Protein AF-D1CB02-F1 (afdb_monomer)

Structure (mmCIF, N/CA/C/O backbone):
data_AF-D1CB02-F1
#
_entry.id   AF-D1CB02-F1
#
loop_
_atom_site.group_PDB
_atom_site.id
_atom_site.type_symbol
_atom_site.label_atom_id
_atom_site.label_alt_id
_atom_site.label_comp_id
_atom_site.label_asym_id
_atom_site.label_entity_id
_atom_site.label_seq_id
_atom_site.pdbx_PDB_ins_code
_atom_site.Cartn_x
_atom_site.Cartn_y
_atom_site.Cartn_z
_atom_site.occupancy
_atom_site.B_iso_or_equiv
_atom_site.auth_seq_id
_atom_site.auth_comp_id
_atom_site.auth_asym_id
_atom_site.auth_atom_id
_atom_site.pdbx_PDB_model_num
ATOM 1 N N . MET A 1 1 ? 6.792 51.392 15.628 1.00 36.84 1 MET A N 1
ATOM 2 C CA . MET A 1 1 ? 5.670 52.284 15.243 1.00 36.84 1 MET A CA 1
ATOM 3 C C . MET A 1 1 ? 4.880 51.622 14.123 1.00 36.84 1 MET A C 1
ATOM 5 O O . MET A 1 1 ? 5.436 50.779 13.435 1.00 36.84 1 MET A O 1
ATOM 9 N N . VAL A 1 2 ? 3.590 51.940 14.025 1.00 33.19 2 VAL A N 1
ATOM 10 C CA . VAL A 1 2 ? 2.555 51.187 13.290 1.00 33.19 2 VAL A CA 1
ATOM 11 C C . VAL A 1 2 ? 2.427 51.620 11.818 1.00 33.19 2 VAL A C 1
ATOM 13 O O . VAL A 1 2 ? 2.783 52.744 11.480 1.00 33.19 2 VAL A O 1
ATOM 16 N N . SER A 1 3 ? 1.783 50.747 11.026 1.00 31.31 3 SER A N 1
ATOM 17 C CA . SER A 1 3 ? 0.988 50.993 9.798 1.00 31.31 3 SER A CA 1
ATOM 18 C C . SER A 1 3 ? 1.681 50.530 8.509 1.00 31.31 3 SER A C 1
ATOM 20 O O . SER A 1 3 ? 2.709 51.079 8.143 1.00 31.31 3 SER A O 1
ATOM 22 N N . SER A 1 4 ? 1.266 49.469 7.801 1.00 33.47 4 SER A N 1
ATOM 23 C CA . SER A 1 4 ? -0.077 48.995 7.393 1.00 33.47 4 SER A CA 1
ATOM 24 C C . SER A 1 4 ? -0.793 49.922 6.394 1.00 33.47 4 SER A C 1
ATOM 26 O O . SER A 1 4 ? -0.812 51.134 6.606 1.00 33.47 4 SER A O 1
ATOM 28 N N . VAL A 1 5 ? -1.377 49.337 5.324 1.00 33.53 5 VAL A N 1
ATOM 29 C CA . VAL A 1 5 ? -2.747 49.577 4.779 1.00 33.53 5 VAL A CA 1
ATOM 30 C C . VAL A 1 5 ? -2.911 49.161 3.290 1.00 33.53 5 VAL A C 1
ATOM 32 O O . VAL A 1 5 ? -2.478 49.847 2.374 1.00 33.53 5 VAL A O 1
ATOM 35 N N . ARG A 1 6 ? -3.683 48.074 3.106 1.00 31.94 6 ARG A N 1
ATOM 36 C CA . ARG A 1 6 ? -4.722 47.774 2.081 1.00 31.94 6 ARG A CA 1
ATOM 37 C C . ARG A 1 6 ? -4.439 47.732 0.563 1.00 31.94 6 ARG A C 1
ATOM 39 O O . ARG A 1 6 ? -4.195 48.732 -0.101 1.00 31.94 6 ARG A O 1
ATOM 46 N N . ALA A 1 7 ? -4.817 46.578 0.003 1.00 39.94 7 ALA A N 1
ATOM 47 C CA . ALA A 1 7 ? -5.254 46.374 -1.381 1.00 39.94 7 ALA A CA 1
ATOM 48 C C . ALA A 1 7 ? -6.633 47.005 -1.707 1.00 39.94 7 ALA A C 1
ATOM 50 O O . ALA A 1 7 ? -7.412 47.330 -0.805 1.00 39.94 7 ALA A O 1
ATOM 51 N N . ARG A 1 8 ? -6.999 47.065 -3.003 1.00 29.77 8 ARG A N 1
ATOM 52 C CA . ARG A 1 8 ? -8.398 47.205 -3.471 1.00 29.77 8 ARG A CA 1
ATOM 53 C C . ARG A 1 8 ? -8.703 46.368 -4.727 1.00 29.77 8 ARG A C 1
ATOM 55 O O . ARG A 1 8 ? -8.009 46.468 -5.730 1.00 29.77 8 ARG A O 1
ATOM 62 N N . ARG A 1 9 ? -9.798 45.595 -4.653 1.00 33.25 9 ARG A N 1
ATOM 63 C CA . ARG A 1 9 ? -10.504 44.908 -5.761 1.00 33.25 9 ARG A CA 1
ATOM 64 C C . ARG A 1 9 ? -11.364 45.881 -6.597 1.00 33.25 9 ARG A C 1
ATOM 66 O O . ARG A 1 9 ? -11.702 46.947 -6.087 1.00 33.25 9 ARG A O 1
ATOM 73 N N . ALA A 1 10 ? -11.830 45.394 -7.765 1.00 30.16 10 ALA A N 1
ATOM 74 C CA . ALA A 1 10 ? -13.060 45.721 -8.543 1.00 30.16 10 ALA A CA 1
ATOM 75 C C . ALA A 1 10 ? -12.749 46.017 -10.032 1.00 30.16 10 ALA A C 1
ATOM 77 O O . ALA A 1 10 ? -11.725 46.622 -10.310 1.00 30.16 10 ALA A O 1
ATOM 78 N N . ARG A 1 11 ? -13.575 45.681 -11.041 1.00 29.84 11 ARG A N 1
ATOM 79 C CA . ARG A 1 11 ? -14.853 44.925 -11.157 1.00 29.84 11 ARG A CA 1
ATOM 80 C C . ARG A 1 11 ? -15.036 44.517 -12.645 1.00 29.84 11 ARG A C 1
ATOM 82 O O . ARG A 1 11 ? -14.541 45.222 -13.518 1.00 29.84 11 ARG A O 1
ATOM 89 N N . ARG A 1 12 ? -15.789 43.446 -12.949 1.00 37.81 12 ARG A N 1
ATOM 90 C CA . ARG A 1 12 ? -16.296 43.148 -14.318 1.00 37.81 12 ARG A CA 1
ATOM 91 C C . ARG A 1 12 ? -17.476 44.065 -14.698 1.00 37.81 12 ARG A C 1
ATOM 93 O O . ARG A 1 12 ? -18.172 44.529 -13.793 1.00 37.81 12 ARG A O 1
ATOM 100 N N . PRO A 1 13 ? -17.788 44.194 -16.004 1.00 35.62 13 PRO A N 1
ATOM 101 C CA . PRO A 1 13 ? -19.186 44.247 -16.440 1.00 35.62 13 PRO A CA 1
ATOM 102 C C . PRO A 1 13 ? -19.557 43.305 -17.616 1.00 35.62 13 PRO A C 1
ATOM 104 O O . PRO A 1 13 ? -18.886 43.217 -18.636 1.00 35.62 13 PRO A O 1
ATOM 107 N N . SER A 1 14 ? -20.688 42.637 -17.395 1.00 32.62 14 SER A N 1
ATOM 108 C CA . SER A 1 14 ? -21.708 42.002 -18.258 1.00 32.62 14 SER A CA 1
ATOM 109 C C . SER A 1 14 ? -21.909 42.355 -19.755 1.00 32.62 14 SER A C 1
ATOM 111 O O . SER A 1 14 ? -21.988 43.529 -20.101 1.00 32.62 14 SER A O 1
ATOM 113 N N . GLY A 1 15 ? -22.300 41.318 -20.529 1.00 30.09 15 GLY A N 1
ATOM 114 C CA . GLY A 1 15 ? -23.413 41.298 -21.518 1.00 30.09 15 GLY A CA 1
ATOM 115 C C . GLY A 1 15 ? -23.173 41.827 -22.952 1.00 30.09 15 GLY A C 1
ATOM 116 O O . GLY A 1 15 ? -22.383 42.735 -23.136 1.00 30.09 15 GLY A O 1
ATOM 117 N N . VAL A 1 16 ? -23.865 41.424 -24.035 1.00 30.25 16 VAL A N 1
ATOM 118 C CA . VAL A 1 16 ? -24.720 40.275 -24.434 1.00 30.25 16 VAL A CA 1
ATOM 119 C C . VAL A 1 16 ? -25.226 40.554 -25.890 1.00 30.25 16 VAL A C 1
ATOM 121 O O . VAL A 1 16 ? -25.647 41.667 -26.177 1.00 30.25 16 VAL A O 1
ATOM 124 N N . LEU A 1 17 ? -25.206 39.541 -26.779 1.00 27.83 17 LEU A N 1
ATOM 125 C CA . LEU A 1 17 ? -25.929 39.363 -28.080 1.00 27.83 17 LEU A CA 1
ATOM 126 C C . LEU A 1 17 ? -25.732 40.250 -29.370 1.00 27.83 17 LEU A C 1
ATOM 128 O O . LEU A 1 17 ? -26.239 41.358 -29.482 1.00 27.83 17 LEU A O 1
ATOM 132 N N . ALA A 1 18 ? -25.256 39.571 -30.442 1.00 26.56 18 ALA A N 1
ATOM 133 C CA . ALA A 1 18 ? -25.951 39.278 -31.735 1.00 26.56 18 ALA A CA 1
ATOM 134 C C . ALA A 1 18 ? -25.829 40.113 -33.067 1.00 26.56 18 ALA A C 1
ATOM 136 O O . ALA A 1 18 ? -26.398 41.187 -33.214 1.00 26.56 18 ALA A O 1
ATOM 137 N N . ARG A 1 19 ? -25.343 39.392 -34.117 1.00 26.94 19 ARG A N 1
ATOM 138 C CA . ARG A 1 19 ? -25.776 39.287 -35.560 1.00 26.94 19 ARG A CA 1
ATOM 139 C C . ARG A 1 19 ? -25.376 40.289 -36.689 1.00 26.94 19 ARG A C 1
ATOM 141 O O . ARG A 1 19 ? -25.998 41.333 -36.830 1.00 26.94 19 ARG A O 1
ATOM 148 N N . ALA A 1 20 ? -24.565 39.792 -37.655 1.00 26.16 20 ALA A N 1
ATOM 149 C CA . ALA A 1 20 ? -24.689 39.857 -39.151 1.00 26.16 20 ALA A CA 1
ATOM 150 C C . ALA A 1 20 ? -23.526 39.027 -39.817 1.00 26.16 20 ALA A C 1
ATOM 152 O O . ALA A 1 20 ? -22.404 39.180 -39.362 1.00 26.16 20 ALA A O 1
ATOM 153 N N . ILE A 1 21 ? -23.665 37.994 -40.687 1.00 28.67 21 ILE A N 1
ATOM 154 C CA . ILE A 1 21 ? -24.112 37.897 -42.118 1.00 28.67 21 ILE A CA 1
ATOM 155 C C . ILE A 1 21 ? -23.026 38.373 -43.141 1.00 28.67 21 ILE A C 1
ATOM 157 O O . ILE A 1 21 ? -22.626 39.521 -43.026 1.00 28.67 21 ILE A O 1
ATOM 161 N N . ARG A 1 22 ? -22.547 37.643 -44.192 1.00 29.12 22 ARG A N 1
ATOM 162 C CA . ARG A 1 22 ? -22.672 36.228 -44.700 1.00 29.12 22 ARG A CA 1
ATOM 163 C C . ARG A 1 22 ? -21.663 35.908 -45.869 1.00 29.12 22 ARG A C 1
ATOM 165 O O . ARG A 1 22 ? -21.367 36.818 -46.625 1.00 29.12 22 ARG A O 1
ATOM 172 N N . LEU A 1 23 ? -21.334 34.611 -46.097 1.00 25.28 23 LEU A N 1
ATOM 173 C CA . LEU A 1 23 ? -20.856 33.908 -47.345 1.00 25.28 23 LEU A CA 1
ATOM 174 C C . LEU A 1 23 ? -19.527 34.270 -48.082 1.00 25.28 23 LEU A C 1
ATOM 176 O O . LEU A 1 23 ? -19.355 35.407 -48.487 1.00 25.28 23 LEU A O 1
ATOM 180 N N . VAL A 1 24 ? -18.701 33.239 -48.384 1.00 28.59 24 VAL A N 1
ATOM 181 C CA . VAL A 1 24 ? -18.198 32.671 -49.691 1.00 28.59 24 VAL A CA 1
ATOM 182 C C . VAL A 1 24 ? -17.273 31.490 -49.279 1.00 28.59 24 VAL A C 1
ATOM 184 O O . VAL A 1 24 ? -16.385 31.722 -48.471 1.00 28.59 24 VAL A O 1
ATOM 187 N N . SER A 1 25 ? -17.444 30.190 -49.575 1.00 26.75 25 SER A N 1
ATOM 188 C CA . SER A 1 25 ? -17.826 29.378 -50.761 1.00 26.75 25 SER A CA 1
ATOM 189 C C . SER A 1 25 ? -16.623 28.835 -51.570 1.00 26.75 25 SER A C 1
ATOM 191 O O . SER A 1 25 ? -15.666 29.545 -51.845 1.00 26.75 25 SER A O 1
ATOM 193 N N . VAL A 1 26 ? -16.682 27.534 -51.891 1.00 26.42 26 VAL A N 1
ATOM 194 C CA . VAL A 1 26 ? -15.561 26.601 -52.168 1.00 26.42 26 VAL A CA 1
ATOM 195 C C . VAL A 1 26 ? -15.467 26.184 -53.663 1.00 26.42 26 VAL A C 1
ATOM 197 O O . VAL A 1 26 ? -16.479 26.238 -54.356 1.00 26.42 26 VAL A O 1
ATOM 200 N N . LEU A 1 27 ? -14.291 25.657 -54.076 1.00 26.91 27 LEU A N 1
ATOM 201 C CA . LEU A 1 27 ? -13.984 24.690 -55.177 1.00 26.91 27 LEU A CA 1
ATOM 202 C C . LEU A 1 27 ? -13.485 25.140 -56.589 1.00 26.91 27 LEU A C 1
ATOM 204 O O . LEU A 1 27 ? -14.198 25.786 -57.348 1.00 26.91 27 LEU A O 1
ATOM 208 N N . ALA A 1 28 ? -12.328 24.542 -56.962 1.00 28.66 28 ALA A N 1
ATOM 209 C CA . ALA A 1 28 ? -11.832 24.134 -58.305 1.00 28.66 28 ALA A CA 1
ATOM 210 C C . ALA A 1 28 ? -11.254 25.210 -59.283 1.00 28.66 28 ALA A C 1
ATOM 212 O O . ALA A 1 28 ? -11.642 26.367 -59.218 1.00 28.66 28 ALA A O 1
ATOM 213 N N . LEU A 1 29 ? -10.316 24.924 -60.220 1.00 25.80 29 LEU A N 1
ATOM 214 C CA . LEU A 1 29 ? -9.902 23.642 -60.844 1.00 25.80 29 LEU A CA 1
ATOM 215 C C . LEU A 1 29 ? -8.476 23.669 -61.515 1.00 25.80 29 LEU A C 1
ATOM 217 O O . LEU A 1 29 ? -8.181 24.588 -62.266 1.00 25.80 29 LEU A O 1
ATOM 221 N N . ILE A 1 30 ? -7.664 22.612 -61.298 1.00 28.09 30 ILE A N 1
ATOM 222 C CA . ILE A 1 30 ? -6.612 21.952 -62.148 1.00 28.09 30 ILE A CA 1
ATOM 223 C C . ILE A 1 30 ? -5.588 22.766 -62.995 1.00 28.09 30 ILE A C 1
ATOM 225 O O . ILE A 1 30 ? -5.936 23.324 -64.030 1.00 28.09 30 ILE A O 1
ATOM 229 N N . ALA A 1 31 ? -4.287 22.596 -62.674 1.00 27.61 31 ALA A N 1
ATOM 230 C CA . ALA A 1 31 ? -3.162 22.137 -63.539 1.00 27.61 31 ALA A CA 1
ATOM 231 C C . ALA A 1 31 ? -1.834 22.243 -62.733 1.00 27.61 31 ALA A C 1
ATOM 233 O O . ALA A 1 31 ? -1.630 23.250 -62.071 1.00 27.61 31 ALA A O 1
ATOM 234 N N . ALA A 1 32 ? -0.893 21.289 -62.700 1.00 30.84 32 ALA A N 1
ATOM 235 C CA . ALA A 1 32 ? -0.569 20.234 -63.662 1.00 30.84 32 ALA A CA 1
ATOM 236 C C . ALA A 1 32 ? -0.229 18.877 -63.000 1.00 30.84 32 ALA A C 1
ATOM 238 O O . ALA A 1 32 ? 0.409 18.823 -61.952 1.00 30.84 32 ALA A O 1
ATOM 239 N N . LEU A 1 33 ? -0.615 17.782 -63.666 1.00 33.44 33 LEU A N 1
ATOM 240 C CA . LEU A 1 33 ? -0.155 16.416 -63.377 1.00 33.44 33 LEU A CA 1
ATOM 241 C C . LEU A 1 33 ? 1.264 16.217 -63.935 1.00 33.44 33 LEU A C 1
ATOM 243 O O . LEU A 1 33 ? 1.543 16.657 -65.050 1.00 33.44 33 LEU A O 1
ATOM 247 N N . GLY A 1 34 ? 2.129 15.510 -63.203 1.00 31.83 34 GLY A N 1
ATOM 248 C CA . GLY A 1 34 ? 3.507 15.258 -63.655 1.00 31.83 34 GLY A CA 1
ATOM 249 C C . GLY A 1 34 ? 4.396 14.393 -62.755 1.00 31.83 34 GLY A C 1
ATOM 250 O O . GLY A 1 34 ? 5.553 14.185 -63.099 1.00 31.83 34 GLY A O 1
ATOM 251 N N . ALA A 1 35 ? 3.880 13.867 -61.643 1.00 37.50 35 ALA A N 1
ATOM 252 C CA . ALA A 1 35 ? 4.514 12.791 -60.885 1.00 37.50 35 ALA A CA 1
ATOM 253 C C . ALA A 1 35 ? 3.589 11.574 -60.951 1.00 37.50 35 ALA A C 1
ATOM 255 O O . ALA A 1 35 ? 2.371 11.722 -60.816 1.00 37.50 35 ALA A O 1
ATOM 256 N N . ALA A 1 36 ? 4.144 10.392 -61.213 1.00 33.47 36 ALA A N 1
ATOM 257 C CA . ALA A 1 36 ? 3.354 9.172 -61.220 1.00 33.47 36 ALA A CA 1
ATOM 258 C C . ALA A 1 36 ? 2.785 8.937 -59.815 1.00 33.47 36 ALA A C 1
ATOM 260 O O . ALA A 1 36 ? 3.544 8.894 -58.848 1.00 33.47 36 ALA A O 1
ATOM 261 N N . LEU A 1 37 ? 1.467 8.731 -59.715 1.00 33.81 37 LEU A N 1
ATOM 262 C CA . LEU A 1 37 ? 0.936 7.943 -58.611 1.00 33.81 37 LEU A CA 1
ATOM 263 C C . LEU A 1 37 ? 1.521 6.539 -58.779 1.00 33.81 37 LEU A C 1
ATOM 265 O O . LEU A 1 37 ? 1.001 5.729 -59.546 1.00 33.81 37 LEU A O 1
ATOM 269 N N . VAL A 1 38 ? 2.611 6.265 -58.066 1.00 39.50 38 VAL A N 1
ATOM 270 C CA . VAL A 1 38 ? 2.834 4.909 -57.576 1.00 39.50 38 VAL A CA 1
ATOM 271 C C . VAL A 1 38 ? 1.610 4.627 -56.703 1.00 39.50 38 VAL A C 1
ATOM 273 O O . VAL A 1 38 ? 1.330 5.435 -55.811 1.00 39.50 38 VAL A O 1
ATOM 276 N N . PRO A 1 39 ? 0.809 3.584 -56.981 1.00 33.28 39 PRO A N 1
ATOM 277 C CA . PRO A 1 39 ? -0.224 3.204 -56.038 1.00 33.28 39 PRO A CA 1
ATOM 278 C C . PRO A 1 39 ? 0.487 2.911 -54.720 1.00 33.28 39 PRO A C 1
ATOM 280 O O . PRO A 1 39 ? 1.428 2.118 -54.703 1.00 33.28 39 PRO A O 1
ATOM 283 N N . ALA A 1 40 ? 0.053 3.546 -53.629 1.00 38.78 40 ALA A N 1
ATOM 284 C CA . ALA A 1 40 ? 0.340 2.978 -52.325 1.00 38.78 40 ALA A CA 1
ATOM 285 C C . ALA A 1 40 ? -0.171 1.535 -52.396 1.00 38.78 40 ALA A C 1
ATOM 287 O O . ALA A 1 40 ? -1.348 1.315 -52.709 1.00 38.78 40 ALA A O 1
ATOM 288 N N . GLY A 1 41 ? 0.734 0.570 -52.227 1.00 36.88 41 GLY A N 1
ATOM 289 C CA . GLY A 1 41 ? 0.332 -0.821 -52.097 1.00 36.88 41 GLY A CA 1
ATOM 290 C C . GLY A 1 41 ? -0.641 -0.961 -50.923 1.00 36.88 41 GLY A C 1
ATOM 291 O O . GLY A 1 41 ? -0.782 -0.024 -50.126 1.00 36.88 41 GLY A O 1
ATOM 292 N N . PRO A 1 42 ? -1.311 -2.115 -50.772 1.00 35.25 42 PRO A N 1
ATOM 293 C CA . PRO A 1 42 ? -1.815 -2.447 -49.447 1.00 35.25 42 PRO A CA 1
ATOM 294 C C . PRO A 1 42 ? -0.663 -2.240 -48.454 1.00 35.25 42 PRO A C 1
ATOM 296 O O . PRO A 1 42 ? 0.459 -2.665 -48.734 1.00 35.25 42 PRO A O 1
ATOM 299 N N . ALA A 1 43 ? -0.918 -1.539 -47.346 1.00 43.59 43 ALA A N 1
ATOM 300 C CA . ALA A 1 43 ? 0.014 -1.583 -46.229 1.00 43.59 43 ALA A CA 1
ATOM 301 C C . ALA A 1 43 ? 0.210 -3.066 -45.906 1.00 43.59 43 ALA A C 1
ATOM 303 O O . ALA A 1 43 ? -0.793 -3.776 -45.762 1.00 43.59 43 ALA A O 1
ATOM 304 N N . SER A 1 44 ? 1.459 -3.534 -45.924 1.00 49.66 44 SER A N 1
ATOM 305 C CA . SER A 1 44 ? 1.724 -4.948 -45.693 1.00 49.66 44 SER A CA 1
ATOM 306 C C . SER A 1 44 ? 1.163 -5.322 -44.328 1.00 49.66 44 SER A C 1
ATOM 308 O O . SER A 1 44 ? 1.243 -4.533 -43.382 1.00 49.66 44 SER A O 1
ATOM 310 N N . ALA A 1 45 ? 0.503 -6.473 -44.248 1.00 57.53 45 ALA A N 1
ATOM 311 C CA . ALA A 1 45 ? 0.067 -6.970 -42.956 1.00 57.53 45 ALA A CA 1
ATOM 312 C C . ALA A 1 45 ? 1.336 -7.354 -42.196 1.00 57.53 45 ALA A C 1
ATOM 314 O O . ALA A 1 45 ? 2.080 -8.194 -42.694 1.00 57.53 45 ALA A O 1
ATOM 315 N N . GLN A 1 46 ? 1.574 -6.711 -41.047 1.00 82.81 46 GLN A N 1
ATOM 316 C CA . GLN A 1 46 ? 2.727 -6.995 -40.191 1.00 82.81 46 GLN A CA 1
ATOM 317 C C . GLN A 1 46 ? 2.824 -8.503 -39.986 1.00 82.81 46 GLN A C 1
ATOM 319 O O . GLN A 1 46 ? 1.861 -9.126 -39.527 1.00 82.81 46 GLN A O 1
ATOM 324 N N . ALA A 1 47 ? 3.947 -9.073 -40.401 1.00 92.38 47 ALA A N 1
ATOM 325 C CA . ALA A 1 47 ? 4.156 -10.502 -40.408 1.00 92.38 47 ALA A CA 1
ATOM 326 C C . ALA A 1 47 ? 4.988 -10.941 -39.205 1.00 92.38 47 ALA A C 1
ATOM 328 O O . ALA A 1 47 ? 5.827 -10.211 -38.675 1.00 92.38 47 ALA A O 1
ATOM 329 N N . ASP A 1 48 ? 4.736 -12.174 -38.808 1.00 97.00 48 ASP A N 1
ATOM 330 C CA . ASP A 1 48 ? 5.346 -12.864 -37.688 1.00 97.00 48 ASP A CA 1
ATOM 331 C C . ASP A 1 48 ? 6.402 -13.839 -38.255 1.00 97.00 48 ASP A C 1
ATOM 333 O O . ASP A 1 48 ? 6.094 -14.613 -39.164 1.00 97.00 48 ASP A O 1
ATOM 337 N N . ARG A 1 49 ? 7.669 -13.738 -37.813 1.00 97.81 49 ARG A N 1
ATOM 338 C CA . ARG A 1 49 ? 8.832 -14.430 -38.420 1.00 97.81 49 ARG A CA 1
ATOM 339 C C . ARG A 1 49 ? 9.715 -15.167 -37.425 1.00 97.81 49 ARG A C 1
ATOM 341 O O . ARG A 1 49 ? 10.404 -14.539 -36.619 1.00 97.81 49 ARG A O 1
ATOM 348 N N . TRP A 1 50 ? 9.684 -16.493 -37.432 1.00 98.00 50 TRP A N 1
ATOM 349 C CA . TRP A 1 50 ? 10.282 -17.293 -36.365 1.00 98.00 50 TRP A CA 1
ATOM 350 C C . TRP A 1 50 ? 11.722 -17.713 -36.677 1.00 98.00 50 TRP A C 1
ATOM 352 O O . TRP A 1 50 ? 12.061 -18.116 -37.791 1.00 98.00 50 TRP A O 1
ATOM 362 N N . VAL A 1 51 ? 12.567 -17.665 -35.647 1.00 98.44 51 VAL A N 1
ATOM 363 C CA . VAL A 1 51 ? 13.973 -18.089 -35.677 1.00 98.44 51 VAL A CA 1
ATOM 364 C C . VAL A 1 51 ? 14.221 -19.081 -34.545 1.00 98.44 51 VAL A C 1
ATOM 366 O O . VAL A 1 51 ? 13.843 -18.823 -33.401 1.00 98.44 51 VAL A O 1
ATOM 369 N N . ALA A 1 52 ? 14.887 -20.199 -34.833 1.00 96.94 52 ALA A N 1
ATOM 370 C CA . ALA A 1 52 ? 15.264 -21.187 -33.825 1.00 96.94 52 ALA A CA 1
ATOM 371 C C . ALA A 1 52 ? 16.636 -21.811 -34.109 1.00 96.94 52 ALA A C 1
ATOM 373 O O . ALA A 1 52 ? 17.010 -22.067 -35.255 1.00 96.94 52 ALA A O 1
ATOM 374 N N . VAL A 1 53 ? 17.375 -22.146 -33.046 1.00 93.19 53 VAL A N 1
ATOM 375 C CA . VAL A 1 53 ? 18.629 -22.903 -33.168 1.00 93.19 53 VAL A CA 1
ATOM 376 C C . VAL A 1 53 ? 18.357 -24.260 -33.824 1.00 93.19 53 VAL A C 1
ATOM 378 O O . VAL A 1 53 ? 17.720 -25.128 -33.231 1.00 93.19 53 VAL A O 1
ATOM 381 N N . GLY A 1 54 ? 18.902 -24.453 -35.026 1.00 90.12 54 GLY A N 1
ATOM 382 C CA . GLY A 1 54 ? 18.707 -25.669 -35.821 1.00 90.12 54 GLY A CA 1
ATOM 383 C C . GLY A 1 54 ? 17.574 -25.600 -36.850 1.00 90.12 54 GLY A C 1
ATOM 384 O O . GLY A 1 54 ? 17.255 -26.641 -37.419 1.00 90.12 54 GLY A O 1
ATOM 385 N N . GLY A 1 55 ? 16.996 -24.415 -37.089 1.00 95.25 55 GLY A N 1
ATOM 386 C CA . GLY A 1 55 ? 16.163 -24.131 -38.262 1.00 95.25 55 GLY A CA 1
ATOM 387 C C . GLY A 1 55 ? 16.942 -24.166 -39.587 1.00 95.25 55 GLY A C 1
ATOM 388 O O . GLY A 1 55 ? 18.094 -24.611 -39.632 1.00 95.25 55 GLY A O 1
ATOM 389 N N . ASP A 1 56 ? 16.325 -23.673 -40.662 1.00 96.56 56 ASP A N 1
ATOM 390 C CA . ASP A 1 56 ? 16.914 -23.623 -42.011 1.00 96.56 56 ASP A CA 1
ATOM 391 C C . ASP A 1 56 ? 16.670 -22.265 -42.687 1.00 96.56 56 ASP A C 1
ATOM 393 O O . ASP A 1 56 ? 15.562 -21.736 -42.633 1.00 96.56 56 ASP A O 1
ATOM 397 N N . ASP A 1 57 ? 17.697 -21.720 -43.342 1.00 97.69 57 ASP A N 1
ATOM 398 C CA . ASP A 1 57 ? 17.652 -20.444 -44.070 1.00 97.69 57 ASP A CA 1
ATOM 399 C C . ASP A 1 57 ? 17.514 -20.643 -45.603 1.00 97.69 57 ASP A C 1
ATOM 401 O O . ASP A 1 57 ? 17.264 -19.675 -46.327 1.00 97.69 57 ASP A O 1
ATOM 405 N N . ASP A 1 58 ? 17.672 -21.866 -46.146 1.00 96.75 58 ASP A N 1
ATOM 406 C CA . ASP A 1 58 ? 17.718 -22.106 -47.605 1.00 96.75 58 ASP A CA 1
ATOM 407 C C . ASP A 1 58 ? 16.351 -21.914 -48.289 1.00 96.75 58 ASP A C 1
ATOM 409 O O . ASP A 1 58 ? 15.531 -22.823 -48.415 1.00 96.75 58 ASP A O 1
ATOM 413 N N . GLY A 1 59 ? 16.099 -20.683 -48.740 1.00 92.88 59 GLY A N 1
ATOM 414 C CA . GLY A 1 59 ? 14.837 -20.289 -49.369 1.00 92.88 59 GLY A CA 1
ATOM 415 C C . GLY A 1 59 ? 13.675 -20.111 -48.387 1.00 92.88 59 GLY A C 1
ATOM 416 O O . GLY A 1 59 ? 12.536 -19.989 -48.836 1.00 92.88 59 GLY A O 1
ATOM 417 N N . ASN A 1 60 ? 13.954 -20.086 -47.081 1.00 96.56 60 ASN A N 1
ATOM 418 C CA . ASN A 1 60 ? 12.967 -19.863 -46.029 1.00 96.56 60 ASN A CA 1
ATOM 419 C C . ASN A 1 60 ? 12.651 -18.361 -45.883 1.00 96.56 60 ASN A C 1
ATOM 421 O O . ASN A 1 60 ? 13.566 -17.536 -45.878 1.00 96.56 60 ASN A O 1
ATOM 425 N N . ASP A 1 61 ? 11.373 -17.998 -45.761 1.00 96.19 61 ASP A N 1
ATOM 426 C CA . ASP A 1 61 ? 10.908 -16.627 -45.482 1.00 96.19 61 ASP A CA 1
ATOM 427 C C . ASP A 1 61 ? 10.602 -16.381 -43.990 1.00 96.19 61 ASP A C 1
ATOM 429 O O . ASP A 1 61 ? 10.235 -15.268 -43.597 1.00 96.19 61 ASP A O 1
ATOM 433 N N . CYS A 1 62 ? 10.815 -17.407 -43.162 1.00 97.69 62 CYS A N 1
ATOM 434 C CA . CYS A 1 62 ? 10.613 -17.443 -41.717 1.00 97.69 62 CYS A CA 1
ATOM 435 C C . CYS A 1 62 ? 9.145 -17.357 -41.263 1.00 97.69 62 CYS A C 1
ATOM 437 O O . CYS A 1 62 ? 8.912 -17.217 -40.067 1.00 97.69 62 CYS A O 1
ATOM 439 N N . LEU A 1 63 ? 8.159 -17.441 -42.166 1.00 97.06 63 LEU A N 1
ATOM 440 C CA . LEU A 1 63 ? 6.731 -17.280 -41.835 1.00 97.06 63 LEU A CA 1
ATOM 441 C C . LEU A 1 63 ? 6.059 -18.546 -41.263 1.00 97.06 63 LEU A C 1
ATOM 443 O O . LEU A 1 63 ? 4.880 -18.501 -40.912 1.00 97.06 63 LEU A O 1
ATOM 447 N N . ASP A 1 64 ? 6.768 -19.677 -41.203 1.00 95.06 64 ASP A N 1
ATOM 448 C CA . ASP A 1 64 ? 6.261 -20.958 -40.693 1.00 95.06 64 ASP A CA 1
ATOM 449 C C . ASP A 1 64 ? 6.870 -21.285 -39.319 1.00 95.06 64 ASP A C 1
ATOM 451 O O . ASP A 1 64 ? 8.086 -21.434 -39.185 1.00 95.06 64 ASP A O 1
ATOM 455 N N . GLU A 1 65 ? 6.019 -21.422 -38.298 1.00 94.44 65 GLU A N 1
ATOM 456 C CA . GLU A 1 65 ? 6.435 -21.758 -36.931 1.00 94.44 65 GLU A CA 1
ATOM 457 C C . GLU A 1 65 ? 7.052 -23.152 -36.819 1.00 94.44 65 GLU A C 1
ATOM 459 O O . GLU A 1 65 ? 8.022 -23.341 -36.081 1.00 94.44 65 GLU A O 1
ATOM 464 N N . ASP A 1 66 ? 6.520 -24.118 -37.569 1.00 95.44 66 ASP A N 1
ATOM 465 C CA . ASP A 1 66 ? 7.001 -25.499 -37.551 1.00 95.44 66 ASP A CA 1
ATOM 466 C C . ASP A 1 66 ? 8.303 -25.659 -38.368 1.00 95.44 66 ASP A C 1
ATOM 468 O O . ASP A 1 66 ? 8.988 -26.680 -38.250 1.00 95.44 66 ASP A O 1
ATOM 472 N N . ASN A 1 67 ? 8.674 -24.650 -39.170 1.00 95.38 67 ASN A N 1
ATOM 473 C CA . ASN A 1 67 ? 9.893 -24.611 -39.984 1.00 95.38 67 ASN A CA 1
ATOM 474 C C . ASN A 1 67 ? 10.612 -23.239 -39.893 1.00 95.38 67 ASN A C 1
ATOM 476 O O . ASN A 1 67 ? 10.710 -22.513 -40.890 1.00 95.38 67 ASN A O 1
ATOM 480 N N . PRO A 1 68 ? 11.139 -22.873 -38.710 1.00 97.56 68 PRO A N 1
ATOM 481 C CA . PRO A 1 68 ? 11.739 -21.565 -38.467 1.00 97.56 68 PRO A CA 1
ATOM 482 C C . PRO A 1 68 ? 13.092 -21.398 -39.170 1.00 97.56 68 PRO A C 1
ATOM 484 O O . PRO A 1 68 ? 13.777 -22.368 -39.512 1.00 97.56 68 PRO A O 1
ATOM 487 N N . CYS A 1 69 ? 13.514 -20.145 -39.324 1.00 98.38 69 CYS A N 1
ATOM 488 C CA . CYS A 1 69 ? 14.839 -19.800 -39.833 1.00 98.38 69 CYS A CA 1
ATOM 489 C C . CYS A 1 69 ? 15.956 -20.153 -38.838 1.00 98.38 69 CYS A C 1
ATOM 491 O O . CYS A 1 69 ? 15.739 -20.224 -37.624 1.00 98.38 69 CYS A O 1
ATOM 493 N N . ALA A 1 70 ? 17.160 -20.393 -39.354 1.00 97.25 70 ALA A N 1
ATOM 494 C CA . ALA A 1 70 ? 18.330 -20.784 -38.571 1.00 97.25 70 ALA A CA 1
ATOM 495 C C . ALA A 1 70 ? 19.030 -19.585 -37.918 1.00 97.25 70 ALA A C 1
ATOM 497 O O . ALA A 1 70 ? 19.571 -19.720 -36.816 1.00 97.25 70 ALA A O 1
ATOM 498 N N . THR A 1 71 ? 19.052 -18.437 -38.605 1.00 97.88 71 THR A N 1
ATOM 499 C CA . THR A 1 71 ? 19.775 -17.230 -38.176 1.00 97.88 71 THR A CA 1
ATOM 500 C C . THR A 1 71 ? 18.865 -16.014 -38.026 1.00 97.88 71 THR A C 1
ATOM 502 O O . THR A 1 71 ? 17.868 -15.849 -38.733 1.00 97.88 71 THR A O 1
ATOM 505 N N . ILE A 1 72 ? 19.213 -15.135 -37.085 1.00 98.06 72 ILE A N 1
ATOM 506 C CA . ILE A 1 72 ? 18.464 -13.902 -36.823 1.00 98.06 72 ILE A CA 1
ATOM 507 C C . ILE A 1 72 ? 18.665 -12.907 -37.973 1.00 98.06 72 ILE A C 1
ATOM 509 O O . ILE A 1 72 ? 17.705 -12.259 -38.390 1.00 98.06 72 ILE A O 1
ATOM 513 N N . GLN A 1 73 ? 19.881 -12.787 -38.517 1.00 96.88 73 GLN A N 1
ATOM 514 C CA . GLN A 1 73 ? 20.138 -11.854 -39.616 1.00 96.88 73 GLN A CA 1
ATOM 515 C C . GLN A 1 73 ? 19.365 -12.231 -40.884 1.00 96.88 73 GLN A C 1
ATOM 517 O O . GLN A 1 73 ? 18.826 -11.335 -41.527 1.00 96.88 73 GLN A O 1
ATOM 522 N N . HIS A 1 74 ? 19.236 -13.520 -41.218 1.00 98.00 74 HIS A N 1
ATOM 523 C CA . HIS A 1 74 ? 18.425 -13.943 -42.366 1.00 98.00 74 HIS A CA 1
ATOM 524 C C . HIS A 1 74 ? 16.954 -13.538 -42.193 1.00 98.00 74 HIS A C 1
ATOM 526 O O . HIS A 1 74 ? 16.369 -12.959 -43.109 1.00 98.00 74 HIS A O 1
ATOM 532 N N . ALA A 1 75 ? 16.385 -13.712 -40.993 1.00 98.12 75 ALA A N 1
ATOM 533 C CA . ALA A 1 75 ? 15.037 -13.231 -40.682 1.00 98.12 75 ALA A CA 1
ATOM 534 C C . ALA A 1 75 ? 14.896 -11.702 -40.809 1.00 98.12 75 ALA A C 1
ATOM 536 O O . ALA A 1 75 ? 13.896 -11.226 -41.345 1.00 98.12 75 ALA A O 1
ATOM 537 N N . ILE A 1 76 ? 15.901 -10.923 -40.384 1.00 97.88 76 ILE A N 1
ATOM 538 C CA . ILE A 1 76 ? 15.939 -9.461 -40.585 1.00 97.88 76 ILE A CA 1
ATOM 539 C C . ILE A 1 76 ? 16.016 -9.112 -42.079 1.00 97.88 76 ILE A C 1
ATOM 541 O O . ILE A 1 76 ? 15.356 -8.169 -42.526 1.00 97.88 76 ILE A O 1
ATOM 545 N N . ASP A 1 77 ? 16.790 -9.859 -42.864 1.00 96.94 77 ASP A N 1
ATOM 546 C CA . ASP A 1 77 ? 16.989 -9.612 -44.293 1.00 96.94 77 ASP A CA 1
ATOM 547 C C . ASP A 1 77 ? 15.699 -9.860 -45.095 1.00 96.94 77 ASP A C 1
ATOM 549 O O . ASP A 1 77 ? 15.353 -9.027 -45.941 1.00 96.94 77 ASP A O 1
ATOM 553 N N . VAL A 1 78 ? 14.936 -10.917 -44.779 1.00 96.31 78 VAL A N 1
ATOM 554 C CA . VAL A 1 78 ? 13.637 -11.226 -45.421 1.00 96.31 78 VAL A CA 1
ATOM 555 C C . VAL A 1 78 ? 12.438 -10.457 -44.844 1.00 96.31 78 VAL A C 1
ATOM 557 O O . VAL A 1 78 ? 11.380 -10.444 -45.474 1.00 96.31 78 VAL A O 1
ATOM 560 N N . ALA A 1 79 ? 12.583 -9.798 -43.688 1.00 96.62 79 ALA A N 1
ATOM 561 C CA . ALA A 1 79 ? 11.510 -9.021 -43.060 1.00 96.62 79 ALA A CA 1
ATOM 562 C C . ALA A 1 79 ? 11.059 -7.794 -43.869 1.00 96.62 79 ALA A C 1
ATOM 564 O O . ALA A 1 79 ? 11.842 -7.181 -44.598 1.00 96.62 79 ALA A O 1
ATOM 565 N N . GLU A 1 80 ? 9.810 -7.383 -43.682 1.00 95.38 80 GLU A N 1
ATOM 566 C CA . GLU A 1 80 ? 9.279 -6.096 -44.129 1.00 95.38 80 GLU A CA 1
ATOM 567 C C . GLU A 1 80 ? 9.198 -5.099 -42.954 1.00 95.38 80 GLU A C 1
ATOM 569 O O . GLU A 1 80 ? 9.397 -5.442 -41.786 1.00 95.38 80 GLU A O 1
ATOM 574 N N . SER A 1 81 ? 8.975 -3.819 -43.260 1.00 94.50 81 SER A N 1
ATOM 575 C CA . SER A 1 81 ? 8.845 -2.766 -42.248 1.00 94.50 81 SER A CA 1
ATOM 576 C C . SER A 1 81 ? 7.619 -3.031 -41.358 1.00 94.50 81 SER A C 1
ATOM 578 O O . SER A 1 81 ? 6.499 -3.096 -41.862 1.00 94.50 81 SER A O 1
ATOM 580 N N . GLY A 1 82 ? 7.817 -3.136 -40.042 1.00 94.50 82 GLY A N 1
ATOM 581 C CA . GLY A 1 82 ? 6.749 -3.391 -39.070 1.00 94.50 82 GLY A CA 1
ATOM 582 C C . GLY A 1 82 ? 6.554 -4.857 -38.669 1.00 94.50 82 GLY A C 1
ATOM 583 O O . GLY A 1 82 ? 5.687 -5.111 -37.836 1.00 94.50 82 GLY A O 1
ATOM 584 N N . ASP A 1 83 ? 7.321 -5.795 -39.232 1.00 97.88 83 ASP A N 1
ATOM 585 C CA . ASP A 1 83 ? 7.262 -7.219 -38.873 1.00 97.88 83 ASP A CA 1
ATOM 586 C C . ASP A 1 83 ? 7.779 -7.490 -37.446 1.00 97.88 83 ASP A C 1
ATOM 588 O O . ASP A 1 83 ? 8.558 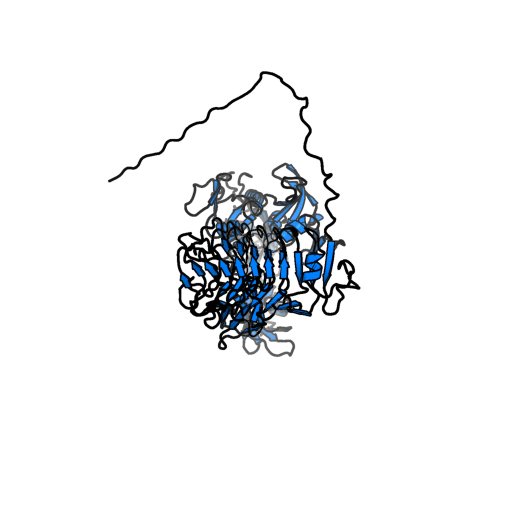-6.714 -36.882 1.00 97.88 83 ASP A O 1
ATOM 592 N N . THR A 1 84 ? 7.386 -8.629 -36.871 1.00 97.69 84 THR A N 1
ATOM 593 C CA . THR A 1 84 ? 7.891 -9.115 -35.579 1.00 97.69 84 THR A CA 1
ATOM 594 C C . THR A 1 84 ? 8.676 -10.410 -35.770 1.00 97.69 84 THR A C 1
ATOM 596 O O . THR A 1 84 ? 8.143 -11.425 -36.210 1.00 97.69 84 THR A O 1
ATOM 599 N N . ILE A 1 85 ? 9.960 -10.389 -35.417 1.00 98.50 85 ILE A N 1
ATOM 600 C CA . ILE A 1 85 ? 10.858 -11.543 -35.440 1.00 98.50 85 ILE A CA 1
ATOM 601 C C . ILE A 1 85 ? 10.913 -12.140 -34.034 1.00 98.50 85 ILE A C 1
ATOM 603 O O . ILE A 1 85 ? 11.416 -11.496 -33.108 1.00 98.50 85 ILE A O 1
ATOM 607 N N . HIS A 1 86 ? 10.424 -13.370 -33.872 1.00 97.75 86 HIS A N 1
ATOM 608 C CA . HIS A 1 86 ? 10.443 -14.078 -32.589 1.00 97.75 86 HIS A CA 1
ATOM 609 C C . HIS A 1 86 ? 11.589 -15.085 -32.591 1.00 97.75 86 HIS A C 1
ATOM 611 O O . HIS A 1 86 ? 11.661 -15.987 -33.427 1.00 97.75 86 HIS A O 1
ATOM 617 N N . VAL A 1 87 ? 12.505 -14.919 -31.643 1.00 98.31 87 VAL A N 1
ATOM 618 C CA . VAL A 1 87 ? 13.735 -15.699 -31.535 1.00 98.31 87 VAL A CA 1
ATOM 619 C C . VAL A 1 87 ? 13.606 -16.689 -30.382 1.00 98.31 87 VAL A C 1
ATOM 621 O O . VAL A 1 87 ? 13.636 -16.327 -29.197 1.00 98.31 87 VAL A O 1
ATOM 624 N N . GLY A 1 88 ? 13.472 -17.963 -30.744 1.00 93.69 88 GLY A N 1
ATOM 625 C CA . GLY A 1 88 ? 13.363 -19.086 -29.825 1.00 93.69 88 GLY A CA 1
ATOM 626 C C . GLY A 1 88 ? 14.596 -19.253 -28.937 1.00 93.69 88 GLY A C 1
ATOM 627 O O . GLY A 1 88 ? 15.689 -18.770 -29.243 1.00 93.69 88 GLY A O 1
ATOM 628 N N . ALA A 1 89 ? 14.419 -19.969 -27.826 1.00 95.25 89 ALA A N 1
ATOM 629 C CA . ALA A 1 89 ? 15.468 -20.185 -26.832 1.00 95.25 89 ALA A CA 1
ATOM 630 C C . ALA A 1 89 ? 16.743 -20.798 -27.446 1.00 95.25 89 ALA A C 1
ATOM 632 O O . ALA A 1 89 ? 16.679 -21.753 -28.222 1.00 95.25 89 ALA A O 1
ATOM 633 N N . GLY A 1 90 ? 17.910 -20.272 -27.075 1.00 92.75 90 GLY A N 1
ATOM 634 C CA . GLY A 1 90 ? 19.187 -20.673 -27.655 1.00 92.75 90 GLY A CA 1
ATOM 635 C C . GLY A 1 90 ? 20.294 -19.631 -27.507 1.00 92.75 90 GLY A C 1
ATOM 636 O O . GLY A 1 90 ? 20.136 -18.604 -26.848 1.00 92.75 90 GLY A O 1
ATOM 637 N N . THR A 1 91 ? 21.447 -19.906 -28.118 1.00 93.88 91 THR A N 1
ATOM 638 C CA . THR A 1 91 ? 22.560 -18.952 -28.228 1.00 93.88 91 THR A CA 1
ATOM 639 C C . THR A 1 91 ? 22.900 -18.727 -29.694 1.00 93.88 91 THR A C 1
ATOM 641 O O . THR A 1 91 ? 23.380 -19.640 -30.365 1.00 93.88 91 THR A O 1
ATOM 644 N N . TYR A 1 92 ? 22.692 -17.502 -30.160 1.00 94.12 92 TYR A N 1
ATOM 645 C CA . TYR A 1 92 ? 22.916 -17.070 -31.534 1.00 94.12 92 TYR A CA 1
ATOM 646 C C . TYR A 1 92 ? 24.250 -16.330 -31.607 1.00 94.12 92 TYR A C 1
ATOM 648 O O . TYR A 1 92 ? 24.504 -15.397 -30.836 1.00 94.12 92 TYR A O 1
ATOM 656 N N . ARG A 1 93 ? 25.142 -16.793 -32.490 1.00 91.44 93 ARG A N 1
ATOM 657 C CA . ARG A 1 93 ? 26.479 -16.212 -32.672 1.00 91.44 93 ARG A CA 1
ATOM 658 C C . ARG A 1 93 ? 26.526 -15.403 -33.961 1.00 91.44 93 ARG A C 1
ATOM 660 O O . ARG A 1 93 ? 26.995 -15.891 -34.985 1.00 91.44 93 ARG A O 1
ATOM 667 N N . GLU A 1 94 ? 26.036 -14.177 -33.881 1.00 91.31 94 GLU A N 1
ATOM 668 C CA . GLU A 1 94 ? 25.794 -13.301 -35.024 1.00 91.31 94 GLU A CA 1
ATOM 669 C C . GLU A 1 94 ? 26.141 -11.850 -34.661 1.00 91.31 94 GLU A C 1
ATOM 671 O O . GLU A 1 94 ? 26.027 -11.454 -33.499 1.00 91.31 94 GLU A O 1
ATOM 676 N N . ASP A 1 95 ? 26.556 -11.069 -35.660 1.00 89.94 95 ASP A N 1
ATOM 677 C CA . ASP A 1 95 ? 26.586 -9.606 -35.586 1.00 89.94 95 ASP A CA 1
ATOM 678 C C . ASP A 1 95 ? 25.379 -9.106 -36.386 1.00 89.94 95 ASP A C 1
ATOM 680 O O . ASP A 1 95 ? 25.318 -9.316 -37.598 1.00 89.94 95 ASP A O 1
ATOM 684 N N . LEU A 1 96 ? 24.411 -8.479 -35.720 1.00 93.94 96 LEU A N 1
ATOM 685 C CA . LEU A 1 96 ? 23.143 -8.090 -36.331 1.00 93.94 96 LEU A CA 1
ATOM 686 C C . LEU A 1 96 ? 23.193 -6.660 -36.865 1.00 93.94 96 LEU A C 1
ATOM 688 O O . LEU A 1 96 ? 23.728 -5.753 -36.224 1.00 93.94 96 LEU A O 1
ATOM 692 N N . THR A 1 97 ? 22.577 -6.436 -38.019 1.00 93.56 97 THR A N 1
ATOM 693 C CA . THR A 1 97 ? 22.306 -5.111 -38.581 1.00 93.56 97 THR A CA 1
ATOM 694 C C . THR A 1 97 ? 20.829 -5.016 -38.915 1.00 93.56 97 THR A C 1
ATOM 696 O O . THR A 1 97 ? 20.337 -5.783 -39.736 1.00 93.56 97 THR A O 1
ATOM 699 N N . LEU A 1 98 ? 20.139 -4.052 -38.305 1.00 94.19 98 LEU A N 1
ATOM 700 C CA . LEU A 1 98 ? 18.759 -3.696 -38.618 1.00 94.19 98 LEU A CA 1
ATOM 701 C C . LEU A 1 98 ? 18.808 -2.466 -39.547 1.00 94.19 98 LEU A C 1
ATOM 703 O O . LEU A 1 98 ? 19.090 -1.355 -39.065 1.00 94.19 98 LEU A O 1
ATOM 707 N N . PRO A 1 99 ? 18.653 -2.649 -40.876 1.00 93.06 99 PRO A N 1
ATOM 708 C CA . PRO A 1 99 ? 18.899 -1.599 -41.857 1.00 93.06 99 PRO A CA 1
ATOM 709 C C . PRO A 1 99 ? 17.737 -0.599 -41.932 1.00 93.06 99 PRO A C 1
ATOM 711 O O . PRO A 1 99 ? 16.604 -0.896 -41.557 1.00 93.06 99 PRO A O 1
ATOM 714 N N . ALA A 1 100 ? 18.033 0.615 -42.402 1.00 91.12 100 ALA A N 1
ATOM 715 C CA . ALA A 1 100 ? 17.136 1.775 -42.328 1.00 91.12 100 ALA A CA 1
ATOM 716 C C . ALA A 1 100 ? 15.797 1.645 -43.089 1.00 91.12 100 ALA A C 1
ATOM 718 O O . ALA A 1 100 ? 14.902 2.466 -42.898 1.00 91.12 100 ALA A O 1
ATOM 719 N N . ASP A 1 101 ? 15.647 0.645 -43.956 1.00 90.75 101 ASP A N 1
ATOM 720 C CA . ASP A 1 101 ? 14.412 0.308 -44.668 1.00 90.75 101 ASP A CA 1
ATOM 721 C C . ASP A 1 101 ? 13.443 -0.577 -43.853 1.00 90.75 101 ASP A C 1
ATOM 723 O O . ASP A 1 101 ? 12.274 -0.704 -44.218 1.00 90.75 101 ASP A O 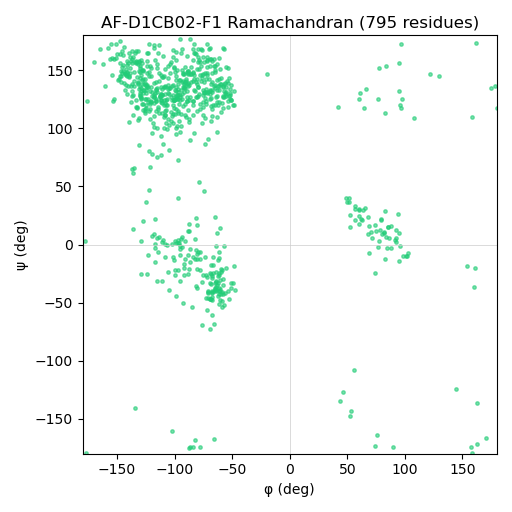1
ATOM 727 N N . LYS A 1 102 ? 13.868 -1.135 -42.712 1.00 91.69 102 LYS A N 1
ATOM 728 C CA . LYS A 1 102 ? 13.057 -2.030 -41.861 1.00 91.69 102 LYS A CA 1
ATOM 729 C C . LYS A 1 102 ? 12.383 -1.296 -40.689 1.00 91.69 102 LYS A C 1
ATOM 731 O O . LYS A 1 102 ? 12.370 -1.796 -39.567 1.00 91.69 102 LYS A O 1
ATOM 736 N N . SER A 1 103 ? 11.875 -0.081 -40.920 1.00 93.38 103 SER A N 1
ATOM 737 C CA . SER A 1 103 ? 11.257 0.761 -39.872 1.00 93.38 103 SER A CA 1
ATOM 738 C C . SER A 1 103 ? 10.128 0.024 -39.144 1.00 93.38 103 SER A C 1
ATOM 740 O O . SER A 1 103 ? 9.353 -0.678 -39.790 1.00 93.38 103 SER A O 1
ATOM 742 N N . GLY A 1 104 ? 10.007 0.184 -37.826 1.00 94.19 104 GLY A N 1
ATOM 743 C CA . GLY A 1 104 ? 8.954 -0.462 -37.028 1.00 94.19 104 GLY A CA 1
ATOM 744 C C . GLY A 1 104 ? 9.178 -1.947 -36.709 1.00 94.19 104 GLY A C 1
ATOM 745 O O . GLY A 1 104 ? 8.297 -2.565 -36.117 1.00 94.19 104 GLY A O 1
ATOM 746 N N . LEU A 1 105 ? 10.310 -2.539 -37.112 1.00 96.50 105 LEU A N 1
ATOM 747 C CA . LEU A 1 105 ? 10.619 -3.949 -36.845 1.00 96.50 105 LEU A CA 1
ATOM 748 C C . LEU A 1 105 ? 10.676 -4.222 -35.333 1.00 96.50 105 LEU A C 1
ATOM 750 O O . LEU A 1 105 ? 11.268 -3.453 -34.577 1.00 96.50 105 LEU A O 1
ATOM 754 N N . THR A 1 106 ? 10.125 -5.344 -34.884 1.00 97.69 106 THR A N 1
ATOM 755 C CA . THR A 1 106 ? 10.305 -5.827 -33.508 1.00 97.69 106 THR A CA 1
ATOM 756 C C . THR A 1 106 ? 11.138 -7.099 -33.515 1.00 97.69 106 THR A C 1
ATOM 758 O O . THR A 1 106 ? 10.793 -8.067 -34.179 1.00 97.69 106 THR A O 1
ATOM 761 N N . LEU A 1 107 ? 12.237 -7.111 -32.768 1.00 98.12 107 LEU A N 1
ATOM 762 C CA . LEU A 1 107 ? 13.076 -8.277 -32.526 1.00 98.12 107 LEU A CA 1
ATOM 763 C C . LEU A 1 107 ? 12.865 -8.714 -31.072 1.00 98.12 107 LEU A C 1
ATOM 765 O O . LEU A 1 107 ? 13.256 -7.998 -30.149 1.00 98.12 107 LEU A O 1
ATOM 769 N N . SER A 1 108 ? 12.235 -9.871 -30.870 1.00 98.00 108 SER A N 1
ATOM 770 C CA . SER A 1 108 ? 11.793 -10.353 -29.557 1.00 98.00 108 SER A CA 1
ATOM 771 C C . SER A 1 108 ? 12.362 -11.737 -29.252 1.00 98.00 108 SER A C 1
ATOM 773 O O . SER A 1 108 ? 12.142 -12.694 -29.991 1.00 98.00 108 SER A O 1
ATOM 775 N N . GLY A 1 109 ? 13.126 -11.859 -28.171 1.00 97.38 109 GLY A N 1
ATOM 776 C CA . GLY A 1 109 ? 13.653 -13.125 -27.677 1.00 97.38 109 GLY A CA 1
ATOM 777 C C . GLY A 1 109 ? 12.700 -13.800 -26.691 1.00 97.38 109 GLY A C 1
ATOM 778 O O . GLY A 1 109 ? 12.042 -13.140 -25.892 1.00 97.38 109 GLY A O 1
ATOM 779 N N . ALA A 1 110 ? 12.693 -15.136 -26.670 1.00 91.06 110 ALA A N 1
ATOM 780 C CA . ALA A 1 110 ? 11.902 -15.968 -25.746 1.00 91.06 110 ALA A CA 1
ATOM 781 C C . ALA A 1 110 ? 12.181 -15.803 -24.220 1.00 91.06 110 ALA A C 1
ATOM 783 O O . ALA A 1 110 ? 11.765 -16.663 -23.433 1.00 91.06 110 ALA A O 1
ATOM 784 N N . GLY A 1 111 ? 12.882 -14.744 -23.798 1.00 88.19 111 GLY A N 1
ATOM 785 C CA . GLY A 1 111 ? 13.195 -14.379 -22.413 1.00 88.19 111 GLY A CA 1
ATOM 786 C C . GLY A 1 111 ? 14.700 -14.268 -22.153 1.00 88.19 111 GLY A C 1
ATOM 787 O O . GLY A 1 111 ? 15.491 -15.036 -22.704 1.00 88.19 111 GLY A O 1
ATOM 788 N N . VAL A 1 112 ? 15.105 -13.349 -21.267 1.00 91.69 112 VAL A N 1
ATOM 789 C CA . VAL A 1 112 ? 16.528 -13.049 -21.001 1.00 91.69 112 VAL A CA 1
ATOM 790 C C . VAL A 1 112 ? 17.335 -14.266 -20.536 1.00 91.69 112 VAL A C 1
ATOM 792 O O . VAL A 1 112 ? 18.482 -14.424 -20.949 1.00 91.69 112 VAL A O 1
ATOM 795 N N . ASP A 1 113 ? 16.732 -15.176 -19.769 1.00 91.62 113 ASP A N 1
ATOM 796 C CA . ASP A 1 113 ? 17.375 -16.417 -19.305 1.00 91.62 113 ASP A CA 1
ATOM 797 C C . ASP A 1 113 ? 17.388 -17.541 -20.355 1.00 91.62 113 ASP A C 1
ATOM 799 O O . ASP A 1 113 ? 17.997 -18.592 -20.150 1.00 91.62 113 ASP A O 1
ATOM 803 N N . ARG A 1 114 ? 16.695 -17.344 -21.483 1.00 93.56 114 ARG A N 1
ATOM 804 C CA . ARG A 1 114 ? 16.439 -18.371 -22.504 1.00 93.56 114 ARG A CA 1
ATOM 805 C C . ARG A 1 114 ? 17.099 -18.070 -23.844 1.00 93.56 114 ARG A C 1
ATOM 807 O O . ARG A 1 114 ? 17.482 -19.011 -24.538 1.00 93.56 114 ARG A O 1
ATOM 814 N N . THR A 1 115 ? 17.255 -16.799 -24.201 1.00 96.50 115 THR A N 1
ATOM 815 C CA . THR A 1 115 ? 17.716 -16.378 -25.528 1.00 96.50 115 THR A CA 1
ATOM 816 C C . THR A 1 115 ? 18.918 -15.455 -25.399 1.00 96.50 115 THR A C 1
ATOM 818 O O . THR A 1 115 ? 18.828 -14.361 -24.843 1.00 96.50 115 THR A O 1
ATOM 821 N N . SER A 1 116 ? 20.069 -15.887 -25.919 1.00 95.44 116 SER A N 1
ATOM 822 C CA . SER A 1 116 ? 21.317 -15.129 -25.847 1.00 95.44 116 SER A CA 1
ATOM 823 C C . SER A 1 116 ? 21.886 -14.809 -27.225 1.00 95.44 116 SER A C 1
ATOM 825 O O . SER A 1 116 ? 21.967 -15.682 -28.086 1.00 95.44 116 SER A O 1
ATOM 827 N N . ILE A 1 117 ? 22.332 -13.566 -27.411 1.00 94.56 117 ILE A N 1
ATOM 828 C CA . ILE A 1 117 ? 23.080 -13.122 -28.592 1.00 94.56 117 ILE A CA 1
ATOM 829 C C . ILE A 1 117 ? 24.534 -12.889 -28.170 1.00 94.56 117 ILE A C 1
ATOM 831 O O . ILE A 1 117 ? 24.819 -12.329 -27.108 1.00 94.56 117 ILE A O 1
ATOM 835 N N . THR A 1 118 ? 25.482 -13.343 -28.984 1.00 89.31 118 THR A N 1
ATOM 836 C CA . THR A 1 118 ? 26.920 -13.132 -28.775 1.00 89.31 118 THR A CA 1
ATOM 837 C C . THR A 1 118 ? 27.580 -12.797 -30.106 1.00 89.31 118 THR A C 1
ATOM 839 O O . THR A 1 118 ? 27.542 -13.615 -31.017 1.00 89.31 118 THR A O 1
ATOM 842 N N . GLY A 1 119 ? 28.255 -11.649 -30.197 1.00 82.31 119 GLY A N 1
ATOM 843 C CA . GLY A 1 119 ? 28.901 -11.211 -31.442 1.00 82.31 119 GLY A CA 1
ATOM 844 C C . GLY A 1 119 ? 29.940 -12.186 -32.023 1.00 82.31 119 GLY A C 1
ATOM 845 O O . GLY A 1 119 ? 30.392 -13.153 -31.386 1.00 82.31 119 GLY A O 1
ATOM 846 N N . VAL A 1 120 ? 30.371 -11.911 -33.249 1.00 81.75 120 VAL A N 1
ATOM 847 C CA . VAL A 1 120 ? 31.354 -12.712 -33.985 1.00 81.75 120 VAL A CA 1
ATOM 848 C C . VAL A 1 120 ? 32.769 -12.181 -33.738 1.00 81.75 120 VAL A C 1
ATOM 850 O O . VAL A 1 120 ? 33.063 -10.990 -33.825 1.00 81.75 120 VAL A O 1
ATOM 853 N N . ALA A 1 121 ? 33.694 -13.083 -33.405 1.00 70.25 121 ALA A N 1
ATOM 854 C CA . ALA A 1 121 ? 35.060 -12.694 -33.077 1.00 70.25 121 ALA A CA 1
ATOM 855 C C . ALA A 1 121 ? 35.852 -12.245 -34.319 1.00 70.25 121 ALA A C 1
ATOM 857 O O . ALA A 1 121 ? 35.930 -12.965 -35.313 1.00 70.25 121 ALA A O 1
ATOM 858 N N . GLY A 1 122 ? 36.499 -11.080 -34.226 1.00 64.25 122 GLY A N 1
ATOM 859 C CA . GLY A 1 122 ? 37.373 -10.528 -35.269 1.00 64.25 122 GLY A CA 1
ATOM 860 C C . GLY A 1 122 ? 36.741 -9.434 -36.134 1.00 64.25 122 GLY A C 1
ATOM 861 O O . GLY A 1 122 ? 37.471 -8.752 -36.854 1.00 64.25 122 GLY A O 1
ATOM 862 N N . ASN A 1 123 ? 35.429 -9.212 -36.027 1.00 58.22 123 ASN A N 1
ATOM 863 C CA . ASN A 1 123 ? 34.776 -8.046 -36.608 1.00 58.22 123 ASN A CA 1
ATOM 864 C C . ASN A 1 123 ? 34.974 -6.816 -35.702 1.00 58.22 123 ASN A C 1
ATOM 866 O O . ASN A 1 123 ? 34.955 -6.927 -34.474 1.00 58.22 123 ASN A O 1
ATOM 870 N N . LYS A 1 124 ? 35.176 -5.632 -36.289 1.00 54.09 124 LYS A N 1
ATOM 871 C CA . LYS A 1 124 ? 35.214 -4.373 -35.532 1.00 54.09 124 LYS A CA 1
ATOM 872 C C . LYS A 1 124 ? 33.830 -3.734 -35.564 1.00 54.09 124 LYS A C 1
ATOM 874 O O . LYS A 1 124 ? 33.514 -3.033 -36.521 1.00 54.09 124 LYS A O 1
ATOM 879 N N . SER A 1 125 ? 33.043 -3.959 -34.513 1.00 71.69 125 SER A N 1
ATOM 880 C CA . SER A 1 125 ? 32.719 -2.896 -33.541 1.00 71.69 125 SER A CA 1
ATOM 881 C C . SER A 1 125 ? 31.460 -3.190 -32.716 1.00 71.69 125 SER A C 1
ATOM 883 O O . SER A 1 125 ? 31.455 -2.844 -31.539 1.00 71.69 125 SER A O 1
ATOM 885 N N . TYR A 1 126 ? 30.409 -3.802 -33.276 1.00 87.06 126 TYR A N 1
ATOM 886 C CA . TYR A 1 126 ? 29.065 -3.831 -32.663 1.00 87.06 126 TYR A CA 1
ATOM 887 C C . TYR A 1 126 ? 28.405 -5.219 -32.767 1.00 87.06 126 TYR A C 1
ATOM 889 O O . TYR A 1 126 ? 28.484 -5.836 -33.824 1.00 87.06 126 TYR A O 1
ATOM 897 N N . THR A 1 127 ? 27.743 -5.705 -31.705 1.00 91.62 127 THR A N 1
ATOM 898 C CA . THR A 1 127 ? 26.954 -6.960 -31.752 1.00 91.62 127 THR A CA 1
ATOM 899 C C . THR A 1 127 ? 25.564 -6.752 -32.359 1.00 91.62 127 THR A C 1
ATOM 901 O O . THR A 1 127 ? 25.107 -7.603 -33.113 1.00 91.62 127 THR A O 1
ATOM 904 N N . ILE A 1 128 ? 24.909 -5.622 -32.085 1.00 93.62 128 ILE A N 1
ATOM 905 C CA . ILE A 1 128 ? 23.689 -5.190 -32.777 1.00 93.62 128 ILE A CA 1
ATOM 906 C C . ILE A 1 128 ? 23.880 -3.750 -33.255 1.00 93.62 128 ILE A C 1
ATOM 908 O O . ILE A 1 128 ? 24.178 -2.857 -32.463 1.00 93.62 128 ILE A O 1
ATOM 912 N N . THR A 1 129 ? 23.692 -3.525 -34.553 1.00 92.88 129 THR A N 1
ATOM 913 C CA . THR A 1 129 ? 23.708 -2.205 -35.191 1.00 92.88 129 THR A CA 1
ATOM 914 C C . THR A 1 129 ? 22.287 -1.823 -35.579 1.00 92.88 129 THR A C 1
ATOM 916 O O . THR A 1 129 ? 21.674 -2.467 -36.431 1.00 92.88 129 THR A O 1
ATOM 919 N N . LEU A 1 130 ? 21.763 -0.762 -34.972 1.00 92.19 130 LEU A N 1
ATOM 920 C CA . LEU A 1 130 ? 20.393 -0.307 -35.168 1.00 92.19 130 LEU A CA 1
ATOM 921 C C . LEU A 1 130 ? 20.364 0.969 -36.014 1.00 92.19 130 LEU A C 1
ATOM 923 O O . LEU A 1 130 ? 20.600 2.065 -35.513 1.00 92.19 130 LEU A O 1
ATOM 927 N N . THR A 1 131 ? 20.084 0.825 -37.310 1.00 91.19 131 THR A N 1
ATOM 928 C CA . THR A 1 131 ? 19.901 1.958 -38.244 1.00 91.19 131 THR A CA 1
ATOM 929 C C . THR A 1 131 ? 18.451 2.153 -38.683 1.00 91.19 131 THR A C 1
ATOM 931 O O . THR A 1 131 ? 18.171 3.061 -39.456 1.00 91.19 131 THR A O 1
ATOM 934 N N . SER A 1 132 ? 17.543 1.319 -38.185 1.00 90.19 132 SER A N 1
ATOM 935 C CA . SER A 1 132 ? 16.109 1.378 -38.445 1.00 90.19 132 SER A CA 1
ATOM 936 C C . SER A 1 132 ? 15.371 2.213 -37.397 1.00 90.19 132 SER A C 1
ATOM 938 O O . SER A 1 132 ? 15.671 2.099 -36.210 1.00 90.19 132 SER A O 1
ATOM 940 N N . ALA A 1 133 ? 14.412 3.035 -37.828 1.00 93.44 133 ALA A N 1
ATOM 941 C CA . ALA A 1 133 ? 13.573 3.836 -36.938 1.00 93.44 133 ALA A CA 1
ATOM 942 C C . ALA A 1 133 ? 12.441 3.007 -36.303 1.00 93.44 133 ALA A C 1
ATOM 944 O O . ALA A 1 133 ? 12.059 1.954 -36.822 1.00 93.44 133 ALA A O 1
ATOM 945 N N . ASP A 1 134 ? 11.900 3.494 -35.184 1.00 94.75 134 ASP A N 1
ATOM 946 C CA . ASP A 1 134 ? 10.734 2.946 -34.468 1.00 94.75 134 ASP A CA 1
ATOM 947 C C . ASP A 1 134 ? 10.828 1.437 -34.145 1.00 94.75 134 ASP A C 1
ATOM 949 O O . ASP A 1 134 ? 9.828 0.736 -34.018 1.00 94.75 134 ASP A O 1
ATOM 953 N N . THR A 1 135 ? 12.048 0.910 -34.042 1.00 95.81 135 THR A N 1
ATOM 954 C CA . THR A 1 135 ? 12.331 -0.520 -33.866 1.00 95.81 135 THR A CA 1
ATOM 955 C C . THR A 1 135 ? 12.282 -0.914 -32.393 1.00 95.81 135 THR A C 1
ATOM 957 O O . THR A 1 135 ? 12.708 -0.139 -31.542 1.00 95.81 135 THR A O 1
ATOM 960 N N . THR A 1 136 ? 11.848 -2.130 -32.063 1.00 97.81 136 THR A N 1
ATOM 961 C CA . THR A 1 136 ? 11.947 -2.676 -30.695 1.00 97.81 136 THR A CA 1
ATOM 962 C C . THR A 1 136 ? 12.939 -3.836 -30.635 1.00 97.81 136 THR A C 1
ATOM 964 O O . THR A 1 136 ? 12.909 -4.717 -31.487 1.00 97.81 136 THR A O 1
ATOM 967 N N . ILE A 1 137 ? 13.802 -3.861 -29.617 1.00 98.00 137 ILE A N 1
ATOM 968 C CA . ILE A 1 137 ? 14.643 -5.014 -29.255 1.00 98.00 137 ILE A CA 1
ATOM 969 C C . ILE A 1 137 ? 14.294 -5.413 -27.821 1.00 98.00 137 ILE A C 1
ATOM 971 O O . ILE A 1 137 ? 14.413 -4.582 -26.915 1.00 98.00 137 ILE A O 1
ATOM 975 N N . GLU A 1 138 ? 13.887 -6.665 -27.598 1.00 98.00 138 GLU A N 1
ATOM 976 C CA . GLU A 1 138 ? 13.569 -7.146 -26.251 1.00 98.00 138 GLU A CA 1
ATOM 977 C C . GLU A 1 138 ? 13.796 -8.638 -25.992 1.00 98.00 138 GLU A C 1
ATOM 979 O O . GLU A 1 138 ? 13.831 -9.443 -26.914 1.00 98.00 138 GLU A O 1
ATOM 984 N N . GLY A 1 139 ? 13.907 -9.028 -24.717 1.00 94.44 139 GLY A N 1
ATOM 985 C CA . GLY A 1 139 ? 13.882 -10.436 -24.306 1.00 94.44 139 GLY A CA 1
ATOM 986 C C . GLY A 1 139 ? 15.195 -11.195 -24.518 1.00 94.44 139 GLY A C 1
ATOM 987 O O . GLY A 1 139 ? 15.177 -12.424 -24.595 1.00 94.44 139 GLY A O 1
ATOM 988 N N . PHE A 1 140 ? 16.330 -10.491 -24.607 1.00 97.62 140 PHE A N 1
ATOM 989 C CA . PHE A 1 140 ? 17.647 -11.082 -24.867 1.00 97.62 140 PHE A CA 1
ATOM 990 C C . PHE A 1 140 ? 18.635 -10.927 -23.710 1.00 97.62 140 PHE A C 1
ATOM 992 O O . PHE A 1 140 ? 18.654 -9.926 -22.999 1.00 97.62 140 PHE A O 1
ATOM 999 N N . THR A 1 141 ? 19.564 -11.874 -23.610 1.00 97.31 141 THR A N 1
ATOM 1000 C CA . THR A 1 141 ? 20.856 -11.679 -22.944 1.00 97.31 141 THR A CA 1
ATOM 1001 C C . THR A 1 141 ? 21.953 -11.459 -23.989 1.00 97.31 141 THR A C 1
ATOM 1003 O O . THR A 1 141 ? 22.332 -12.379 -24.717 1.00 97.31 141 THR A O 1
ATOM 1006 N N . ILE A 1 142 ? 22.514 -10.253 -24.050 1.00 95.75 142 ILE A N 1
ATOM 1007 C CA . ILE A 1 142 ? 23.576 -9.870 -24.986 1.00 95.75 142 ILE A CA 1
ATOM 1008 C C . ILE A 1 142 ? 24.924 -9.904 -24.255 1.00 95.75 142 ILE A C 1
ATOM 1010 O O . ILE A 1 142 ? 25.150 -9.169 -23.288 1.00 95.75 142 ILE A O 1
ATOM 1014 N N . ARG A 1 143 ? 25.829 -10.784 -24.703 1.00 90.81 143 ARG A N 1
ATOM 1015 C CA . ARG A 1 143 ? 27.123 -11.053 -24.049 1.00 90.81 143 ARG A CA 1
ATOM 1016 C C . ARG A 1 143 ? 28.293 -10.858 -24.999 1.00 90.81 143 ARG A C 1
ATOM 1018 O O . ARG A 1 143 ? 28.287 -11.350 -26.128 1.00 90.81 143 ARG A O 1
ATOM 1025 N N . ARG A 1 144 ? 29.350 -10.212 -24.504 1.00 87.38 144 ARG A N 1
ATOM 1026 C CA . ARG A 1 144 ? 30.565 -9.969 -25.288 1.00 87.38 144 ARG A CA 1
ATOM 1027 C C . ARG A 1 144 ? 31.232 -11.283 -25.727 1.00 87.38 144 ARG A C 1
ATOM 1029 O O . ARG A 1 144 ? 31.474 -12.154 -24.888 1.00 87.38 144 ARG A O 1
ATOM 1036 N N . PRO A 1 145 ? 31.624 -11.422 -27.006 1.00 81.00 145 PRO A N 1
ATOM 1037 C CA . PRO A 1 145 ? 32.442 -12.545 -27.447 1.00 81.00 145 PRO A CA 1
ATOM 1038 C C . PRO A 1 145 ? 33.836 -12.546 -26.807 1.00 81.00 145 PRO A C 1
ATOM 1040 O O . PRO A 1 145 ? 34.540 -11.535 -26.778 1.00 81.00 145 PRO A O 1
ATOM 1043 N N . ALA A 1 146 ? 34.269 -13.721 -26.347 1.00 74.50 146 ALA A N 1
ATOM 1044 C CA . ALA A 1 146 ? 35.605 -13.914 -25.796 1.00 74.50 146 ALA A CA 1
ATOM 1045 C C . ALA A 1 146 ? 36.701 -13.518 -26.807 1.00 74.50 146 ALA A C 1
ATOM 1047 O O . ALA A 1 146 ? 36.673 -13.936 -27.964 1.00 74.50 146 ALA A O 1
ATOM 1048 N N . GLY A 1 147 ? 37.686 -12.737 -26.351 1.00 70.12 147 GLY A N 1
ATOM 1049 C CA . GLY A 1 147 ? 38.847 -12.328 -27.151 1.00 70.12 147 GLY A CA 1
ATOM 1050 C C . GLY A 1 147 ? 38.652 -11.104 -28.058 1.00 70.12 147 GLY A C 1
ATOM 1051 O O . GLY A 1 147 ? 39.561 -10.793 -28.823 1.00 70.12 147 GLY A O 1
ATOM 1052 N N . VAL A 1 148 ? 37.517 -10.396 -27.990 1.00 68.62 148 VAL A N 1
ATOM 1053 C CA . VAL A 1 148 ? 37.275 -9.171 -28.778 1.00 68.62 148 VAL A CA 1
ATOM 1054 C C . VAL A 1 148 ? 37.467 -7.927 -27.917 1.00 68.62 148 VAL A C 1
ATOM 1056 O O . VAL A 1 148 ? 36.605 -7.590 -27.112 1.00 68.62 148 VAL A O 1
ATOM 1059 N N . GLU A 1 149 ? 38.586 -7.219 -28.083 1.00 64.12 149 GLU A N 1
ATOM 1060 C CA . GLU A 1 149 ? 38.914 -6.072 -27.223 1.00 64.12 149 GLU A CA 1
ATOM 1061 C C . GLU A 1 149 ? 37.961 -4.880 -27.410 1.00 64.12 149 GLU A C 1
ATOM 1063 O O . GLU A 1 149 ? 37.457 -4.376 -26.413 1.00 64.12 149 GLU A O 1
ATOM 1068 N N . ASN A 1 150 ? 37.626 -4.500 -28.649 1.00 63.62 150 ASN A N 1
ATOM 1069 C CA . ASN A 1 150 ? 36.791 -3.327 -28.953 1.00 63.62 150 ASN A CA 1
ATOM 1070 C C . ASN A 1 150 ? 35.406 -3.742 -29.473 1.00 63.62 150 ASN A C 1
ATOM 1072 O O . ASN A 1 150 ? 35.266 -4.080 -30.649 1.00 63.62 150 ASN A O 1
ATOM 1076 N N . SER A 1 151 ? 34.396 -3.719 -28.603 1.00 78.19 151 SER A N 1
ATOM 1077 C CA . SER A 1 151 ? 33.021 -4.124 -28.925 1.00 78.19 151 SER A CA 1
ATOM 1078 C C . SER A 1 151 ? 31.989 -3.306 -28.146 1.00 78.19 151 SER A C 1
ATOM 1080 O O . SER A 1 151 ? 32.160 -3.119 -26.942 1.00 78.19 151 SER A O 1
ATOM 1082 N N . ILE A 1 152 ? 30.886 -2.929 -28.791 1.00 88.31 152 ILE A N 1
ATOM 1083 C CA . ILE A 1 152 ? 29.661 -2.421 -28.154 1.00 88.31 152 ILE A CA 1
ATOM 1084 C C . ILE A 1 152 ? 28.557 -3.475 -28.294 1.00 88.31 152 ILE A C 1
ATOM 1086 O O . ILE A 1 152 ? 28.514 -4.174 -29.311 1.00 88.31 152 ILE A O 1
ATOM 1090 N N . ALA A 1 153 ? 27.673 -3.610 -27.303 1.00 91.56 153 ALA A N 1
ATOM 1091 C CA . ALA A 1 153 ? 26.563 -4.558 -27.391 1.00 91.56 153 ALA A CA 1
ATOM 1092 C C . ALA A 1 153 ? 25.506 -4.075 -28.392 1.00 91.56 153 ALA A C 1
ATOM 1094 O O . ALA A 1 153 ? 25.235 -4.766 -29.372 1.00 91.56 153 ALA A O 1
ATOM 1095 N N . ILE A 1 154 ? 24.973 -2.867 -28.186 1.00 94.44 154 ILE A N 1
ATOM 1096 C CA . ILE A 1 154 ? 24.001 -2.227 -29.081 1.00 94.44 154 ILE A CA 1
ATOM 1097 C C . ILE A 1 154 ? 24.515 -0.843 -29.473 1.00 94.44 154 ILE A C 1
ATOM 1099 O O . ILE A 1 154 ? 24.801 -0.014 -28.610 1.00 94.44 154 ILE A O 1
ATOM 1103 N N . ALA A 1 155 ? 24.609 -0.590 -30.776 1.00 93.00 155 ALA A N 1
ATOM 1104 C CA . ALA A 1 155 ? 24.968 0.700 -31.343 1.00 93.00 155 ALA A CA 1
ATOM 1105 C C . ALA A 1 155 ? 23.818 1.244 -32.197 1.00 93.00 155 ALA A C 1
ATOM 1107 O O . ALA A 1 155 ? 23.532 0.739 -33.285 1.00 93.00 155 ALA A O 1
ATOM 1108 N N . TRP A 1 156 ? 23.182 2.307 -31.715 1.00 90.12 156 TRP A N 1
ATOM 1109 C CA . TRP A 1 156 ? 22.251 3.111 -32.498 1.00 90.12 156 TRP A CA 1
ATOM 1110 C C . TRP A 1 156 ? 23.014 3.952 -33.525 1.00 90.12 156 TRP A C 1
ATOM 1112 O O . TRP A 1 156 ? 23.877 4.751 -33.158 1.00 90.12 156 TRP A O 1
ATOM 1122 N N . GLY A 1 157 ? 22.680 3.811 -34.806 1.00 82.44 157 GLY A N 1
ATOM 1123 C CA . GLY A 1 157 ? 23.156 4.657 -35.902 1.00 82.44 157 GLY A CA 1
ATOM 1124 C C . GLY A 1 157 ? 22.199 5.815 -36.209 1.00 82.44 157 GLY A C 1
ATOM 1125 O O . GLY A 1 157 ? 21.051 5.800 -35.783 1.00 82.44 157 GLY A O 1
ATOM 1126 N N . TYR A 1 158 ? 22.653 6.779 -37.017 1.00 74.25 158 TYR A N 1
ATOM 1127 C CA . TYR A 1 158 ? 22.002 8.074 -37.325 1.00 74.25 158 TYR A CA 1
ATOM 1128 C C . TYR A 1 158 ? 20.505 8.046 -37.718 1.00 74.25 158 TYR A C 1
ATOM 1130 O O . TYR A 1 158 ? 19.849 9.082 -37.693 1.00 74.25 158 TYR A O 1
ATOM 1138 N N . GLN A 1 159 ? 19.964 6.897 -38.130 1.00 78.19 159 GLN A N 1
ATOM 1139 C CA . GLN A 1 159 ? 18.567 6.737 -38.558 1.00 78.19 159 GLN A CA 1
ATOM 1140 C C . GLN A 1 159 ? 17.709 5.923 -37.567 1.00 78.19 159 GLN A C 1
ATOM 1142 O O . GLN A 1 159 ? 16.540 5.682 -37.839 1.00 78.19 159 GLN A O 1
ATOM 1147 N N . GLY A 1 160 ? 18.261 5.529 -36.413 1.00 83.00 160 GLY A N 1
ATOM 1148 C CA . GLY A 1 160 ? 17.606 4.668 -35.421 1.00 83.00 160 GLY A CA 1
ATOM 1149 C C . GLY A 1 160 ? 16.610 5.350 -34.468 1.00 83.00 160 GLY A C 1
ATOM 1150 O O . GLY A 1 160 ? 16.311 4.798 -33.406 1.00 83.00 160 GLY A O 1
ATOM 1151 N N . SER A 1 161 ? 16.141 6.554 -34.804 1.00 90.38 161 SER A N 1
ATOM 1152 C CA . SER A 1 161 ? 15.233 7.383 -33.993 1.00 90.38 161 SER A CA 1
ATOM 1153 C C . SER A 1 161 ? 13.937 6.659 -33.599 1.00 90.38 161 SER A C 1
ATOM 1155 O O . SER A 1 161 ? 13.502 5.746 -34.296 1.00 90.38 161 SER A O 1
ATOM 1157 N N . GLY A 1 162 ? 13.330 7.041 -32.472 1.00 92.75 162 GLY A N 1
ATOM 1158 C CA . GLY A 1 162 ? 12.075 6.456 -31.958 1.00 92.75 162 GLY A CA 1
ATOM 1159 C C . GLY A 1 162 ? 12.165 5.007 -31.448 1.00 92.75 162 GLY A C 1
ATOM 1160 O O . GLY A 1 162 ? 11.208 4.487 -30.879 1.00 92.75 162 GLY A O 1
ATOM 1161 N N . SER A 1 163 ? 13.305 4.338 -31.629 1.00 95.94 163 SER A N 1
ATOM 1162 C CA . SER A 1 163 ? 13.456 2.919 -31.295 1.00 95.94 163 SER A CA 1
ATOM 1163 C C . SER A 1 163 ? 13.614 2.658 -29.793 1.00 95.94 163 SER A C 1
ATOM 1165 O O . SER A 1 163 ? 14.142 3.486 -29.048 1.00 95.94 163 SER A O 1
ATOM 1167 N N . THR A 1 164 ? 13.217 1.463 -29.358 1.00 97.81 164 THR A N 1
ATOM 1168 C CA . THR A 1 164 ? 13.210 1.012 -27.964 1.00 97.81 164 THR A CA 1
ATOM 1169 C C . THR A 1 164 ? 14.100 -0.217 -27.755 1.00 97.81 164 THR A C 1
ATOM 1171 O O . THR A 1 164 ? 13.966 -1.217 -28.455 1.00 97.81 164 THR A O 1
ATOM 1174 N N . VAL A 1 165 ? 14.957 -0.189 -26.734 1.00 98.31 165 VAL A N 1
ATOM 1175 C CA . VAL A 1 165 ? 15.590 -1.389 -26.158 1.00 98.31 165 VAL A CA 1
ATOM 1176 C C . VAL A 1 165 ? 14.980 -1.619 -24.783 1.00 98.31 165 VAL A C 1
ATOM 1178 O O . VAL A 1 165 ? 15.085 -0.755 -23.905 1.00 98.31 165 VAL A O 1
ATOM 1181 N N . ARG A 1 166 ? 14.345 -2.778 -24.586 1.00 97.62 166 ARG A N 1
ATOM 1182 C CA . ARG A 1 166 ? 13.726 -3.129 -23.305 1.00 97.62 166 ARG A CA 1
ATOM 1183 C C . ARG A 1 166 ? 13.916 -4.575 -22.891 1.00 97.62 166 ARG A C 1
ATOM 1185 O O . ARG A 1 166 ? 14.283 -5.403 -23.714 1.00 97.62 166 ARG A O 1
ATOM 1192 N N . ASN A 1 167 ? 13.664 -4.890 -21.621 1.00 95.44 167 ASN A N 1
ATOM 1193 C CA . ASN A 1 167 ? 13.643 -6.267 -21.106 1.00 95.44 167 ASN A CA 1
ATOM 1194 C C . ASN A 1 167 ? 14.886 -7.088 -21.523 1.00 95.44 167 ASN A C 1
ATOM 1196 O O . ASN A 1 167 ? 14.757 -8.235 -21.950 1.00 95.44 167 ASN A O 1
ATOM 1200 N N . THR A 1 168 ? 16.075 -6.476 -21.504 1.00 97.62 168 THR A N 1
ATOM 1201 C CA . THR A 1 168 ? 17.322 -7.054 -22.038 1.00 97.62 168 THR A CA 1
ATOM 1202 C C . THR A 1 168 ? 18.438 -7.003 -20.990 1.00 97.62 168 THR A C 1
ATOM 1204 O O . THR A 1 168 ? 18.566 -6.032 -20.243 1.00 97.62 168 THR A O 1
ATOM 1207 N N . VAL A 1 169 ? 19.275 -8.043 -20.931 1.00 97.94 169 VAL A N 1
ATOM 1208 C CA . VAL A 1 169 ? 20.494 -8.090 -20.103 1.00 97.94 169 VAL A CA 1
ATOM 1209 C C . VAL A 1 169 ? 21.709 -7.804 -20.987 1.00 97.94 169 VAL A C 1
ATOM 1211 O O . VAL A 1 169 ? 21.926 -8.502 -21.974 1.00 97.94 169 VAL A O 1
ATOM 1214 N N . ILE A 1 170 ? 22.525 -6.806 -20.641 1.00 97.38 170 ILE A N 1
ATOM 1215 C CA . ILE A 1 170 ? 23.693 -6.368 -21.423 1.00 97.38 170 ILE A CA 1
ATOM 1216 C C . ILE A 1 170 ? 24.939 -6.377 -20.539 1.00 97.38 170 ILE A C 1
ATOM 1218 O O . ILE A 1 170 ? 25.030 -5.599 -19.585 1.00 97.38 170 ILE A O 1
ATOM 1222 N N . THR A 1 171 ? 25.912 -7.242 -20.853 1.00 94.44 171 THR A N 1
ATOM 1223 C CA . THR A 1 171 ? 27.058 -7.450 -19.953 1.00 94.44 171 THR A CA 1
ATOM 1224 C C . THR A 1 171 ? 28.403 -7.770 -20.614 1.00 94.44 171 THR A C 1
ATOM 1226 O O . THR A 1 171 ? 28.498 -8.478 -21.624 1.00 94.44 171 THR A O 1
ATOM 1229 N N . GLY A 1 172 ? 29.470 -7.263 -19.986 1.00 91.25 172 GLY A N 1
ATOM 1230 C CA . GLY A 1 172 ? 30.870 -7.566 -20.283 1.00 91.25 172 GLY A CA 1
ATOM 1231 C C . GLY A 1 172 ? 31.522 -6.717 -21.377 1.00 91.25 172 GLY A C 1
ATOM 1232 O O . GLY A 1 172 ? 32.663 -7.008 -21.746 1.00 91.25 172 GLY A O 1
ATOM 1233 N N . TYR A 1 173 ? 30.843 -5.700 -21.913 1.00 92.44 173 TYR A N 1
ATOM 1234 C CA . TYR A 1 173 ? 31.319 -4.872 -23.028 1.00 92.44 173 TYR A CA 1
ATOM 1235 C C . TYR A 1 173 ? 32.085 -3.615 -22.569 1.00 92.44 173 TYR A C 1
ATOM 1237 O O . TYR A 1 173 ? 31.711 -3.015 -21.568 1.00 92.44 173 TYR A O 1
ATOM 1245 N N . PRO A 1 174 ? 33.104 -3.136 -23.313 1.00 92.00 174 PRO A N 1
ATOM 1246 C CA . PRO A 1 174 ? 33.628 -1.769 -23.182 1.00 92.00 174 PRO A CA 1
ATOM 1247 C C . PRO A 1 174 ? 32.541 -0.688 -23.170 1.00 92.00 174 PRO A C 1
ATOM 1249 O O . PRO A 1 174 ? 32.609 0.247 -22.383 1.00 92.00 174 PRO A O 1
ATOM 1252 N N . THR A 1 175 ? 31.496 -0.837 -23.985 1.00 93.31 175 THR A N 1
ATOM 1253 C CA . THR A 1 175 ? 30.266 -0.037 -23.887 1.00 93.31 175 THR A CA 1
ATOM 1254 C C . THR A 1 175 ? 29.059 -0.953 -24.070 1.00 93.31 175 THR A C 1
ATOM 1256 O O . THR A 1 175 ? 29.013 -1.711 -25.036 1.00 93.31 175 THR A O 1
ATOM 1259 N N . GLY A 1 176 ? 28.093 -0.922 -23.153 1.00 95.88 176 GLY A N 1
ATOM 1260 C CA . GLY A 1 176 ? 26.859 -1.699 -23.272 1.00 95.88 176 GLY A CA 1
ATOM 1261 C C . GLY A 1 176 ? 25.987 -1.156 -24.403 1.00 95.88 176 GLY A C 1
ATOM 1262 O O . GLY A 1 176 ? 25.908 -1.746 -25.481 1.00 95.88 176 GLY A O 1
ATOM 1263 N N . ILE A 1 177 ? 25.379 0.004 -24.171 1.00 96.94 177 ILE A N 1
ATOM 1264 C CA . ILE A 1 177 ? 24.577 0.732 -25.161 1.00 96.94 177 ILE A CA 1
ATOM 1265 C C . ILE A 1 177 ? 25.316 1.992 -25.611 1.00 96.94 177 ILE A C 1
ATOM 1267 O O . ILE A 1 177 ? 25.819 2.748 -24.784 1.00 96.94 177 ILE A O 1
ATOM 1271 N N . TYR A 1 178 ? 25.324 2.248 -26.915 1.00 95.25 178 TYR A N 1
ATOM 1272 C CA . TYR A 1 178 ? 25.838 3.472 -27.521 1.00 95.25 178 TYR A CA 1
ATOM 1273 C C . TYR A 1 178 ? 24.760 4.163 -28.359 1.00 95.25 178 TYR A C 1
ATOM 1275 O O . TYR A 1 178 ? 24.198 3.556 -29.275 1.00 95.25 178 TYR A O 1
ATOM 1283 N N . VAL A 1 179 ? 24.505 5.439 -28.063 1.00 94.44 179 VAL A N 1
ATOM 1284 C CA . VAL A 1 179 ? 23.580 6.309 -28.800 1.00 94.44 179 VAL A CA 1
ATOM 1285 C C . VAL A 1 179 ? 24.391 7.338 -29.588 1.00 94.44 179 VAL A C 1
ATOM 1287 O O . VAL A 1 179 ? 25.047 8.206 -29.005 1.00 94.44 179 VAL A O 1
ATOM 1290 N N . SER A 1 180 ? 24.374 7.229 -30.920 1.00 90.62 180 SER A N 1
ATOM 1291 C CA . SER A 1 180 ? 25.107 8.151 -31.796 1.00 90.62 180 SER A CA 1
ATOM 1292 C C . SER A 1 180 ? 24.353 9.454 -32.083 1.00 90.62 180 SER A C 1
ATOM 1294 O O . SER A 1 180 ? 23.190 9.638 -31.729 1.00 90.62 180 SER A O 1
ATOM 1296 N N . SER A 1 181 ? 25.046 10.380 -32.751 1.00 89.81 181 SER A N 1
ATOM 1297 C CA . SER A 1 181 ? 24.477 11.641 -33.235 1.00 89.81 181 SER A CA 1
ATOM 1298 C C . SER A 1 181 ? 23.270 11.423 -34.157 1.00 89.81 181 SER A C 1
ATOM 1300 O O . SER A 1 181 ? 23.325 10.587 -35.056 1.00 89.81 181 SER A O 1
ATOM 1302 N N . GLY A 1 182 ? 22.224 12.235 -33.998 1.00 87.31 182 GLY A N 1
ATOM 1303 C CA . GLY A 1 182 ? 20.995 12.225 -34.798 1.00 87.31 182 GLY A CA 1
ATOM 1304 C C . GLY A 1 182 ? 19.900 11.277 -34.301 1.00 87.31 182 GLY A C 1
ATOM 1305 O O . GLY A 1 182 ? 18.823 11.259 -34.892 1.00 87.31 182 GLY A O 1
ATOM 1306 N N . VAL A 1 183 ? 20.162 10.509 -33.241 1.00 91.69 183 VAL A N 1
ATOM 1307 C CA . VAL A 1 183 ? 19.230 9.517 -32.693 1.00 91.69 183 VAL A CA 1
ATOM 1308 C C . VAL A 1 183 ? 18.295 10.195 -31.697 1.00 91.69 183 VAL A C 1
ATOM 1310 O O . VAL A 1 183 ? 18.583 10.284 -30.505 1.00 91.69 183 VAL A O 1
ATOM 1313 N N . ASP A 1 184 ? 17.170 10.679 -32.207 1.00 93.00 184 ASP A N 1
ATOM 1314 C CA . ASP A 1 184 ? 16.175 11.387 -31.406 1.00 93.00 184 ASP A CA 1
ATOM 1315 C C . ASP A 1 184 ? 15.049 10.423 -30.963 1.00 93.00 184 ASP A C 1
ATOM 1317 O O . ASP A 1 184 ? 14.630 9.546 -31.720 1.00 93.00 184 ASP A O 1
ATOM 1321 N N . GLY A 1 185 ? 14.542 10.562 -29.736 1.00 94.00 185 GLY A N 1
ATOM 1322 C CA . GLY A 1 185 ? 13.412 9.780 -29.211 1.00 94.00 185 GLY A CA 1
ATOM 1323 C C . GLY A 1 185 ? 13.711 8.317 -28.855 1.00 94.00 185 GLY A C 1
ATOM 1324 O O . GLY A 1 185 ? 12.779 7.524 -28.748 1.00 94.00 185 GLY A O 1
ATOM 1325 N N . ALA A 1 186 ? 14.981 7.925 -28.704 1.00 95.50 186 ALA A N 1
ATOM 1326 C CA . ALA A 1 186 ? 15.326 6.560 -28.300 1.00 95.50 186 ALA A CA 1
ATOM 1327 C C . ALA A 1 186 ? 14.885 6.257 -26.856 1.00 95.50 186 ALA A C 1
ATOM 1329 O O . ALA A 1 186 ? 15.047 7.087 -25.961 1.00 95.50 186 ALA A O 1
ATOM 1330 N N . THR A 1 187 ? 14.377 5.048 -26.614 1.00 97.94 187 THR A N 1
ATOM 1331 C CA . THR A 1 187 ? 13.936 4.597 -25.286 1.00 97.94 187 THR A CA 1
ATOM 1332 C C . THR A 1 187 ? 14.761 3.402 -24.817 1.00 97.94 187 THR A C 1
ATOM 1334 O O . THR A 1 187 ? 14.876 2.391 -25.506 1.00 97.94 187 THR A O 1
ATOM 1337 N N . ILE A 1 188 ? 15.332 3.500 -23.621 1.00 98.56 188 ILE A N 1
ATOM 1338 C CA . ILE A 1 188 ? 16.087 2.439 -22.952 1.00 98.56 188 ILE A CA 1
ATOM 1339 C C . ILE A 1 188 ? 15.371 2.179 -21.626 1.00 98.56 188 ILE A C 1
ATOM 1341 O O . ILE A 1 188 ? 15.417 3.028 -20.734 1.00 98.56 188 ILE A O 1
ATOM 1345 N N . THR A 1 189 ? 14.671 1.049 -21.492 1.00 98.00 189 THR A N 1
ATOM 1346 C CA . THR A 1 189 ? 13.852 0.784 -20.295 1.00 98.00 189 THR A CA 1
ATOM 1347 C C . THR A 1 189 ? 13.776 -0.675 -19.857 1.00 98.00 189 THR A C 1
ATOM 1349 O O . THR A 1 189 ? 13.804 -1.566 -20.691 1.00 98.00 189 THR A O 1
ATOM 1352 N N . ASN A 1 190 ? 13.664 -0.957 -18.555 1.00 95.81 190 ASN A N 1
ATOM 1353 C CA . ASN A 1 190 ? 13.574 -2.325 -18.018 1.00 95.81 190 ASN A CA 1
ATOM 1354 C C . ASN A 1 190 ? 14.754 -3.236 -18.419 1.00 95.81 190 ASN A C 1
ATOM 1356 O O . ASN A 1 190 ? 14.600 -4.448 -18.569 1.00 95.81 190 ASN A O 1
ATOM 1360 N N . ASN A 1 191 ? 15.947 -2.665 -18.618 1.00 98.19 191 ASN A N 1
ATOM 1361 C CA . ASN A 1 191 ? 17.160 -3.421 -18.938 1.00 98.19 191 ASN A CA 1
ATOM 1362 C C . ASN A 1 191 ? 18.041 -3.621 -17.705 1.00 98.19 191 ASN A C 1
ATOM 1364 O O . ASN A 1 191 ? 18.141 -2.738 -16.855 1.00 98.19 191 ASN A O 1
ATOM 1368 N N . THR A 1 192 ? 18.764 -4.740 -17.656 1.00 98.00 192 THR A N 1
ATOM 1369 C CA . THR A 1 192 ? 19.886 -4.928 -16.725 1.00 98.00 192 THR A CA 1
ATOM 1370 C C . THR A 1 192 ? 21.189 -4.685 -17.472 1.00 98.00 192 THR A C 1
ATOM 1372 O O . THR A 1 192 ? 21.557 -5.453 -18.357 1.00 98.00 192 THR A O 1
ATOM 1375 N N . ILE A 1 193 ? 21.891 -3.610 -17.130 1.00 98.44 193 ILE A N 1
ATOM 1376 C CA . ILE A 1 193 ? 23.116 -3.171 -17.803 1.00 98.44 193 ILE A CA 1
ATOM 1377 C C . ILE A 1 193 ? 24.239 -3.227 -16.772 1.00 98.44 193 ILE A C 1
ATOM 1379 O O . ILE A 1 193 ? 24.340 -2.347 -15.915 1.00 98.44 193 ILE A O 1
ATOM 1383 N N . SER A 1 194 ? 25.060 -4.278 -16.822 1.00 96.50 194 SER A N 1
ATOM 1384 C CA . SER A 1 194 ? 26.018 -4.559 -15.749 1.00 96.50 194 SER A CA 1
ATOM 1385 C C . SER A 1 194 ? 27.347 -5.157 -16.196 1.00 96.50 194 SER A C 1
ATOM 1387 O O . SER A 1 194 ? 27.441 -5.884 -17.185 1.00 96.50 194 SER A O 1
ATOM 1389 N N . GLY A 1 195 ? 28.415 -4.857 -15.453 1.00 95.06 195 GLY A N 1
ATOM 1390 C CA . GLY A 1 195 ? 29.756 -5.372 -15.748 1.00 95.06 195 GLY A CA 1
ATOM 1391 C C . GLY A 1 195 ? 30.374 -4.817 -17.036 1.00 95.06 195 GLY A C 1
ATOM 1392 O O . GLY A 1 195 ? 31.219 -5.482 -17.635 1.00 95.06 195 GLY A O 1
ATOM 1393 N N . ASN A 1 196 ? 29.940 -3.639 -17.497 1.00 95.06 196 ASN A N 1
ATOM 1394 C CA . ASN A 1 196 ? 30.465 -2.977 -18.693 1.00 95.06 196 ASN A CA 1
ATOM 1395 C C . ASN A 1 196 ? 31.501 -1.890 -18.336 1.00 95.06 196 ASN A C 1
ATOM 1397 O O . ASN A 1 196 ? 31.607 -1.450 -17.191 1.00 95.06 196 ASN A O 1
ATOM 1401 N N . GLY A 1 197 ? 32.270 -1.426 -19.321 1.00 94.38 197 GLY A N 1
ATOM 1402 C CA . GLY A 1 197 ? 33.122 -0.242 -19.192 1.00 94.38 197 GLY A CA 1
ATOM 1403 C C . GLY A 1 197 ? 32.265 1.012 -19.005 1.00 94.38 197 GLY A C 1
ATOM 1404 O O . GLY A 1 197 ? 32.178 1.555 -17.910 1.00 94.38 197 GLY A O 1
ATOM 1405 N N . ASN A 1 198 ? 31.539 1.408 -20.045 1.00 95.31 198 ASN A N 1
ATOM 1406 C CA . ASN A 1 198 ? 30.376 2.288 -19.945 1.00 95.31 198 ASN A CA 1
ATOM 1407 C C . ASN A 1 198 ? 29.103 1.431 -19.992 1.00 95.31 198 ASN A C 1
ATOM 1409 O O . ASN A 1 198 ? 28.986 0.574 -20.870 1.00 95.31 198 ASN A O 1
ATOM 1413 N N . GLY A 1 199 ? 28.141 1.649 -19.094 1.00 97.69 199 GLY A N 1
ATOM 1414 C CA . GLY A 1 199 ? 26.828 1.000 -19.203 1.00 97.69 199 GLY A CA 1
ATOM 1415 C C . GLY A 1 199 ? 26.068 1.529 -20.423 1.00 97.69 199 GLY A C 1
ATOM 1416 O O . GLY A 1 199 ? 25.802 0.789 -21.372 1.00 97.69 199 GLY A O 1
ATOM 1417 N N . ILE A 1 200 ? 25.804 2.836 -20.426 1.00 98.12 200 ILE A N 1
ATOM 1418 C CA . ILE A 1 200 ? 25.231 3.592 -21.547 1.00 98.12 200 ILE A CA 1
ATOM 1419 C C . ILE A 1 200 ? 26.179 4.752 -21.898 1.00 98.12 200 ILE A C 1
ATOM 1421 O O . ILE A 1 200 ? 26.686 5.425 -21.001 1.00 98.12 200 ILE A O 1
ATOM 1425 N N . LEU A 1 201 ? 26.417 4.995 -23.188 1.00 96.06 201 LEU A N 1
ATOM 1426 C CA . LEU A 1 201 ? 27.259 6.076 -23.709 1.00 96.06 201 LEU A CA 1
ATOM 1427 C C . LEU A 1 201 ? 26.501 6.911 -24.750 1.00 96.06 201 LEU A C 1
ATOM 1429 O O . LEU A 1 201 ? 25.952 6.362 -25.706 1.00 96.06 201 LEU A O 1
ATOM 1433 N N . LEU A 1 202 ? 26.522 8.235 -24.593 1.00 94.88 202 LEU A N 1
ATOM 1434 C CA . LEU A 1 202 ? 25.965 9.197 -25.543 1.00 94.88 202 LEU A CA 1
ATOM 1435 C C . LEU A 1 202 ? 27.059 10.178 -25.984 1.00 94.88 202 LEU A C 1
ATOM 1437 O O . LEU A 1 202 ? 27.678 10.842 -25.153 1.00 94.88 202 LEU A O 1
ATOM 1441 N N . GLU A 1 203 ? 27.314 10.259 -27.291 1.00 84.69 203 GLU A N 1
ATOM 1442 C CA . GLU A 1 203 ? 28.446 11.034 -27.827 1.00 84.69 203 GLU A CA 1
ATOM 1443 C C . GLU A 1 203 ? 28.068 12.475 -28.202 1.00 84.69 203 GLU A C 1
ATOM 1445 O O . GLU A 1 203 ? 28.731 13.411 -27.770 1.00 84.69 203 GLU A O 1
ATOM 1450 N N . ALA A 1 204 ? 26.994 12.675 -28.975 1.00 86.94 204 ALA A N 1
ATOM 1451 C CA . ALA A 1 204 ? 26.730 13.937 -29.683 1.00 86.94 204 ALA A CA 1
ATOM 1452 C C . ALA A 1 204 ? 25.265 14.419 -29.547 1.00 86.94 204 ALA A C 1
ATOM 1454 O O . ALA A 1 204 ? 24.695 14.360 -28.462 1.00 86.94 204 ALA A O 1
ATOM 1455 N N . ARG A 1 205 ? 24.633 14.970 -30.597 1.00 90.38 205 ARG A N 1
ATOM 1456 C CA . ARG A 1 205 ? 23.230 15.420 -30.509 1.00 90.38 205 ARG A CA 1
ATOM 1457 C C . ARG A 1 205 ? 22.289 14.214 -30.540 1.00 90.38 205 ARG A C 1
ATOM 1459 O O . ARG A 1 205 ? 22.171 13.588 -31.586 1.00 90.38 205 ARG A O 1
ATOM 1466 N N . ALA A 1 206 ? 21.618 13.933 -29.431 1.00 92.12 206 ALA A N 1
ATOM 1467 C CA . ALA A 1 206 ? 20.513 12.984 -29.341 1.00 92.12 206 ALA A CA 1
ATOM 1468 C C . ALA A 1 206 ? 19.415 13.634 -28.487 1.00 92.12 206 ALA A C 1
ATOM 1470 O O . ALA A 1 206 ? 19.645 13.924 -27.311 1.00 92.12 206 ALA A O 1
ATOM 1471 N N . ASP A 1 207 ? 18.280 13.977 -29.092 1.00 94.00 207 ASP A N 1
ATOM 1472 C CA . ASP A 1 207 ? 17.200 14.719 -28.437 1.00 94.00 207 ASP A CA 1
ATOM 1473 C C . ASP A 1 207 ? 16.081 13.779 -27.948 1.00 94.00 207 ASP A C 1
ATOM 1475 O O . ASP A 1 207 ? 15.679 12.858 -28.651 1.00 94.00 207 ASP A O 1
ATOM 1479 N N . ASN A 1 208 ? 15.493 14.049 -26.782 1.00 95.19 208 ASN A N 1
ATOM 1480 C CA . ASN A 1 208 ? 14.360 13.306 -26.202 1.00 95.19 208 ASN A CA 1
ATOM 1481 C C . ASN A 1 208 ? 14.623 11.808 -25.929 1.00 95.19 208 ASN A C 1
ATOM 1483 O O . ASN A 1 208 ? 13.700 10.995 -25.977 1.00 95.19 208 ASN A O 1
ATOM 1487 N N . VAL A 1 209 ? 15.868 11.425 -25.641 1.00 95.81 209 VAL A N 1
ATOM 1488 C CA . VAL A 1 209 ? 16.213 10.071 -25.186 1.00 95.81 209 VAL A CA 1
ATOM 1489 C C . VAL A 1 209 ? 15.663 9.844 -23.778 1.00 95.81 209 VAL A C 1
ATOM 1491 O O . VAL A 1 209 ? 15.897 10.644 -22.869 1.00 95.81 209 VAL A O 1
ATOM 1494 N N . THR A 1 210 ? 14.955 8.732 -23.593 1.00 97.94 210 THR A N 1
ATOM 1495 C CA . THR A 1 210 ? 14.420 8.295 -22.299 1.00 97.94 210 THR A CA 1
ATOM 1496 C C . THR A 1 210 ? 15.225 7.107 -21.785 1.00 97.94 210 THR A C 1
ATOM 1498 O O . THR A 1 210 ? 15.270 6.061 -22.430 1.00 97.94 210 THR A O 1
ATOM 1501 N N . ILE A 1 211 ? 15.840 7.250 -20.613 1.00 98.62 211 ILE A N 1
ATOM 1502 C CA . ILE A 1 211 ? 16.517 6.168 -19.889 1.00 98.62 211 ILE A CA 1
ATOM 1503 C C . ILE A 1 211 ? 15.738 5.958 -18.592 1.00 98.62 211 ILE A C 1
ATOM 1505 O O . ILE A 1 211 ? 15.895 6.747 -17.660 1.00 98.62 211 ILE A O 1
ATOM 1509 N N . ALA A 1 212 ? 14.869 4.945 -18.524 1.00 98.06 212 ALA A N 1
ATOM 1510 C CA . ALA A 1 212 ? 14.002 4.771 -17.357 1.00 98.06 212 ALA A CA 1
ATOM 1511 C C . ALA A 1 212 ? 13.773 3.331 -16.897 1.00 98.06 212 ALA A C 1
ATOM 1513 O O . ALA A 1 212 ? 13.679 2.425 -17.717 1.00 98.06 212 ALA A O 1
ATOM 1514 N N . SER A 1 213 ? 13.654 3.109 -15.586 1.00 97.50 213 SER A N 1
ATOM 1515 C CA . SER A 1 213 ? 13.431 1.773 -15.001 1.00 97.50 213 SER A CA 1
ATOM 1516 C C . SER A 1 213 ? 14.507 0.741 -15.381 1.00 97.50 213 SER A C 1
ATOM 1518 O O . SER A 1 213 ? 14.216 -0.437 -15.544 1.00 97.50 213 SER A O 1
ATOM 1520 N N . ASN A 1 214 ? 15.770 1.151 -15.554 1.00 98.62 214 ASN A N 1
ATOM 1521 C CA . ASN A 1 214 ? 16.887 0.228 -15.803 1.00 98.62 214 ASN A CA 1
ATOM 1522 C C . ASN A 1 214 ? 17.670 -0.081 -14.520 1.00 98.62 214 ASN A C 1
ATOM 1524 O O . ASN A 1 214 ? 17.806 0.761 -13.633 1.00 98.62 214 ASN A O 1
ATOM 1528 N N . ASN A 1 215 ? 18.251 -1.276 -14.458 1.00 98.19 215 ASN A N 1
ATOM 1529 C CA . ASN A 1 215 ? 19.160 -1.727 -13.409 1.00 98.19 215 ASN A CA 1
ATOM 1530 C C . ASN A 1 215 ? 20.609 -1.565 -13.910 1.00 98.19 215 ASN A C 1
ATOM 1532 O O . ASN A 1 215 ? 21.115 -2.409 -14.652 1.00 98.19 215 ASN A O 1
ATOM 1536 N N . ILE A 1 216 ? 21.251 -0.444 -13.570 1.00 98.56 216 ILE A N 1
ATOM 1537 C CA . ILE A 1 216 ? 22.549 0.006 -14.101 1.00 98.56 216 ILE A CA 1
ATOM 1538 C C . ILE A 1 216 ? 23.609 -0.111 -12.999 1.00 98.56 216 ILE A C 1
ATOM 1540 O O . ILE A 1 216 ? 23.872 0.840 -12.260 1.00 98.56 216 ILE A O 1
ATOM 1544 N N . THR A 1 217 ? 24.217 -1.293 -12.875 1.00 97.19 217 THR A N 1
ATOM 1545 C CA . THR A 1 217 ? 25.061 -1.645 -11.718 1.00 97.19 217 THR A CA 1
ATOM 1546 C C . THR A 1 217 ? 26.373 -2.324 -12.105 1.00 97.19 217 THR A C 1
ATOM 1548 O O . THR A 1 217 ? 26.460 -3.032 -13.104 1.00 97.19 217 THR A O 1
ATOM 1551 N N . GLY A 1 218 ? 27.439 -2.113 -11.329 1.00 96.06 218 GLY A N 1
ATOM 1552 C CA . GLY A 1 218 ? 28.736 -2.760 -11.573 1.00 96.06 218 GLY A CA 1
ATOM 1553 C C . GLY A 1 218 ? 29.416 -2.401 -12.905 1.00 96.06 218 GLY A C 1
ATOM 1554 O O . GLY A 1 218 ? 30.253 -3.169 -13.376 1.00 96.06 218 GLY A O 1
ATOM 1555 N N . ASN A 1 219 ? 29.062 -1.278 -13.543 1.00 97.06 219 ASN A N 1
ATOM 1556 C CA . ASN A 1 219 ? 29.772 -0.747 -14.718 1.00 97.06 219 ASN A CA 1
ATOM 1557 C C . ASN A 1 219 ? 31.013 0.067 -14.282 1.00 97.06 219 ASN A C 1
ATOM 1559 O O . ASN A 1 219 ? 31.401 -0.013 -13.121 1.00 97.06 219 ASN A O 1
ATOM 1563 N N . ASN A 1 220 ? 31.666 0.831 -15.170 1.00 94.31 220 ASN A N 1
ATOM 1564 C CA . ASN A 1 220 ? 33.000 1.434 -14.951 1.00 94.31 220 ASN A CA 1
ATOM 1565 C C . ASN A 1 220 ? 34.123 0.384 -14.767 1.00 94.31 220 ASN A C 1
ATOM 1567 O O . ASN A 1 220 ? 35.134 0.611 -14.097 1.00 94.31 220 ASN A O 1
ATOM 1571 N N . VAL A 1 221 ? 33.972 -0.793 -15.386 1.00 92.88 221 VAL A N 1
ATOM 1572 C CA . VAL A 1 221 ? 34.961 -1.877 -15.305 1.00 92.88 221 VAL A CA 1
ATOM 1573 C C . VAL A 1 221 ? 36.250 -1.485 -16.043 1.00 92.88 221 VAL A C 1
ATOM 1575 O O . VAL A 1 221 ? 36.321 -1.505 -17.271 1.00 92.88 221 VAL A O 1
ATOM 1578 N N . LYS A 1 222 ? 37.314 -1.176 -15.291 1.00 89.75 222 LYS A N 1
ATOM 1579 C CA . LYS A 1 222 ? 38.590 -0.642 -15.822 1.00 89.75 222 LYS A CA 1
ATOM 1580 C C . LYS A 1 222 ? 39.338 -1.547 -16.796 1.00 89.75 222 LYS A C 1
ATOM 1582 O O . LYS A 1 222 ? 40.103 -1.057 -17.617 1.00 89.75 222 LYS A O 1
ATOM 1587 N N . SER A 1 223 ? 39.151 -2.864 -16.711 1.00 88.12 223 SER A N 1
ATOM 1588 C CA . SER A 1 223 ? 39.725 -3.808 -17.681 1.00 88.12 223 SER A CA 1
ATOM 1589 C C . SER A 1 223 ? 39.010 -3.782 -19.038 1.00 88.12 223 SER A C 1
ATOM 1591 O O . SER A 1 223 ? 39.506 -4.377 -19.995 1.00 88.12 223 SER A O 1
ATOM 1593 N N . LEU A 1 224 ? 37.857 -3.110 -19.118 1.00 86.31 224 LEU A N 1
ATOM 1594 C CA . LEU A 1 224 ? 37.072 -2.892 -20.331 1.00 86.31 224 LEU A CA 1
ATOM 1595 C C . LEU A 1 224 ? 37.207 -1.455 -20.844 1.00 86.31 224 LEU A C 1
ATOM 1597 O O . LEU A 1 224 ? 37.320 -1.272 -22.049 1.00 86.31 224 LEU A O 1
ATOM 1601 N N . GLU A 1 225 ? 37.239 -0.475 -19.936 1.00 86.56 225 GLU A N 1
ATOM 1602 C CA . GLU A 1 225 ? 37.393 0.954 -20.238 1.00 86.56 225 GLU A CA 1
ATOM 1603 C C . GLU A 1 225 ? 38.492 1.580 -19.347 1.00 86.56 225 GLU A C 1
ATOM 1605 O O . GLU A 1 225 ? 38.198 2.114 -18.270 1.00 86.56 225 GLU A O 1
ATOM 1610 N N . PRO A 1 226 ? 39.779 1.498 -19.744 1.00 82.50 226 PRO A N 1
ATOM 1611 C CA . PRO A 1 226 ? 40.903 1.938 -18.909 1.00 82.50 226 PRO A CA 1
ATOM 1612 C C . PRO A 1 226 ? 40.958 3.448 -18.651 1.00 82.50 226 PRO A C 1
ATOM 1614 O O . PRO A 1 226 ? 41.536 3.869 -17.651 1.00 82.50 226 PRO A O 1
ATOM 1617 N N . GLU A 1 227 ? 40.365 4.261 -19.531 1.00 80.38 227 GLU A N 1
ATOM 1618 C CA . GLU A 1 227 ? 40.299 5.724 -19.379 1.00 80.38 227 GLU A CA 1
ATOM 1619 C C . GLU A 1 227 ? 39.223 6.174 -18.368 1.00 80.38 227 GLU A C 1
ATOM 1621 O O . GLU A 1 227 ? 39.179 7.343 -17.988 1.00 80.38 227 GLU A O 1
ATOM 1626 N N . GLY A 1 228 ? 38.409 5.234 -17.868 1.00 80.94 228 GLY A N 1
ATOM 1627 C CA . GLY A 1 228 ? 37.345 5.461 -16.893 1.00 80.94 228 GLY A CA 1
ATOM 1628 C C . GLY A 1 228 ? 35.976 5.614 -17.553 1.00 80.94 228 GLY A C 1
ATOM 1629 O O . GLY A 1 228 ? 35.734 6.550 -18.312 1.00 80.94 228 GLY A O 1
ATOM 1630 N N . GLY A 1 229 ? 35.068 4.693 -17.233 1.00 90.06 229 GLY A N 1
ATOM 1631 C CA . GLY A 1 229 ? 33.673 4.734 -17.657 1.00 90.06 229 GLY A CA 1
ATOM 1632 C C . GLY A 1 229 ? 32.725 5.211 -16.555 1.00 90.06 229 GLY A C 1
ATOM 1633 O O . GLY A 1 229 ? 33.135 5.840 -15.580 1.00 90.06 229 GLY A O 1
ATOM 1634 N N . ALA A 1 230 ? 31.442 4.902 -16.723 1.00 96.69 230 ALA A N 1
ATOM 1635 C CA . ALA A 1 230 ? 30.367 5.183 -15.771 1.00 96.69 230 ALA A CA 1
ATOM 1636 C C . ALA A 1 230 ? 29.200 4.200 -15.975 1.00 96.69 230 ALA A C 1
ATOM 1638 O O . ALA A 1 230 ? 29.171 3.461 -16.966 1.00 96.69 230 ALA A O 1
ATOM 1639 N N . GLY A 1 231 ? 28.202 4.231 -15.088 1.00 97.94 231 GLY A N 1
ATOM 1640 C CA . GLY A 1 231 ? 26.879 3.669 -15.381 1.00 97.94 231 GLY A CA 1
ATOM 1641 C C . GLY A 1 231 ? 26.273 4.307 -16.639 1.00 97.94 231 GLY A C 1
ATOM 1642 O O . GLY A 1 231 ? 25.940 3.603 -17.592 1.00 97.94 231 GLY A O 1
ATOM 1643 N N . ILE A 1 232 ? 26.231 5.642 -16.685 1.00 98.44 232 ILE A N 1
ATOM 1644 C CA . ILE A 1 232 ? 25.820 6.436 -17.854 1.00 98.44 232 ILE A CA 1
ATOM 1645 C C . ILE A 1 232 ? 26.872 7.522 -18.123 1.00 98.44 232 ILE A C 1
ATOM 1647 O O . ILE A 1 232 ? 27.240 8.275 -17.221 1.00 98.44 232 ILE A O 1
ATOM 1651 N N . ARG A 1 233 ? 27.363 7.635 -19.360 1.00 97.06 233 ARG A N 1
ATOM 1652 C CA . ARG A 1 233 ? 28.367 8.631 -19.761 1.00 97.06 233 ARG A CA 1
ATOM 1653 C C . ARG A 1 233 ? 27.878 9.481 -20.931 1.00 97.06 233 ARG A C 1
ATOM 1655 O O . ARG A 1 233 ? 27.385 8.954 -21.923 1.00 97.06 233 ARG A O 1
ATOM 1662 N N . PHE A 1 234 ? 28.090 10.789 -20.830 1.00 96.50 234 PHE A N 1
ATOM 1663 C CA . PHE A 1 234 ? 27.859 11.759 -21.899 1.00 96.50 234 PHE A CA 1
ATOM 1664 C C . PHE A 1 234 ? 29.198 12.406 -22.251 1.00 96.50 234 PHE A C 1
ATOM 1666 O O . PHE A 1 234 ? 29.897 12.886 -21.356 1.00 96.50 234 PHE A O 1
ATOM 1673 N N . LEU A 1 235 ? 29.583 12.393 -23.527 1.00 94.56 235 LEU A N 1
ATOM 1674 C CA . LEU A 1 235 ? 30.858 12.961 -23.981 1.00 94.56 235 LEU A CA 1
ATOM 1675 C C . LEU A 1 235 ? 30.785 14.489 -24.129 1.00 94.56 235 LEU A C 1
ATOM 1677 O O . LEU A 1 235 ? 29.723 15.102 -24.026 1.00 94.56 235 LEU A O 1
ATOM 1681 N N . SER A 1 236 ? 31.941 15.128 -24.306 1.00 94.69 236 SER A N 1
ATOM 1682 C CA . SER A 1 236 ? 32.085 16.592 -24.229 1.00 94.69 236 SER A CA 1
ATOM 1683 C C . SER A 1 236 ? 31.324 17.371 -25.307 1.00 94.69 236 SER A C 1
ATOM 1685 O O . SER A 1 236 ? 30.982 18.539 -25.130 1.00 94.69 236 SER A O 1
ATOM 1687 N N . GLU A 1 237 ? 31.053 16.700 -26.415 1.00 93.81 237 GLU A N 1
ATOM 1688 C CA . GLU A 1 237 ? 30.401 17.165 -27.627 1.00 93.81 237 GLU A CA 1
ATOM 1689 C C . GLU A 1 237 ? 28.896 16.830 -27.660 1.00 93.81 237 GLU A C 1
ATOM 1691 O O . GLU A 1 237 ? 28.195 17.169 -28.624 1.00 93.81 237 GLU A O 1
ATOM 1696 N N . PHE A 1 238 ? 28.374 16.246 -26.575 1.00 95.12 238 PHE A N 1
ATOM 1697 C CA . PHE A 1 238 ? 26.952 16.007 -26.385 1.00 95.12 238 PHE A CA 1
ATOM 1698 C C . PHE A 1 238 ? 26.175 17.328 -26.312 1.00 95.12 238 PHE A C 1
ATOM 1700 O O . PHE A 1 238 ? 26.474 18.227 -25.526 1.00 95.12 238 PHE A O 1
ATOM 1707 N N . THR A 1 239 ? 25.147 17.444 -27.151 1.00 93.62 239 THR A N 1
ATOM 1708 C CA . THR A 1 239 ? 24.357 18.679 -27.344 1.00 93.62 239 THR A CA 1
ATOM 1709 C C . THR A 1 239 ? 22.850 18.417 -27.404 1.00 93.62 239 THR A C 1
ATOM 1711 O O . THR A 1 239 ? 22.086 19.287 -27.817 1.00 93.62 239 THR A O 1
ATOM 1714 N N . GLY A 1 240 ? 22.425 17.213 -27.013 1.00 92.06 240 GLY A N 1
ATOM 1715 C CA . GLY A 1 240 ? 21.030 16.787 -27.025 1.00 92.06 240 GLY A CA 1
ATOM 1716 C C . GLY A 1 240 ? 20.179 17.415 -25.920 1.00 92.06 240 GLY A C 1
ATOM 1717 O O . GLY A 1 240 ? 20.650 17.643 -24.809 1.00 92.06 240 GLY A O 1
ATOM 1718 N N . SER A 1 241 ? 18.903 17.642 -26.203 1.00 92.88 241 SER A N 1
ATOM 1719 C CA . SER A 1 241 ? 17.929 18.318 -25.342 1.00 92.88 241 SER A CA 1
ATOM 1720 C C . SER A 1 241 ? 16.693 17.452 -25.067 1.00 92.88 241 SER A C 1
ATOM 1722 O O . SER A 1 241 ? 16.411 16.516 -25.806 1.00 92.88 241 SER A O 1
ATOM 1724 N N . GLY A 1 242 ? 15.957 17.727 -23.983 1.00 92.69 242 GLY A N 1
ATOM 1725 C CA . GLY A 1 242 ? 14.745 16.965 -23.625 1.00 92.69 242 GLY A CA 1
ATOM 1726 C C . GLY A 1 242 ? 14.992 15.533 -23.127 1.00 92.69 242 GLY A C 1
ATOM 1727 O O . GLY A 1 242 ? 14.050 14.757 -23.009 1.00 92.69 242 GLY A O 1
ATOM 1728 N N . ASN A 1 243 ? 16.247 15.170 -22.856 1.00 94.62 243 ASN A N 1
ATOM 1729 C CA . ASN A 1 243 ? 16.630 13.840 -22.385 1.00 94.62 243 ASN A CA 1
ATOM 1730 C C . ASN A 1 243 ? 16.249 13.646 -20.911 1.00 94.62 243 ASN A C 1
ATOM 1732 O O . ASN A 1 243 ? 16.588 14.497 -20.086 1.00 94.62 243 ASN A O 1
ATOM 1736 N N . ARG A 1 244 ? 15.589 12.526 -20.588 1.00 96.06 244 ARG A N 1
ATOM 1737 C CA . ARG A 1 244 ? 15.106 12.190 -19.237 1.00 96.06 244 ARG A CA 1
ATOM 1738 C C . ARG A 1 244 ? 15.748 10.898 -18.745 1.00 96.06 244 ARG A C 1
ATOM 1740 O O . ARG A 1 244 ? 15.674 9.871 -19.420 1.00 96.06 244 ARG A O 1
ATOM 1747 N N . ILE A 1 245 ? 16.328 10.942 -17.551 1.00 98.62 245 ILE A N 1
ATOM 1748 C CA . ILE A 1 245 ? 16.901 9.792 -16.852 1.00 98.62 245 ILE A CA 1
ATOM 1749 C C . ILE A 1 245 ? 16.119 9.651 -15.543 1.00 98.62 245 ILE A C 1
ATOM 1751 O O . ILE A 1 245 ? 16.310 10.458 -14.648 1.00 98.62 245 ILE A O 1
ATOM 1755 N N . ALA A 1 246 ? 15.210 8.687 -15.408 1.00 98.31 246 ALA A N 1
ATOM 1756 C CA . ALA A 1 246 ? 14.363 8.590 -14.210 1.00 98.31 246 ALA A CA 1
ATOM 1757 C C . ALA A 1 246 ? 14.043 7.144 -13.834 1.00 98.31 246 ALA A C 1
ATOM 1759 O O . ALA A 1 246 ? 13.993 6.272 -14.691 1.00 98.31 246 ALA A O 1
ATOM 1760 N N . PHE A 1 247 ? 13.794 6.874 -12.559 1.00 98.50 247 PHE A N 1
ATOM 1761 C CA . PHE A 1 247 ? 13.419 5.558 -12.037 1.00 98.50 247 PHE A CA 1
ATOM 1762 C C . PHE A 1 247 ? 14.450 4.445 -12.282 1.00 98.50 247 PHE A C 1
ATOM 1764 O O . PHE A 1 247 ? 14.133 3.265 -12.205 1.00 98.50 247 PHE A O 1
ATOM 1771 N N . ASN A 1 248 ? 15.704 4.773 -12.589 1.00 98.75 248 ASN A N 1
ATOM 1772 C CA . ASN A 1 248 ? 16.759 3.770 -12.714 1.00 98.75 248 ASN A CA 1
ATOM 1773 C C . ASN A 1 248 ? 17.340 3.442 -11.335 1.00 98.75 248 ASN A C 1
ATOM 1775 O O . ASN A 1 248 ? 17.467 4.319 -10.480 1.00 98.75 248 ASN A O 1
ATOM 1779 N N . ARG A 1 249 ? 17.786 2.197 -11.157 1.00 98.38 249 ARG A N 1
ATOM 1780 C CA . ARG A 1 249 ? 18.722 1.819 -10.093 1.00 98.38 249 ARG A CA 1
ATOM 1781 C C . ARG A 1 249 ? 20.141 2.029 -10.610 1.00 98.38 249 ARG A C 1
ATOM 1783 O O . ARG A 1 249 ? 20.614 1.253 -11.438 1.00 98.38 249 ARG A O 1
ATOM 1790 N N . ILE A 1 250 ? 20.805 3.080 -10.140 1.00 98.44 250 ILE A N 1
ATOM 1791 C CA . ILE A 1 250 ? 22.183 3.451 -10.484 1.00 98.44 250 ILE A CA 1
ATOM 1792 C C . ILE A 1 250 ? 23.038 3.255 -9.227 1.00 98.44 250 ILE A C 1
ATOM 1794 O O . ILE A 1 250 ? 23.364 4.205 -8.523 1.00 98.44 250 ILE A O 1
ATOM 1798 N N . ALA A 1 251 ? 23.365 1.999 -8.927 1.00 96.50 251 ALA A N 1
ATOM 1799 C CA . ALA A 1 251 ? 24.014 1.603 -7.677 1.00 96.50 251 ALA A CA 1
ATOM 1800 C C . ALA A 1 251 ? 25.223 0.685 -7.925 1.00 96.50 251 ALA A C 1
ATOM 1802 O O . ALA A 1 251 ? 25.315 0.007 -8.949 1.00 96.50 251 ALA A O 1
ATOM 1803 N N . GLY A 1 252 ? 26.183 0.660 -6.997 1.00 94.44 252 GLY A N 1
ATOM 1804 C CA . GLY A 1 252 ? 27.310 -0.282 -7.038 1.00 94.44 252 GLY A CA 1
ATOM 1805 C C . GLY A 1 252 ? 28.173 -0.265 -8.314 1.00 94.44 252 GLY A C 1
ATOM 1806 O O . GLY A 1 252 ? 28.836 -1.259 -8.606 1.00 94.44 252 GLY A O 1
ATOM 1807 N N . ASN A 1 253 ? 28.171 0.808 -9.118 1.00 96.06 253 ASN A N 1
ATOM 1808 C CA . ASN A 1 253 ? 29.123 0.942 -10.227 1.00 96.06 253 ASN A CA 1
ATOM 1809 C C . ASN A 1 253 ? 30.553 1.110 -9.675 1.00 96.06 253 ASN A C 1
ATOM 1811 O O . ASN A 1 253 ? 30.755 1.670 -8.598 1.00 96.06 253 ASN A O 1
ATOM 1815 N N . VAL A 1 254 ? 31.557 0.605 -10.397 1.00 89.31 254 VAL A N 1
ATOM 1816 C CA . VAL A 1 254 ? 32.970 0.618 -9.976 1.00 89.31 254 VAL A CA 1
ATOM 1817 C C . VAL A 1 254 ? 33.443 2.061 -9.760 1.00 89.31 254 VAL A C 1
ATOM 1819 O O . VAL A 1 254 ? 33.012 2.983 -10.457 1.00 89.31 254 VAL A O 1
ATOM 1822 N N . ASP A 1 255 ? 34.296 2.267 -8.755 1.00 89.50 255 ASP A N 1
ATOM 1823 C CA . ASP A 1 255 ? 34.686 3.577 -8.201 1.00 89.50 255 ASP A CA 1
ATOM 1824 C C . ASP A 1 255 ? 33.500 4.490 -7.806 1.00 89.50 255 ASP A C 1
ATOM 1826 O O . ASP A 1 255 ? 33.675 5.696 -7.656 1.00 89.50 255 ASP A O 1
ATOM 1830 N N . GLY A 1 256 ? 32.284 3.947 -7.689 1.00 89.62 256 GLY A N 1
ATOM 1831 C CA . GLY A 1 256 ? 31.069 4.710 -7.412 1.00 89.62 256 GLY A CA 1
ATOM 1832 C C . GLY A 1 256 ? 30.615 5.631 -8.549 1.00 89.62 256 GLY A C 1
ATOM 1833 O O . GLY A 1 256 ? 29.819 6.524 -8.291 1.00 89.62 256 GLY A O 1
ATOM 1834 N N . MET A 1 257 ? 31.096 5.494 -9.791 1.00 96.31 257 MET A N 1
ATOM 1835 C CA . MET A 1 257 ? 30.756 6.437 -10.875 1.00 96.31 257 MET A CA 1
ATOM 1836 C C . MET A 1 257 ? 29.405 6.103 -11.535 1.00 96.31 257 MET A C 1
ATOM 1838 O O . MET A 1 257 ? 29.335 5.273 -12.448 1.00 96.31 257 MET A O 1
ATOM 1842 N N . GLY A 1 258 ? 28.334 6.769 -11.090 1.00 97.50 258 GLY A N 1
ATOM 1843 C CA . GLY A 1 258 ? 26.972 6.602 -11.605 1.00 97.50 258 GLY A CA 1
ATOM 1844 C C . GLY A 1 258 ? 26.769 7.300 -12.949 1.00 97.50 258 GLY A C 1
ATOM 1845 O O . GLY A 1 258 ? 26.654 6.633 -13.979 1.00 97.50 258 GLY A O 1
ATOM 1846 N N . ILE A 1 259 ? 26.773 8.639 -12.950 1.00 98.19 259 ILE A N 1
ATOM 1847 C CA . ILE A 1 259 ? 26.681 9.460 -14.172 1.00 98.19 259 ILE A CA 1
ATOM 1848 C C . ILE A 1 259 ? 27.945 10.305 -14.352 1.00 98.19 259 ILE A C 1
ATOM 1850 O O . ILE A 1 259 ? 28.352 11.031 -13.449 1.00 98.19 259 ILE A O 1
ATOM 1854 N N . ASN A 1 260 ? 28.530 10.273 -15.549 1.00 97.19 260 ASN A N 1
ATOM 1855 C CA . ASN A 1 260 ? 29.639 11.141 -15.946 1.00 97.19 260 ASN A CA 1
ATOM 1856 C C . ASN A 1 260 ? 29.231 12.000 -17.151 1.00 97.19 260 ASN A C 1
ATOM 1858 O O . ASN A 1 260 ? 29.294 11.546 -18.297 1.00 97.19 260 ASN A O 1
ATOM 1862 N N . ASN A 1 261 ? 28.793 13.232 -16.892 1.00 97.00 261 ASN A N 1
ATOM 1863 C CA . ASN A 1 261 ? 28.452 14.211 -17.916 1.00 97.00 261 ASN A CA 1
ATOM 1864 C C . ASN A 1 261 ? 29.649 15.124 -18.217 1.00 97.00 261 ASN A C 1
ATOM 1866 O O . ASN A 1 261 ? 29.943 16.065 -17.484 1.00 97.00 261 ASN A O 1
ATOM 1870 N N . GLN A 1 262 ? 30.336 14.864 -19.327 1.00 96.25 262 GLN A N 1
ATOM 1871 C CA . GLN A 1 262 ? 31.493 15.651 -19.762 1.00 96.25 262 GLN A CA 1
ATOM 1872 C C . GLN A 1 262 ? 31.091 16.876 -20.605 1.00 96.25 262 GLN A C 1
ATOM 1874 O O . GLN A 1 262 ? 31.957 17.666 -20.986 1.00 96.25 262 GLN A O 1
ATOM 1879 N N . SER A 1 263 ? 29.797 17.033 -20.903 1.00 95.44 263 SER A N 1
ATOM 1880 C CA . SER A 1 263 ? 29.238 18.121 -21.709 1.00 95.44 263 SER A CA 1
ATOM 1881 C C . SER A 1 263 ? 28.910 19.370 -20.881 1.00 95.44 263 SER A C 1
ATOM 1883 O O . SER A 1 263 ? 29.026 19.396 -19.656 1.00 95.44 263 SER A O 1
ATOM 1885 N N . THR A 1 264 ? 28.465 20.429 -21.558 1.00 94.56 264 THR A N 1
ATOM 1886 C CA . THR A 1 264 ? 27.927 21.643 -20.921 1.00 94.56 264 THR A CA 1
ATOM 1887 C C . THR A 1 264 ? 26.402 21.627 -20.759 1.00 94.56 264 THR A C 1
ATOM 1889 O O . THR A 1 264 ? 25.841 22.575 -20.208 1.00 94.56 264 THR A O 1
ATOM 1892 N N . THR A 1 265 ? 25.725 20.577 -21.229 1.00 93.81 265 THR A N 1
ATOM 1893 C CA . THR A 1 265 ? 24.265 20.438 -21.179 1.00 93.81 265 THR A CA 1
ATOM 1894 C C . THR A 1 265 ? 23.826 19.962 -19.800 1.00 93.81 265 THR A C 1
ATOM 1896 O O . THR A 1 265 ? 24.300 18.927 -19.343 1.00 93.81 265 THR A O 1
ATOM 1899 N N . VAL A 1 266 ? 22.890 20.670 -19.157 1.00 94.94 266 VAL A N 1
ATOM 1900 C CA . VAL A 1 266 ? 22.251 20.187 -17.921 1.00 94.94 266 VAL A CA 1
ATOM 1901 C C . VAL A 1 266 ? 21.295 19.047 -18.269 1.00 94.94 266 VAL A C 1
ATOM 1903 O O . VAL A 1 266 ? 20.377 19.239 -19.065 1.00 94.94 266 VAL A O 1
ATOM 1906 N N . LEU A 1 267 ? 21.524 17.874 -17.684 1.00 96.00 267 LEU A N 1
ATOM 1907 C CA . LEU A 1 267 ? 20.669 16.692 -17.839 1.00 96.00 267 LEU A CA 1
ATOM 1908 C C . LEU A 1 267 ? 19.628 16.626 -16.718 1.00 96.00 267 LEU A C 1
ATOM 1910 O O . LEU A 1 267 ? 19.915 17.060 -15.606 1.00 96.00 267 LEU A O 1
ATOM 1914 N N . ASP A 1 268 ? 18.461 16.044 -16.986 1.00 96.75 268 ASP A N 1
ATOM 1915 C CA . ASP A 1 268 ? 17.476 15.703 -15.956 1.00 96.75 268 ASP A CA 1
ATOM 1916 C C . ASP A 1 268 ? 17.672 14.242 -15.525 1.00 96.75 268 ASP A C 1
ATOM 1918 O O . ASP A 1 268 ? 17.472 13.325 -16.328 1.00 96.75 268 ASP A O 1
ATOM 1922 N N . ALA A 1 269 ? 18.117 14.047 -14.281 1.00 98.06 269 ALA A N 1
ATOM 1923 C CA . ALA A 1 269 ? 18.328 12.749 -13.645 1.00 98.06 269 ALA A CA 1
ATOM 1924 C C . ALA A 1 269 ? 17.564 12.610 -12.312 1.00 98.06 269 ALA A C 1
ATOM 1926 O O . ALA A 1 269 ? 18.052 11.989 -11.362 1.00 98.06 269 ALA A O 1
ATOM 1927 N N . THR A 1 270 ? 16.363 13.186 -12.249 1.00 97.94 270 THR A N 1
ATOM 1928 C CA . THR A 1 270 ? 15.457 13.110 -11.093 1.00 97.94 270 THR A CA 1
ATOM 1929 C C . THR A 1 270 ? 14.810 11.733 -10.913 1.00 97.94 270 THR A C 1
ATOM 1931 O O . THR A 1 270 ? 14.727 10.926 -11.840 1.00 97.94 270 THR A O 1
ATOM 1934 N N . ASN A 1 271 ? 14.355 11.448 -9.691 1.00 98.25 271 ASN A N 1
ATOM 1935 C CA . ASN A 1 271 ? 13.694 10.212 -9.271 1.00 98.25 271 ASN A CA 1
ATOM 1936 C C . ASN A 1 271 ? 14.467 8.932 -9.645 1.00 98.25 271 ASN A C 1
ATOM 1938 O O . ASN A 1 271 ? 13.865 7.944 -10.048 1.00 98.25 271 ASN A O 1
ATOM 1942 N N . ASN A 1 272 ? 15.799 8.914 -9.520 1.00 98.62 272 ASN A N 1
ATOM 1943 C CA . ASN A 1 272 ? 16.596 7.679 -9.601 1.00 98.62 272 ASN A CA 1
ATOM 1944 C C . ASN A 1 272 ? 16.978 7.179 -8.200 1.00 98.62 272 ASN A C 1
ATOM 1946 O O . ASN A 1 272 ? 17.124 7.977 -7.275 1.00 98.62 272 ASN A O 1
ATOM 1950 N N . TRP A 1 273 ? 17.183 5.868 -8.060 1.00 98.50 273 TRP A N 1
ATOM 1951 C CA . TRP A 1 273 ? 17.766 5.257 -6.864 1.00 98.50 273 TRP A CA 1
ATOM 1952 C C . TRP A 1 273 ? 19.288 5.168 -7.018 1.00 98.50 273 TRP A C 1
ATOM 1954 O O . TRP A 1 273 ? 19.782 4.528 -7.949 1.00 98.50 273 TRP A O 1
ATOM 1964 N N . TRP A 1 274 ? 20.034 5.797 -6.106 1.00 98.06 274 TRP A N 1
ATOM 1965 C CA . TRP A 1 274 ? 21.500 5.927 -6.183 1.00 98.06 274 TRP A CA 1
ATOM 1966 C C . TRP A 1 274 ? 22.273 4.917 -5.320 1.00 98.06 274 TRP A C 1
ATOM 1968 O O . TRP A 1 274 ? 23.504 4.960 -5.276 1.00 98.06 274 TRP A O 1
ATOM 1978 N N . GLY A 1 275 ? 21.559 4.007 -4.649 1.00 96.81 275 GLY A N 1
ATOM 1979 C CA . GLY A 1 275 ? 22.106 2.997 -3.736 1.00 96.81 275 GLY A CA 1
ATOM 1980 C C . GLY A 1 275 ? 22.025 3.355 -2.247 1.00 96.81 275 GLY A C 1
ATOM 1981 O O . GLY A 1 275 ? 22.290 2.486 -1.420 1.00 96.81 275 GLY A O 1
ATOM 1982 N N . CYS A 1 276 ? 21.660 4.596 -1.905 1.00 97.38 276 CYS A N 1
ATOM 1983 C CA . CYS A 1 276 ? 21.456 5.061 -0.533 1.00 97.38 276 CYS A CA 1
ATOM 1984 C C . CYS A 1 276 ? 20.446 6.229 -0.455 1.00 97.38 276 CYS A C 1
ATOM 1986 O O . CYS A 1 276 ? 20.231 6.942 -1.439 1.00 97.38 276 CYS A O 1
ATOM 1988 N N . ASN A 1 277 ? 19.856 6.465 0.722 1.00 98.06 277 ASN A N 1
ATOM 1989 C CA . ASN A 1 277 ? 18.882 7.542 0.956 1.00 98.06 277 ASN A CA 1
ATOM 1990 C C . ASN A 1 277 ? 19.517 8.934 0.997 1.00 98.06 277 ASN A C 1
ATOM 1992 O O . ASN A 1 277 ? 18.839 9.913 0.699 1.00 98.06 277 ASN A O 1
ATOM 1996 N N . ALA A 1 278 ? 20.802 9.031 1.352 1.00 96.94 278 ALA A N 1
ATOM 1997 C CA . ALA A 1 278 ? 21.510 10.306 1.474 1.00 96.94 278 ALA A CA 1
ATOM 1998 C C . ALA A 1 278 ? 21.729 11.019 0.124 1.00 96.94 278 ALA A C 1
ATOM 2000 O O . ALA A 1 278 ? 21.952 12.227 0.106 1.00 96.94 278 ALA A O 1
ATOM 2001 N N . GLY A 1 279 ? 21.607 10.294 -0.993 1.00 95.38 279 GLY A N 1
ATOM 2002 C CA . GLY A 1 279 ? 21.636 10.861 -2.337 1.00 95.38 279 GLY A CA 1
ATOM 2003 C C . GLY A 1 279 ? 23.002 10.805 -3.035 1.00 95.38 279 GLY A C 1
ATOM 2004 O O . GLY A 1 279 ? 24.013 10.380 -2.469 1.00 95.38 279 GLY A O 1
ATOM 2005 N N . PRO A 1 280 ? 23.040 11.181 -4.323 1.00 95.31 280 PRO A N 1
ATOM 2006 C CA . PRO A 1 280 ? 24.183 10.943 -5.196 1.00 95.31 280 PRO A CA 1
ATOM 2007 C C . PRO A 1 280 ? 25.462 11.648 -4.727 1.00 95.31 280 PRO A C 1
ATOM 2009 O O . PRO A 1 280 ? 25.551 12.873 -4.701 1.00 95.31 280 PRO A O 1
ATOM 2012 N N . GLY A 1 281 ? 26.500 10.853 -4.460 1.00 92.94 281 GLY A N 1
ATOM 2013 C CA . GLY A 1 281 ? 27.823 11.321 -4.039 1.00 92.94 281 GLY A CA 1
ATOM 2014 C C . GLY A 1 281 ? 28.123 11.202 -2.544 1.00 92.94 281 GLY A C 1
ATOM 2015 O O . GLY A 1 281 ? 29.287 11.356 -2.174 1.00 92.94 281 GLY A O 1
ATOM 2016 N N . GLU A 1 282 ? 27.126 10.880 -1.721 1.00 95.81 282 GLU A N 1
ATOM 2017 C CA . GLU A 1 282 ? 27.319 10.505 -0.316 1.00 95.81 282 GLU A CA 1
ATOM 2018 C C . GLU A 1 282 ? 27.839 9.061 -0.175 1.00 95.81 282 GLU A C 1
ATOM 2020 O O . GLU A 1 282 ? 27.881 8.300 -1.148 1.00 95.81 282 GLU A O 1
ATOM 2025 N N . ASP A 1 283 ? 28.277 8.675 1.028 1.00 91.25 283 ASP A N 1
ATOM 2026 C CA . ASP A 1 283 ? 28.830 7.334 1.267 1.00 91.25 283 ASP A CA 1
ATOM 2027 C C . ASP A 1 283 ? 27.780 6.233 1.019 1.00 91.25 283 ASP A C 1
ATOM 2029 O O . ASP A 1 283 ? 26.592 6.405 1.286 1.00 91.25 283 ASP A O 1
ATOM 2033 N N . GLY A 1 284 ? 28.207 5.113 0.434 1.00 89.81 284 GLY A N 1
ATOM 2034 C CA . GLY A 1 284 ? 27.316 4.063 -0.086 1.00 89.81 284 GLY A CA 1
ATOM 2035 C C . GLY A 1 284 ? 26.580 4.402 -1.398 1.00 89.81 284 GLY A C 1
ATOM 2036 O O . GLY A 1 284 ? 26.258 3.491 -2.164 1.00 89.81 284 GLY A O 1
ATOM 2037 N N . CYS A 1 285 ? 26.372 5.681 -1.723 1.00 96.12 285 CYS A N 1
ATOM 2038 C CA . CYS A 1 285 ? 25.732 6.113 -2.967 1.00 96.12 285 CYS A CA 1
ATOM 2039 C C . CYS A 1 285 ? 26.697 6.191 -4.163 1.00 96.12 285 CYS A C 1
ATOM 2041 O O . CYS A 1 285 ? 27.915 6.330 -4.046 1.00 96.12 285 CYS A O 1
ATOM 2043 N N . ASN A 1 286 ? 26.148 6.137 -5.379 1.00 96.56 286 ASN A N 1
ATOM 2044 C CA . ASN A 1 286 ? 26.896 6.450 -6.597 1.00 96.56 286 ASN A CA 1
ATOM 2045 C C . ASN A 1 286 ? 27.004 7.969 -6.823 1.00 96.56 286 ASN A C 1
ATOM 2047 O O . ASN A 1 286 ? 26.045 8.722 -6.697 1.00 96.56 286 ASN A O 1
ATOM 2051 N N . THR A 1 287 ? 28.209 8.398 -7.183 1.00 96.88 287 THR A N 1
ATOM 2052 C CA . THR A 1 287 ? 28.598 9.768 -7.523 1.00 96.88 287 THR A CA 1
ATOM 2053 C C . THR A 1 287 ? 28.099 10.195 -8.904 1.00 96.88 287 THR A C 1
ATOM 2055 O O . THR A 1 287 ? 27.885 9.374 -9.806 1.00 96.88 287 THR A O 1
ATOM 2058 N N . VAL A 1 288 ? 27.994 11.512 -9.084 1.00 97.56 288 VAL A N 1
ATOM 2059 C CA . VAL A 1 288 ? 27.706 12.160 -10.365 1.00 97.56 288 VAL A CA 1
ATOM 2060 C C . VAL A 1 288 ? 28.764 13.221 -10.658 1.00 97.56 288 VAL A C 1
ATOM 2062 O O . VAL A 1 288 ? 29.165 13.981 -9.777 1.00 97.56 288 VAL A O 1
ATOM 2065 N N . ALA A 1 289 ? 29.214 13.286 -11.909 1.00 96.81 289 ALA A N 1
ATOM 2066 C CA . ALA A 1 289 ? 30.127 14.305 -12.407 1.00 96.81 289 ALA A CA 1
ATOM 2067 C C . ALA A 1 289 ? 29.471 15.136 -13.519 1.00 96.81 289 ALA A C 1
ATOM 2069 O O . ALA A 1 289 ? 28.829 14.590 -14.416 1.00 96.81 289 ALA A O 1
ATOM 2070 N N . GLY A 1 290 ? 29.694 16.453 -13.488 1.00 96.69 290 GLY A N 1
ATOM 2071 C CA . GLY A 1 290 ? 29.197 17.391 -14.498 1.00 96.69 290 GLY A CA 1
ATOM 2072 C C . GLY A 1 290 ? 27.808 17.977 -14.209 1.00 96.69 290 GLY A C 1
ATOM 2073 O O . GLY A 1 290 ? 27.266 17.787 -13.122 1.00 96.69 290 GLY A O 1
ATOM 2074 N N . PRO A 1 291 ? 27.239 18.749 -15.154 1.00 96.50 291 PRO A N 1
ATOM 2075 C CA . PRO A 1 291 ? 25.968 19.442 -14.958 1.00 96.50 291 PRO A CA 1
ATOM 2076 C C . PRO A 1 291 ? 24.773 18.481 -15.068 1.00 96.50 291 PRO A C 1
ATOM 2078 O O . PRO A 1 291 ? 24.379 18.077 -16.161 1.00 96.50 291 PRO A O 1
ATOM 2081 N N . VAL A 1 292 ? 24.175 18.123 -13.934 1.00 97.62 292 VAL A N 1
ATOM 2082 C CA . VAL A 1 292 ? 23.012 17.225 -13.849 1.00 97.62 292 VAL A CA 1
ATOM 2083 C C . VAL A 1 292 ? 22.060 17.747 -12.769 1.00 97.62 292 VAL A C 1
ATOM 2085 O O . VAL A 1 292 ? 22.521 18.157 -11.707 1.00 97.62 292 VAL A O 1
ATOM 2088 N N . ASN A 1 293 ? 20.755 17.756 -13.042 1.00 97.25 293 ASN A N 1
ATOM 2089 C CA . ASN A 1 293 ? 19.720 17.929 -12.028 1.00 97.25 293 ASN A CA 1
ATOM 2090 C C . ASN A 1 293 ? 19.418 16.572 -11.387 1.00 97.25 293 ASN A C 1
ATOM 2092 O O . ASN A 1 293 ? 19.095 15.626 -12.104 1.00 97.25 293 ASN A O 1
ATOM 2096 N N . LEU A 1 294 ? 19.547 16.488 -10.067 1.00 96.69 294 LEU A N 1
ATOM 2097 C CA . LEU A 1 294 ? 19.477 15.237 -9.305 1.00 96.69 294 LEU A CA 1
ATOM 2098 C C . LEU A 1 294 ? 18.307 15.213 -8.317 1.00 96.69 294 LEU A C 1
ATOM 2100 O O . LEU A 1 294 ? 17.943 14.136 -7.851 1.00 96.69 294 LEU A O 1
ATOM 2104 N N . ASP A 1 295 ? 17.717 16.380 -8.050 1.00 96.31 295 ASP A N 1
ATOM 2105 C CA . ASP A 1 295 ? 16.749 16.582 -6.979 1.00 96.31 295 ASP A CA 1
ATOM 2106 C C . ASP A 1 295 ? 15.328 16.697 -7.565 1.00 96.31 295 ASP A C 1
ATOM 2108 O O . ASP A 1 295 ? 15.119 17.503 -8.487 1.00 96.31 295 ASP A O 1
ATOM 2112 N N . PRO A 1 296 ? 14.345 15.935 -7.050 1.00 98.12 296 PRO A N 1
ATOM 2113 C CA . PRO A 1 296 ? 14.474 14.923 -5.995 1.00 98.12 296 PRO A CA 1
ATOM 2114 C C . PRO A 1 296 ? 15.023 13.575 -6.508 1.00 98.12 296 PRO A C 1
ATOM 2116 O O . PRO A 1 296 ? 14.946 13.275 -7.702 1.00 98.12 296 PRO A O 1
ATOM 2119 N N . TRP A 1 297 ? 15.533 12.732 -5.603 1.00 98.50 297 TRP A N 1
ATOM 2120 C CA . TRP A 1 297 ? 15.945 11.339 -5.866 1.00 98.50 297 TRP A CA 1
ATOM 2121 C C . TRP A 1 297 ? 15.066 10.338 -5.097 1.00 98.50 297 TRP A C 1
ATOM 2123 O O . TRP A 1 297 ? 14.348 10.738 -4.192 1.00 98.50 297 TRP A O 1
ATOM 2133 N N . LEU A 1 298 ? 15.079 9.044 -5.438 1.00 98.62 298 LEU A N 1
ATOM 2134 C CA . LEU A 1 298 ? 14.261 8.042 -4.726 1.00 98.62 298 LEU A CA 1
ATOM 2135 C C . LEU A 1 298 ? 14.880 7.648 -3.384 1.00 98.62 298 LEU A C 1
ATOM 2137 O O . LEU A 1 298 ? 16.102 7.553 -3.278 1.00 98.62 298 LEU A O 1
ATOM 2141 N N . THR A 1 299 ? 14.046 7.370 -2.386 1.00 98.44 299 THR A N 1
ATOM 2142 C CA . THR A 1 299 ? 14.467 6.904 -1.059 1.00 98.44 299 THR A CA 1
ATOM 2143 C C . THR A 1 299 ? 13.831 5.556 -0.723 1.00 98.44 299 THR A C 1
ATOM 2145 O O . THR A 1 299 ? 12.710 5.262 -1.129 1.00 98.44 299 THR A O 1
ATOM 2148 N N . LEU A 1 300 ? 14.575 4.716 -0.003 1.00 98.69 300 LEU A N 1
ATOM 2149 C CA . LEU A 1 300 ? 14.080 3.488 0.603 1.00 98.69 300 LEU A CA 1
ATOM 2150 C C . LEU A 1 300 ? 13.339 3.833 1.896 1.00 98.69 300 LEU A C 1
ATOM 2152 O O . LEU A 1 300 ? 13.905 4.479 2.781 1.00 98.69 300 LEU A O 1
ATOM 2156 N N . THR A 1 301 ? 12.114 3.345 2.036 1.00 98.31 301 THR A N 1
ATOM 2157 C CA . THR A 1 301 ? 11.340 3.374 3.282 1.00 98.31 301 THR A CA 1
ATOM 2158 C C . THR A 1 301 ? 10.980 1.953 3.701 1.00 98.31 301 THR A C 1
ATOM 2160 O O . THR A 1 301 ? 10.812 1.093 2.838 1.00 98.31 301 THR A O 1
ATOM 2163 N N . VAL A 1 302 ? 10.802 1.715 5.001 1.00 98.25 302 VAL A N 1
ATOM 2164 C CA . VAL A 1 302 ? 10.174 0.496 5.531 1.00 98.25 302 VAL A CA 1
ATOM 2165 C C . VAL A 1 302 ? 9.024 0.888 6.453 1.00 98.25 302 VAL A C 1
ATOM 2167 O O . VAL A 1 302 ? 9.124 1.866 7.193 1.00 98.25 302 VAL A O 1
ATOM 2170 N N . THR A 1 303 ? 7.916 0.166 6.353 1.00 97.12 303 THR A N 1
ATOM 2171 C CA . THR A 1 303 ? 6.674 0.409 7.098 1.00 97.12 303 THR A CA 1
ATOM 2172 C C . THR A 1 303 ? 5.988 -0.911 7.404 1.00 97.12 303 THR A C 1
ATOM 2174 O O . THR A 1 303 ? 6.040 -1.823 6.580 1.00 97.12 303 THR A O 1
ATOM 2177 N N . THR A 1 304 ? 5.275 -0.985 8.518 1.00 96.44 304 THR A N 1
ATOM 2178 C CA . THR A 1 304 ? 4.314 -2.053 8.815 1.00 96.44 304 THR A CA 1
ATOM 2179 C C . THR A 1 304 ? 2.878 -1.558 8.604 1.00 96.44 304 THR A C 1
ATOM 2181 O O . THR A 1 304 ? 2.617 -0.352 8.601 1.00 96.44 304 THR A O 1
ATOM 2184 N N . ASP A 1 305 ? 1.940 -2.476 8.380 1.00 95.75 305 ASP A N 1
ATOM 2185 C CA . ASP A 1 305 ? 0.499 -2.192 8.300 1.00 95.75 305 ASP A CA 1
ATOM 2186 C C . ASP A 1 305 ? -0.146 -1.940 9.677 1.00 95.75 305 ASP A C 1
ATOM 2188 O O . ASP A 1 305 ? -1.109 -1.175 9.768 1.00 95.75 305 ASP A O 1
ATOM 2192 N N . THR A 1 306 ? 0.428 -2.502 10.744 1.00 92.81 306 THR A N 1
ATOM 2193 C CA . THR A 1 306 ? 0.134 -2.175 12.147 1.00 92.81 306 THR A CA 1
ATOM 2194 C C . THR A 1 306 ? 1.401 -1.832 12.938 1.00 92.81 306 THR A C 1
ATOM 2196 O O . THR A 1 306 ? 2.492 -2.316 12.640 1.00 92.81 306 THR A O 1
ATOM 2199 N N . ALA A 1 307 ? 1.261 -0.978 13.955 1.00 89.75 307 ALA A N 1
ATOM 2200 C CA . ALA A 1 307 ? 2.330 -0.622 14.894 1.00 89.75 307 ALA A CA 1
ATOM 2201 C C . ALA A 1 307 ? 2.297 -1.460 16.188 1.00 89.75 307 ALA A C 1
ATOM 2203 O O . ALA A 1 307 ? 3.233 -1.389 16.985 1.00 89.75 307 ALA A O 1
ATOM 2204 N N . GLU A 1 308 ? 1.235 -2.242 16.395 1.00 92.19 308 GLU A N 1
ATOM 2205 C CA . GLU A 1 308 ? 1.014 -3.068 17.583 1.00 92.19 308 GLU A CA 1
ATOM 2206 C C . GLU A 1 308 ? 0.425 -4.435 17.190 1.00 92.19 308 GLU A C 1
ATOM 2208 O O . GLU A 1 308 ? -0.343 -4.514 16.226 1.00 92.19 308 GLU A O 1
ATOM 2213 N N . LEU A 1 309 ? 0.820 -5.492 17.903 1.00 92.19 309 LEU A N 1
ATOM 2214 C CA . LEU A 1 309 ? 0.409 -6.889 17.702 1.00 92.19 309 LEU A CA 1
ATOM 2215 C C . LEU A 1 309 ? 0.269 -7.608 19.048 1.00 92.19 309 LEU A C 1
ATOM 2217 O O . LEU A 1 309 ? 1.071 -7.376 19.954 1.00 92.19 309 LEU A O 1
ATOM 2221 N N . GLU A 1 310 ? -0.651 -8.562 19.162 1.00 90.69 310 GLU A N 1
ATOM 2222 C CA . GLU A 1 310 ? -0.589 -9.581 20.214 1.00 90.69 310 GLU A CA 1
ATOM 2223 C C . GLU A 1 310 ? 0.416 -10.698 19.864 1.00 90.69 310 GLU A C 1
ATOM 2225 O O . GLU A 1 310 ? 0.740 -10.965 18.704 1.00 90.69 310 GLU A O 1
ATOM 2230 N N . SER A 1 311 ? 0.916 -11.399 20.885 1.00 87.31 311 SER A N 1
ATOM 2231 C CA . SER A 1 311 ? 1.748 -12.596 20.697 1.00 87.31 311 SER A CA 1
ATOM 2232 C C . SER A 1 311 ? 1.008 -13.667 19.878 1.00 87.31 311 SER A C 1
ATOM 2234 O O . SER A 1 311 ? 0.018 -14.232 20.338 1.00 87.31 311 SER A O 1
ATOM 2236 N N . GLY A 1 312 ? 1.542 -14.012 18.706 1.00 87.56 312 GLY A N 1
ATOM 2237 C CA . GLY A 1 312 ? 0.949 -14.945 17.743 1.00 87.56 312 GLY A CA 1
ATOM 2238 C C . GLY A 1 312 ? 0.270 -14.280 16.540 1.00 87.56 312 GLY A C 1
ATOM 2239 O O . GLY A 1 312 ? -0.119 -14.997 15.618 1.00 87.56 312 GLY A O 1
ATOM 2240 N N . GLU A 1 313 ? 0.135 -12.951 16.520 1.00 93.94 313 GLU A N 1
ATOM 2241 C CA . GLU A 1 313 ? -0.366 -12.206 15.360 1.00 93.94 313 GLU A CA 1
ATOM 2242 C C . GLU A 1 313 ? 0.731 -11.900 14.324 1.00 93.94 313 GLU A C 1
ATOM 2244 O O . GLU A 1 313 ? 1.931 -12.069 14.566 1.00 93.94 313 GLU A O 1
ATOM 2249 N N . GLU A 1 314 ? 0.304 -11.446 13.142 1.00 96.19 314 GLU A N 1
ATOM 2250 C CA . GLU A 1 314 ? 1.167 -11.159 11.995 1.00 96.19 314 GLU A CA 1
ATOM 2251 C C . GLU A 1 314 ? 0.970 -9.724 11.478 1.00 96.19 314 GLU A C 1
ATOM 2253 O O . GLU A 1 314 ? -0.157 -9.232 11.411 1.00 96.19 314 GLU A O 1
ATOM 2258 N N . ALA A 1 315 ? 2.058 -9.079 11.047 1.00 96.50 315 ALA A N 1
ATOM 2259 C CA . ALA A 1 315 ? 2.056 -7.789 10.353 1.00 96.50 315 ALA A CA 1
ATOM 2260 C C . ALA A 1 315 ? 2.703 -7.897 8.964 1.00 96.50 315 ALA A C 1
ATOM 2262 O O . ALA A 1 315 ? 3.703 -8.595 8.769 1.00 96.50 315 ALA A O 1
ATOM 2263 N N . THR A 1 316 ? 2.186 -7.141 7.996 1.00 97.88 316 THR A N 1
ATOM 2264 C CA . THR A 1 316 ? 2.804 -6.988 6.674 1.00 97.88 316 THR A CA 1
ATOM 2265 C C . THR A 1 316 ? 3.879 -5.908 6.727 1.00 97.88 316 THR A C 1
ATOM 2267 O O . THR A 1 316 ? 3.585 -4.714 6.806 1.00 97.88 316 THR A O 1
ATOM 2270 N N . VAL A 1 317 ? 5.142 -6.302 6.592 1.00 98.25 317 VAL A N 1
ATOM 2271 C CA . VAL A 1 317 ? 6.269 -5.374 6.450 1.00 98.25 317 VAL A CA 1
ATOM 2272 C C . VAL A 1 317 ? 6.452 -5.048 4.970 1.00 98.25 317 VAL A C 1
ATOM 2274 O O . VAL A 1 317 ? 6.635 -5.940 4.143 1.00 98.25 317 VAL A O 1
ATOM 2277 N N . THR A 1 318 ? 6.435 -3.765 4.622 1.00 98.25 318 THR A N 1
ATOM 2278 C CA . THR A 1 318 ? 6.623 -3.265 3.254 1.00 98.25 318 THR A CA 1
ATOM 2279 C C . THR A 1 318 ? 7.868 -2.391 3.173 1.00 98.25 318 THR A C 1
ATOM 2281 O O . THR A 1 318 ? 7.944 -1.355 3.830 1.00 98.25 318 THR A O 1
ATOM 2284 N N . ALA A 1 319 ? 8.814 -2.767 2.314 1.00 98.44 319 ALA A N 1
ATOM 2285 C CA . ALA A 1 319 ? 9.902 -1.899 1.876 1.00 98.44 319 ALA A CA 1
ATOM 2286 C C . ALA A 1 319 ? 9.540 -1.255 0.529 1.00 98.44 319 ALA A C 1
ATOM 2288 O O . ALA A 1 319 ? 9.137 -1.957 -0.400 1.00 98.44 319 ALA A O 1
ATOM 2289 N N . SER A 1 320 ? 9.696 0.063 0.393 1.00 98.19 320 SER A N 1
ATOM 2290 C CA . SER A 1 320 ? 9.332 0.807 -0.822 1.00 98.19 320 SER A CA 1
ATOM 2291 C C . SER A 1 320 ? 10.451 1.721 -1.314 1.00 98.19 320 SER A C 1
ATOM 2293 O O . SER A 1 320 ? 11.157 2.337 -0.522 1.00 98.19 320 SER A O 1
ATOM 2295 N N . LEU A 1 321 ? 10.571 1.819 -2.639 1.00 98.31 321 LEU A N 1
ATOM 2296 C CA . LEU A 1 321 ? 11.389 2.776 -3.390 1.00 98.31 321 LEU A CA 1
ATOM 2297 C C . LEU A 1 321 ? 10.514 3.703 -4.263 1.00 98.31 321 LEU A C 1
ATOM 2299 O O . LEU A 1 321 ? 10.990 4.231 -5.269 1.00 98.31 321 LEU A O 1
ATOM 2303 N N . THR A 1 322 ? 9.223 3.867 -3.942 1.00 97.44 322 THR A N 1
ATOM 2304 C CA . THR A 1 322 ? 8.312 4.753 -4.695 1.00 97.44 322 THR A CA 1
ATOM 2305 C C . THR A 1 322 ? 8.329 6.201 -4.202 1.00 97.44 322 THR A C 1
ATOM 2307 O O . THR A 1 322 ? 7.988 7.102 -4.968 1.00 97.44 322 THR A O 1
ATOM 2310 N N . THR A 1 323 ? 8.767 6.453 -2.969 1.00 97.81 323 THR A N 1
ATOM 2311 C CA . THR A 1 323 ? 8.842 7.800 -2.382 1.00 97.81 323 THR A CA 1
ATOM 2312 C C . THR A 1 323 ? 10.157 8.488 -2.751 1.00 97.81 323 THR A C 1
ATOM 2314 O O . THR A 1 323 ? 11.223 7.866 -2.757 1.00 97.81 323 THR A O 1
ATOM 2317 N N . ASN A 1 324 ? 10.111 9.783 -3.058 1.00 98.25 324 ASN A N 1
ATOM 2318 C CA . ASN A 1 324 ? 11.307 10.579 -3.337 1.00 98.25 324 ASN A CA 1
ATOM 2319 C C . ASN A 1 324 ? 11.826 11.348 -2.101 1.00 98.25 324 ASN A C 1
ATOM 2321 O O . ASN A 1 324 ? 11.244 11.307 -1.020 1.00 98.25 324 ASN A O 1
ATOM 2325 N N . SER A 1 325 ? 12.953 12.042 -2.251 1.00 98.31 325 SER A N 1
ATOM 2326 C CA . SER A 1 325 ? 13.636 12.803 -1.196 1.00 98.31 325 SER A CA 1
ATOM 2327 C C . SER A 1 325 ? 12.852 14.018 -0.688 1.00 98.31 325 SER A C 1
ATOM 2329 O O . SER A 1 325 ? 13.155 14.513 0.395 1.00 98.31 325 SER A O 1
ATOM 2331 N N . ASP A 1 326 ? 11.851 14.480 -1.443 1.00 98.00 326 ASP A N 1
ATOM 2332 C CA . ASP A 1 326 ? 10.928 15.547 -1.034 1.00 98.00 326 ASP A CA 1
ATOM 2333 C C . ASP A 1 326 ? 9.704 14.991 -0.272 1.00 98.00 326 ASP A C 1
ATOM 2335 O O . ASP A 1 326 ? 8.951 15.756 0.333 1.00 98.00 326 ASP A O 1
ATOM 2339 N N . GLY A 1 327 ? 9.534 13.661 -0.244 1.00 96.75 327 GLY A N 1
ATOM 2340 C CA . GLY A 1 327 ? 8.430 12.955 0.410 1.00 96.75 327 GLY A CA 1
ATOM 2341 C C . GLY A 1 327 ? 7.228 12.662 -0.494 1.00 96.75 327 GLY A C 1
ATOM 2342 O O . GLY A 1 327 ? 6.221 12.154 -0.001 1.00 96.75 327 GLY A O 1
ATOM 2343 N N . ASP A 1 328 ? 7.311 12.955 -1.795 1.00 97.44 328 ASP A N 1
ATOM 2344 C CA . ASP A 1 328 ? 6.239 12.665 -2.753 1.00 97.44 328 ASP A CA 1
ATOM 2345 C C . ASP A 1 328 ? 6.273 11.190 -3.192 1.00 97.44 328 ASP A C 1
ATOM 2347 O O . ASP A 1 328 ? 7.340 10.648 -3.500 1.00 97.44 328 ASP A O 1
ATOM 2351 N N . ASP A 1 329 ? 5.100 10.552 -3.297 1.00 96.88 329 ASP A N 1
ATOM 2352 C CA . ASP A 1 329 ? 4.970 9.253 -3.969 1.00 96.88 329 ASP A CA 1
ATOM 2353 C C . ASP A 1 329 ? 5.024 9.430 -5.491 1.00 96.88 329 ASP A C 1
ATOM 2355 O O . ASP A 1 329 ? 4.218 10.137 -6.101 1.00 96.88 329 ASP A O 1
ATOM 2359 N N . THR A 1 330 ? 5.978 8.746 -6.112 1.00 96.62 330 THR A N 1
ATOM 2360 C CA . THR A 1 330 ? 6.255 8.811 -7.549 1.00 96.62 330 THR A CA 1
ATOM 2361 C C . THR A 1 330 ? 5.714 7.609 -8.323 1.00 96.62 330 THR A C 1
ATOM 2363 O O . THR A 1 330 ? 5.837 7.580 -9.549 1.00 96.62 330 THR A O 1
ATOM 2366 N N . SER A 1 331 ? 5.058 6.654 -7.646 1.00 93.56 331 SER A N 1
ATOM 2367 C CA . SER A 1 331 ? 4.544 5.396 -8.219 1.00 93.56 331 SER A CA 1
ATOM 2368 C C . SER A 1 331 ? 3.721 5.569 -9.506 1.00 93.56 331 SER A C 1
ATOM 2370 O O . SER A 1 331 ? 3.770 4.724 -10.402 1.00 93.56 331 SER A O 1
ATOM 2372 N N . SER A 1 332 ? 2.989 6.684 -9.623 1.00 94.81 332 SER A N 1
ATOM 2373 C CA . SER A 1 332 ? 2.156 7.015 -10.788 1.00 94.81 332 SER A CA 1
ATOM 2374 C C . SER A 1 332 ? 2.926 7.551 -12.008 1.00 94.81 332 SER A C 1
ATOM 2376 O O . SER A 1 332 ? 2.427 7.442 -13.129 1.00 94.81 332 SER A O 1
ATOM 2378 N N . ASP A 1 333 ? 4.138 8.081 -11.813 1.00 92.94 333 ASP A N 1
ATOM 2379 C CA . ASP A 1 333 ? 5.033 8.561 -12.878 1.00 92.94 333 ASP A CA 1
ATOM 2380 C C . ASP A 1 333 ? 6.005 7.472 -13.370 1.00 92.94 333 ASP A C 1
ATOM 2382 O O . ASP A 1 333 ? 6.484 7.533 -14.508 1.00 92.94 333 ASP A O 1
ATOM 2386 N N . GLY A 1 334 ? 6.320 6.493 -12.517 1.00 93.25 334 GLY A N 1
ATOM 2387 C CA . GLY A 1 334 ? 7.215 5.379 -12.815 1.00 93.25 334 GLY A CA 1
ATOM 2388 C C . GLY A 1 334 ? 7.725 4.681 -11.553 1.00 93.25 334 GLY A C 1
ATOM 2389 O O . GLY A 1 334 ? 7.475 5.111 -10.433 1.00 93.25 334 GLY A O 1
ATOM 2390 N N . THR A 1 335 ? 8.445 3.572 -11.730 1.00 96.38 335 THR A N 1
ATOM 2391 C CA . THR A 1 335 ? 9.015 2.793 -10.618 1.00 96.38 335 THR A CA 1
ATOM 2392 C C . THR A 1 335 ? 10.404 2.271 -10.970 1.00 96.38 335 THR A C 1
ATOM 2394 O O . THR A 1 335 ? 10.738 2.096 -12.150 1.00 96.38 335 THR A O 1
ATOM 2397 N N . VAL A 1 336 ? 11.225 2.023 -9.943 1.00 96.50 336 VAL A N 1
ATOM 2398 C CA . VAL A 1 336 ? 12.473 1.258 -10.093 1.00 96.50 336 VAL A CA 1
ATOM 2399 C C . VAL A 1 336 ? 12.204 -0.099 -10.759 1.00 96.50 336 VAL A C 1
ATOM 2401 O O . VAL A 1 336 ? 11.100 -0.629 -10.618 1.00 96.50 336 VAL A O 1
ATOM 2404 N N . PRO A 1 337 ? 13.177 -0.689 -11.484 1.00 92.38 337 PRO A N 1
ATOM 2405 C CA . PRO A 1 337 ? 12.985 -2.003 -12.091 1.00 92.38 337 PRO A CA 1
ATOM 2406 C C . PRO A 1 337 ? 12.518 -3.046 -11.069 1.00 92.38 337 PRO A C 1
ATOM 2408 O O . PRO A 1 337 ? 12.986 -3.077 -9.929 1.00 92.38 337 PRO A O 1
ATOM 2411 N N . ASN A 1 338 ? 11.638 -3.942 -11.515 1.00 91.12 338 ASN A N 1
ATOM 2412 C CA . ASN A 1 338 ? 11.291 -5.146 -10.765 1.00 91.12 338 ASN A CA 1
ATOM 2413 C C . ASN A 1 338 ? 12.528 -6.048 -10.596 1.00 91.12 338 ASN A C 1
ATOM 2415 O O . ASN A 1 338 ? 13.437 -6.035 -11.432 1.00 91.12 338 ASN A O 1
ATOM 2419 N N . GLY A 1 339 ? 12.535 -6.889 -9.562 1.00 89.44 339 GLY A N 1
ATOM 2420 C CA . GLY A 1 339 ? 13.621 -7.846 -9.330 1.00 89.44 339 GLY A CA 1
ATOM 2421 C C . GLY A 1 339 ? 14.817 -7.283 -8.554 1.00 89.44 339 GLY A C 1
ATOM 2422 O O . GLY A 1 339 ? 15.884 -7.895 -8.571 1.00 89.44 339 GLY A O 1
ATOM 2423 N N . ILE A 1 340 ? 14.685 -6.124 -7.897 1.00 94.69 340 ILE A N 1
ATOM 2424 C CA . ILE A 1 340 ? 15.691 -5.650 -6.935 1.00 94.69 340 ILE A CA 1
ATOM 2425 C C . ILE A 1 340 ? 15.476 -6.424 -5.636 1.00 94.69 340 ILE A C 1
ATOM 2427 O O . ILE A 1 340 ? 14.391 -6.362 -5.069 1.00 94.69 340 ILE A O 1
ATOM 2431 N N . LEU A 1 341 ? 16.495 -7.151 -5.180 1.00 95.50 341 LEU A N 1
ATOM 2432 C CA . LEU A 1 341 ? 16.432 -7.891 -3.921 1.00 95.50 341 LEU A CA 1
ATOM 2433 C C . LEU A 1 341 ? 16.406 -6.918 -2.732 1.00 95.50 341 LEU A C 1
ATOM 2435 O O . LEU A 1 341 ? 17.236 -6.008 -2.666 1.00 95.50 341 LEU A O 1
ATOM 2439 N N . VAL A 1 342 ? 15.475 -7.154 -1.814 1.00 98.31 342 VAL A N 1
ATOM 2440 C CA . VAL A 1 342 ? 15.386 -6.547 -0.485 1.00 98.31 342 VAL A CA 1
ATOM 2441 C C . VAL A 1 342 ? 15.678 -7.640 0.537 1.00 98.31 342 VAL A C 1
ATOM 2443 O O . VAL A 1 342 ? 15.078 -8.716 0.473 1.00 98.31 342 VAL A O 1
ATOM 2446 N N . ASP A 1 343 ? 16.602 -7.360 1.448 1.00 98.19 343 ASP A N 1
ATOM 2447 C CA . ASP A 1 343 ? 16.934 -8.214 2.592 1.00 98.19 343 ASP A CA 1
ATOM 2448 C C . ASP A 1 343 ? 16.215 -7.640 3.821 1.00 98.19 343 ASP A C 1
ATOM 2450 O O . ASP A 1 343 ? 16.344 -6.444 4.093 1.00 98.19 343 ASP A O 1
ATOM 2454 N N . PHE A 1 344 ? 15.420 -8.447 4.516 1.00 98.19 344 PHE A N 1
ATOM 2455 C CA . PHE A 1 344 ? 14.700 -8.067 5.731 1.00 98.19 344 PHE A CA 1
ATOM 2456 C C . PHE A 1 344 ? 15.298 -8.813 6.923 1.00 98.19 344 PHE A C 1
ATOM 2458 O O . PHE A 1 344 ? 15.504 -10.024 6.857 1.00 98.19 344 PHE A O 1
ATOM 2465 N N . ASP A 1 345 ? 15.545 -8.097 8.015 1.00 96.81 345 ASP A N 1
ATOM 2466 C CA . ASP A 1 345 ? 16.125 -8.661 9.238 1.00 96.81 345 ASP A CA 1
ATOM 2467 C C . ASP A 1 345 ? 15.422 -8.083 10.470 1.00 96.81 345 ASP A C 1
ATOM 2469 O O . ASP A 1 345 ? 14.922 -6.957 10.429 1.00 96.81 345 ASP A O 1
ATOM 2473 N N . VAL A 1 346 ? 15.394 -8.840 11.561 1.00 95.12 346 VAL A N 1
ATOM 2474 C CA . VAL A 1 346 ? 14.855 -8.436 12.870 1.00 95.12 346 VAL A CA 1
ATOM 2475 C C . VAL A 1 346 ? 15.927 -8.713 13.919 1.00 95.12 346 VAL A C 1
ATOM 2477 O O . VAL A 1 346 ? 16.639 -9.712 13.796 1.00 95.12 346 VAL A O 1
ATOM 2480 N N . ASP A 1 347 ? 16.099 -7.839 14.920 1.00 88.06 347 ASP A N 1
ATOM 2481 C CA . ASP A 1 347 ? 17.151 -8.051 15.926 1.00 88.06 347 ASP A CA 1
ATOM 2482 C C . ASP A 1 347 ? 16.943 -9.422 16.608 1.00 88.06 347 ASP A C 1
ATOM 2484 O O . ASP A 1 347 ? 15.858 -9.689 17.120 1.00 88.06 347 ASP A O 1
ATOM 2488 N N . PRO A 1 348 ? 17.955 -10.313 16.655 1.00 81.12 348 PRO A N 1
ATOM 2489 C CA . PRO A 1 348 ? 17.840 -11.611 17.325 1.00 81.12 348 PRO A CA 1
ATOM 2490 C C . PRO A 1 348 ? 17.555 -11.555 18.838 1.00 81.12 348 PRO A C 1
ATOM 2492 O O . PRO A 1 348 ? 17.416 -12.611 19.463 1.00 81.12 348 PRO A O 1
ATOM 2495 N N . ALA A 1 349 ? 17.569 -10.370 19.454 1.00 83.44 349 ALA A N 1
ATOM 2496 C CA . ALA A 1 349 ? 17.090 -10.136 20.814 1.00 83.44 349 ALA A CA 1
ATOM 2497 C C . ALA A 1 349 ? 15.559 -9.983 20.905 1.00 83.44 349 ALA A C 1
ATOM 2499 O O . ALA A 1 349 ? 15.006 -10.194 21.989 1.00 83.44 349 ALA A O 1
ATOM 2500 N N . ASP A 1 350 ? 14.901 -9.647 19.797 1.00 84.19 350 ASP A N 1
ATOM 2501 C CA . ASP A 1 350 ? 13.469 -9.395 19.714 1.00 84.19 350 ASP A CA 1
ATOM 2502 C C . ASP A 1 350 ? 12.710 -10.701 19.441 1.00 84.19 350 ASP A C 1
ATOM 2504 O O . ASP A 1 350 ? 13.213 -11.638 18.817 1.00 84.19 350 ASP A O 1
ATOM 2508 N N . ALA A 1 351 ? 11.479 -10.791 19.940 1.00 76.50 351 ALA A N 1
ATOM 2509 C CA . ALA A 1 351 ? 10.699 -12.021 19.897 1.00 76.50 351 ALA A CA 1
ATOM 2510 C C . ALA A 1 351 ? 9.726 -12.033 18.710 1.00 76.50 351 ALA A C 1
ATOM 2512 O O . ALA A 1 351 ? 8.514 -11.906 18.882 1.00 76.50 351 ALA A O 1
ATOM 2513 N N . GLY A 1 352 ? 10.265 -12.201 17.504 1.00 89.19 352 GLY A N 1
ATOM 2514 C CA . GLY A 1 352 ? 9.482 -12.405 16.288 1.00 89.19 352 GLY A CA 1
ATOM 2515 C C . GLY A 1 352 ? 10.318 -12.937 15.126 1.00 89.19 352 GLY A C 1
ATOM 2516 O O . GLY A 1 352 ? 11.548 -12.962 15.183 1.00 89.19 352 GLY A O 1
ATOM 2517 N N . THR A 1 353 ? 9.651 -13.370 14.059 1.00 93.75 353 THR A N 1
ATOM 2518 C CA . THR A 1 353 ? 10.292 -13.940 12.863 1.00 93.75 353 THR A CA 1
ATOM 2519 C C . THR A 1 353 ? 9.766 -13.317 11.568 1.00 93.75 353 THR A C 1
ATOM 2521 O O . THR A 1 353 ? 8.688 -12.732 11.540 1.00 93.75 353 THR A O 1
ATOM 2524 N N . LEU A 1 354 ? 10.562 -13.403 10.493 1.00 96.81 354 LEU A N 1
ATOM 2525 C CA . LEU A 1 354 ? 10.250 -12.853 9.168 1.00 96.81 354 LEU A CA 1
ATOM 2526 C C . LEU A 1 354 ? 10.257 -13.966 8.110 1.00 96.81 354 LEU A C 1
ATOM 2528 O O . LEU A 1 354 ? 11.291 -14.615 7.913 1.00 96.81 354 LEU A O 1
ATOM 2532 N N . ASP A 1 355 ? 9.150 -14.156 7.386 1.00 95.88 355 ASP A N 1
ATOM 2533 C CA . ASP A 1 355 ? 9.074 -15.084 6.245 1.00 95.88 355 ASP A CA 1
ATOM 2534 C C . ASP A 1 355 ? 8.393 -14.425 5.022 1.00 95.88 355 ASP A C 1
ATOM 2536 O O . ASP A 1 355 ? 7.223 -14.040 5.094 1.00 95.88 355 ASP A O 1
ATOM 2540 N N . PRO A 1 356 ? 9.088 -14.282 3.874 1.00 97.31 356 PRO A N 1
ATOM 2541 C CA . PRO A 1 356 ? 10.499 -14.593 3.641 1.00 97.31 356 PRO A CA 1
ATOM 2542 C C . PRO A 1 356 ? 11.438 -13.479 4.129 1.00 97.31 356 PRO A C 1
ATOM 2544 O O . PRO A 1 356 ? 11.218 -12.299 3.859 1.00 97.31 356 PRO A O 1
ATOM 2547 N N . ALA A 1 357 ? 12.572 -13.850 4.729 1.00 93.12 357 ALA A N 1
ATOM 2548 C CA . ALA A 1 357 ? 13.634 -12.904 5.106 1.00 93.12 357 ALA A CA 1
ATOM 2549 C C . ALA A 1 357 ? 14.267 -12.148 3.912 1.00 93.12 357 ALA A C 1
ATOM 2551 O O . ALA A 1 357 ? 15.004 -11.192 4.094 1.00 93.12 357 ALA A O 1
ATOM 2552 N N . ASN A 1 358 ? 14.001 -12.547 2.664 1.00 94.19 358 ASN A N 1
ATOM 2553 C CA . ASN A 1 358 ? 14.328 -11.737 1.491 1.00 94.19 358 ASN A CA 1
ATOM 2554 C C . ASN A 1 358 ? 13.307 -11.947 0.375 1.00 94.19 358 ASN A C 1
ATOM 2556 O O . ASN A 1 358 ? 12.796 -13.046 0.157 1.00 94.19 358 ASN A O 1
ATOM 2560 N N . THR A 1 359 ? 13.025 -10.880 -0.362 1.00 96.69 359 THR A N 1
ATOM 2561 C CA . THR A 1 359 ? 12.114 -10.894 -1.511 1.00 96.69 359 THR A CA 1
ATOM 2562 C C . THR A 1 359 ? 12.528 -9.817 -2.515 1.00 96.69 359 THR A C 1
ATOM 2564 O O . THR A 1 359 ? 13.455 -9.051 -2.273 1.00 96.69 359 THR A O 1
ATOM 2567 N N . SER A 1 360 ? 11.909 -9.778 -3.691 1.00 94.38 360 SER A N 1
ATOM 2568 C CA . SER A 1 360 ? 12.281 -8.847 -4.761 1.00 94.38 360 SER A CA 1
ATOM 2569 C C . SER A 1 360 ? 11.188 -7.829 -5.051 1.00 94.38 360 SER A C 1
ATOM 2571 O O . SER A 1 360 ? 10.004 -8.155 -4.992 1.00 94.38 360 SER A O 1
ATOM 2573 N N . THR A 1 361 ? 11.584 -6.618 -5.442 1.00 94.19 361 THR A N 1
ATOM 2574 C CA . THR A 1 361 ? 10.645 -5.548 -5.785 1.00 94.19 361 THR A CA 1
ATOM 2575 C C . THR A 1 361 ? 9.717 -5.920 -6.942 1.00 94.19 361 THR A C 1
ATOM 2577 O O . THR A 1 361 ? 10.145 -6.437 -7.981 1.00 94.19 361 THR A O 1
ATOM 2580 N N . ALA A 1 362 ? 8.446 -5.560 -6.790 1.00 92.75 362 ALA A N 1
ATOM 2581 C CA . ALA A 1 362 ? 7.441 -5.494 -7.838 1.00 92.75 362 ALA A CA 1
ATOM 2582 C C . ALA A 1 362 ? 6.751 -4.122 -7.756 1.00 92.75 362 ALA A C 1
ATOM 2584 O O . ALA A 1 362 ? 6.320 -3.706 -6.686 1.00 92.75 362 ALA A O 1
ATOM 2585 N N . ALA A 1 363 ? 6.686 -3.392 -8.874 1.00 92.12 363 ALA A N 1
ATOM 2586 C CA . ALA A 1 363 ? 6.164 -2.020 -8.926 1.00 92.12 363 ALA A CA 1
ATOM 2587 C C . ALA A 1 363 ? 6.799 -1.074 -7.877 1.00 92.12 363 ALA A C 1
ATOM 2589 O O . ALA A 1 363 ? 6.140 -0.203 -7.320 1.00 92.12 363 ALA A O 1
ATOM 2590 N N . GLY A 1 364 ? 8.099 -1.245 -7.614 1.00 94.19 364 GLY A N 1
ATOM 2591 C CA . GLY A 1 364 ? 8.865 -0.395 -6.700 1.00 94.19 364 GLY A CA 1
ATOM 2592 C C . GLY A 1 364 ? 8.807 -0.755 -5.212 1.00 94.19 364 GLY A C 1
ATOM 2593 O O . GLY A 1 364 ? 9.541 -0.135 -4.449 1.00 94.19 364 GLY A O 1
ATOM 2594 N N . ALA A 1 365 ? 8.029 -1.759 -4.797 1.00 97.38 365 ALA A N 1
ATOM 2595 C CA . ALA A 1 365 ? 7.951 -2.204 -3.402 1.00 97.38 365 ALA A CA 1
ATOM 2596 C C . ALA A 1 365 ? 8.142 -3.724 -3.259 1.00 97.38 365 ALA A C 1
ATOM 2598 O O . ALA A 1 365 ? 7.970 -4.472 -4.222 1.00 97.38 365 ALA A O 1
ATOM 2599 N N . ALA A 1 366 ? 8.513 -4.184 -2.067 1.00 97.38 366 ALA A N 1
ATOM 2600 C CA . ALA A 1 366 ? 8.615 -5.596 -1.706 1.00 97.38 366 ALA A CA 1
ATOM 2601 C C . ALA A 1 366 ? 8.059 -5.818 -0.290 1.00 97.38 366 ALA A C 1
ATOM 2603 O O . ALA A 1 366 ? 8.174 -4.932 0.557 1.00 97.38 366 ALA A O 1
ATOM 2604 N N . THR A 1 367 ? 7.469 -6.985 -0.034 1.00 97.62 367 THR A N 1
ATOM 2605 C CA . THR A 1 367 ? 6.764 -7.282 1.224 1.00 97.62 367 THR A CA 1
ATOM 2606 C C . THR A 1 367 ? 7.218 -8.593 1.857 1.00 97.62 367 THR A C 1
ATOM 2608 O O . THR A 1 367 ? 7.471 -9.566 1.143 1.00 97.62 367 THR A O 1
ATOM 2611 N N . THR A 1 368 ? 7.240 -8.639 3.185 1.00 98.25 368 THR A N 1
ATOM 2612 C CA . THR A 1 368 ? 7.426 -9.853 3.992 1.00 98.25 368 THR A CA 1
ATOM 2613 C C . THR A 1 368 ? 6.435 -9.872 5.159 1.00 98.25 368 THR A C 1
ATOM 2615 O O . THR A 1 368 ? 5.869 -8.829 5.495 1.00 98.25 368 THR A O 1
ATOM 2618 N N . THR A 1 369 ? 6.201 -11.038 5.754 1.00 98.00 369 THR A N 1
ATOM 2619 C CA . THR A 1 369 ? 5.345 -11.186 6.936 1.00 98.00 369 THR A CA 1
ATOM 2620 C C . THR A 1 369 ? 6.214 -11.228 8.184 1.00 98.00 369 THR A C 1
ATOM 2622 O O . THR A 1 369 ? 7.155 -12.018 8.247 1.00 98.00 369 THR A O 1
ATOM 2625 N N . PHE A 1 370 ? 5.898 -10.389 9.169 1.00 97.50 370 PHE A N 1
ATOM 2626 C CA . PHE A 1 370 ? 6.446 -10.458 10.519 1.00 97.50 370 PHE A CA 1
ATOM 2627 C C . PHE A 1 370 ? 5.459 -11.179 11.435 1.00 97.50 370 PHE A C 1
ATOM 2629 O O . PHE A 1 370 ? 4.316 -10.743 11.532 1.00 97.50 370 PHE A O 1
ATOM 2636 N N . THR A 1 371 ? 5.893 -12.234 12.120 1.00 95.75 371 THR A N 1
ATOM 2637 C CA . THR A 1 371 ? 5.082 -12.972 13.099 1.00 95.75 371 THR A CA 1
ATOM 2638 C C . THR A 1 371 ? 5.602 -12.689 14.507 1.00 95.75 371 THR A C 1
ATOM 2640 O O . THR A 1 371 ? 6.785 -12.894 14.789 1.00 95.75 371 THR A O 1
ATOM 2643 N N . ALA A 1 372 ? 4.728 -12.220 15.397 1.00 94.19 372 ALA A N 1
ATOM 2644 C CA . ALA A 1 372 ? 5.059 -11.916 16.786 1.00 94.19 372 ALA A CA 1
ATOM 2645 C C . ALA A 1 372 ? 5.115 -13.193 17.645 1.00 94.19 372 ALA A C 1
ATOM 2647 O O . ALA A 1 372 ? 4.167 -13.976 17.660 1.00 94.19 372 ALA A O 1
ATOM 2648 N N . GLU A 1 373 ? 6.195 -13.402 18.403 1.00 90.25 373 GLU A N 1
ATOM 2649 C CA . GLU A 1 373 ? 6.403 -14.610 19.224 1.00 90.25 373 GLU A CA 1
ATOM 2650 C C . GLU A 1 373 ? 6.336 -14.360 20.740 1.00 90.25 373 GLU A C 1
ATOM 2652 O O . GLU A 1 373 ? 5.930 -15.261 21.476 1.00 90.25 373 GLU A O 1
ATOM 2657 N N . ALA A 1 374 ? 6.723 -13.176 21.233 1.00 86.25 374 ALA A N 1
ATOM 2658 C CA . ALA A 1 374 ? 6.528 -12.790 22.636 1.00 86.25 374 ALA A CA 1
ATOM 2659 C C . ALA A 1 374 ? 6.501 -11.266 22.832 1.00 86.25 374 ALA A C 1
ATOM 2661 O O . ALA A 1 374 ? 7.020 -10.509 22.017 1.00 86.25 374 ALA A O 1
ATOM 2662 N N . ALA A 1 375 ? 5.925 -10.822 23.953 1.00 87.31 375 ALA A N 1
ATOM 2663 C CA . ALA A 1 375 ? 5.774 -9.405 24.269 1.00 87.31 375 ALA A CA 1
ATOM 2664 C C . ALA A 1 375 ? 7.117 -8.657 24.409 1.00 87.31 375 ALA A C 1
ATOM 2666 O O . ALA A 1 375 ? 8.050 -9.137 25.061 1.00 87.31 375 ALA A O 1
ATOM 2667 N N . GLY A 1 376 ? 7.189 -7.455 23.835 1.00 89.50 376 GLY A N 1
ATOM 2668 C CA . GLY A 1 376 ? 8.398 -6.639 23.716 1.00 89.50 376 GLY A CA 1
ATOM 2669 C C . GLY A 1 376 ? 8.251 -5.541 22.656 1.00 89.50 376 GLY A C 1
ATOM 2670 O O . GLY A 1 376 ? 7.171 -5.332 22.118 1.00 89.50 376 GLY A O 1
ATOM 2671 N N . GLU A 1 377 ? 9.337 -4.842 22.340 1.00 90.94 377 GLU A N 1
ATOM 2672 C CA . GLU A 1 377 ? 9.439 -4.040 21.111 1.00 90.94 377 GLU A CA 1
ATOM 2673 C C . GLU A 1 377 ? 10.266 -4.851 20.108 1.00 90.94 377 GLU A C 1
ATOM 2675 O O . GLU A 1 377 ? 11.258 -5.457 20.508 1.00 90.94 377 GLU A O 1
ATOM 2680 N N . ALA A 1 378 ? 9.853 -4.892 18.842 1.00 94.31 378 ALA A N 1
ATOM 2681 C CA . ALA A 1 378 ? 10.578 -5.562 17.768 1.00 94.31 378 ALA A CA 1
ATOM 2682 C C . ALA A 1 378 ? 11.032 -4.544 16.717 1.00 94.31 378 ALA A C 1
ATOM 2684 O O . ALA A 1 378 ? 10.204 -3.832 16.148 1.00 94.31 378 ALA A O 1
ATOM 2685 N N . THR A 1 379 ? 12.335 -4.484 16.447 1.00 95.31 379 THR A N 1
ATOM 2686 C CA . THR A 1 379 ? 12.955 -3.612 15.444 1.00 95.31 379 THR A CA 1
ATOM 2687 C C . THR A 1 379 ? 13.175 -4.389 14.154 1.00 95.31 379 THR A C 1
ATOM 2689 O O . THR A 1 379 ? 13.992 -5.306 14.086 1.00 95.31 379 THR A O 1
ATOM 2692 N N . ILE A 1 380 ? 12.453 -3.999 13.108 1.00 96.94 380 ILE A N 1
ATOM 2693 C CA . ILE A 1 380 ? 12.477 -4.637 11.793 1.00 96.94 380 ILE A CA 1
ATOM 2694 C C . ILE A 1 380 ? 13.226 -3.727 10.826 1.00 96.94 380 ILE A C 1
ATOM 2696 O O . ILE A 1 380 ? 12.869 -2.561 10.636 1.00 96.94 380 ILE A O 1
ATOM 2700 N N . SER A 1 381 ? 14.248 -4.269 10.175 1.00 97.25 381 SER A N 1
ATOM 2701 C CA . SER A 1 381 ? 15.059 -3.572 9.185 1.00 97.25 381 SER A CA 1
ATOM 2702 C C . SER A 1 381 ? 14.797 -4.077 7.765 1.00 97.25 381 SER A C 1
ATOM 2704 O O . SER A 1 381 ? 14.463 -5.242 7.543 1.00 97.25 381 SER A O 1
ATOM 2706 N N . ALA A 1 382 ? 14.974 -3.194 6.783 1.00 98.44 382 ALA A N 1
ATOM 2707 C CA . ALA A 1 382 ? 14.998 -3.536 5.367 1.00 98.44 382 ALA A CA 1
ATOM 2708 C C . ALA A 1 382 ? 16.231 -2.922 4.697 1.00 98.44 382 ALA A C 1
ATOM 2710 O O . ALA A 1 382 ? 16.497 -1.722 4.827 1.00 98.44 382 ALA A O 1
ATOM 2711 N N . THR A 1 383 ? 16.970 -3.742 3.952 1.00 98.50 383 THR A N 1
ATOM 2712 C CA . THR A 1 383 ? 18.231 -3.380 3.303 1.00 98.50 383 THR A CA 1
ATOM 2713 C C . THR A 1 383 ? 18.130 -3.495 1.783 1.00 98.50 383 THR A C 1
ATOM 2715 O O . THR A 1 383 ? 17.761 -4.540 1.244 1.00 98.50 383 THR A O 1
ATOM 2718 N N . VAL A 1 384 ? 18.515 -2.425 1.078 1.00 98.00 384 VAL A N 1
ATOM 2719 C CA . VAL A 1 384 ? 18.694 -2.396 -0.383 1.00 98.00 384 VAL A CA 1
ATOM 2720 C C . VAL A 1 384 ? 19.985 -1.656 -0.722 1.00 98.00 384 VAL A C 1
ATOM 2722 O O . VAL A 1 384 ? 20.194 -0.518 -0.307 1.00 98.00 384 VAL A O 1
ATOM 2725 N N . ASP A 1 385 ? 20.837 -2.281 -1.539 1.00 96.38 385 ASP A N 1
ATOM 2726 C CA . ASP A 1 385 ? 22.166 -1.765 -1.895 1.00 96.38 385 ASP A CA 1
ATOM 2727 C C . ASP A 1 385 ? 23.050 -1.479 -0.670 1.00 96.38 385 ASP A C 1
ATOM 2729 O O . ASP A 1 385 ? 23.557 -2.418 -0.061 1.00 96.38 385 ASP A O 1
ATOM 2733 N N . ALA A 1 386 ? 23.276 -0.204 -0.345 1.00 95.25 386 ALA A N 1
ATOM 2734 C CA . ALA A 1 386 ? 24.042 0.245 0.814 1.00 95.25 386 ALA A CA 1
ATOM 2735 C C . ALA A 1 386 ? 23.151 0.919 1.873 1.00 95.25 386 ALA A C 1
ATOM 2737 O O . ALA A 1 386 ? 23.664 1.403 2.881 1.00 95.25 386 ALA A O 1
ATOM 2738 N N . GLN A 1 387 ? 21.834 0.974 1.648 1.00 97.81 387 GLN A N 1
ATOM 2739 C CA . GLN A 1 387 ? 20.873 1.503 2.603 1.00 97.81 387 GLN A CA 1
ATOM 2740 C C . GLN A 1 387 ? 20.291 0.389 3.457 1.00 97.81 387 GLN A C 1
ATOM 2742 O O . GLN A 1 387 ? 19.763 -0.575 2.913 1.00 97.81 387 GLN A O 1
ATOM 2747 N N . THR A 1 388 ? 20.252 0.621 4.763 1.00 97.88 388 THR A N 1
ATOM 2748 C CA . THR A 1 388 ? 19.335 -0.049 5.687 1.00 97.88 388 THR A CA 1
ATOM 2749 C C . THR A 1 388 ? 18.409 1.008 6.285 1.00 97.88 388 THR A C 1
ATOM 2751 O O . THR A 1 388 ? 18.835 2.137 6.546 1.00 97.88 388 THR A O 1
ATOM 2754 N N . VAL A 1 389 ? 17.132 0.684 6.443 1.00 98.31 389 VAL A N 1
ATOM 2755 C CA . VAL A 1 389 ? 16.137 1.488 7.169 1.00 98.31 389 VAL A CA 1
ATOM 2756 C C . VAL A 1 389 ? 15.396 0.595 8.151 1.00 98.31 389 VAL A C 1
ATOM 2758 O O . VAL A 1 389 ? 15.302 -0.606 7.921 1.00 98.31 389 VAL A O 1
ATOM 2761 N N . GLU A 1 390 ? 14.883 1.179 9.227 1.00 97.31 390 GLU A N 1
ATOM 2762 C CA . GLU A 1 390 ? 14.285 0.460 10.355 1.00 97.31 390 GLU A CA 1
ATOM 2763 C C . GLU A 1 390 ? 12.889 1.010 10.675 1.00 97.31 390 GLU A C 1
ATOM 2765 O O . GLU A 1 390 ? 12.601 2.192 10.464 1.00 97.31 390 GLU A O 1
ATOM 2770 N N . THR A 1 391 ? 12.030 0.141 11.195 1.00 96.62 391 THR A N 1
ATOM 2771 C CA . THR A 1 391 ? 10.729 0.443 11.804 1.00 96.62 391 THR A CA 1
ATOM 2772 C C . THR A 1 391 ? 10.569 -0.432 13.052 1.00 96.62 391 THR A C 1
ATOM 2774 O O . THR A 1 391 ? 11.291 -1.421 13.182 1.00 96.62 391 THR A O 1
ATOM 2777 N N . SER A 1 392 ? 9.670 -0.089 13.976 1.00 93.94 392 SER A N 1
ATOM 2778 C CA . SER A 1 392 ? 9.390 -0.941 15.137 1.00 93.94 392 SER A CA 1
ATOM 2779 C C . SER A 1 392 ? 7.905 -1.242 15.308 1.00 93.94 392 SER A C 1
ATOM 2781 O O . SER A 1 392 ? 7.040 -0.454 14.921 1.00 93.94 392 SER A O 1
ATOM 2783 N N . VAL A 1 393 ? 7.633 -2.421 15.866 1.00 94.88 393 VAL A N 1
ATOM 2784 C CA . VAL A 1 393 ? 6.303 -2.920 16.229 1.00 94.88 393 VAL A CA 1
ATOM 2785 C C . VAL A 1 393 ? 6.317 -3.245 17.718 1.00 94.88 393 VAL A C 1
ATOM 2787 O O . VAL A 1 393 ? 7.260 -3.861 18.217 1.00 94.88 393 VAL A O 1
ATOM 2790 N N . THR A 1 394 ? 5.277 -2.839 18.440 1.00 93.94 394 THR A N 1
ATOM 2791 C CA . THR A 1 394 ? 5.094 -3.212 19.847 1.00 93.94 394 THR A CA 1
ATOM 2792 C C . THR A 1 394 ? 4.317 -4.520 19.918 1.00 93.94 394 THR A C 1
ATOM 2794 O O . THR A 1 394 ? 3.216 -4.615 19.389 1.00 93.94 394 THR A O 1
ATOM 2797 N N . ILE A 1 395 ? 4.877 -5.536 20.567 1.00 93.06 395 ILE A N 1
ATOM 2798 C CA . ILE A 1 395 ? 4.186 -6.795 20.835 1.00 93.06 395 ILE A CA 1
ATOM 2799 C C . ILE A 1 395 ? 3.657 -6.739 22.265 1.00 93.06 395 ILE A C 1
ATOM 2801 O O . ILE A 1 395 ? 4.435 -6.675 23.224 1.00 93.06 395 ILE A O 1
ATOM 2805 N N . VAL A 1 396 ? 2.340 -6.780 22.423 1.00 87.88 396 VAL A N 1
ATOM 2806 C CA . VAL A 1 396 ? 1.686 -6.852 23.730 1.00 87.88 396 VAL A CA 1
ATOM 2807 C C . VAL A 1 396 ? 1.458 -8.307 24.145 1.00 87.88 396 VAL A C 1
ATOM 2809 O O . VAL A 1 396 ? 1.355 -9.224 23.327 1.00 87.88 396 VAL A O 1
ATOM 2812 N N . SER A 1 397 ? 1.412 -8.540 25.455 1.00 78.50 397 SER A N 1
ATOM 2813 C CA . SER A 1 397 ? 1.013 -9.841 25.989 1.00 78.50 397 SER A CA 1
ATOM 2814 C C . SER A 1 397 ? -0.472 -10.055 25.724 1.00 78.50 397 SER A C 1
ATOM 2816 O O . SER A 1 397 ? -1.271 -9.190 26.077 1.00 78.50 397 SER A O 1
ATOM 2818 N N . THR A 1 398 ? -0.845 -11.229 25.212 1.00 64.19 398 THR A N 1
ATOM 2819 C CA . THR A 1 398 ? -2.245 -11.675 25.214 1.00 64.19 398 THR A CA 1
ATOM 2820 C C . THR A 1 398 ? -2.799 -11.557 26.641 1.00 64.19 398 THR A C 1
ATOM 2822 O O . THR A 1 398 ? -2.133 -12.051 27.566 1.00 64.19 398 THR A O 1
ATOM 2825 N N . PRO A 1 399 ? -3.974 -10.943 26.866 1.00 53.06 399 PRO A N 1
ATOM 2826 C CA . PRO A 1 399 ? -4.568 -10.898 28.195 1.00 53.06 399 PRO A CA 1
ATOM 2827 C C . PRO A 1 399 ? -4.774 -12.325 28.711 1.00 53.06 399 PRO A C 1
ATOM 2829 O O . PRO A 1 399 ? -5.221 -13.206 27.973 1.00 53.06 399 PRO A O 1
ATOM 2832 N N . THR A 1 400 ? -4.425 -12.570 29.976 1.00 51.09 400 THR A N 1
ATOM 2833 C CA . THR A 1 400 ? -4.665 -13.872 30.608 1.00 51.09 400 THR A CA 1
ATOM 2834 C C . THR A 1 400 ? -6.158 -14.192 30.489 1.00 51.09 400 THR A C 1
ATOM 2836 O O . THR A 1 400 ? -6.963 -13.339 30.876 1.00 51.09 400 THR A O 1
ATOM 2839 N N . PRO A 1 401 ? -6.559 -15.368 29.968 1.00 52.97 401 PRO A N 1
ATOM 2840 C CA . PRO A 1 401 ? -7.968 -15.731 29.921 1.00 52.97 401 PRO A CA 1
ATOM 2841 C C . PRO A 1 401 ? -8.583 -15.619 31.322 1.00 52.97 401 PRO A C 1
ATOM 2843 O O . PRO A 1 401 ? -7.922 -16.034 32.282 1.00 52.97 401 PRO A O 1
ATOM 2846 N N . PRO A 1 402 ? -9.817 -15.096 31.464 1.00 55.38 402 PRO A N 1
ATOM 2847 C CA . PRO A 1 402 ? -10.547 -15.195 32.720 1.00 55.38 402 PRO A CA 1
ATOM 2848 C C . PRO A 1 402 ? -10.554 -16.659 33.177 1.00 55.38 402 PRO A C 1
ATOM 2850 O O . PRO A 1 402 ? -10.711 -17.546 32.326 1.00 55.38 402 PRO A O 1
ATOM 2853 N N . PRO A 1 403 ? -10.341 -16.943 34.471 1.00 58.47 403 PRO A N 1
ATOM 2854 C CA . PRO A 1 403 ? -10.305 -18.318 34.934 1.00 58.47 403 PRO A CA 1
ATOM 2855 C C . PRO A 1 403 ? -11.658 -18.989 34.663 1.00 58.47 403 PRO A C 1
ATOM 2857 O O . PRO A 1 403 ? -12.716 -18.385 34.836 1.00 58.47 403 PRO A O 1
ATOM 2860 N N . ALA A 1 404 ? -11.616 -20.228 34.173 1.00 69.69 404 ALA A N 1
ATOM 2861 C CA . ALA A 1 404 ? -12.813 -20.943 33.753 1.00 69.69 404 ALA A CA 1
ATOM 2862 C C . ALA A 1 404 ? -13.624 -21.387 34.978 1.00 69.69 404 ALA A C 1
ATOM 2864 O O . ALA A 1 404 ? -13.219 -22.292 35.702 1.00 69.69 404 ALA A O 1
ATOM 2865 N N . VAL A 1 405 ? -14.769 -20.746 35.189 1.00 81.00 405 VAL A N 1
ATOM 2866 C CA . VAL A 1 405 ? -15.736 -21.075 36.242 1.00 81.00 405 VAL A CA 1
ATOM 2867 C C . VAL A 1 405 ? -16.843 -21.963 35.667 1.00 81.00 405 VAL A C 1
ATOM 2869 O O . VAL A 1 405 ? -17.365 -21.672 34.590 1.00 81.00 405 VAL A O 1
ATOM 2872 N N . GLU A 1 406 ? -17.201 -23.046 36.361 1.00 88.00 406 GLU A N 1
ATOM 2873 C CA . GLU A 1 406 ? -18.292 -23.951 35.947 1.00 88.00 406 GLU A CA 1
ATOM 2874 C C . GLU A 1 406 ? -19.375 -24.118 37.027 1.00 88.00 406 GLU A C 1
ATOM 2876 O O . GLU A 1 406 ? -20.532 -24.370 36.686 1.00 88.00 406 GLU A O 1
ATOM 2881 N N . ALA A 1 407 ? -19.051 -23.922 38.311 1.00 89.94 407 ALA A N 1
ATOM 2882 C CA . ALA A 1 407 ? -20.023 -24.028 39.400 1.00 89.94 407 ALA A CA 1
ATOM 2883 C C . ALA A 1 407 ? -19.780 -23.035 40.550 1.00 89.94 407 ALA A C 1
ATOM 2885 O O . ALA A 1 407 ? -18.653 -22.613 40.815 1.00 89.94 407 ALA A O 1
ATOM 2886 N N . ILE A 1 408 ? -20.866 -22.721 41.258 1.00 96.06 408 ILE A N 1
ATOM 2887 C CA . ILE A 1 408 ? -20.917 -21.951 42.505 1.00 96.06 408 ILE A CA 1
ATOM 2888 C C . ILE A 1 408 ? -21.788 -22.720 43.518 1.00 96.06 408 ILE A C 1
ATOM 2890 O O . ILE A 1 408 ? -22.796 -23.307 43.129 1.00 96.06 408 ILE A O 1
ATOM 2894 N N . GLU A 1 409 ? -21.387 -22.748 44.790 1.00 96.06 409 GLU A N 1
ATOM 2895 C CA . GLU A 1 409 ? -22.165 -23.286 45.923 1.00 96.06 409 GLU A CA 1
ATOM 2896 C C . GLU A 1 409 ? -22.300 -22.195 46.994 1.00 96.06 409 GLU A C 1
ATOM 2898 O O . GLU A 1 409 ? -21.295 -21.588 47.370 1.00 96.06 409 GLU A O 1
ATOM 2903 N N . LEU A 1 410 ? -23.515 -21.937 47.490 1.00 97.12 410 LEU A N 1
ATOM 2904 C CA . LEU A 1 410 ? -23.811 -20.902 48.485 1.00 97.12 410 LEU A CA 1
ATOM 2905 C C . LEU A 1 410 ? -24.235 -21.505 49.832 1.00 97.12 410 LEU A C 1
ATOM 2907 O O . LEU A 1 410 ? -25.228 -22.224 49.942 1.00 97.12 410 LEU A O 1
ATOM 2911 N N . VAL A 1 411 ? -23.528 -21.140 50.904 1.00 95.88 411 VAL A N 1
ATOM 2912 C CA . VAL A 1 411 ? -23.819 -21.602 52.270 1.00 95.88 411 VAL A CA 1
ATOM 2913 C C . VAL A 1 411 ? -24.024 -20.423 53.221 1.00 95.88 411 VAL A C 1
ATOM 2915 O O . VAL A 1 411 ? -23.147 -19.578 53.382 1.00 95.88 411 VAL A O 1
ATOM 2918 N N . ALA A 1 412 ? -25.165 -20.403 53.914 1.00 95.06 412 ALA A N 1
ATOM 2919 C CA . ALA A 1 412 ? -25.442 -19.475 55.012 1.00 95.06 412 ALA A CA 1
ATOM 2920 C C . ALA A 1 412 ? -25.010 -20.058 56.370 1.00 95.06 412 ALA A C 1
ATOM 2922 O O . ALA A 1 412 ? -25.242 -21.233 56.667 1.00 95.06 412 ALA A O 1
ATOM 2923 N N . SER A 1 413 ? -24.447 -19.222 57.246 1.00 94.12 413 SER A N 1
ATOM 2924 C CA . SER A 1 413 ? -24.003 -19.612 58.592 1.00 94.12 413 SER A CA 1
ATOM 2925 C C . SER A 1 413 ? -25.161 -19.971 59.536 1.00 94.12 413 SER A C 1
ATOM 2927 O O . SER A 1 413 ? -24.976 -20.757 60.470 1.00 94.12 413 SER A O 1
ATOM 2929 N N . ASN A 1 414 ? -26.358 -19.430 59.284 1.00 90.50 414 ASN A N 1
ATOM 2930 C CA . ASN A 1 414 ? -27.607 -19.769 59.962 1.00 90.50 414 ASN A CA 1
ATOM 2931 C C . ASN A 1 414 ? -28.808 -19.481 59.040 1.00 90.50 414 ASN A C 1
ATOM 2933 O O . ASN A 1 414 ? -28.986 -18.348 58.611 1.00 90.50 414 ASN A O 1
ATOM 2937 N N . THR A 1 415 ? -29.654 -20.482 58.778 1.00 93.25 415 THR A N 1
ATOM 2938 C CA . THR A 1 415 ? -30.881 -20.335 57.965 1.00 93.25 415 THR A CA 1
ATOM 2939 C C . THR A 1 415 ? -32.146 -20.087 58.793 1.00 93.25 415 THR A C 1
ATOM 2941 O O . THR A 1 415 ? -33.227 -19.923 58.234 1.00 93.25 415 THR A O 1
ATOM 2944 N N . SER A 1 416 ? -32.044 -20.048 60.126 1.00 89.88 416 SER A N 1
ATOM 2945 C CA . SER A 1 416 ? -33.149 -19.660 61.013 1.00 89.88 416 SER A CA 1
ATOM 2946 C C . SER A 1 416 ? -32.693 -18.716 62.141 1.00 89.88 416 SER A C 1
ATOM 2948 O O . SER A 1 416 ? -32.737 -19.098 63.319 1.00 89.88 416 SER A O 1
ATOM 2950 N N . PRO A 1 417 ? -32.179 -17.519 61.812 1.00 90.44 417 PRO A N 1
ATOM 2951 C CA . PRO A 1 417 ? -31.783 -16.515 62.794 1.00 90.44 417 PRO A CA 1
ATOM 2952 C C . PRO A 1 417 ? -32.971 -15.922 63.564 1.00 90.44 417 PRO A C 1
ATOM 2954 O O . PRO A 1 417 ? -34.132 -15.925 63.136 1.00 90.44 417 PRO A O 1
ATOM 2957 N N . THR A 1 418 ? -32.663 -15.380 64.735 1.00 85.00 418 THR A N 1
ATOM 2958 C CA . THR A 1 418 ? -33.535 -14.444 65.442 1.00 85.00 418 THR A CA 1
ATOM 2959 C C . THR A 1 418 ? -33.305 -13.042 64.874 1.00 85.00 418 THR A C 1
ATOM 2961 O O . THR A 1 418 ? -32.168 -12.686 64.576 1.00 85.00 418 THR A O 1
ATOM 2964 N N . ALA A 1 419 ? -34.355 -12.231 64.740 1.00 81.00 419 ALA A N 1
ATOM 2965 C CA . ALA A 1 419 ? -34.225 -10.847 64.277 1.00 81.00 419 ALA A CA 1
ATOM 2966 C C . ALA A 1 419 ? -33.187 -10.066 65.115 1.00 81.00 419 ALA A C 1
ATOM 2968 O O . ALA A 1 419 ? -33.248 -10.065 66.350 1.00 81.00 419 ALA A O 1
ATOM 2969 N N . GLY A 1 420 ? -32.230 -9.429 64.436 1.00 79.75 420 GLY A N 1
ATOM 2970 C CA . GLY A 1 420 ? -31.065 -8.753 65.015 1.00 79.75 420 GLY A CA 1
ATOM 2971 C C . GLY A 1 420 ? -29.796 -9.610 65.161 1.00 79.75 420 GLY A C 1
ATOM 2972 O O . GLY A 1 420 ? -28.813 -9.122 65.719 1.00 79.75 420 GLY A O 1
ATOM 2973 N N . GLU A 1 421 ? -29.787 -10.867 64.704 1.00 87.56 421 GLU A N 1
ATOM 2974 C CA . GLU A 1 421 ? -28.564 -11.676 64.564 1.00 87.56 421 GLU A CA 1
ATOM 2975 C C . GLU A 1 421 ? -27.905 -11.472 63.183 1.00 87.56 421 GLU A C 1
ATOM 2977 O O . GLU A 1 421 ? -28.579 -11.202 62.195 1.00 87.56 421 GLU A O 1
ATOM 2982 N N . GLU A 1 422 ? -26.577 -11.595 63.110 1.00 92.19 422 GLU A N 1
ATOM 2983 C CA . GLU A 1 422 ? -25.811 -11.499 61.856 1.00 92.19 422 GLU A CA 1
ATOM 2984 C C . GLU A 1 422 ? -25.699 -12.879 61.199 1.00 92.19 422 GLU A C 1
ATOM 2986 O O . GLU A 1 422 ? -25.343 -13.863 61.858 1.00 92.19 422 GLU A O 1
ATOM 2991 N N . VAL A 1 423 ? -25.986 -12.949 59.898 1.00 95.19 423 VAL A N 1
ATOM 2992 C CA . VAL A 1 423 ? -25.726 -14.123 59.059 1.00 95.19 423 VAL A CA 1
ATOM 2993 C C . VAL A 1 423 ? -24.523 -13.830 58.165 1.00 95.19 423 VAL A C 1
ATOM 2995 O O . VAL A 1 423 ? -24.323 -12.712 57.695 1.00 95.19 423 VAL A O 1
ATOM 2998 N N . THR A 1 424 ? -23.697 -14.848 57.939 1.00 95.56 424 THR A N 1
ATOM 2999 C CA . THR A 1 424 ? -22.582 -14.816 56.988 1.00 95.56 424 THR A CA 1
ATOM 3000 C C . THR A 1 424 ? -22.871 -15.821 55.895 1.00 95.56 424 THR A C 1
ATOM 3002 O O . THR A 1 424 ? -23.216 -16.968 56.173 1.00 95.56 424 THR A O 1
ATOM 3005 N N . LEU A 1 425 ? -22.725 -15.369 54.665 1.00 97.19 425 LEU A N 1
ATOM 3006 C CA . LEU A 1 425 ? -22.875 -16.114 53.435 1.00 97.19 425 LEU A CA 1
ATOM 3007 C C . LEU A 1 425 ? -21.476 -16.391 52.894 1.00 97.19 425 LEU A C 1
ATOM 3009 O O . LEU A 1 425 ? -20.635 -15.490 52.859 1.00 97.19 425 LEU A O 1
ATOM 3013 N N . THR A 1 426 ? -21.234 -17.624 52.473 1.00 97.06 426 THR A N 1
ATOM 3014 C CA . THR A 1 426 ? -19.998 -18.041 51.812 1.00 97.06 426 THR A CA 1
ATOM 3015 C C . THR A 1 426 ? -20.370 -18.674 50.482 1.00 97.06 426 THR A C 1
ATOM 3017 O O . THR A 1 426 ? -21.074 -19.682 50.461 1.00 97.06 426 THR A O 1
ATOM 3020 N N . ALA A 1 427 ? -19.918 -18.063 49.391 1.00 97.00 427 ALA A N 1
ATOM 3021 C CA . ALA A 1 427 ? -20.018 -18.603 48.046 1.00 97.00 427 ALA A CA 1
ATOM 3022 C C . ALA A 1 427 ? -18.669 -19.208 47.644 1.00 97.00 427 ALA A C 1
ATOM 3024 O O . ALA A 1 427 ? -17.656 -18.507 47.675 1.00 97.00 427 ALA A O 1
ATOM 3025 N N . THR A 1 428 ? -18.654 -20.477 47.250 1.00 96.75 428 THR A N 1
ATOM 3026 C CA . THR A 1 428 ? -17.451 -21.173 46.774 1.00 96.75 428 THR A CA 1
ATOM 3027 C C . THR A 1 428 ? -17.552 -21.388 45.268 1.00 96.75 428 THR A C 1
ATOM 3029 O O . THR A 1 428 ? -18.500 -22.018 44.804 1.00 96.75 428 THR A O 1
ATOM 3032 N N . VAL A 1 429 ? -16.585 -20.879 44.500 1.00 95.62 429 VAL A N 1
ATOM 3033 C CA . VAL A 1 429 ? -16.545 -20.990 43.031 1.00 95.62 429 VAL A CA 1
ATOM 3034 C C . VAL A 1 429 ? -15.507 -22.028 42.599 1.00 95.62 429 VAL A C 1
ATOM 3036 O O . VAL A 1 429 ? -14.381 -22.037 43.101 1.00 95.62 429 VAL A O 1
ATOM 3039 N N . THR A 1 430 ? -15.880 -22.897 41.657 1.00 93.06 430 THR A N 1
ATOM 3040 C CA . THR A 1 430 ? -15.046 -24.009 41.163 1.00 93.06 430 THR A CA 1
ATOM 3041 C C . THR A 1 430 ? -15.051 -24.129 39.636 1.00 93.06 430 THR A C 1
ATOM 3043 O O . THR A 1 430 ? -15.969 -23.658 38.953 1.00 93.06 430 THR A O 1
ATOM 3046 N N . ASP A 1 431 ? -13.998 -24.751 39.105 1.00 90.19 431 ASP A N 1
ATOM 3047 C CA . ASP A 1 431 ? -13.841 -25.082 37.686 1.00 90.19 431 ASP A CA 1
ATOM 3048 C C . ASP A 1 431 ? -14.486 -26.436 37.306 1.00 90.19 431 ASP A C 1
ATOM 3050 O O . ASP A 1 431 ? -15.158 -27.087 38.110 1.00 90.19 431 ASP A O 1
ATOM 3054 N N . ALA A 1 432 ? -14.285 -26.863 36.055 1.00 82.38 432 ALA A N 1
ATOM 3055 C CA . ALA A 1 432 ? -14.800 -28.122 35.503 1.00 82.38 432 ALA A CA 1
ATOM 3056 C C . ALA A 1 432 ? -14.253 -29.384 36.203 1.00 82.38 432 ALA A C 1
ATOM 3058 O O . ALA A 1 432 ? -14.885 -30.448 36.202 1.00 82.38 432 ALA A O 1
ATOM 3059 N N . GLU A 1 433 ? -13.057 -29.287 36.781 1.00 82.88 433 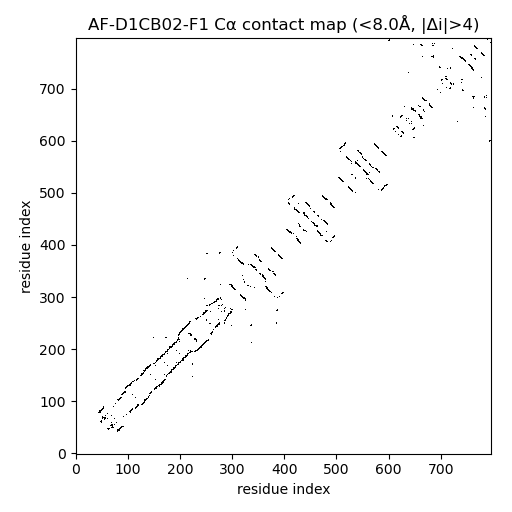GLU A N 1
ATOM 3060 C CA . GLU A 1 433 ? -12.383 -30.351 37.517 1.00 82.88 433 GLU A CA 1
ATOM 3061 C C . GLU A 1 433 ? -12.798 -30.387 39.003 1.00 82.88 433 GLU A C 1
ATOM 3063 O O . GLU A 1 433 ? -12.615 -31.417 39.666 1.00 82.88 433 GLU A O 1
ATOM 3068 N N . GLY A 1 434 ? -13.428 -29.315 39.496 1.00 82.94 434 GLY A N 1
ATOM 3069 C CA . GLY A 1 434 ? -13.848 -29.120 40.882 1.00 82.94 434 GLY A CA 1
ATOM 3070 C C . GLY A 1 434 ? -12.766 -28.499 41.769 1.00 82.94 434 GLY A C 1
ATOM 3071 O O . GLY A 1 434 ? -12.871 -28.593 42.995 1.00 82.94 434 GLY A O 1
ATOM 3072 N N . ASP A 1 435 ? -11.727 -27.907 41.175 1.00 87.31 435 ASP A N 1
ATOM 3073 C CA . ASP A 1 435 ? -10.699 -27.151 41.888 1.00 87.31 435 ASP A CA 1
ATOM 3074 C C . ASP A 1 435 ? -11.182 -25.693 42.126 1.00 87.31 435 ASP A C 1
ATOM 3076 O O . ASP A 1 435 ? -11.974 -25.156 41.342 1.00 87.31 435 ASP A O 1
ATOM 3080 N N . PRO A 1 436 ? -10.778 -25.044 43.238 1.00 91.19 436 PRO A N 1
ATOM 3081 C CA . PRO A 1 436 ? -11.263 -23.714 43.615 1.00 91.19 436 PRO A CA 1
ATOM 3082 C C . PRO A 1 436 ? -10.698 -22.595 42.732 1.00 91.19 436 PRO A C 1
ATOM 3084 O O . PRO A 1 436 ? -9.513 -22.594 42.391 1.00 91.19 436 PRO A O 1
ATOM 3087 N N . VAL A 1 437 ? -11.530 -21.594 42.424 1.00 91.44 437 VAL A N 1
ATOM 3088 C CA . VAL A 1 437 ? -11.171 -20.488 41.524 1.00 91.44 437 VAL A CA 1
ATOM 3089 C C . VAL A 1 437 ? -11.098 -19.153 42.269 1.00 91.44 437 VAL A C 1
ATOM 3091 O O . VAL A 1 437 ? -12.112 -18.624 42.722 1.00 91.44 437 VAL A O 1
ATOM 3094 N N . ALA A 1 438 ? -9.889 -18.596 42.364 1.00 90.50 438 ALA A N 1
ATOM 3095 C CA . ALA A 1 438 ? -9.594 -17.302 42.988 1.00 90.50 438 ALA A CA 1
ATOM 3096 C C . ALA A 1 438 ? -9.828 -16.100 42.048 1.00 90.50 438 ALA A C 1
ATOM 3098 O O . ALA A 1 438 ? -9.901 -16.262 40.829 1.00 90.50 438 ALA A O 1
ATOM 3099 N N . ASP A 1 439 ? -9.881 -14.893 42.623 1.00 88.50 439 ASP A N 1
ATOM 3100 C CA . ASP A 1 439 ? -10.019 -13.602 41.927 1.00 88.50 439 ASP A CA 1
ATOM 3101 C C . ASP A 1 439 ? -11.307 -13.456 41.076 1.00 88.50 439 ASP A C 1
ATOM 3103 O O . ASP A 1 439 ? -11.377 -12.644 40.152 1.00 88.50 439 ASP A O 1
ATOM 3107 N N . VAL A 1 440 ? -12.363 -14.207 41.413 1.00 91.38 440 VAL A N 1
ATOM 3108 C CA . VAL A 1 440 ? -13.694 -14.136 40.783 1.00 91.38 440 VAL A CA 1
ATOM 3109 C C . VAL A 1 440 ? -14.623 -13.258 41.618 1.00 91.38 440 VAL A C 1
ATOM 3111 O O . VAL A 1 440 ? -14.777 -13.482 42.817 1.00 91.38 440 VAL A O 1
ATOM 3114 N N . THR A 1 441 ? -15.285 -12.280 40.997 1.00 93.75 441 THR A N 1
ATOM 3115 C CA . THR A 1 441 ? -16.309 -11.466 41.673 1.00 93.75 441 THR A CA 1
ATOM 3116 C C . THR A 1 441 ? -17.652 -12.195 41.712 1.00 93.75 441 THR A C 1
ATOM 3118 O O . THR A 1 441 ? -18.192 -12.590 40.678 1.00 93.75 441 THR A O 1
ATOM 3121 N N . VAL A 1 442 ? -18.213 -12.316 42.913 1.00 96.06 442 VAL A N 1
ATOM 3122 C CA . VAL A 1 442 ? -19.549 -12.841 43.200 1.00 96.06 442 VAL A CA 1
ATOM 3123 C C . VAL A 1 442 ? -20.418 -11.699 43.723 1.00 96.06 442 VAL A C 1
ATOM 3125 O O . VAL A 1 442 ? -20.036 -11.005 44.668 1.00 96.06 442 VAL A O 1
ATOM 3128 N N . GLN A 1 443 ? -21.581 -11.510 43.108 1.00 96.81 443 GLN A N 1
ATOM 3129 C CA . GLN A 1 443 ? -22.635 -10.619 43.590 1.00 96.81 443 GLN A CA 1
ATOM 3130 C C . GLN A 1 443 ? -23.587 -11.409 44.486 1.00 96.81 443 GLN A C 1
ATOM 3132 O O . GLN A 1 443 ? -23.980 -12.518 44.131 1.00 96.81 443 GLN A O 1
ATOM 3137 N N . PHE A 1 444 ? -23.944 -10.838 45.630 1.00 97.00 444 PHE A N 1
ATOM 3138 C CA . PHE A 1 444 ? -24.929 -11.363 46.567 1.00 97.00 444 PHE A CA 1
ATOM 3139 C C . PHE A 1 444 ? -26.142 -10.439 46.558 1.00 97.00 444 PHE A C 1
ATOM 3141 O O . PHE A 1 444 ? -25.994 -9.227 46.715 1.00 97.00 444 PHE A O 1
ATOM 3148 N N . ASP A 1 445 ? -27.313 -11.032 46.395 1.00 95.69 445 ASP A N 1
ATOM 3149 C CA . ASP A 1 445 ? -28.599 -10.356 46.273 1.00 95.69 445 ASP A CA 1
ATOM 3150 C C . ASP A 1 445 ? -29.559 -10.986 47.287 1.00 95.69 445 ASP A C 1
ATOM 3152 O O . ASP A 1 445 ? -29.738 -12.208 47.280 1.00 95.69 445 ASP A O 1
ATOM 3156 N N . VAL A 1 446 ? -30.096 -10.195 48.217 1.00 94.56 446 VAL A N 1
ATOM 3157 C CA . VAL A 1 446 ? -31.052 -10.642 49.238 1.00 94.56 446 VAL A CA 1
ATOM 3158 C C . VAL A 1 446 ? -32.435 -10.132 48.839 1.00 94.56 446 VAL A C 1
ATOM 3160 O O . VAL A 1 446 ? -32.741 -8.963 49.029 1.00 94.56 446 VAL A O 1
ATOM 3163 N N . ASP A 1 447 ? -33.266 -11.021 48.295 1.00 86.69 447 ASP A N 1
ATOM 3164 C CA . ASP A 1 447 ? -34.658 -10.738 47.921 1.00 86.69 447 ASP A CA 1
ATOM 3165 C C . ASP A 1 447 ? -35.608 -11.244 49.021 1.00 86.69 447 ASP A C 1
ATOM 3167 O O . ASP A 1 447 ? -35.446 -12.361 49.521 1.00 86.69 447 ASP A O 1
ATOM 3171 N N . GLY A 1 448 ? -36.615 -10.465 49.422 1.00 85.56 448 GLY A N 1
ATOM 3172 C CA . GLY A 1 448 ? -37.585 -10.884 50.439 1.00 85.56 448 GLY A CA 1
ATOM 3173 C C . GLY A 1 448 ? -38.067 -9.762 51.352 1.00 85.56 448 GLY A C 1
ATOM 3174 O O . GLY A 1 448 ? -38.661 -8.790 50.891 1.00 85.56 448 GLY A O 1
ATOM 3175 N N . ILE A 1 449 ? -37.910 -9.933 52.672 1.00 77.38 449 ILE A N 1
ATOM 3176 C CA . ILE A 1 449 ? -38.331 -8.918 53.657 1.00 77.38 449 ILE A CA 1
ATOM 3177 C C . ILE A 1 449 ? -37.198 -7.942 54.009 1.00 77.38 449 ILE A C 1
ATOM 3179 O O . ILE A 1 449 ? -37.480 -6.843 54.481 1.00 77.38 449 ILE A O 1
ATOM 3183 N N . HIS A 1 450 ? -35.943 -8.315 53.756 1.00 84.25 450 HIS A N 1
ATOM 3184 C CA . HIS A 1 450 ? -34.800 -7.407 53.772 1.00 84.25 450 HIS A CA 1
ATOM 3185 C C . HIS A 1 450 ? -34.211 -7.334 52.363 1.00 84.25 450 HIS A C 1
ATOM 3187 O O . HIS A 1 450 ? -33.697 -8.337 51.882 1.00 84.25 450 HIS A O 1
ATOM 3193 N N . ASP A 1 451 ? -34.287 -6.162 51.736 1.00 84.62 451 ASP A N 1
ATOM 3194 C CA . ASP A 1 451 ? -33.604 -5.865 50.474 1.00 84.62 451 ASP A CA 1
ATOM 3195 C C . ASP A 1 451 ? -32.191 -5.352 50.792 1.00 84.62 451 ASP A C 1
ATOM 3197 O O . ASP A 1 451 ? -32.013 -4.266 51.355 1.00 84.62 451 ASP A O 1
ATOM 3201 N N . GLU A 1 452 ? -31.180 -6.177 50.523 1.00 91.75 452 GLU A N 1
ATOM 3202 C CA . GLU A 1 452 ? -29.773 -5.826 50.713 1.00 91.75 452 GLU A CA 1
ATOM 3203 C C . GLU A 1 452 ? -28.906 -6.541 49.668 1.00 91.75 452 GLU A C 1
ATOM 3205 O O . GLU A 1 452 ? -29.127 -7.703 49.333 1.00 91.75 452 GLU A O 1
ATOM 3210 N N . SER A 1 453 ? -27.875 -5.868 49.162 1.00 93.12 453 SER A N 1
ATOM 3211 C CA . SER A 1 453 ? -26.955 -6.444 48.180 1.00 93.12 453 SER A CA 1
ATOM 3212 C C . SER A 1 453 ? -25.497 -6.174 48.537 1.00 93.12 453 SER A C 1
ATOM 3214 O O . SER A 1 453 ? -25.157 -5.236 49.265 1.00 93.12 453 SER A O 1
ATOM 3216 N N . GLY A 1 454 ? -24.609 -7.023 48.029 1.00 93.31 454 GLY A N 1
ATOM 3217 C CA . GLY A 1 454 ? -23.179 -6.938 48.284 1.00 93.31 454 GLY A CA 1
ATOM 3218 C C . GLY A 1 454 ? -22.343 -7.627 47.215 1.00 93.31 454 GLY A C 1
ATOM 3219 O O . GLY A 1 454 ? -22.842 -8.368 46.372 1.00 93.31 454 GLY A O 1
ATOM 3220 N N . GLU A 1 455 ? -21.036 -7.403 47.263 1.00 94.19 455 GLU A N 1
ATOM 3221 C CA . GLU A 1 455 ? -20.069 -8.077 46.398 1.00 94.19 455 GLU A CA 1
ATOM 3222 C C . GLU A 1 455 ? -18.916 -8.657 47.220 1.00 94.19 455 GLU A C 1
ATOM 3224 O O . GLU A 1 455 ? -18.517 -8.109 48.251 1.00 94.19 455 GLU A O 1
ATOM 3229 N N . GLY A 1 456 ? -18.367 -9.773 46.751 1.00 94.25 456 GLY A N 1
ATOM 3230 C CA . GLY A 1 456 ? -17.160 -10.380 47.297 1.00 94.25 456 GLY A CA 1
ATOM 3231 C C . GLY A 1 456 ? -16.299 -10.964 46.184 1.00 94.25 456 GLY A C 1
ATOM 3232 O O . GLY A 1 456 ? -16.815 -11.466 45.191 1.00 94.25 456 GLY A O 1
ATOM 3233 N N . THR A 1 457 ? -14.980 -10.918 46.348 1.00 93.69 457 THR A N 1
ATOM 3234 C CA . THR A 1 457 ? -14.031 -11.572 45.435 1.00 93.69 457 THR A CA 1
ATOM 3235 C C . THR A 1 457 ? -13.518 -12.859 46.071 1.00 93.69 457 THR A C 1
ATOM 3237 O O . THR A 1 457 ? -13.205 -12.864 47.264 1.00 93.69 457 THR A O 1
ATOM 3240 N N . THR A 1 458 ? -13.430 -13.942 45.298 1.00 95.44 458 THR A N 1
ATOM 3241 C CA . THR A 1 458 ? -12.967 -15.237 45.801 1.00 95.44 458 THR A CA 1
ATOM 3242 C C . THR A 1 458 ? -11.483 -15.224 46.170 1.00 95.44 458 THR A C 1
ATOM 3244 O O . THR A 1 458 ? -10.640 -14.658 45.472 1.00 95.44 458 THR A O 1
ATOM 3247 N N . ASN A 1 459 ? -11.158 -15.856 47.296 1.00 93.00 459 ASN A N 1
ATOM 3248 C CA . ASN A 1 459 ? -9.790 -16.014 47.797 1.00 93.00 459 ASN A CA 1
ATOM 3249 C C . ASN A 1 459 ? -9.058 -17.223 47.155 1.00 93.00 459 ASN A C 1
ATOM 3251 O O . ASN A 1 459 ? -9.594 -17.879 46.267 1.00 93.00 459 ASN A O 1
ATOM 3255 N N . GLU A 1 460 ? -7.839 -17.546 47.619 1.00 90.06 460 GLU A N 1
ATOM 3256 C CA . GLU A 1 460 ? -7.059 -18.715 47.145 1.00 90.06 460 GLU A CA 1
ATOM 3257 C C . GLU A 1 460 ? -7.776 -20.073 47.333 1.00 90.06 460 GLU A C 1
ATOM 3259 O O . GLU A 1 460 ? -7.449 -21.028 46.632 1.00 90.06 460 GLU A O 1
ATOM 3264 N N . ASP A 1 461 ? -8.747 -20.160 48.250 1.00 91.81 461 ASP A N 1
ATOM 3265 C CA . ASP A 1 461 ? -9.587 -21.340 48.499 1.00 91.81 461 ASP A CA 1
ATOM 3266 C C . ASP A 1 461 ? -10.921 -21.293 47.707 1.00 91.81 461 ASP A C 1
ATOM 3268 O O . ASP A 1 461 ? -11.776 -22.163 47.871 1.00 91.81 461 ASP A O 1
ATOM 3272 N N . GLY A 1 462 ? -11.106 -20.301 46.823 1.00 93.00 462 GLY A N 1
ATOM 3273 C CA . GLY A 1 462 ? -12.293 -20.138 45.974 1.00 93.00 462 GLY A CA 1
ATOM 3274 C C . GLY A 1 462 ? -13.500 -19.510 46.677 1.00 93.00 462 GLY A C 1
ATOM 3275 O O . GLY A 1 462 ? -14.587 -19.491 46.105 1.00 93.00 462 GLY A O 1
ATOM 3276 N N . GLU A 1 463 ? -13.336 -18.996 47.900 1.00 96.56 463 GLU A N 1
ATOM 3277 C CA . GLU A 1 463 ? -14.435 -18.500 48.739 1.00 96.56 463 GLU A CA 1
ATOM 3278 C C . GLU A 1 463 ? -14.575 -16.969 48.681 1.00 96.56 463 GLU A C 1
ATOM 3280 O O . GLU A 1 463 ? -13.621 -16.238 48.963 1.00 96.56 463 GLU A O 1
ATOM 3285 N N . ALA A 1 464 ? -15.783 -16.485 48.387 1.00 96.75 464 ALA A N 1
ATOM 3286 C CA . ALA A 1 464 ? -16.225 -15.101 48.570 1.00 96.75 464 ALA A CA 1
ATOM 3287 C C . ALA A 1 464 ? -17.251 -15.034 49.715 1.00 96.75 464 ALA A C 1
ATOM 3289 O O . ALA A 1 464 ? -18.067 -15.943 49.872 1.00 96.75 464 ALA A O 1
ATOM 3290 N N . THR A 1 465 ? -17.240 -13.965 50.519 1.00 95.88 465 THR A N 1
ATOM 3291 C CA . THR A 1 465 ? -18.128 -13.847 51.692 1.00 95.88 465 THR A CA 1
ATOM 3292 C C . THR A 1 465 ? -18.859 -12.516 51.772 1.00 95.88 465 THR A C 1
ATOM 3294 O O . THR A 1 465 ? -18.230 -11.468 51.625 1.00 95.88 465 THR A O 1
ATOM 3297 N N . PHE A 1 466 ? -20.136 -12.565 52.142 1.00 96.69 466 PHE A N 1
ATOM 3298 C CA . PHE A 1 466 ? -20.990 -11.413 52.440 1.00 96.69 466 PHE A CA 1
ATOM 3299 C C . PHE A 1 466 ? -21.701 -11.632 53.787 1.00 96.69 466 PHE A C 1
ATOM 3301 O O . PHE A 1 466 ? -21.894 -12.772 54.204 1.00 96.69 466 PHE A O 1
ATOM 3308 N N . SER A 1 467 ? -22.057 -10.571 54.512 1.00 94.25 467 SER A N 1
ATOM 3309 C CA . SER A 1 467 ? -22.705 -10.672 55.827 1.00 94.25 467 SER A CA 1
ATOM 3310 C C . SER A 1 467 ? -23.761 -9.594 55.992 1.00 94.25 467 SER A C 1
ATOM 3312 O O . SER A 1 467 ? -23.487 -8.444 55.664 1.00 94.25 467 SER A O 1
ATOM 3314 N N . TYR A 1 468 ? -24.917 -9.963 56.547 1.00 93.94 468 TYR A N 1
ATOM 3315 C CA . TYR A 1 468 ? -26.055 -9.060 56.725 1.00 93.94 468 TYR A CA 1
ATOM 3316 C C . TYR A 1 468 ? -26.879 -9.387 57.987 1.00 93.94 468 TYR A C 1
ATOM 3318 O O . TYR A 1 468 ? -26.722 -10.457 58.591 1.00 93.94 468 TYR A O 1
ATOM 3326 N N . THR A 1 469 ? -27.732 -8.453 58.422 1.00 89.94 469 THR A N 1
ATOM 3327 C CA . THR A 1 469 ? -28.543 -8.558 59.654 1.00 89.94 469 THR A CA 1
ATOM 3328 C C . THR A 1 469 ? -30.009 -8.202 59.405 1.00 89.94 469 THR A C 1
ATOM 3330 O O . THR A 1 469 ? -30.355 -7.025 59.315 1.00 89.94 469 THR A O 1
ATOM 3333 N N . GLY A 1 470 ? -30.890 -9.200 59.395 1.00 83.69 470 GLY A N 1
ATOM 3334 C CA . GLY A 1 470 ? -32.334 -9.000 59.305 1.00 83.69 470 GLY A CA 1
ATOM 3335 C C . GLY A 1 470 ? -32.948 -8.504 60.617 1.00 83.69 470 GLY A C 1
ATOM 3336 O O . GLY A 1 470 ? -32.687 -9.049 61.694 1.00 83.69 470 GLY A O 1
ATOM 3337 N N . SER A 1 471 ? -33.786 -7.470 60.537 1.00 78.25 471 SER A N 1
ATOM 3338 C CA . SER A 1 471 ? -34.441 -6.817 61.684 1.00 78.25 471 SER A CA 1
ATOM 3339 C C . SER A 1 471 ? -35.896 -7.252 61.906 1.00 78.25 471 SER A C 1
ATOM 3341 O O . SER A 1 471 ? -36.449 -7.014 62.984 1.00 78.25 471 SER A O 1
ATOM 3343 N N . PHE A 1 472 ? -36.509 -7.930 60.935 1.00 70.06 472 PHE A N 1
ATOM 3344 C CA . PHE A 1 472 ? -37.914 -8.346 60.952 1.00 70.06 472 PHE A CA 1
ATOM 3345 C C . PHE A 1 472 ? -38.058 -9.874 60.900 1.00 70.06 472 PHE A C 1
ATOM 3347 O O . PHE A 1 472 ? -37.089 -10.592 60.678 1.00 70.06 472 PHE A O 1
ATOM 3354 N N . ALA A 1 473 ? -39.265 -10.400 61.139 1.00 78.62 473 ALA A N 1
ATOM 3355 C CA . ALA A 1 473 ? -39.563 -11.817 60.907 1.00 78.62 473 ALA A CA 1
ATOM 3356 C C . ALA A 1 473 ? -40.193 -12.016 59.529 1.00 78.62 473 ALA A C 1
ATOM 3358 O O . ALA A 1 473 ? -41.203 -11.393 59.214 1.00 78.62 473 ALA A O 1
ATOM 3359 N N . GLY A 1 474 ? -39.639 -12.946 58.761 1.00 81.50 474 GLY A N 1
ATOM 3360 C CA . GLY A 1 474 ? -40.028 -13.250 57.389 1.00 81.50 474 GLY A CA 1
ATOM 3361 C C . GLY A 1 474 ? -39.020 -14.212 56.769 1.00 81.50 474 GLY A C 1
ATOM 3362 O O . GLY A 1 474 ? -38.209 -14.797 57.490 1.00 81.50 474 GLY A O 1
ATOM 3363 N N . THR A 1 475 ? -39.070 -14.383 55.454 1.00 86.69 475 THR A N 1
ATOM 3364 C CA . THR A 1 475 ? -38.098 -15.194 54.715 1.00 86.69 475 THR A CA 1
ATOM 3365 C C . THR A 1 475 ? -37.419 -14.319 53.676 1.00 86.69 475 THR A C 1
ATOM 3367 O O . THR A 1 475 ? -38.115 -13.643 52.924 1.00 86.69 475 THR A O 1
ATOM 3370 N N . ASP A 1 476 ? -36.094 -14.394 53.628 1.00 92.50 476 ASP A N 1
ATOM 3371 C CA . ASP A 1 476 ? -35.287 -13.885 52.525 1.00 92.50 476 ASP A CA 1
ATOM 3372 C C . ASP A 1 476 ? -34.808 -15.064 51.667 1.00 92.50 476 ASP A C 1
ATOM 3374 O O . ASP A 1 476 ? -34.542 -16.157 52.182 1.00 92.50 476 ASP A O 1
ATOM 3378 N N . THR A 1 477 ? -34.663 -14.834 50.369 1.00 94.50 477 THR A N 1
ATOM 3379 C CA . THR A 1 477 ? -33.974 -15.698 49.413 1.00 94.50 477 THR A CA 1
ATOM 3380 C C . THR A 1 477 ? -32.691 -14.993 49.008 1.00 94.50 477 THR A C 1
ATOM 3382 O O . THR A 1 477 ? -32.723 -13.994 48.298 1.00 94.50 477 THR A O 1
ATOM 3385 N N . VAL A 1 478 ? -31.551 -15.515 49.449 1.00 96.12 478 VAL A N 1
ATOM 3386 C CA . VAL A 1 478 ? -30.253 -14.987 49.029 1.00 96.12 478 VAL A CA 1
ATOM 3387 C C . VAL A 1 478 ? -29.810 -15.706 47.768 1.00 96.12 478 VAL A C 1
ATOM 3389 O O . VAL A 1 478 ? -29.721 -16.934 47.775 1.00 96.12 478 VAL A O 1
ATOM 3392 N N . THR A 1 479 ? -29.471 -14.960 46.724 1.00 96.19 479 THR A N 1
ATOM 3393 C CA . THR A 1 479 ? -28.862 -15.474 45.494 1.00 96.19 479 THR A CA 1
ATOM 3394 C C . THR A 1 479 ? -27.422 -14.982 45.391 1.00 96.19 479 THR A C 1
ATOM 3396 O O . THR A 1 479 ? -27.159 -13.788 45.513 1.00 96.19 479 THR A O 1
ATOM 3399 N N . ALA A 1 480 ? -26.476 -15.888 45.147 1.00 96.88 480 ALA A N 1
ATOM 3400 C CA . ALA A 1 480 ? -25.096 -15.545 44.814 1.00 96.88 480 ALA A CA 1
ATOM 3401 C C . ALA A 1 480 ? -24.846 -15.840 43.333 1.00 96.88 480 ALA A C 1
ATOM 3403 O O . ALA A 1 480 ? -25.062 -16.968 42.897 1.00 96.88 480 ALA A O 1
ATOM 3404 N N . THR A 1 481 ? -24.390 -14.847 42.568 1.00 96.00 481 THR A N 1
ATOM 3405 C CA . THR A 1 481 ? -24.180 -14.934 41.112 1.00 96.00 481 THR A CA 1
ATOM 3406 C C . THR A 1 481 ? -22.746 -14.559 40.750 1.00 96.00 481 THR A C 1
ATOM 3408 O O . THR A 1 481 ? -22.235 -13.533 41.200 1.00 96.00 481 THR A O 1
ATOM 3411 N N . VAL A 1 482 ? -22.083 -15.359 39.912 1.00 94.62 482 VAL A N 1
ATOM 3412 C CA . VAL A 1 482 ? -20.739 -15.039 39.406 1.00 94.62 482 VAL A CA 1
ATOM 3413 C C . VAL A 1 482 ? -20.837 -13.954 38.330 1.00 94.62 482 VAL A C 1
ATOM 3415 O O . VAL A 1 482 ? -21.454 -14.155 37.280 1.00 94.62 482 VAL A O 1
ATOM 3418 N N . ALA A 1 483 ? -20.216 -12.801 38.585 1.00 87.44 483 ALA A N 1
ATOM 3419 C CA . ALA A 1 483 ? -20.372 -11.597 37.776 1.00 87.44 483 ALA A CA 1
ATOM 3420 C C . ALA A 1 483 ? -19.977 -11.823 36.303 1.00 87.44 483 ALA A C 1
ATOM 3422 O O . ALA A 1 483 ? -18.882 -12.291 35.995 1.00 87.44 483 ALA A O 1
ATOM 3423 N N . GLY A 1 484 ? -20.874 -11.456 35.382 1.00 80.75 484 GLY A N 1
ATOM 3424 C CA . GLY A 1 484 ? -20.683 -11.656 33.941 1.00 80.75 484 GLY A CA 1
ATOM 3425 C C . GLY A 1 484 ? -21.030 -13.061 33.428 1.00 80.75 484 GLY A C 1
ATOM 3426 O O . GLY A 1 484 ? -20.749 -13.357 32.267 1.00 80.75 484 GLY A O 1
ATOM 3427 N N . THR A 1 485 ? -21.648 -13.911 34.253 1.00 84.62 485 THR A N 1
ATOM 3428 C CA . THR A 1 485 ? -22.131 -15.250 33.874 1.00 84.62 485 THR A CA 1
ATOM 3429 C C . THR A 1 485 ? -23.557 -15.493 34.381 1.00 84.62 485 THR A C 1
ATOM 3431 O O . THR A 1 485 ? -24.026 -14.784 35.266 1.00 84.62 485 THR A O 1
ATOM 3434 N N . ASP A 1 486 ? -24.215 -16.538 33.871 1.00 86.69 486 ASP A N 1
ATOM 3435 C CA . ASP A 1 486 ? -25.508 -17.021 34.383 1.00 86.69 486 ASP A CA 1
ATOM 3436 C C . ASP A 1 486 ? -25.352 -18.045 35.539 1.00 86.69 486 ASP A C 1
ATOM 3438 O O . ASP A 1 486 ? -26.306 -18.749 35.876 1.00 86.69 486 ASP A O 1
ATOM 3442 N N . LEU A 1 487 ? -24.148 -18.207 36.114 1.00 92.69 487 LEU A N 1
ATOM 3443 C CA . LEU A 1 487 ? -23.904 -19.148 37.213 1.00 92.69 487 LEU A CA 1
ATOM 3444 C C . LEU A 1 487 ? -24.348 -18.539 38.544 1.00 92.69 487 LEU A C 1
ATOM 3446 O O . LEU A 1 487 ? -23.730 -17.588 39.028 1.00 92.69 487 LEU A O 1
ATOM 3450 N N . SER A 1 488 ? -25.371 -19.132 39.158 1.00 95.12 488 SER A N 1
ATOM 3451 C CA . SER A 1 488 ? -25.846 -18.757 40.487 1.00 95.12 488 SER A CA 1
ATOM 3452 C C . SER A 1 488 ? -26.273 -19.953 41.340 1.00 95.12 488 SER A C 1
ATOM 3454 O O . SER A 1 488 ? -26.592 -21.027 40.823 1.00 95.12 488 SER A O 1
ATOM 3456 N N . ASP A 1 489 ? -26.277 -19.748 42.656 1.00 97.38 489 ASP A N 1
ATOM 3457 C CA . ASP A 1 489 ? -26.869 -20.644 43.656 1.00 97.38 489 ASP A CA 1
ATOM 3458 C C . ASP A 1 489 ? -27.631 -19.816 44.706 1.00 97.38 489 ASP A C 1
ATOM 3460 O O . ASP A 1 489 ? -27.358 -18.621 44.871 1.00 97.38 489 ASP A O 1
ATOM 3464 N N . SER A 1 490 ? -28.609 -20.416 45.389 1.00 95.00 490 SER A N 1
ATOM 3465 C CA . SER A 1 490 ? -29.509 -19.687 46.290 1.00 95.00 490 SER A CA 1
ATOM 3466 C C . SER A 1 490 ? -29.877 -20.427 47.577 1.00 95.00 490 SER A C 1
ATOM 3468 O O . SER A 1 490 ? -29.996 -21.653 47.625 1.00 95.00 490 SER A O 1
ATOM 3470 N N . VAL A 1 491 ? -30.086 -19.660 48.652 1.00 95.94 491 VAL A N 1
ATOM 3471 C CA . VAL A 1 491 ? -30.427 -20.172 49.987 1.00 95.94 491 VAL A CA 1
ATOM 3472 C C . VAL A 1 491 ? -31.538 -19.346 50.644 1.00 95.94 491 VAL A C 1
ATOM 3474 O O . VAL A 1 491 ? -31.474 -18.121 50.697 1.00 95.94 491 VAL A O 1
ATOM 3477 N N . GLU A 1 492 ? -32.555 -20.024 51.182 1.00 95.19 492 GLU A N 1
ATOM 3478 C CA . GLU A 1 492 ? -33.612 -19.391 51.985 1.00 95.19 492 GLU A CA 1
ATOM 3479 C C . GLU A 1 492 ? -33.168 -19.211 53.450 1.00 95.19 492 GLU A C 1
ATOM 3481 O O . GLU A 1 492 ? -32.684 -20.152 54.094 1.00 95.19 492 GLU A O 1
ATOM 3486 N N . ILE A 1 493 ? -33.395 -18.019 54.008 1.00 93.50 493 ILE A N 1
ATOM 3487 C CA . ILE A 1 493 ? -33.149 -17.666 55.413 1.00 93.50 493 ILE A CA 1
ATOM 3488 C C . ILE A 1 493 ? -34.470 -17.206 56.037 1.00 93.50 493 ILE A C 1
ATOM 3490 O O . ILE A 1 493 ? -35.075 -16.239 55.588 1.00 93.50 493 ILE A O 1
ATOM 3494 N N . THR A 1 494 ? -34.935 -17.880 57.093 1.00 91.06 494 THR A N 1
ATOM 3495 C CA . THR A 1 494 ? -36.199 -17.547 57.774 1.00 91.06 494 THR A CA 1
ATOM 3496 C C . THR A 1 494 ? -35.953 -16.901 59.136 1.00 91.06 494 THR A C 1
ATOM 3498 O O . THR A 1 494 ? -35.646 -17.576 60.123 1.00 91.06 494 THR A O 1
ATOM 3501 N N . TRP A 1 495 ? -36.154 -15.590 59.209 1.00 87.75 495 TRP A N 1
ATOM 3502 C CA . TRP A 1 495 ? -36.025 -14.786 60.419 1.00 87.75 495 TRP A CA 1
ATOM 3503 C C . TRP A 1 495 ? -37.197 -14.984 61.380 1.00 87.75 495 TRP A C 1
ATOM 3505 O O . TRP A 1 495 ? -38.365 -15.038 60.986 1.00 87.75 495 TRP A O 1
ATOM 3515 N N . THR A 1 496 ? -36.900 -15.038 62.678 1.00 80.81 496 THR A N 1
ATOM 3516 C CA . THR A 1 496 ? -37.910 -15.219 63.731 1.00 80.81 496 THR A CA 1
ATOM 3517 C C . THR A 1 496 ? -37.857 -14.115 64.789 1.00 80.81 496 THR A C 1
ATOM 3519 O O . THR A 1 496 ? -36.788 -13.732 65.258 1.00 80.81 496 THR A O 1
ATOM 3522 N N . VAL A 1 497 ? -39.024 -13.613 65.212 1.00 66.12 497 VAL A N 1
ATOM 3523 C CA . VAL A 1 497 ? -39.157 -12.661 66.334 1.00 66.12 497 VAL A CA 1
ATOM 3524 C C . VAL A 1 497 ? -39.733 -13.340 67.572 1.00 66.12 497 VAL A C 1
ATOM 3526 O O . VAL A 1 497 ? -40.477 -14.321 67.494 1.00 66.12 497 VAL A O 1
ATOM 3529 N N . VAL A 1 498 ? -39.409 -12.795 68.747 1.00 50.81 498 VAL A N 1
ATOM 3530 C CA . VAL A 1 498 ? -39.875 -13.318 70.034 1.00 50.81 498 VAL A CA 1
ATOM 3531 C C . VAL A 1 498 ? -40.921 -12.373 70.640 1.00 50.81 498 VAL A C 1
ATOM 3533 O O . VAL A 1 498 ? -40.586 -11.278 71.082 1.00 50.81 498 VAL A O 1
ATOM 3536 N N . SER A 1 499 ? -42.164 -12.863 70.763 1.00 46.62 499 SER A N 1
ATOM 3537 C CA . SER A 1 499 ? -43.377 -12.200 71.310 1.00 46.62 499 SER A CA 1
ATOM 3538 C C . SER A 1 499 ? -44.308 -11.525 70.267 1.00 46.62 499 SER A C 1
ATOM 3540 O O . SER A 1 499 ? -43.884 -11.322 69.135 1.00 46.62 499 SER A O 1
ATOM 3542 N N . PRO A 1 500 ? -45.614 -11.337 70.577 1.00 51.84 500 PRO A N 1
ATOM 3543 C CA . PRO A 1 500 ? -46.656 -11.134 69.561 1.00 51.84 500 PRO A CA 1
ATOM 3544 C C . PRO A 1 500 ? -46.816 -9.668 69.099 1.00 51.84 500 PRO A C 1
ATOM 3546 O O . PRO A 1 500 ? -46.592 -8.772 69.914 1.00 51.84 500 PRO A O 1
ATOM 3549 N N . PRO A 1 501 ? -47.281 -9.418 67.854 1.00 52.75 501 PRO A N 1
ATOM 3550 C CA . PRO A 1 501 ? -47.430 -8.064 67.305 1.00 52.75 501 PRO A CA 1
ATOM 3551 C C . PRO A 1 501 ? -48.595 -7.258 67.919 1.00 52.75 501 PRO A C 1
ATOM 3553 O O . PRO A 1 501 ? -49.545 -7.860 68.439 1.00 52.75 501 PRO A O 1
ATOM 3556 N N . PRO A 1 502 ? -48.567 -5.911 67.824 1.00 56.97 502 PRO A N 1
ATOM 3557 C CA . PRO A 1 502 ? -49.731 -5.059 68.076 1.00 56.97 502 PRO A CA 1
ATOM 3558 C C . PRO A 1 502 ? -50.846 -5.290 67.036 1.00 56.97 502 PRO A C 1
ATOM 3560 O O . PRO A 1 502 ? -50.611 -5.825 65.955 1.00 56.97 502 PRO A O 1
ATOM 3563 N N . ALA A 1 503 ? -52.080 -4.908 67.377 1.00 65.31 503 ALA A N 1
ATOM 3564 C CA . ALA A 1 503 ? -53.236 -5.054 66.492 1.00 65.31 503 ALA A CA 1
ATOM 3565 C C . ALA A 1 503 ? -53.449 -3.776 65.665 1.00 65.31 503 ALA A C 1
ATOM 3567 O O . ALA A 1 503 ? -53.707 -2.719 66.230 1.00 65.31 503 ALA A O 1
ATOM 3568 N N . VAL A 1 504 ? -53.367 -3.905 64.341 1.00 77.69 504 VAL A N 1
ATOM 3569 C CA . VAL A 1 504 ? -53.597 -2.842 63.348 1.00 77.69 504 VAL A CA 1
ATOM 3570 C C . VAL A 1 504 ? -54.881 -3.134 62.563 1.00 77.69 504 VAL A C 1
ATOM 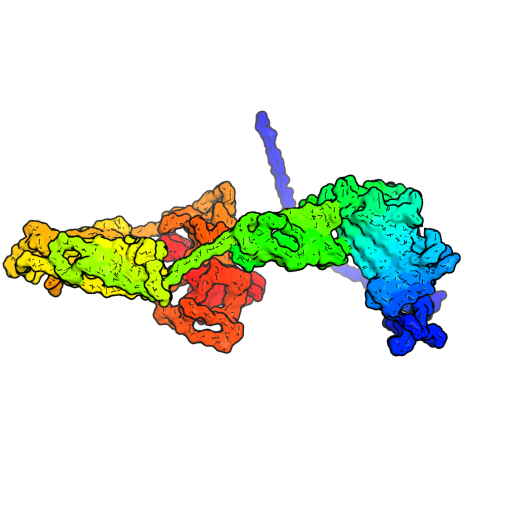3572 O O . VAL A 1 504 ? -55.180 -4.304 62.311 1.00 77.69 504 VAL A O 1
ATOM 3575 N N . GLU A 1 505 ? -55.649 -2.106 62.187 1.00 86.19 505 GLU A N 1
ATOM 3576 C CA . GLU A 1 505 ? -56.886 -2.266 61.393 1.00 86.19 505 GLU A CA 1
ATOM 3577 C C . GLU A 1 505 ? -56.953 -1.352 60.152 1.00 86.19 505 GLU A C 1
ATOM 3579 O O . GLU A 1 505 ? -57.613 -1.727 59.182 1.00 86.19 505 GLU A O 1
ATOM 3584 N N . ALA A 1 506 ? -56.257 -0.207 60.125 1.00 87.06 506 ALA A N 1
ATOM 3585 C CA . ALA A 1 506 ? -56.264 0.700 58.971 1.00 87.06 506 ALA A CA 1
ATOM 3586 C C . ALA A 1 506 ? -54.935 1.449 58.747 1.00 87.06 506 ALA A C 1
ATOM 3588 O O . ALA A 1 506 ? -54.162 1.668 59.681 1.00 87.06 506 ALA A O 1
ATOM 3589 N N . ILE A 1 507 ? -54.724 1.876 57.499 1.00 94.19 507 ILE A N 1
ATOM 3590 C CA . ILE A 1 507 ? -53.634 2.739 57.021 1.00 94.19 507 ILE A CA 1
ATOM 3591 C C . ILE A 1 507 ? -54.229 3.859 56.142 1.00 94.19 507 ILE A C 1
ATOM 3593 O O . ILE A 1 507 ? -55.208 3.620 55.435 1.00 94.19 507 ILE A O 1
ATOM 3597 N N . GLU A 1 508 ? -53.666 5.067 56.210 1.00 94.38 508 GLU A N 1
ATOM 3598 C CA . GLU A 1 508 ? -53.963 6.216 55.332 1.00 94.38 508 GLU A CA 1
ATOM 3599 C C . GLU A 1 508 ? -52.639 6.778 54.788 1.00 94.38 508 GLU A C 1
ATOM 3601 O O . GLU A 1 508 ? -51.706 6.984 55.568 1.00 94.38 508 GLU A O 1
ATOM 3606 N N . LEU A 1 509 ? -52.540 7.019 53.475 1.00 96.19 509 LEU A N 1
ATOM 3607 C CA . LEU A 1 509 ? -51.334 7.515 52.802 1.00 96.19 509 LEU A CA 1
ATOM 3608 C C . LEU A 1 509 ? -51.523 8.939 52.255 1.00 96.19 509 LEU A C 1
ATOM 3610 O O . LEU A 1 509 ? -52.440 9.222 51.484 1.00 96.19 509 LEU A O 1
ATOM 3614 N N . VAL A 1 510 ? -50.600 9.844 52.593 1.00 94.31 510 VAL A N 1
ATOM 3615 C CA . VAL A 1 510 ? -50.611 11.240 52.128 1.00 94.31 510 VAL A CA 1
ATOM 3616 C C . VAL A 1 510 ? -49.255 11.634 51.542 1.00 94.31 510 VAL A C 1
ATOM 3618 O O . VAL A 1 510 ? -48.231 11.548 52.214 1.00 94.31 510 VAL A O 1
ATOM 3621 N N . ALA A 1 511 ? -49.249 12.139 50.305 1.00 93.81 511 ALA A N 1
ATOM 3622 C CA . ALA A 1 511 ? -48.078 12.762 49.685 1.00 93.81 511 ALA A CA 1
ATOM 3623 C C . ALA A 1 511 ? -48.027 14.278 49.956 1.00 93.81 511 ALA A C 1
ATOM 3625 O O . ALA A 1 511 ? -49.049 14.969 49.913 1.00 93.81 511 ALA A O 1
ATOM 3626 N N . SER A 1 512 ? -46.828 14.825 50.175 1.00 93.19 512 SER A N 1
ATOM 3627 C CA . SER A 1 512 ? -46.608 16.260 50.415 1.00 93.19 512 SER A CA 1
ATOM 3628 C C . SER A 1 512 ? -46.910 17.130 49.187 1.00 93.19 512 SER A C 1
ATOM 3630 O O . SER A 1 512 ? -47.287 18.297 49.333 1.00 93.19 512 SER A O 1
ATOM 3632 N N . ASN A 1 513 ? -46.783 16.561 47.985 1.00 89.38 513 ASN A N 1
ATOM 3633 C CA . ASN A 1 513 ? -47.167 17.159 46.711 1.00 89.38 513 ASN A CA 1
ATOM 3634 C C . ASN A 1 513 ? -47.516 16.055 45.696 1.00 89.38 513 ASN A C 1
ATOM 3636 O O . ASN A 1 513 ? -46.687 15.194 45.431 1.00 89.38 513 ASN A O 1
ATOM 3640 N N . THR A 1 514 ? -48.711 16.101 45.101 1.00 91.38 514 THR A N 1
ATOM 3641 C CA . THR A 1 514 ? -49.143 15.160 44.044 1.00 91.38 514 THR A CA 1
ATOM 3642 C C . THR A 1 514 ? -48.943 15.698 42.623 1.00 91.38 514 THR A C 1
ATOM 3644 O O . THR A 1 514 ? -49.281 15.028 41.651 1.00 91.38 514 THR A O 1
ATOM 3647 N N . SER A 1 515 ? -48.398 16.911 42.478 1.00 88.44 515 SER A N 1
ATOM 3648 C CA . SER A 1 515 ? -47.974 17.469 41.188 1.00 88.44 515 SER A CA 1
ATOM 3649 C C . SER A 1 515 ? -46.615 18.187 41.299 1.00 88.44 515 SER A C 1
ATOM 3651 O O . SER A 1 515 ? -46.560 19.422 41.203 1.00 88.44 515 SER A O 1
ATOM 3653 N N . PRO A 1 516 ? -45.526 17.459 41.597 1.00 88.44 516 PRO A N 1
ATOM 3654 C CA . PRO A 1 516 ? -44.173 18.008 41.650 1.00 88.44 516 PRO A CA 1
ATOM 3655 C C . PRO A 1 516 ? -43.635 18.411 40.272 1.00 88.44 516 PRO A C 1
ATOM 3657 O O . PRO A 1 516 ? -44.086 17.958 39.212 1.00 88.44 516 PRO A O 1
ATOM 3660 N N . THR A 1 517 ? -42.628 19.278 40.294 1.00 84.56 517 THR A N 1
ATOM 3661 C CA . THR A 1 517 ? -41.732 19.493 39.159 1.00 84.56 517 THR A CA 1
ATOM 3662 C C . THR A 1 517 ? -40.636 18.429 39.186 1.00 84.56 517 THR A C 1
ATOM 3664 O O . THR A 1 517 ? -40.107 18.139 40.255 1.00 84.56 517 THR A O 1
ATOM 3667 N N . ALA A 1 518 ? -40.236 17.887 38.034 1.00 79.31 518 ALA A N 1
ATOM 3668 C CA . ALA A 1 518 ? -39.086 16.980 37.953 1.00 79.31 518 ALA A CA 1
ATOM 3669 C C . ALA A 1 518 ? -37.836 17.583 38.639 1.00 79.31 518 ALA A C 1
ATOM 3671 O O . ALA A 1 518 ? -37.414 18.699 38.312 1.00 79.31 518 ALA A O 1
ATOM 3672 N N . GLY A 1 519 ? -37.265 16.849 39.598 1.00 75.62 519 GLY A N 1
ATOM 3673 C CA . GLY A 1 519 ? -36.179 17.286 40.481 1.00 75.62 519 GLY A CA 1
ATOM 3674 C C . GLY A 1 519 ? -36.608 17.906 41.824 1.00 75.62 519 GLY A C 1
ATOM 3675 O O . GLY A 1 519 ? -35.735 18.348 42.572 1.00 75.62 519 GLY A O 1
ATOM 3676 N N . GLU A 1 520 ? -37.905 17.970 42.143 1.00 84.44 520 GLU A N 1
ATOM 3677 C CA . GLU A 1 520 ? -38.411 18.295 43.488 1.00 84.44 520 GLU A CA 1
ATOM 3678 C C . GLU A 1 520 ? -38.622 17.017 44.319 1.00 84.44 520 GLU A C 1
ATOM 3680 O O . GLU A 1 520 ? -39.209 16.055 43.837 1.00 84.44 520 GLU A O 1
ATOM 3685 N N . GLU A 1 521 ? -38.181 17.019 45.579 1.00 89.06 521 GLU A N 1
ATOM 3686 C CA . GLU A 1 521 ? -38.400 15.906 46.516 1.00 89.06 521 GLU A CA 1
ATOM 3687 C C . GLU A 1 521 ? -39.860 15.887 47.004 1.00 89.06 521 GLU A C 1
ATOM 3689 O O . GLU A 1 521 ? -40.386 16.910 47.462 1.00 89.06 521 GLU A O 1
ATOM 3694 N N . VAL A 1 522 ? -40.509 14.723 46.934 1.00 92.38 522 VAL A N 1
ATOM 3695 C CA . VAL A 1 522 ? -41.825 14.461 47.534 1.00 92.38 522 VAL A CA 1
ATOM 3696 C C . VAL A 1 522 ? -41.640 13.595 48.773 1.00 92.38 522 VAL A C 1
ATOM 3698 O O . VAL A 1 522 ? -40.890 12.627 48.748 1.00 92.38 522 VAL A O 1
ATOM 3701 N N . THR A 1 523 ? -42.363 13.924 49.843 1.00 94.50 523 THR A N 1
ATOM 3702 C CA . THR A 1 523 ? -42.400 13.142 51.086 1.00 94.50 523 THR A CA 1
ATOM 3703 C C . THR A 1 523 ? -43.772 12.512 51.233 1.00 94.50 523 THR A C 1
ATOM 3705 O O . THR A 1 523 ? -44.788 13.205 51.167 1.00 94.50 523 THR A O 1
ATOM 3708 N N . LEU A 1 524 ? -43.794 11.212 51.468 1.00 95.56 524 LEU A N 1
ATOM 3709 C CA . LEU A 1 524 ? -44.958 10.430 51.835 1.00 95.56 524 LEU A CA 1
ATOM 3710 C C . LEU A 1 524 ? -45.070 10.340 53.356 1.00 95.56 524 LEU A C 1
ATOM 3712 O O . LEU A 1 524 ? -44.068 10.274 54.073 1.00 95.56 524 LEU A O 1
ATOM 3716 N N . THR A 1 525 ? -46.295 10.281 53.855 1.00 95.94 525 THR A N 1
ATOM 3717 C CA . THR A 1 525 ? -46.597 9.964 55.249 1.00 95.94 525 THR A CA 1
ATOM 3718 C C . THR A 1 525 ? -47.722 8.943 55.276 1.00 95.94 525 THR A C 1
ATOM 3720 O O . THR A 1 525 ? -48.812 9.214 54.773 1.00 95.94 525 THR A O 1
ATOM 3723 N N . ALA A 1 526 ? -47.439 7.769 55.834 1.00 95.50 526 ALA A N 1
ATOM 3724 C CA . ALA A 1 526 ? -48.413 6.721 56.090 1.00 95.50 526 ALA A CA 1
ATOM 3725 C C . ALA A 1 526 ? -48.767 6.709 57.580 1.00 95.50 526 ALA A C 1
ATOM 3727 O O . ALA A 1 526 ? -47.872 6.605 58.421 1.00 95.50 526 ALA A O 1
ATOM 3728 N N . THR A 1 527 ? -50.054 6.781 57.907 1.00 95.00 527 THR A N 1
ATOM 3729 C CA . THR A 1 527 ? -50.549 6.761 59.290 1.00 95.00 527 THR A CA 1
ATOM 3730 C C . THR A 1 527 ? -51.285 5.453 59.560 1.00 95.00 527 THR A C 1
ATOM 3732 O O . THR A 1 527 ? -52.266 5.151 58.882 1.00 95.00 527 THR A O 1
ATOM 3735 N N . VAL A 1 528 ? -50.840 4.680 60.555 1.00 93.31 528 VAL A N 1
ATOM 3736 C CA . VAL A 1 528 ? -51.425 3.376 60.921 1.00 93.31 528 VAL A CA 1
ATOM 3737 C C . VAL A 1 528 ? -52.239 3.486 62.211 1.00 93.31 528 VAL A C 1
ATOM 3739 O O . VAL A 1 528 ? -51.781 4.049 63.207 1.00 93.31 528 VAL A O 1
ATOM 3742 N N . THR A 1 529 ? -53.448 2.919 62.208 1.00 89.31 529 THR A N 1
ATOM 3743 C CA . THR A 1 529 ? -54.398 2.973 63.336 1.00 89.31 529 THR A CA 1
ATOM 3744 C C . THR A 1 529 ? -55.011 1.610 63.673 1.00 89.31 529 THR A C 1
ATOM 3746 O O . THR A 1 529 ? -55.044 0.685 62.851 1.00 89.31 529 THR A O 1
ATOM 3749 N N . ASP A 1 530 ? -55.479 1.479 64.914 1.00 87.75 530 ASP A N 1
ATOM 3750 C CA . ASP A 1 530 ? -56.189 0.303 65.422 1.00 87.75 530 ASP A CA 1
ATOM 3751 C C . ASP A 1 530 ? -57.715 0.361 65.181 1.00 87.75 530 ASP A C 1
ATOM 3753 O O . ASP A 1 530 ? -58.245 1.267 64.534 1.00 87.75 530 ASP A O 1
ATOM 3757 N N . ALA A 1 531 ? -58.438 -0.632 65.710 1.00 81.31 531 ALA A N 1
ATOM 3758 C CA . ALA A 1 531 ? -59.895 -0.763 65.604 1.00 81.31 531 ALA A CA 1
ATOM 3759 C C . ALA A 1 531 ? -60.684 0.397 66.249 1.00 81.31 531 ALA A C 1
ATOM 3761 O O . ALA A 1 531 ? -61.849 0.646 65.915 1.00 81.31 531 ALA A O 1
ATOM 3762 N N . GLU A 1 532 ? -60.074 1.084 67.213 1.00 81.56 532 GLU A N 1
ATOM 3763 C CA . GLU A 1 532 ? -60.634 2.228 67.919 1.00 81.56 532 GLU A CA 1
ATOM 3764 C C . GLU A 1 532 ? -60.283 3.567 67.232 1.00 81.56 532 GLU A C 1
ATOM 3766 O O . GLU A 1 532 ? -60.934 4.583 67.510 1.00 81.56 532 GLU A O 1
ATOM 3771 N N . GLY A 1 533 ? -59.337 3.553 66.285 1.00 79.88 533 GLY A N 1
ATOM 3772 C CA . GLY A 1 533 ? -58.813 4.718 65.572 1.00 79.88 533 GLY A CA 1
ATOM 3773 C C . GLY A 1 533 ? -57.676 5.427 66.312 1.00 79.88 533 GLY A C 1
ATOM 3774 O O . GLY A 1 533 ? -57.377 6.577 65.986 1.00 79.88 533 GLY A O 1
ATOM 3775 N N . ASP A 1 534 ? -57.076 4.781 67.315 1.00 83.88 534 ASP A N 1
ATOM 3776 C CA . ASP A 1 534 ? -55.881 5.273 67.998 1.00 83.88 534 ASP A CA 1
ATOM 3777 C C . ASP A 1 534 ? -54.619 4.885 67.179 1.00 83.88 534 ASP A C 1
ATOM 3779 O O . ASP A 1 534 ? -54.606 3.845 66.509 1.00 83.88 534 ASP A O 1
ATOM 3783 N N . PRO A 1 535 ? -53.559 5.719 67.169 1.00 87.88 535 PRO A N 1
ATOM 3784 C CA . PRO A 1 535 ? -52.351 5.469 66.381 1.00 87.88 535 PRO A CA 1
ATOM 3785 C C . PRO A 1 535 ? -51.524 4.297 66.923 1.00 87.88 535 PRO A C 1
ATOM 3787 O O . PRO A 1 535 ? -51.366 4.142 68.137 1.00 87.88 535 PRO A O 1
ATOM 3790 N N . VAL A 1 536 ? -50.942 3.499 66.020 1.00 88.62 536 VAL A N 1
ATOM 3791 C CA . VAL A 1 536 ? -50.125 2.327 66.377 1.00 88.62 536 VAL A CA 1
ATOM 3792 C C . VAL A 1 536 ? -48.655 2.572 66.041 1.00 88.62 536 VAL A C 1
ATOM 3794 O O . VAL A 1 536 ? -48.279 2.657 64.873 1.00 88.62 536 VAL A O 1
ATOM 3797 N N . ALA A 1 537 ? -47.826 2.661 67.081 1.00 86.06 537 ALA A N 1
ATOM 3798 C CA . ALA A 1 537 ? -46.372 2.800 66.986 1.00 86.06 537 ALA A CA 1
ATOM 3799 C C . ALA A 1 537 ? -45.658 1.453 66.765 1.00 86.06 537 ALA A C 1
ATOM 3801 O O . ALA A 1 537 ? -46.229 0.392 67.031 1.00 86.06 537 ALA A O 1
ATOM 3802 N N . ASP A 1 538 ? -44.389 1.513 66.353 1.00 82.19 538 ASP A N 1
ATOM 3803 C CA . ASP A 1 538 ? -43.496 0.363 66.140 1.00 82.19 538 ASP A CA 1
ATOM 3804 C C . ASP A 1 538 ? -44.006 -0.637 65.070 1.00 82.19 538 ASP A C 1
ATOM 3806 O O . ASP A 1 538 ? -43.741 -1.839 65.138 1.00 82.19 538 ASP A O 1
ATOM 3810 N N . VAL A 1 539 ? -44.743 -0.143 64.066 1.00 85.94 539 VAL A N 1
ATOM 3811 C CA . VAL A 1 539 ? -45.240 -0.906 62.906 1.00 85.94 539 VAL A CA 1
ATOM 3812 C C . VAL A 1 539 ? -44.434 -0.536 61.662 1.00 85.94 539 VAL A C 1
ATOM 3814 O O . VAL A 1 539 ? -44.288 0.643 61.357 1.00 85.94 539 VAL A O 1
ATOM 3817 N N . THR A 1 540 ? -43.936 -1.520 60.912 1.00 87.94 540 THR A N 1
ATOM 3818 C CA . THR A 1 540 ? -43.252 -1.269 59.631 1.00 87.94 540 THR A CA 1
ATOM 3819 C C . THR A 1 540 ? -44.260 -1.096 58.496 1.00 87.94 540 THR A C 1
ATOM 3821 O O . THR A 1 540 ? -45.171 -1.911 58.325 1.00 87.94 540 THR A O 1
ATOM 3824 N N . VAL A 1 541 ? -44.071 -0.044 57.703 1.00 92.06 541 VAL A N 1
ATOM 3825 C CA . VAL A 1 541 ? -44.787 0.235 56.457 1.00 92.06 541 VAL A CA 1
ATOM 3826 C C . VAL A 1 541 ? -43.783 0.190 55.308 1.00 92.06 541 VAL A C 1
ATOM 3828 O O . VAL A 1 541 ? -42.773 0.893 55.349 1.00 92.06 541 VAL A O 1
ATOM 3831 N N . GLN A 1 542 ? -44.067 -0.628 54.299 1.00 93.31 542 GLN A N 1
ATOM 3832 C CA . GLN A 1 542 ? -43.353 -0.644 53.022 1.00 93.31 542 GLN A CA 1
ATOM 3833 C C . GLN A 1 542 ? -44.016 0.350 52.065 1.00 93.31 542 GLN A C 1
ATOM 3835 O O . GLN A 1 542 ? -45.244 0.427 52.018 1.00 93.31 542 GLN A O 1
ATOM 3840 N N . PHE A 1 543 ? -43.210 1.097 51.319 1.00 94.00 543 PHE A N 1
ATOM 3841 C CA . PHE A 1 543 ? -43.614 2.032 50.276 1.00 94.00 543 PHE A CA 1
ATOM 3842 C C . PHE A 1 543 ? -43.076 1.532 48.934 1.00 94.00 543 PHE A C 1
ATOM 3844 O O . PHE A 1 543 ? -41.907 1.166 48.832 1.00 94.00 543 PHE A O 1
ATOM 3851 N N . ASP A 1 544 ? -43.938 1.536 47.927 1.00 91.50 544 ASP A N 1
ATOM 3852 C CA . ASP A 1 544 ? -43.699 0.999 46.589 1.00 91.50 544 ASP A CA 1
ATOM 3853 C C . ASP A 1 544 ? -44.171 2.037 45.562 1.00 91.50 544 ASP A C 1
ATOM 3855 O O . ASP A 1 544 ? -45.311 2.508 45.653 1.00 91.50 544 ASP A O 1
ATOM 3859 N N . VAL A 1 545 ? -43.301 2.462 44.643 1.00 91.50 545 VAL A N 1
ATOM 3860 C CA . VAL A 1 545 ? -43.594 3.474 43.616 1.00 91.50 545 VAL A CA 1
ATOM 3861 C C . VAL A 1 545 ? -43.613 2.802 42.241 1.00 91.50 545 VAL A C 1
ATOM 3863 O O . VAL A 1 545 ? -42.586 2.694 41.585 1.00 91.50 545 VAL A O 1
ATOM 3866 N N . ASP A 1 546 ? -44.791 2.383 41.775 1.00 80.62 546 ASP A N 1
ATOM 3867 C CA . ASP A 1 546 ? -44.981 1.794 40.440 1.00 80.62 546 ASP A CA 1
ATOM 3868 C C . ASP A 1 546 ? -45.273 2.905 39.416 1.00 80.62 546 ASP A C 1
ATOM 3870 O O . ASP A 1 546 ? -46.207 3.693 39.589 1.00 80.62 546 ASP A O 1
ATOM 3874 N N . GLY A 1 547 ? -44.490 3.012 38.340 1.00 81.19 547 GLY A N 1
ATOM 3875 C CA . GLY A 1 547 ? -44.666 4.097 37.373 1.00 81.19 547 GLY A CA 1
ATOM 3876 C C . GLY A 1 547 ? -43.478 4.344 36.452 1.00 81.19 547 GLY A C 1
ATOM 3877 O O . GLY A 1 547 ? -42.904 3.421 35.874 1.00 81.19 547 GLY A O 1
ATOM 3878 N N . ILE A 1 548 ? -43.140 5.623 36.257 1.00 72.69 548 ILE A N 1
ATOM 3879 C CA . ILE A 1 548 ? -41.965 6.034 35.472 1.00 72.69 548 ILE A CA 1
ATOM 3880 C C . ILE A 1 548 ? -40.718 6.217 36.358 1.00 72.69 548 ILE A C 1
ATOM 3882 O O . ILE A 1 548 ? -39.601 6.222 35.836 1.00 72.69 548 ILE A O 1
ATOM 3886 N N . HIS A 1 549 ? -40.896 6.328 37.678 1.00 81.06 549 HIS A N 1
ATOM 3887 C CA . HIS A 1 549 ? -39.828 6.335 38.680 1.00 81.06 549 HIS A CA 1
ATOM 3888 C C . HIS A 1 549 ? -39.993 5.164 39.654 1.00 81.06 549 HIS A C 1
ATOM 3890 O O . HIS A 1 549 ? -40.472 5.344 40.767 1.00 81.06 549 HIS A O 1
ATOM 3896 N N . ASP A 1 550 ? -39.594 3.978 39.200 1.00 82.25 550 ASP A N 1
ATOM 3897 C CA . ASP A 1 550 ? -39.571 2.749 39.999 1.00 82.25 550 ASP A CA 1
ATOM 3898 C C . ASP A 1 550 ? -38.589 2.897 41.181 1.00 82.25 550 ASP A C 1
ATOM 3900 O O . ASP A 1 550 ? -37.377 3.033 40.977 1.00 82.25 550 ASP A O 1
ATOM 3904 N N . GLU A 1 551 ? -39.119 2.977 42.404 1.00 87.00 551 GLU A N 1
ATOM 3905 C CA . GLU A 1 551 ? -38.366 3.164 43.652 1.00 87.00 551 GLU A CA 1
ATOM 3906 C C . GLU A 1 551 ? -39.162 2.596 44.843 1.00 87.00 551 GLU A C 1
ATOM 3908 O O . GLU A 1 551 ? -40.390 2.674 44.887 1.00 87.00 551 GLU A O 1
ATOM 3913 N N . SER A 1 552 ? -38.473 2.045 45.842 1.00 87.38 552 SER A N 1
ATOM 3914 C CA . SER A 1 552 ? -39.093 1.455 47.032 1.00 87.38 552 SER A CA 1
ATOM 3915 C C . SER A 1 552 ? -38.428 1.948 48.320 1.00 87.38 552 SER A C 1
ATOM 3917 O O . SER A 1 552 ? -37.349 2.548 48.314 1.00 87.38 552 SER A O 1
ATOM 3919 N N . GLY A 1 553 ? -39.075 1.707 49.459 1.00 88.00 553 GLY A N 1
ATOM 3920 C CA . GLY A 1 553 ? -38.468 1.945 50.764 1.00 88.00 553 GLY A CA 1
ATOM 3921 C C . GLY A 1 553 ? -39.353 1.538 51.931 1.00 88.00 553 GLY A C 1
ATOM 3922 O O . GLY A 1 553 ? -40.477 1.071 51.765 1.00 88.00 553 GLY A O 1
ATOM 3923 N N . GLU A 1 554 ? -38.858 1.739 53.149 1.00 87.81 554 GLU A N 1
ATOM 3924 C CA . GLU A 1 554 ? -39.589 1.403 54.370 1.00 87.81 554 GLU A CA 1
ATOM 3925 C C . GLU A 1 554 ? -39.548 2.521 55.415 1.00 87.81 554 GLU A C 1
ATOM 3927 O O . GLU A 1 554 ? -38.655 3.370 55.440 1.00 87.81 554 GLU A O 1
ATOM 3932 N N . GLY A 1 555 ? -40.529 2.506 56.316 1.00 87.88 555 GLY A N 1
ATOM 3933 C CA . GLY A 1 555 ? -40.544 3.350 57.502 1.00 87.88 555 GLY A CA 1
ATOM 3934 C C . GLY A 1 555 ? -41.271 2.680 58.662 1.00 87.88 555 GLY A C 1
ATOM 3935 O O . GLY A 1 555 ? -42.300 2.033 58.481 1.00 87.88 555 GLY A O 1
ATOM 3936 N N . THR A 1 556 ? -40.757 2.856 59.878 1.00 89.00 556 THR A N 1
ATOM 3937 C CA . THR A 1 556 ? -41.432 2.415 61.108 1.00 89.00 556 THR A CA 1
ATOM 3938 C C . THR A 1 556 ? -42.277 3.547 61.687 1.00 89.00 556 THR A C 1
ATOM 3940 O O . THR A 1 556 ? -41.811 4.685 61.776 1.00 89.00 556 THR A O 1
ATOM 3943 N N . THR A 1 557 ? -43.503 3.245 62.112 1.00 91.62 557 THR A N 1
ATOM 3944 C CA . THR A 1 557 ? -44.412 4.228 62.704 1.00 91.62 557 THR A CA 1
ATOM 3945 C C . THR A 1 557 ? -43.921 4.735 64.060 1.00 91.62 557 THR A C 1
ATOM 3947 O O . THR A 1 557 ? -43.540 3.969 64.949 1.00 91.62 557 THR A O 1
ATOM 3950 N N . ASN A 1 558 ? -43.946 6.056 64.232 1.00 88.62 558 ASN A N 1
ATOM 3951 C CA . ASN A 1 558 ? -43.580 6.738 65.475 1.00 88.62 558 ASN A CA 1
ATOM 3952 C C . ASN A 1 558 ? -44.701 6.672 66.549 1.00 88.62 558 ASN A C 1
ATOM 3954 O O . ASN A 1 558 ? -45.727 6.027 66.351 1.00 88.62 558 ASN A O 1
ATOM 3958 N N . GLU A 1 559 ? -44.532 7.362 67.691 1.00 83.81 559 GLU A N 1
ATOM 3959 C CA . GLU A 1 559 ? -45.553 7.429 68.766 1.00 83.81 559 GLU A CA 1
ATOM 3960 C C . GLU A 1 559 ? -46.911 8.019 68.313 1.00 83.81 559 GLU A C 1
ATOM 3962 O O . GLU A 1 559 ? -47.925 7.759 68.960 1.00 83.81 559 GLU A O 1
ATOM 3967 N N . ASP A 1 560 ? -46.940 8.782 67.216 1.00 86.25 560 ASP A N 1
ATOM 3968 C CA . ASP A 1 560 ? -48.143 9.350 66.592 1.00 86.25 560 ASP A CA 1
ATOM 3969 C C . ASP A 1 560 ? -48.703 8.452 65.458 1.00 86.25 560 ASP A C 1
ATOM 3971 O O . ASP A 1 560 ? -49.688 8.808 64.812 1.00 86.25 560 ASP A O 1
ATOM 3975 N N . GLY A 1 561 ? -48.124 7.262 65.239 1.00 90.31 561 GLY A N 1
ATOM 3976 C CA . GLY A 1 561 ? -48.566 6.276 64.244 1.00 90.31 561 GLY A CA 1
ATOM 3977 C C . GLY A 1 561 ? -48.085 6.548 62.817 1.00 90.31 561 GLY A C 1
ATOM 3978 O O . GLY A 1 561 ? -48.562 5.894 61.893 1.00 90.31 561 GLY A O 1
ATOM 3979 N N . GLU A 1 562 ? -47.160 7.492 62.623 1.00 94.00 562 GLU A N 1
ATOM 3980 C CA . GLU A 1 562 ? -46.719 7.963 61.303 1.00 94.00 562 GLU A CA 1
ATOM 3981 C C . GLU A 1 562 ? -45.370 7.351 60.887 1.00 94.00 562 GLU A C 1
ATOM 3983 O O . GLU A 1 562 ? -44.387 7.436 61.630 1.00 94.00 562 GLU A O 1
ATOM 3988 N N . ALA A 1 563 ? -45.312 6.788 59.678 1.00 93.75 563 ALA A N 1
ATOM 3989 C CA . ALA A 1 563 ? -44.101 6.386 58.961 1.00 93.75 563 ALA A CA 1
ATOM 3990 C C . ALA A 1 563 ? -43.902 7.284 57.724 1.00 93.75 563 ALA A C 1
ATOM 3992 O O . ALA A 1 563 ? -44.880 7.703 57.103 1.00 93.75 563 ALA A O 1
ATOM 3993 N N . THR A 1 564 ? -42.656 7.586 57.343 1.00 93.50 564 THR A N 1
ATOM 3994 C CA . THR A 1 564 ? -42.359 8.521 56.238 1.00 93.50 564 THR A CA 1
ATOM 3995 C C . THR A 1 564 ? -41.282 8.011 55.290 1.00 93.50 564 THR A C 1
ATOM 3997 O O . THR A 1 564 ? -40.248 7.537 55.754 1.00 93.50 564 THR A O 1
ATOM 4000 N N . PHE A 1 565 ? -41.478 8.245 53.994 1.00 94.31 565 PHE A N 1
ATOM 4001 C CA . PHE A 1 565 ? -40.525 7.983 52.910 1.00 94.31 565 PHE A CA 1
ATOM 4002 C C . PHE A 1 565 ? -40.412 9.233 52.020 1.00 94.31 565 PHE A C 1
ATOM 4004 O O . PHE A 1 565 ? -41.383 9.978 51.909 1.00 94.31 565 PHE A O 1
ATOM 4011 N N . SER A 1 566 ? -39.258 9.499 51.404 1.00 92.38 566 SER A N 1
ATOM 4012 C CA . SER A 1 566 ? -39.064 10.632 50.479 1.00 92.38 566 SER A CA 1
ATOM 4013 C C . SER A 1 566 ? -38.374 10.159 49.206 1.00 92.38 566 SER A C 1
ATOM 4015 O O . SER A 1 566 ? -37.389 9.436 49.308 1.00 92.38 566 SER A O 1
ATOM 4017 N N . TYR A 1 567 ? -38.824 10.637 48.043 1.00 91.19 567 TYR A N 1
ATOM 4018 C CA . TYR A 1 567 ? -38.248 10.286 46.739 1.00 91.19 567 TYR A CA 1
ATOM 4019 C C . TYR A 1 567 ? -38.286 11.461 45.740 1.00 91.19 567 TYR A C 1
ATOM 4021 O O . TYR A 1 567 ? -38.916 12.491 46.005 1.00 91.19 567 TYR A O 1
ATOM 4029 N N . THR A 1 568 ? -37.560 11.366 44.617 1.00 86.88 568 THR A N 1
ATOM 4030 C CA . THR A 1 568 ? -37.432 12.457 43.622 1.00 86.88 568 THR A CA 1
ATOM 4031 C C . THR A 1 568 ? -37.471 11.947 42.178 1.00 86.88 568 THR A C 1
ATOM 4033 O O . THR A 1 568 ? -36.472 11.461 41.651 1.00 86.88 568 THR A O 1
ATOM 4036 N N . GLY A 1 569 ? -38.589 12.170 41.487 1.00 80.69 569 GLY A N 1
ATOM 4037 C CA . GLY A 1 569 ? -38.733 11.913 40.055 1.00 80.69 569 GLY A CA 1
ATOM 4038 C C . GLY A 1 569 ? -37.965 12.907 39.173 1.00 80.69 569 GLY A C 1
ATOM 4039 O O . GLY A 1 569 ? -37.800 14.085 39.503 1.00 80.69 569 GLY A O 1
ATOM 4040 N N . THR A 1 570 ? -37.487 12.437 38.019 1.00 76.62 570 THR A N 1
ATOM 4041 C CA . THR A 1 570 ? -36.608 13.179 37.091 1.00 76.62 570 THR A CA 1
ATOM 4042 C C . THR A 1 570 ? -37.155 13.321 35.663 1.00 76.62 570 THR A C 1
ATOM 4044 O O . THR A 1 570 ? -36.621 14.118 34.885 1.00 76.62 570 THR A O 1
ATOM 4047 N N . TYR A 1 571 ? -38.250 12.634 35.333 1.00 73.69 571 TYR A N 1
ATOM 4048 C CA . TYR A 1 571 ? -38.945 12.654 34.040 1.00 73.69 571 TYR A CA 1
ATOM 4049 C C . TYR A 1 571 ? -40.389 13.179 34.183 1.00 73.69 571 TYR A C 1
ATOM 4051 O O . TYR A 1 571 ? -40.862 13.416 35.292 1.00 73.69 571 TYR A O 1
ATOM 4059 N N . GLU A 1 572 ? -41.094 13.410 33.067 1.00 80.94 572 GLU A N 1
ATOM 4060 C CA . GLU A 1 572 ? -42.550 13.653 33.093 1.00 80.94 572 GLU A CA 1
ATOM 4061 C C . GLU A 1 572 ? -43.321 12.336 32.985 1.00 80.94 572 GLU A C 1
ATOM 4063 O O . GLU A 1 572 ? -42.974 11.484 32.169 1.00 80.94 572 GLU A O 1
ATOM 4068 N N . GLY A 1 573 ? -44.381 12.189 33.774 1.00 79.25 573 GLY A N 1
ATOM 4069 C CA . GLY A 1 573 ? -45.196 10.977 33.820 1.00 79.25 573 GLY A CA 1
ATOM 4070 C C . GLY A 1 573 ? -45.982 10.870 35.121 1.00 79.25 573 GLY A C 1
ATOM 4071 O O . GLY A 1 573 ? -45.907 11.757 35.969 1.00 79.25 573 GLY A O 1
ATOM 4072 N N . ASP A 1 574 ? -46.745 9.793 35.256 1.00 84.62 574 ASP A N 1
ATOM 4073 C CA . ASP A 1 574 ? -47.530 9.486 36.449 1.00 84.62 574 ASP A CA 1
ATOM 4074 C C . ASP A 1 574 ? -46.877 8.309 37.194 1.00 84.62 574 ASP A C 1
ATOM 4076 O O . ASP A 1 574 ? -46.503 7.324 36.555 1.00 84.62 574 ASP A O 1
ATOM 4080 N N . ASP A 1 575 ? -46.770 8.412 38.520 1.00 90.19 575 ASP A N 1
ATOM 4081 C CA . ASP A 1 575 ? -46.418 7.311 39.424 1.00 90.19 575 ASP A CA 1
ATOM 4082 C C . ASP A 1 575 ? -47.615 6.975 40.332 1.00 90.19 575 ASP A C 1
ATOM 4084 O O . ASP A 1 575 ? -48.312 7.868 40.829 1.00 90.19 575 ASP A O 1
ATOM 4088 N N . THR A 1 576 ? -47.827 5.685 40.583 1.00 93.12 576 THR A N 1
ATOM 4089 C CA . THR A 1 576 ? -48.751 5.136 41.580 1.00 93.12 576 THR A CA 1
ATOM 4090 C C . THR A 1 576 ? -47.953 4.694 42.797 1.00 93.12 576 THR A C 1
ATOM 4092 O O . THR A 1 576 ? -47.229 3.705 42.760 1.00 93.12 576 THR A O 1
ATOM 4095 N N . VAL A 1 577 ? -48.110 5.403 43.908 1.00 94.19 577 VAL A N 1
ATOM 4096 C CA . VAL A 1 577 ? -47.445 5.064 45.165 1.00 94.19 577 VAL A CA 1
ATOM 4097 C C . VAL A 1 577 ? -48.377 4.227 46.031 1.00 94.19 577 VAL A C 1
ATOM 4099 O O . VAL A 1 577 ? -49.484 4.671 46.336 1.00 94.19 577 VAL A O 1
ATOM 4102 N N . THR A 1 578 ? -47.922 3.067 46.497 1.00 94.00 578 THR A N 1
ATOM 4103 C CA . THR A 1 578 ? -48.645 2.193 47.431 1.00 94.00 578 THR A CA 1
ATOM 4104 C C . THR A 1 578 ? -47.885 2.079 48.750 1.00 94.00 578 THR A C 1
ATOM 4106 O O . THR A 1 578 ? -46.685 1.829 48.759 1.00 94.00 578 THR A O 1
ATOM 4109 N N . ALA A 1 579 ? -48.577 2.232 49.879 1.00 94.12 579 ALA A N 1
ATOM 4110 C CA . ALA A 1 579 ? -48.031 1.964 51.209 1.00 94.12 579 ALA A CA 1
ATOM 4111 C C . ALA A 1 579 ? -48.742 0.759 51.833 1.00 94.12 579 ALA A C 1
ATOM 4113 O O . ALA A 1 579 ? -49.971 0.748 51.902 1.00 94.12 579 ALA A O 1
ATOM 4114 N N . THR A 1 580 ? -47.985 -0.233 52.307 1.00 92.19 580 THR A N 1
ATOM 4115 C CA . THR A 1 580 ? -48.498 -1.513 52.828 1.00 92.19 580 THR A CA 1
ATOM 4116 C C . THR A 1 580 ? -47.943 -1.803 54.221 1.00 92.19 580 THR A C 1
ATOM 4118 O O . THR A 1 580 ? -46.741 -1.693 54.460 1.00 92.19 580 THR A O 1
ATOM 4121 N N . VAL A 1 581 ? -48.803 -2.205 55.161 1.00 89.62 581 VAL A N 1
ATOM 4122 C CA . VAL A 1 581 ? -48.386 -2.583 56.521 1.00 89.62 581 VAL A CA 1
ATOM 4123 C C . VAL A 1 581 ? -47.795 -3.995 56.517 1.00 89.62 581 VAL A C 1
ATOM 4125 O O . VAL A 1 581 ? -48.502 -4.973 56.250 1.00 89.62 581 VAL A O 1
ATOM 4128 N N . ALA A 1 582 ? -46.510 -4.104 56.861 1.00 79.19 582 ALA A N 1
ATOM 4129 C CA . ALA A 1 582 ? -45.732 -5.333 56.749 1.00 79.19 582 ALA A CA 1
ATOM 4130 C C . ALA A 1 582 ? -46.374 -6.513 57.508 1.00 79.19 582 ALA A C 1
ATOM 4132 O O . ALA A 1 582 ? -46.733 -6.416 58.684 1.00 79.19 582 ALA A O 1
ATOM 4133 N N . GLY A 1 583 ? -46.512 -7.653 56.823 1.00 73.69 583 GLY A N 1
ATOM 4134 C CA . GLY A 1 583 ? -47.146 -8.858 57.370 1.00 73.69 583 GLY A CA 1
ATOM 4135 C C . GLY A 1 583 ? -48.683 -8.841 57.390 1.00 73.69 583 GLY A C 1
ATOM 4136 O O . GLY A 1 583 ? -49.285 -9.707 58.030 1.00 73.69 583 GLY A O 1
ATOM 4137 N N . THR A 1 584 ? -49.329 -7.893 56.701 1.00 79.44 584 THR A N 1
ATOM 4138 C CA . THR A 1 584 ? -50.793 -7.806 56.555 1.00 79.44 584 THR A CA 1
ATOM 4139 C C . THR A 1 584 ? -51.206 -7.470 55.115 1.00 79.44 584 THR A C 1
ATOM 4141 O O . THR A 1 584 ? -50.385 -7.015 54.330 1.00 79.44 584 THR A O 1
ATOM 4144 N N . ASP A 1 585 ? -52.494 -7.634 54.789 1.00 82.19 585 ASP A N 1
ATOM 4145 C CA . ASP A 1 585 ? -53.081 -7.199 53.507 1.00 82.19 585 ASP A CA 1
ATOM 4146 C C . ASP A 1 585 ? -53.579 -5.726 53.543 1.00 82.19 585 ASP A C 1
ATOM 4148 O O . ASP A 1 585 ? -54.442 -5.343 52.749 1.00 82.19 585 ASP A O 1
ATOM 4152 N N . LEU A 1 586 ? -53.144 -4.909 54.517 1.00 89.19 586 LEU A N 1
ATOM 4153 C CA . LEU A 1 586 ? -53.581 -3.512 54.662 1.00 89.19 586 LEU A CA 1
ATOM 4154 C C . LEU A 1 586 ? -52.691 -2.579 53.837 1.00 89.19 586 LEU A C 1
ATOM 4156 O O . LEU A 1 586 ? -51.515 -2.414 54.159 1.00 89.19 586 LEU A O 1
ATOM 4160 N N . SER A 1 587 ? -53.274 -1.921 52.833 1.00 92.88 587 SER A N 1
ATOM 4161 C CA . SER A 1 587 ? -52.588 -0.937 51.993 1.00 92.88 587 SER A CA 1
ATOM 4162 C C . SER A 1 587 ? -53.467 0.271 51.647 1.00 92.88 587 SER A C 1
ATOM 4164 O O . SER A 1 587 ? -54.695 0.160 51.614 1.00 92.88 587 SER A O 1
ATOM 4166 N N . ASP A 1 588 ? -52.836 1.399 51.324 1.00 95.75 588 ASP A N 1
ATOM 4167 C CA . ASP A 1 588 ? -53.461 2.590 50.724 1.00 95.75 588 ASP A CA 1
ATOM 4168 C C . ASP A 1 588 ? -52.560 3.159 49.612 1.00 95.75 588 ASP A C 1
ATOM 4170 O O . ASP A 1 588 ? -51.362 2.865 49.590 1.00 95.75 588 ASP A O 1
ATOM 4174 N N . SER A 1 589 ? -53.114 3.928 48.668 1.00 93.81 589 SER A N 1
ATOM 4175 C CA . SER A 1 589 ? -52.373 4.392 47.484 1.00 93.81 589 SER A CA 1
ATOM 4176 C C . SER A 1 589 ? -52.676 5.829 47.046 1.00 93.81 589 SER A C 1
ATOM 4178 O O . SER A 1 589 ? -53.791 6.337 47.190 1.00 93.81 589 SER A O 1
ATOM 4180 N N . VAL A 1 590 ? -51.669 6.498 46.472 1.00 94.56 590 VAL A N 1
ATOM 4181 C CA . VAL A 1 590 ? -51.747 7.883 45.982 1.00 94.56 590 VAL A CA 1
ATOM 4182 C C . VAL A 1 590 ? -51.052 8.049 44.627 1.00 94.56 590 VAL A C 1
ATOM 4184 O O . VAL A 1 590 ? -49.954 7.554 44.407 1.00 94.56 590 VAL A O 1
ATOM 4187 N N . GLU A 1 591 ? -51.695 8.785 43.720 1.00 93.38 591 GLU A N 1
ATOM 4188 C CA . GLU A 1 591 ? -51.155 9.123 42.395 1.00 93.38 591 GLU A CA 1
ATOM 4189 C C . GLU A 1 591 ? -50.316 10.411 42.460 1.00 93.38 591 GLU A C 1
ATOM 4191 O O . GLU A 1 591 ? -50.743 11.408 43.062 1.00 93.38 591 GLU A O 1
ATOM 4196 N N . ILE A 1 592 ? -49.163 10.426 41.788 1.00 91.69 592 ILE A N 1
ATOM 4197 C CA . ILE A 1 592 ? -48.263 11.581 41.677 1.00 91.69 592 ILE A CA 1
ATOM 4198 C C . ILE A 1 592 ? -47.958 11.848 40.198 1.00 91.69 592 ILE A C 1
ATOM 4200 O O . ILE A 1 592 ? -47.315 11.047 39.530 1.00 91.69 592 ILE A O 1
ATOM 4204 N N . THR A 1 593 ? -48.380 13.008 39.685 1.00 89.69 593 THR A N 1
ATOM 4205 C CA . THR A 1 593 ? -48.104 13.432 38.300 1.00 89.69 593 THR A CA 1
ATOM 4206 C C . THR A 1 593 ? -46.884 14.352 38.254 1.00 89.69 593 THR A C 1
ATOM 4208 O O . THR A 1 593 ? -46.969 15.538 38.596 1.00 89.69 593 THR A O 1
ATOM 4211 N N . TRP A 1 594 ? -45.753 13.845 37.772 1.00 86.44 594 TRP A N 1
ATOM 4212 C CA . TRP A 1 594 ? -44.541 14.626 37.539 1.00 86.44 594 TRP A CA 1
ATOM 4213 C C . TRP A 1 594 ? -44.681 15.525 36.321 1.00 86.44 594 TRP A C 1
ATOM 4215 O O . TRP A 1 594 ? -44.948 15.085 35.201 1.00 86.44 594 TRP A O 1
ATOM 4225 N N . THR A 1 595 ? -44.431 16.815 36.530 1.00 77.62 595 THR A N 1
ATOM 4226 C CA . THR A 1 595 ? -44.429 17.809 35.458 1.00 77.62 595 THR A CA 1
ATOM 4227 C C . THR A 1 595 ? -43.009 18.275 35.156 1.00 77.62 595 THR A C 1
ATOM 4229 O O . THR A 1 595 ? -42.273 18.702 36.044 1.00 77.62 595 THR A O 1
ATOM 4232 N N . VAL A 1 596 ? -42.603 18.266 33.885 1.00 69.25 596 VAL A N 1
ATOM 4233 C CA . VAL A 1 596 ? -41.398 18.998 33.472 1.00 69.25 596 VAL A CA 1
ATOM 4234 C C . VAL A 1 596 ? -41.765 20.441 33.145 1.00 69.25 596 VAL A C 1
ATOM 4236 O O . VAL A 1 596 ? -42.629 20.725 32.309 1.00 69.25 596 VAL A O 1
ATOM 4239 N N . VAL A 1 597 ? -41.067 21.399 33.758 1.00 51.53 597 VAL A N 1
ATOM 4240 C CA . VAL A 1 597 ? -41.098 22.786 33.277 1.00 51.53 597 VAL A CA 1
ATOM 4241 C C . VAL A 1 597 ? -40.274 22.844 31.996 1.00 51.53 597 VAL A C 1
ATOM 4243 O O . VAL A 1 597 ? -39.079 23.140 32.012 1.00 51.53 597 VAL A O 1
ATOM 4246 N N . SER A 1 598 ? -40.928 22.554 30.868 1.00 45.91 598 SER A N 1
ATOM 4247 C CA . SER A 1 598 ? -40.336 22.776 29.549 1.00 45.91 598 SER A CA 1
ATOM 4248 C C . SER A 1 598 ? -39.819 24.223 29.461 1.00 45.91 598 SER A C 1
ATOM 4250 O O . SER A 1 598 ? -40.575 25.170 29.723 1.00 45.91 598 SER A O 1
ATOM 4252 N N . PRO A 1 599 ? -38.534 24.447 29.123 1.00 43.19 599 PRO A N 1
ATOM 4253 C CA . PRO A 1 599 ? -38.057 25.798 28.885 1.00 43.19 599 PRO A CA 1
ATOM 4254 C C . PRO A 1 599 ? -38.842 26.386 27.703 1.00 43.19 599 PRO A C 1
ATOM 4256 O O . PRO A 1 599 ? -39.137 25.668 26.742 1.00 43.19 599 PRO A O 1
ATOM 4259 N N . PRO A 1 600 ? -39.194 27.686 27.726 1.00 48.75 600 PRO A N 1
ATOM 4260 C CA . PRO A 1 600 ? -39.943 28.286 26.631 1.00 48.75 600 PRO A CA 1
ATOM 4261 C C . PRO A 1 600 ? -39.198 28.081 25.297 1.00 48.75 600 PRO A C 1
ATOM 4263 O O . PRO A 1 600 ? -37.969 28.232 25.273 1.00 48.75 600 PRO A O 1
ATOM 4266 N N . PRO A 1 601 ? -39.906 27.764 24.190 1.00 44.56 601 PRO A N 1
ATOM 4267 C CA . PRO A 1 601 ? -39.282 27.382 22.926 1.00 44.56 601 PRO A CA 1
ATOM 4268 C C . PRO A 1 601 ? -38.175 28.348 22.493 1.00 44.56 601 PRO A C 1
ATOM 4270 O O . PRO A 1 601 ? -38.416 29.541 22.293 1.00 44.56 601 PRO A O 1
ATOM 4273 N N . GLY A 1 602 ? -36.957 27.817 22.347 1.00 52.50 602 GLY A N 1
ATOM 4274 C CA . GLY A 1 602 ? -35.767 28.596 21.993 1.00 52.50 602 GLY A CA 1
ATOM 4275 C C . GLY A 1 602 ? -34.902 29.086 23.163 1.00 52.50 602 GLY A C 1
ATOM 4276 O O . GLY A 1 602 ? -34.209 30.086 22.990 1.00 52.50 602 GLY A O 1
ATOM 4277 N N . GLN A 1 603 ? -34.905 28.418 24.325 1.00 63.56 603 GLN A N 1
ATOM 4278 C CA . GLN A 1 603 ? -33.968 28.720 25.427 1.00 63.56 603 GLN A CA 1
ATOM 4279 C C . GLN A 1 603 ? -32.963 27.619 25.805 1.00 63.56 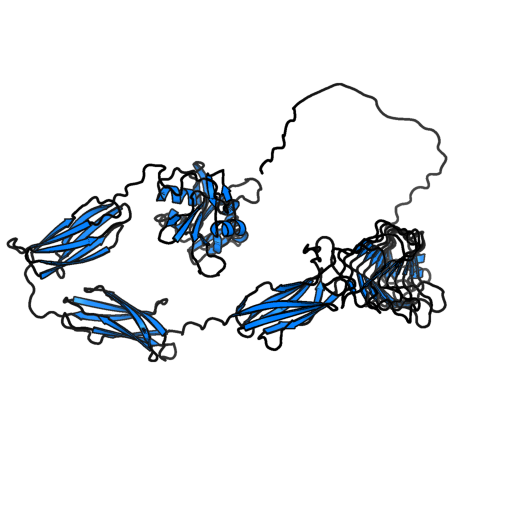603 GLN A C 1
ATOM 4281 O O . GLN A 1 603 ? -32.194 27.844 26.734 1.00 63.56 603 GLN A O 1
ATOM 4286 N N . PHE A 1 604 ? -32.873 26.490 25.089 1.00 81.31 604 PHE A N 1
ATOM 4287 C CA . PHE A 1 604 ? -31.780 25.529 25.317 1.00 81.31 604 PHE A CA 1
ATOM 4288 C C . PHE A 1 604 ? -30.431 26.143 24.878 1.00 81.31 604 PHE A C 1
ATOM 4290 O O . PHE A 1 604 ? -30.245 26.351 23.672 1.00 81.31 604 PHE A O 1
ATOM 4297 N N . PRO A 1 605 ? -29.498 26.481 25.798 1.00 83.56 605 PRO A N 1
ATOM 4298 C CA . PRO A 1 605 ? -28.336 27.304 25.451 1.00 83.56 605 PRO A CA 1
ATOM 4299 C C . PRO A 1 605 ? -27.352 26.657 24.462 1.00 83.56 605 PRO A C 1
ATOM 4301 O O . PRO A 1 605 ? -26.877 27.384 23.589 1.00 83.56 605 PRO A O 1
ATOM 4304 N N . PRO A 1 606 ? -27.065 25.336 24.514 1.00 89.38 606 PRO A N 1
ATOM 4305 C CA . PRO A 1 606 ? -26.202 24.688 23.525 1.00 89.38 606 PRO A CA 1
ATOM 4306 C C . PRO A 1 606 ? -26.728 24.777 22.088 1.00 89.38 606 PRO A C 1
ATOM 4308 O O . PRO A 1 606 ? -25.922 24.860 21.169 1.00 89.38 606 PRO A O 1
ATOM 4311 N N . ALA A 1 607 ? -28.050 24.816 21.881 1.00 88.38 607 ALA A N 1
ATOM 4312 C CA . ALA A 1 607 ? -28.681 24.957 20.561 1.00 88.38 607 ALA A CA 1
ATOM 4313 C C . ALA A 1 607 ? -28.888 26.421 20.118 1.00 88.38 607 ALA A C 1
ATOM 4315 O O . ALA A 1 607 ? -29.621 26.685 19.165 1.00 88.38 607 ALA A O 1
ATOM 4316 N N . GLN A 1 608 ? -28.299 27.400 20.814 1.00 87.44 608 GLN A N 1
ATOM 4317 C CA . GLN A 1 608 ? -28.318 28.795 20.364 1.00 87.44 608 GLN A CA 1
ATOM 4318 C C . GLN A 1 608 ? -27.133 29.098 19.433 1.00 87.44 608 GLN A C 1
ATOM 4320 O O . GLN A 1 608 ? -26.040 28.576 19.661 1.00 87.44 608 GLN A O 1
ATOM 4325 N N . PRO A 1 609 ? -27.303 29.992 18.437 1.00 87.31 609 PRO A N 1
ATOM 4326 C CA . PRO A 1 609 ? -26.212 30.449 17.583 1.00 87.31 609 PRO A CA 1
ATOM 4327 C C . PRO A 1 609 ? -24.998 30.934 18.379 1.00 87.31 609 PRO A C 1
ATOM 4329 O O . PRO A 1 609 ? -25.099 31.850 19.201 1.00 87.31 609 PRO A O 1
ATOM 4332 N N . ALA A 1 610 ? -23.839 30.353 18.091 1.00 89.19 610 ALA A N 1
ATOM 4333 C CA . ALA A 1 610 ? -22.576 30.696 18.716 1.00 89.19 610 ALA A CA 1
ATOM 4334 C C . ALA A 1 610 ? -21.743 31.649 17.847 1.00 89.19 610 ALA A C 1
ATOM 4336 O O . ALA A 1 610 ? -21.894 31.739 16.627 1.00 89.19 610 ALA A O 1
ATOM 4337 N N . GLU A 1 611 ? -20.811 32.357 18.485 1.00 91.12 611 GLU A N 1
ATOM 4338 C CA . GLU A 1 611 ? -19.760 33.087 17.773 1.00 91.12 611 GLU A CA 1
ATOM 4339 C C . GLU A 1 611 ? -18.627 32.124 17.354 1.00 91.12 611 GLU A C 1
ATOM 4341 O O . GLU A 1 611 ? -18.374 31.139 18.058 1.00 91.12 611 GLU A O 1
ATOM 4346 N N . PRO A 1 612 ? -17.903 32.391 16.248 1.00 93.50 612 PRO A N 1
ATOM 4347 C CA . PRO A 1 612 ? -16.805 31.538 15.793 1.00 93.50 612 PRO A CA 1
ATOM 4348 C C . PRO A 1 612 ? -15.659 31.436 16.814 1.00 93.50 612 PRO A C 1
ATOM 4350 O O . PRO A 1 612 ? -15.031 32.438 17.173 1.00 93.50 612 PRO A O 1
ATOM 4353 N N . LYS A 1 613 ? -15.335 30.212 17.237 1.00 92.00 613 LYS A N 1
ATOM 4354 C CA . LYS A 1 613 ? -14.252 29.894 18.180 1.00 92.00 613 LYS A CA 1
ATOM 4355 C C . LYS A 1 613 ? -12.933 29.616 17.452 1.00 92.00 613 LYS A C 1
ATOM 4357 O O . LYS A 1 613 ? -12.886 28.926 16.436 1.00 92.00 613 LYS A O 1
ATOM 4362 N N . ALA A 1 614 ? -11.826 30.126 17.991 1.00 84.56 614 ALA A N 1
ATOM 4363 C CA . ALA A 1 614 ? -10.492 29.836 17.466 1.00 84.56 614 ALA A CA 1
ATOM 4364 C C . ALA A 1 614 ? -10.090 28.378 17.764 1.00 84.56 614 ALA A C 1
ATOM 4366 O O . ALA A 1 614 ? -10.203 27.936 18.901 1.00 84.56 614 ALA A O 1
ATOM 4367 N N . GLY A 1 615 ? -9.604 27.653 16.749 1.00 83.31 615 GLY A N 1
ATOM 4368 C CA . GLY A 1 615 ? -9.257 26.223 16.836 1.00 83.31 615 GLY A CA 1
ATOM 4369 C C . GLY A 1 615 ? -10.370 25.266 16.382 1.00 83.31 615 GLY A C 1
ATOM 4370 O O . GLY A 1 615 ? -10.088 24.105 16.088 1.00 83.31 615 GLY A O 1
ATOM 4371 N N . CYS A 1 616 ? -11.601 25.762 16.246 1.00 93.56 616 CYS A N 1
ATOM 4372 C CA . CYS A 1 616 ? -12.771 24.992 15.826 1.00 93.56 616 CYS A CA 1
ATOM 4373 C C . CYS A 1 616 ? -13.120 25.240 14.348 1.00 93.56 616 CYS A C 1
ATOM 4375 O O . CYS A 1 616 ? -12.737 26.263 13.771 1.00 93.56 616 CYS A O 1
ATOM 4377 N N . ILE A 1 617 ? -13.897 24.339 13.740 1.00 93.94 617 ILE A N 1
ATOM 4378 C CA . ILE A 1 617 ? -14.626 24.643 12.501 1.00 93.94 617 ILE A CA 1
ATOM 4379 C C . ILE A 1 617 ? -15.932 25.323 12.893 1.00 93.94 617 ILE A C 1
ATOM 4381 O O . ILE A 1 617 ? -16.720 24.754 13.639 1.00 93.94 617 ILE A O 1
ATOM 4385 N N . PHE A 1 618 ? -16.176 26.524 12.374 1.00 95.25 618 PHE A N 1
ATOM 4386 C CA . PHE A 1 618 ? -17.469 27.189 12.506 1.00 95.25 618 PHE A CA 1
ATOM 4387 C C . PHE A 1 618 ? -18.317 26.948 11.256 1.00 95.25 618 PHE A C 1
ATOM 4389 O O . PHE A 1 618 ? -17.889 27.279 10.145 1.00 95.25 618 PHE A O 1
ATOM 4396 N N . PHE A 1 619 ? -19.525 26.418 11.436 1.00 94.50 619 PHE A N 1
ATOM 4397 C CA . PHE A 1 619 ? -20.469 26.144 10.358 1.00 94.50 619 PHE A CA 1
ATOM 4398 C C . PHE A 1 619 ? -21.494 27.282 10.242 1.00 94.50 619 PHE A C 1
ATOM 4400 O O . PHE A 1 619 ? -22.440 27.334 11.024 1.00 94.50 619 PHE A O 1
ATOM 4407 N N . PRO A 1 620 ? -21.370 28.204 9.266 1.00 90.12 620 PRO A N 1
ATOM 4408 C CA . PRO A 1 620 ? -22.308 29.320 9.116 1.00 90.12 620 PRO A CA 1
ATOM 4409 C C . PRO A 1 620 ? -23.736 28.900 8.725 1.00 90.12 620 PRO A C 1
ATOM 4411 O O . PRO A 1 620 ? -24.626 29.743 8.747 1.00 90.12 620 PRO A O 1
ATOM 4414 N N . GLN A 1 621 ? -23.949 27.637 8.341 1.00 90.38 621 GLN A N 1
ATOM 4415 C CA . GLN A 1 621 ? -25.254 27.053 8.024 1.00 90.38 621 GLN A CA 1
ATOM 4416 C C . GLN A 1 621 ? -26.139 26.923 9.268 1.00 90.38 621 GLN A C 1
ATOM 4418 O O . GLN A 1 621 ? -27.299 27.316 9.225 1.00 90.38 621 GLN A O 1
ATOM 4423 N N . THR A 1 622 ? -25.577 26.396 10.359 1.00 91.75 622 THR A N 1
ATOM 4424 C CA . THR A 1 622 ? -26.275 26.156 11.633 1.00 91.75 622 THR A CA 1
ATOM 4425 C C . THR A 1 622 ? -25.837 27.117 12.741 1.00 91.75 622 THR A C 1
ATOM 4427 O O . THR A 1 622 ? -26.496 27.217 13.763 1.00 91.75 622 THR A O 1
ATOM 4430 N N . GLN A 1 623 ? -24.760 27.878 12.516 1.00 93.50 623 GLN A N 1
ATOM 4431 C CA . GLN A 1 623 ? -24.128 28.792 13.471 1.00 93.50 623 GLN A CA 1
ATOM 4432 C C . GLN A 1 623 ? -23.504 28.109 14.703 1.00 93.50 623 GLN A C 1
ATOM 4434 O O . GLN A 1 623 ? -23.419 28.726 15.763 1.00 93.50 623 GLN A O 1
ATOM 4439 N N . HIS A 1 624 ? -23.009 26.878 14.544 1.00 95.31 624 HIS A N 1
ATOM 4440 C CA . HIS A 1 624 ? -22.324 26.125 15.602 1.00 95.31 624 HIS A CA 1
ATOM 4441 C C . HIS A 1 624 ? -20.851 25.840 15.286 1.00 95.31 624 HIS A C 1
ATOM 4443 O O . HIS A 1 624 ? -20.418 25.813 14.127 1.00 95.31 624 HIS A O 1
ATOM 4449 N N . ASN A 1 625 ? -20.075 25.636 16.346 1.00 95.38 625 ASN A N 1
ATOM 4450 C CA . ASN A 1 625 ? -18.668 25.267 16.322 1.00 95.38 625 ASN A CA 1
ATOM 4451 C C . ASN A 1 625 ? -18.492 23.763 16.539 1.00 95.38 625 ASN A C 1
ATOM 4453 O O . ASN A 1 625 ? -19.178 23.156 17.353 1.00 95.38 625 ASN A O 1
ATOM 4457 N N . LEU A 1 626 ? -17.497 23.195 15.870 1.00 96.06 626 LEU A N 1
ATOM 4458 C CA . LEU A 1 626 ? -17.031 21.828 16.059 1.00 96.06 626 LEU A CA 1
ATOM 4459 C C . LEU A 1 626 ? -15.552 21.858 16.453 1.00 96.06 626 LEU A C 1
ATOM 4461 O O . LEU A 1 626 ? -14.718 22.354 15.682 1.00 96.06 626 LEU A O 1
ATOM 4465 N N . CYS A 1 627 ? -15.232 21.382 17.654 1.00 92.25 627 CYS A N 1
ATOM 4466 C CA . CYS A 1 627 ? -13.922 21.541 18.278 1.00 92.25 627 CYS A CA 1
ATOM 4467 C C . CYS A 1 627 ? -13.277 20.182 18.623 1.00 92.25 627 CYS A C 1
ATOM 4469 O O . CYS A 1 627 ? -13.878 19.122 18.464 1.00 92.25 627 CYS A O 1
ATOM 4471 N N . ALA A 1 628 ? -12.013 20.236 19.063 1.00 88.75 628 ALA A N 1
ATOM 4472 C CA . ALA A 1 628 ? -11.291 19.140 19.719 1.00 88.75 628 ALA A CA 1
ATOM 4473 C C . ALA A 1 628 ? -11.467 17.745 19.064 1.00 88.75 628 ALA A C 1
ATOM 4475 O O . ALA A 1 628 ? -11.331 17.613 17.847 1.00 88.75 628 ALA A O 1
ATOM 4476 N N . GLY A 1 629 ? -11.706 16.701 19.865 1.00 85.38 629 GLY A N 1
ATOM 4477 C CA . GLY A 1 629 ? -11.786 15.319 19.389 1.00 85.38 629 GLY A CA 1
ATOM 4478 C C . GLY A 1 629 ? -13.021 15.026 18.533 1.00 85.38 629 GLY A C 1
ATOM 4479 O O . GLY A 1 629 ? -12.907 14.296 17.553 1.00 85.38 629 GLY A O 1
ATOM 4480 N N . PHE A 1 630 ? -14.165 15.671 18.797 1.00 91.88 630 PHE A N 1
ATOM 4481 C CA . PHE A 1 630 ? -15.350 15.568 17.933 1.00 91.88 630 PHE A CA 1
ATOM 4482 C C . PHE A 1 630 ? -15.079 16.090 16.520 1.00 91.88 630 PHE A C 1
ATOM 4484 O O . PHE A 1 630 ? -15.527 15.484 15.545 1.00 91.88 630 PHE A O 1
ATOM 4491 N N . ARG A 1 631 ? -14.283 17.158 16.378 1.00 92.38 631 ARG A N 1
ATOM 4492 C CA . ARG A 1 631 ? -13.805 17.622 15.071 1.00 92.38 631 ARG A CA 1
ATOM 4493 C C . ARG A 1 631 ? -12.953 16.563 14.380 1.00 92.38 631 ARG A C 1
ATOM 4495 O O . ARG A 1 631 ? -13.235 16.245 13.229 1.00 92.38 631 ARG A O 1
ATOM 4502 N N . SER A 1 632 ? -11.949 16.020 15.068 1.00 88.00 632 SER A N 1
ATOM 4503 C CA . SER A 1 632 ? -11.075 14.980 14.511 1.00 88.00 632 SER A CA 1
ATOM 4504 C C . SER A 1 632 ? -11.865 13.741 14.084 1.00 88.00 632 SER A C 1
ATOM 4506 O O . SER A 1 632 ? -11.608 13.185 13.020 1.00 88.00 632 SER A O 1
ATOM 4508 N N . TYR A 1 633 ? -12.857 13.322 14.870 1.00 88.00 633 TYR A N 1
ATOM 4509 C CA . TYR A 1 633 ? -13.707 12.183 14.534 1.00 88.00 633 TYR A CA 1
ATOM 4510 C C . TYR A 1 633 ? -14.590 12.474 13.311 1.00 88.00 633 TYR A C 1
ATOM 4512 O O . TYR A 1 633 ? -14.614 11.699 12.356 1.00 88.00 633 TYR A O 1
ATOM 4520 N N . TRP A 1 634 ? -15.258 13.632 13.285 1.00 91.12 634 TRP A N 1
ATOM 4521 C CA . TRP A 1 634 ? -16.091 14.056 12.157 1.00 91.12 634 TRP A CA 1
ATOM 4522 C C . TRP A 1 634 ? -15.280 14.173 10.858 1.00 91.12 634 TRP A C 1
ATOM 4524 O O . TRP A 1 634 ? -15.740 13.707 9.819 1.00 91.12 634 TRP A O 1
ATOM 4534 N N . GLU A 1 635 ? -14.070 14.744 10.901 1.00 88.56 635 GLU A N 1
ATOM 4535 C CA . GLU A 1 635 ? -13.185 14.872 9.731 1.00 88.56 635 GLU A CA 1
ATOM 4536 C C . GLU A 1 635 ? -12.742 13.508 9.167 1.00 88.56 635 GLU A C 1
ATOM 4538 O O . GLU A 1 635 ? -12.636 13.378 7.948 1.00 88.56 635 GLU A O 1
ATOM 4543 N N . ASN A 1 636 ? -12.526 12.495 10.018 1.00 82.56 636 ASN A N 1
ATOM 4544 C CA . ASN A 1 636 ? -11.963 11.201 9.610 1.00 82.56 636 ASN A CA 1
ATOM 4545 C C . ASN A 1 636 ? -13.001 10.102 9.300 1.00 82.56 636 ASN A C 1
ATOM 4547 O O . ASN A 1 636 ? -12.729 9.258 8.449 1.00 82.56 636 ASN A O 1
ATOM 4551 N N . PHE A 1 637 ? -14.172 10.087 9.953 1.00 78.44 637 PHE A N 1
ATOM 4552 C CA . PHE A 1 637 ? -15.076 8.917 9.945 1.00 78.44 637 PHE A CA 1
ATOM 4553 C C . PHE A 1 637 ? -16.427 9.111 9.234 1.00 78.44 637 PHE A C 1
ATOM 4555 O O . PHE A 1 637 ? -17.262 8.211 9.256 1.00 78.44 637 PHE A O 1
ATOM 4562 N N . GLY A 1 638 ? -16.660 10.246 8.561 1.00 77.19 638 GLY A N 1
ATOM 4563 C CA . GLY A 1 638 ? -17.843 10.394 7.690 1.00 77.19 638 GLY A CA 1
ATOM 4564 C C . GLY A 1 638 ? -18.259 11.822 7.325 1.00 77.19 638 GLY A C 1
ATOM 4565 O O . GLY A 1 638 ? -18.945 12.048 6.322 1.00 77.19 638 GLY A O 1
ATOM 4566 N N . GLY A 1 639 ? -17.817 12.811 8.101 1.00 86.88 639 GLY A N 1
ATOM 4567 C CA . GLY A 1 639 ? -18.020 14.228 7.822 1.00 86.88 639 GLY A CA 1
ATOM 4568 C C . GLY A 1 639 ? -19.477 14.624 7.585 1.00 86.88 639 GLY A C 1
ATOM 4569 O O . GLY A 1 639 ? -20.415 14.109 8.196 1.00 86.88 639 GLY A O 1
ATOM 4570 N N . LEU A 1 640 ? -19.664 15.562 6.653 1.00 85.50 640 LEU A N 1
ATOM 4571 C CA . LEU A 1 640 ? -20.971 16.139 6.338 1.00 85.50 640 LEU A CA 1
ATOM 4572 C C . LEU A 1 640 ? -21.967 15.115 5.772 1.00 85.50 640 LEU A C 1
ATOM 4574 O O . LEU A 1 640 ? -23.164 15.260 6.001 1.00 85.50 640 LEU A O 1
ATOM 4578 N N . ALA A 1 641 ? -21.485 14.113 5.031 1.00 80.31 641 ALA A N 1
ATOM 4579 C CA . ALA A 1 641 ? -22.342 13.114 4.397 1.00 80.31 641 ALA A CA 1
ATOM 4580 C C . ALA A 1 641 ? -22.971 12.168 5.430 1.00 80.31 641 ALA A C 1
ATOM 4582 O O . ALA A 1 641 ? -24.163 11.882 5.338 1.00 80.31 641 ALA A O 1
ATOM 4583 N N . THR A 1 642 ? -22.189 11.741 6.426 1.00 83.94 642 THR A N 1
ATOM 4584 C CA . THR A 1 642 ? -22.655 10.812 7.461 1.00 83.94 642 THR A CA 1
ATOM 4585 C C . THR A 1 642 ? -23.358 11.538 8.608 1.00 83.94 642 THR A C 1
ATOM 4587 O O . THR A 1 642 ? -24.501 11.235 8.937 1.00 83.94 642 THR A O 1
ATOM 4590 N N . PHE A 1 643 ? -22.713 12.540 9.210 1.00 91.06 643 PHE A N 1
ATOM 4591 C CA . PHE A 1 643 ? -23.178 13.130 10.474 1.00 91.06 643 PHE A CA 1
ATOM 4592 C C . PHE A 1 643 ? -24.001 14.412 10.286 1.00 91.06 643 PHE A C 1
ATOM 4594 O O . PHE A 1 643 ? -24.815 14.770 11.138 1.00 91.06 643 PHE A O 1
ATOM 4601 N N . GLY A 1 644 ? -23.851 15.088 9.144 1.00 91.25 644 GLY A N 1
ATOM 4602 C CA . GLY A 1 644 ? -24.444 16.403 8.912 1.00 91.25 644 GLY A CA 1
ATOM 4603 C C . GLY A 1 644 ? -23.701 17.536 9.623 1.00 91.25 644 GLY A C 1
ATOM 4604 O O . GLY A 1 644 ? -22.550 17.391 10.045 1.00 91.25 644 GLY A O 1
ATOM 4605 N N . TYR A 1 645 ? -24.362 18.687 9.729 1.00 94.06 645 TYR A N 1
ATOM 4606 C CA . TYR A 1 645 ? -23.856 19.835 10.488 1.00 94.06 645 TYR A CA 1
ATOM 4607 C C . TYR A 1 645 ? -24.082 19.671 12.007 1.00 94.06 645 TYR A C 1
ATOM 4609 O O . TYR A 1 645 ? -25.065 19.043 12.400 1.00 94.06 645 TYR A O 1
ATOM 4617 N N . PRO A 1 646 ? -23.233 20.251 12.878 1.00 96.50 646 PRO A N 1
ATOM 4618 C CA . PRO A 1 646 ? -23.542 20.370 14.303 1.00 96.50 646 PRO A CA 1
ATOM 4619 C C . PRO A 1 646 ? -24.757 21.289 14.511 1.00 96.50 646 PRO A C 1
ATOM 4621 O O . PRO A 1 646 ? -24.860 22.339 13.869 1.00 96.50 646 PRO A O 1
ATOM 4624 N N . VAL A 1 647 ? -25.662 20.897 15.408 1.00 94.56 647 VAL A N 1
ATOM 4625 C CA . VAL A 1 647 ? -26.886 21.634 15.797 1.00 94.56 647 VAL A CA 1
ATOM 4626 C C . VAL A 1 647 ? -26.887 22.044 17.277 1.00 94.56 647 VAL A C 1
ATOM 4628 O O . VAL A 1 647 ? -27.828 22.675 17.750 1.00 94.56 647 VAL A O 1
ATOM 4631 N N . THR A 1 648 ? -25.818 21.713 18.004 1.00 95.25 648 THR A N 1
ATOM 4632 C CA . THR A 1 648 ? -25.475 22.314 19.295 1.00 95.25 648 THR A CA 1
ATOM 4633 C C . THR A 1 648 ? -23.993 22.669 19.340 1.00 95.25 648 THR A C 1
ATOM 4635 O O . THR A 1 648 ? -23.193 22.170 18.551 1.00 95.25 648 THR A O 1
ATOM 4638 N N . GLU A 1 649 ? -23.597 23.491 20.306 1.00 94.62 649 GLU A N 1
ATOM 4639 C CA . GLU A 1 649 ? -22.245 23.455 20.872 1.00 94.62 649 GLU A CA 1
ATOM 4640 C C . GLU A 1 649 ? -22.041 22.174 21.712 1.00 94.62 649 GLU A C 1
ATOM 4642 O O . GLU A 1 649 ? -23.003 21.473 22.029 1.00 94.62 649 GLU A O 1
ATOM 4647 N N . GLU A 1 650 ? -20.797 21.880 22.091 1.00 94.00 650 GLU A N 1
ATOM 4648 C CA . GLU A 1 650 ? -20.460 20.851 23.088 1.00 94.00 650 GLU A CA 1
ATOM 4649 C C . GLU A 1 650 ? -21.037 21.214 24.474 1.00 94.00 650 GLU A C 1
ATOM 4651 O O . GLU A 1 650 ? -20.891 22.354 24.933 1.00 94.00 650 GLU A O 1
ATOM 4656 N N . PHE A 1 651 ? -21.681 20.258 25.150 1.00 92.00 651 PHE A N 1
ATOM 4657 C CA . PHE A 1 651 ? -22.214 20.404 26.513 1.00 92.00 651 PHE A CA 1
ATOM 4658 C C . PHE A 1 651 ? -22.152 19.075 27.282 1.00 92.00 651 PHE A C 1
ATOM 4660 O O . PHE A 1 651 ? -21.754 18.065 26.715 1.00 92.00 651 PHE A O 1
ATOM 4667 N N . VAL A 1 652 ? -22.505 19.065 28.572 1.00 85.50 652 VAL A N 1
ATOM 4668 C CA . VAL A 1 652 ? -22.530 17.832 29.381 1.00 85.50 652 VAL A CA 1
ATOM 4669 C C . VAL A 1 652 ? -23.956 17.288 29.480 1.00 85.50 652 VAL A C 1
ATOM 4671 O O . VAL A 1 652 ? -24.857 18.010 29.906 1.00 85.50 652 VAL A O 1
ATOM 4674 N N . GLU A 1 653 ? -24.141 16.020 29.124 1.00 82.81 653 GLU A N 1
ATOM 4675 C CA . GLU A 1 653 ? -25.382 15.244 29.237 1.00 82.81 653 GLU A CA 1
ATOM 4676 C C . GLU A 1 653 ? -25.036 13.927 29.949 1.00 82.81 653 GLU A C 1
ATOM 4678 O O . GLU A 1 653 ? -24.091 13.249 29.557 1.00 82.81 653 GLU A O 1
ATOM 4683 N N . ASN A 1 654 ? -25.743 13.589 31.032 1.00 79.19 654 ASN A N 1
ATOM 4684 C CA . ASN A 1 654 ? -25.533 12.359 31.817 1.00 79.19 654 ASN A CA 1
ATOM 4685 C C . ASN A 1 654 ? -24.061 12.094 32.223 1.00 79.19 654 ASN A C 1
ATOM 4687 O O . ASN A 1 654 ? -23.593 10.961 32.222 1.00 79.19 654 ASN A O 1
ATOM 4691 N N . GLY A 1 655 ? -23.312 13.156 32.546 1.00 77.94 655 GLY A N 1
ATOM 4692 C CA . GLY A 1 655 ? -21.894 13.082 32.930 1.00 77.94 655 GLY A CA 1
ATOM 4693 C C . GLY A 1 655 ? -20.898 13.013 31.762 1.00 77.94 655 GLY A C 1
ATOM 4694 O O . GLY A 1 655 ? -19.711 13.264 31.969 1.00 77.94 655 GLY A O 1
ATOM 4695 N N . LEU A 1 656 ? -21.363 12.768 30.536 1.00 83.69 656 LEU A N 1
ATOM 4696 C CA . LEU A 1 656 ? -20.544 12.722 29.324 1.00 83.69 656 LEU A CA 1
ATOM 4697 C C . LEU A 1 656 ? -20.519 14.091 28.640 1.00 83.69 656 LEU A C 1
ATOM 4699 O O . LEU A 1 656 ? -21.511 14.820 28.644 1.00 83.69 656 LEU A O 1
ATOM 4703 N N . THR A 1 657 ? -19.402 14.445 27.998 1.00 90.38 657 THR A N 1
ATOM 4704 C CA . THR A 1 657 ? -19.426 15.559 27.033 1.00 90.38 657 THR A CA 1
ATOM 4705 C C . THR A 1 657 ? -20.103 15.058 25.766 1.00 90.38 657 THR A C 1
ATOM 4707 O O . THR A 1 657 ? -19.711 14.019 25.244 1.00 90.38 657 THR A O 1
ATOM 4710 N N . VAL A 1 658 ? -21.103 15.779 25.267 1.00 94.50 658 VAL A N 1
ATOM 4711 C CA . VAL A 1 658 ? -21.866 15.416 24.072 1.00 94.50 658 VAL A CA 1
ATOM 4712 C C . VAL A 1 658 ? -21.987 16.586 23.101 1.00 94.50 658 VAL A C 1
ATOM 4714 O O . VAL A 1 658 ? -21.902 17.759 23.480 1.00 94.50 658 VAL A O 1
ATOM 4717 N N . GLN A 1 659 ? -22.222 16.269 21.831 1.00 96.50 659 GLN A N 1
ATOM 4718 C CA . GLN A 1 659 ? -22.626 17.242 20.820 1.00 96.50 659 GLN A CA 1
ATOM 4719 C C . GLN A 1 659 ? -23.634 16.615 19.854 1.00 96.50 659 GLN A C 1
ATOM 4721 O O . GLN A 1 659 ? -23.427 15.511 19.347 1.00 96.50 659 GLN A O 1
ATOM 4726 N N . TYR A 1 660 ? -24.723 17.331 19.577 1.00 95.44 660 TYR A N 1
ATOM 4727 C CA . TYR A 1 660 ? -25.728 16.896 18.613 1.00 95.44 660 TYR A CA 1
ATOM 4728 C C . TYR A 1 660 ? -25.406 17.457 17.226 1.00 95.44 660 TYR A C 1
ATOM 4730 O O . TYR A 1 660 ? -25.102 18.641 17.048 1.00 95.44 660 TYR A O 1
ATOM 4738 N N . PHE A 1 661 ? -25.528 16.592 16.229 1.00 95.81 661 PHE A N 1
ATOM 4739 C CA . PHE A 1 661 ? -25.472 16.897 14.807 1.00 95.81 661 PHE A CA 1
ATOM 4740 C C . PHE A 1 661 ? -26.843 16.629 14.189 1.00 95.81 661 PHE A C 1
ATOM 4742 O O . PHE A 1 661 ? -27.722 16.055 14.827 1.00 95.81 661 PHE A O 1
ATOM 4749 N N . GLU A 1 662 ? -27.043 17.007 12.929 1.00 94.06 662 GLU A N 1
ATOM 4750 C CA . GLU A 1 662 ? -28.298 16.706 12.235 1.00 94.06 662 GLU A CA 1
ATOM 4751 C C . GLU A 1 662 ? -28.643 15.209 12.291 1.00 94.06 662 GLU A C 1
ATOM 4753 O O . GLU A 1 662 ? -29.805 14.866 12.484 1.00 94.06 662 GLU A O 1
ATOM 4758 N N . ARG A 1 663 ? -27.651 14.317 12.145 1.00 93.31 663 ARG A N 1
ATOM 4759 C CA . ARG A 1 663 ? -27.855 12.868 11.937 1.00 93.31 663 ARG A CA 1
ATOM 4760 C C . ARG A 1 663 ? -27.304 11.972 13.051 1.00 93.31 663 ARG A C 1
ATOM 4762 O O . ARG A 1 663 ? -27.477 10.765 12.967 1.00 93.31 663 ARG A O 1
ATOM 4769 N N . ALA A 1 664 ? -26.648 12.531 14.069 1.00 94.12 664 ALA A N 1
ATOM 4770 C CA . ALA A 1 664 ? -25.995 11.762 15.132 1.00 94.12 664 ALA A CA 1
ATOM 4771 C C . ALA A 1 664 ? -25.871 12.562 16.443 1.00 94.12 664 ALA A C 1
ATOM 4773 O O . ALA A 1 664 ? -25.897 13.793 16.424 1.00 94.12 664 ALA A O 1
ATOM 4774 N N . ARG A 1 665 ? -25.667 11.860 17.564 1.00 95.00 665 ARG A N 1
ATOM 4775 C CA . ARG A 1 665 ? -25.168 12.409 18.837 1.00 95.00 665 ARG A CA 1
ATOM 4776 C C . ARG A 1 665 ? -23.776 11.835 19.060 1.00 95.00 665 ARG A C 1
ATOM 4778 O O . ARG A 1 665 ? -23.629 10.617 19.056 1.00 95.00 665 ARG A O 1
ATOM 4785 N N . PHE A 1 666 ? -22.776 12.695 19.207 1.00 94.44 666 PHE A N 1
ATOM 4786 C CA . PHE A 1 666 ? -21.427 12.288 19.599 1.00 94.44 666 PHE A CA 1
ATOM 4787 C C . PHE A 1 666 ? -21.331 12.347 21.119 1.00 94.44 666 PHE A C 1
ATOM 4789 O O . PHE A 1 666 ? -21.835 13.292 21.726 1.00 94.44 666 PHE A O 1
ATOM 4796 N N . GLU A 1 667 ? -20.667 11.363 21.711 1.00 92.44 667 GLU A N 1
ATOM 4797 C CA . GLU A 1 667 ? -20.455 11.225 23.148 1.00 92.44 667 GLU A CA 1
ATOM 4798 C C . GLU A 1 667 ? -18.965 10.992 23.411 1.00 92.44 667 GLU A C 1
ATOM 4800 O O . GLU A 1 667 ? -18.328 10.209 22.707 1.00 92.44 667 GLU A O 1
ATOM 4805 N N . TRP A 1 668 ? -18.400 11.688 24.395 1.00 87.62 668 TRP A N 1
ATOM 4806 C CA . TRP A 1 668 ? -16.985 11.601 24.747 1.00 87.62 668 TRP A CA 1
ATOM 4807 C C . TRP A 1 668 ? -16.748 10.517 25.802 1.00 87.62 668 TRP A C 1
ATOM 4809 O O . TRP A 1 668 ? -17.117 10.696 26.964 1.00 87.62 668 TRP A O 1
ATOM 4819 N N . HIS A 1 669 ? -16.104 9.426 25.395 1.00 82.56 669 HIS A N 1
ATOM 4820 C CA . HIS A 1 669 ? -15.847 8.218 26.184 1.00 82.56 669 HIS A CA 1
ATOM 4821 C C . HIS A 1 669 ? -14.332 7.957 26.259 1.00 82.56 669 HIS A C 1
ATOM 4823 O O . HIS A 1 669 ? -13.806 7.170 25.473 1.00 82.56 669 HIS A O 1
ATOM 4829 N N . PRO A 1 670 ? -13.598 8.650 27.151 1.00 65.69 670 PRO A N 1
ATOM 4830 C CA . PRO A 1 670 ? -12.141 8.592 27.175 1.00 65.69 670 PRO A CA 1
ATOM 4831 C C . PRO A 1 670 ? -11.640 7.212 27.618 1.00 65.69 670 PRO A C 1
ATOM 4833 O O . PRO A 1 670 ? -11.987 6.751 28.705 1.00 65.69 670 PRO A O 1
ATOM 4836 N N . GLY A 1 671 ? -10.780 6.589 26.808 1.00 58.38 671 GLY A N 1
ATOM 4837 C CA . GLY A 1 671 ? -10.138 5.309 27.141 1.00 58.38 671 GLY A CA 1
ATOM 4838 C C . GLY A 1 671 ? -11.001 4.053 26.948 1.00 58.38 671 GLY A C 1
ATOM 4839 O O . GLY A 1 671 ? -10.703 3.024 27.548 1.00 58.38 671 GLY A O 1
ATOM 4840 N N . VAL A 1 672 ? -12.060 4.110 26.133 1.00 54.38 672 VAL A N 1
ATOM 4841 C CA . VAL A 1 672 ? -12.828 2.916 25.729 1.00 54.38 672 VAL A CA 1
ATOM 4842 C C . VAL A 1 672 ? -12.209 2.287 24.472 1.00 54.38 672 VAL A C 1
ATOM 4844 O O . VAL A 1 672 ? -11.827 2.988 23.536 1.00 54.38 672 VAL A O 1
ATOM 4847 N N . TRP A 1 673 ? -12.094 0.954 24.454 1.00 40.44 673 TRP A N 1
ATOM 4848 C CA . TRP A 1 673 ? -11.417 0.210 23.386 1.00 40.44 673 TRP A CA 1
ATOM 4849 C C . TRP A 1 673 ? -12.215 0.185 22.057 1.00 40.44 673 TRP A C 1
ATOM 4851 O O . TRP A 1 673 ? -13.444 0.078 22.084 1.00 40.44 673 TRP A O 1
ATOM 4861 N N . PRO A 1 674 ? -11.543 0.204 20.885 1.00 41.25 674 PRO A N 1
ATOM 4862 C CA . PRO A 1 674 ? -10.104 0.388 20.711 1.00 41.25 674 PRO A CA 1
ATOM 4863 C C . PRO A 1 674 ? -9.713 1.855 20.905 1.00 41.25 674 PRO A C 1
ATOM 4865 O O . PRO A 1 674 ? -10.420 2.761 20.464 1.00 41.25 674 PRO A O 1
ATOM 4868 N N . GLU A 1 675 ? -8.542 2.071 21.509 1.00 45.12 675 GLU A N 1
ATOM 4869 C CA . GLU A 1 675 ? -8.064 3.335 22.108 1.00 45.12 675 GLU A CA 1
ATOM 4870 C C . GLU A 1 675 ? -7.882 4.525 21.131 1.00 45.12 675 GLU A C 1
ATOM 4872 O O . GLU A 1 675 ? -7.354 5.574 21.492 1.00 45.12 675 GLU A O 1
ATOM 4877 N N . ARG A 1 676 ? -8.349 4.402 19.880 1.00 50.91 676 ARG A N 1
ATOM 4878 C CA . ARG A 1 676 ? -8.446 5.492 18.893 1.00 50.91 676 ARG A CA 1
ATOM 4879 C C . ARG A 1 676 ? -9.824 6.168 18.831 1.00 50.91 676 ARG A C 1
ATOM 4881 O O . ARG A 1 676 ? -9.980 7.108 18.048 1.00 50.91 676 ARG A O 1
ATOM 4888 N N . TYR A 1 677 ? -10.823 5.695 19.584 1.00 55.41 677 TYR A N 1
ATOM 4889 C CA . TYR A 1 677 ? -12.198 6.212 19.542 1.00 55.41 677 TYR A CA 1
ATOM 4890 C C . TYR A 1 677 ? -12.695 6.729 20.903 1.00 55.41 677 TYR A C 1
ATOM 4892 O O . TYR A 1 677 ? -13.703 6.256 21.416 1.00 55.41 677 TYR A O 1
ATOM 4900 N N . ASP A 1 678 ? -12.103 7.823 21.399 1.00 72.31 678 ASP A N 1
ATOM 4901 C CA . ASP A 1 678 ? -12.674 8.641 22.495 1.00 72.31 678 ASP A CA 1
ATOM 4902 C C . ASP A 1 678 ? -14.094 9.194 22.192 1.00 72.31 678 ASP A C 1
ATOM 4904 O O . ASP A 1 678 ? -14.678 9.930 22.988 1.00 72.31 678 ASP A O 1
ATOM 4908 N N . VAL A 1 679 ? -14.647 8.911 21.008 1.00 85.62 679 VAL A N 1
ATOM 4909 C CA . VAL A 1 679 ? -15.941 9.387 20.522 1.00 85.62 679 VAL A CA 1
ATOM 4910 C C . VAL A 1 679 ? -16.786 8.188 20.111 1.00 85.62 679 VAL A C 1
ATOM 4912 O O . VAL A 1 679 ? -16.496 7.533 19.107 1.00 85.62 679 VAL A O 1
ATOM 4915 N N . LEU A 1 680 ? -17.868 7.946 20.849 1.00 86.44 680 LEU A N 1
ATOM 4916 C CA . LEU A 1 680 ? -18.907 6.992 20.469 1.00 86.44 680 LEU A CA 1
ATOM 4917 C C . LEU A 1 680 ? -20.139 7.732 19.948 1.00 86.44 680 LEU A C 1
ATOM 4919 O O . LEU A 1 680 ? -20.383 8.899 20.266 1.00 86.44 680 LEU A O 1
ATOM 4923 N N . LEU A 1 681 ? -20.924 7.040 19.126 1.00 88.31 681 LEU A N 1
ATOM 4924 C CA . LEU A 1 681 ? -22.209 7.538 18.650 1.00 88.31 681 LEU A CA 1
ATOM 4925 C C . LEU A 1 681 ? -23.320 7.002 19.548 1.00 88.31 681 LEU A C 1
ATOM 4927 O O . LEU A 1 681 ? -23.459 5.784 19.710 1.00 88.31 681 LEU A O 1
ATOM 4931 N N . GLY A 1 682 ? -24.111 7.922 20.099 1.00 88.19 682 GLY A N 1
ATOM 4932 C CA . GLY A 1 682 ? -25.254 7.603 20.945 1.00 88.19 682 GLY A CA 1
ATOM 4933 C C . GLY A 1 682 ? -26.300 6.766 20.210 1.00 88.19 682 GLY A C 1
ATOM 4934 O O . GLY A 1 682 ? -26.458 6.873 18.991 1.00 88.19 682 GLY A O 1
ATOM 4935 N N . LEU A 1 683 ? -27.041 5.949 20.961 1.00 90.19 683 LEU A N 1
ATOM 4936 C CA . LEU A 1 683 ? -28.027 4.987 20.448 1.00 90.19 683 LEU A CA 1
ATOM 4937 C C . LEU A 1 683 ? -29.331 5.655 19.965 1.00 90.19 683 LEU A C 1
ATOM 4939 O O . LEU A 1 683 ? -30.430 5.206 20.276 1.00 90.19 683 LEU A O 1
ATOM 4943 N N . LEU A 1 684 ? -29.226 6.741 19.192 1.00 89.94 684 LEU A N 1
ATOM 4944 C CA . LEU A 1 684 ? -30.361 7.570 18.782 1.00 89.94 684 LEU A CA 1
ATOM 4945 C C . LEU A 1 684 ? -31.438 6.806 18.013 1.00 89.94 684 LEU A C 1
ATOM 4947 O O . LEU A 1 684 ? -32.604 7.177 18.086 1.00 89.94 684 LEU A O 1
ATOM 4951 N N . GLY A 1 685 ? -31.078 5.759 17.273 1.00 89.62 685 GLY A N 1
ATOM 4952 C CA . GLY A 1 685 ? -32.078 4.929 16.615 1.00 89.62 685 GLY A CA 1
ATOM 4953 C C . GLY A 1 685 ? -32.942 4.185 17.625 1.00 89.62 685 GLY A C 1
ATOM 4954 O O . GLY A 1 685 ? -34.155 4.167 17.460 1.00 89.62 685 GLY A O 1
ATOM 4955 N N . ARG A 1 686 ? -32.335 3.675 18.705 1.00 87.19 686 ARG A N 1
ATOM 4956 C CA . ARG A 1 686 ? -33.032 3.039 19.832 1.00 87.19 686 ARG A CA 1
ATOM 4957 C C . ARG A 1 686 ? -33.830 4.055 20.655 1.00 87.19 686 ARG A C 1
ATOM 4959 O O . ARG A 1 686 ? -35.008 3.809 20.897 1.00 87.19 686 ARG A O 1
ATOM 4966 N N . ASP A 1 687 ? -33.228 5.199 21.011 1.00 85.94 687 ASP A N 1
ATOM 4967 C CA . ASP A 1 687 ? -33.886 6.300 21.742 1.00 85.94 687 ASP A CA 1
ATOM 4968 C C . ASP A 1 687 ? -35.189 6.719 21.025 1.00 85.94 687 ASP A C 1
ATOM 4970 O O . ASP A 1 687 ? -36.247 6.829 21.640 1.00 85.94 687 ASP A O 1
ATOM 4974 N N . MET A 1 688 ? -35.131 6.902 19.700 1.00 84.56 688 MET A N 1
ATOM 4975 C CA . MET A 1 688 ? -36.259 7.370 18.880 1.00 84.56 688 MET A CA 1
ATOM 4976 C C . MET A 1 688 ? -37.290 6.286 18.523 1.00 84.56 688 MET A C 1
ATOM 4978 O O . MET A 1 688 ? -38.320 6.597 17.919 1.00 84.56 688 MET A O 1
ATOM 4982 N N . THR A 1 689 ? -37.033 5.019 18.862 1.00 87.00 689 THR A N 1
ATOM 4983 C CA . THR A 1 689 ? -37.963 3.897 18.641 1.00 87.00 689 THR A CA 1
ATOM 4984 C C . THR A 1 689 ? -38.415 3.231 19.939 1.00 87.00 689 THR A C 1
ATOM 4986 O O . THR A 1 689 ? -39.078 2.193 19.896 1.00 87.00 689 THR A O 1
ATOM 4989 N N . ALA A 1 690 ? -38.093 3.818 21.094 1.00 83.75 690 ALA A N 1
ATOM 4990 C CA . ALA A 1 690 ? -38.629 3.400 22.382 1.00 83.75 690 ALA A CA 1
ATOM 4991 C C . ALA A 1 690 ? -40.171 3.337 22.331 1.00 83.75 690 ALA A C 1
ATOM 4993 O O . ALA A 1 690 ? -40.827 4.216 21.771 1.00 83.75 690 ALA A O 1
ATOM 4994 N N . GLY A 1 691 ? -40.748 2.250 22.850 1.00 82.62 691 GLY A N 1
ATOM 4995 C CA . GLY A 1 691 ? -42.193 1.988 22.795 1.00 82.62 691 GLY A CA 1
ATOM 4996 C C . GLY A 1 691 ? -42.747 1.493 21.447 1.00 82.62 691 GLY A C 1
ATOM 4997 O O . GLY A 1 691 ? -43.929 1.173 21.374 1.00 82.62 691 GLY A O 1
ATOM 4998 N N . ARG A 1 692 ? -41.935 1.367 20.383 1.00 86.69 692 ARG A N 1
ATOM 4999 C CA . ARG A 1 692 ? -42.395 0.899 19.053 1.00 86.69 692 ARG A CA 1
ATOM 5000 C C . ARG A 1 692 ? -42.295 -0.616 18.829 1.00 86.69 692 ARG A C 1
ATOM 5002 O O . ARG A 1 692 ? -42.612 -1.079 17.740 1.00 86.69 692 ARG A O 1
ATOM 5009 N N . GLY A 1 693 ? -41.882 -1.400 19.829 1.00 86.44 693 GLY A N 1
ATOM 5010 C CA . GLY A 1 693 ? -41.632 -2.848 19.689 1.00 86.44 693 GLY A CA 1
ATOM 5011 C C . GLY A 1 693 ? -42.842 -3.689 19.247 1.00 86.44 693 GLY A C 1
ATOM 5012 O O . GLY A 1 693 ? -42.670 -4.743 18.638 1.00 86.44 693 GLY A O 1
ATOM 5013 N N . ASP A 1 694 ? -44.065 -3.208 19.488 1.00 87.19 694 ASP A N 1
ATOM 5014 C CA . ASP A 1 694 ? -45.302 -3.849 19.019 1.00 87.19 694 ASP A CA 1
ATOM 5015 C C . ASP A 1 694 ? -45.644 -3.543 17.547 1.00 87.19 694 ASP A C 1
ATOM 5017 O O . ASP A 1 694 ? -46.523 -4.185 16.961 1.00 87.19 694 ASP A O 1
ATOM 5021 N N . GLU A 1 695 ? -44.976 -2.572 16.916 1.00 91.88 695 GLU A N 1
ATOM 5022 C CA . GLU A 1 695 ? -45.159 -2.293 15.493 1.00 91.88 695 GLU A CA 1
ATOM 5023 C C . GLU A 1 695 ? -44.498 -3.399 14.644 1.00 91.88 695 GLU A C 1
ATOM 5025 O O . GLU A 1 695 ? -43.327 -3.719 14.857 1.00 91.88 695 GLU A O 1
ATOM 5030 N N . PRO A 1 696 ? -45.174 -3.942 13.609 1.00 91.88 696 PRO A N 1
ATOM 5031 C CA . PRO A 1 696 ? -44.651 -5.058 12.817 1.00 91.88 696 PRO A CA 1
ATOM 5032 C C . PRO A 1 696 ? -43.221 -4.920 12.252 1.00 91.88 696 PRO A C 1
ATOM 5034 O O . PRO A 1 696 ? -42.558 -5.949 12.157 1.00 91.88 696 PRO A O 1
ATOM 5037 N N . PRO A 1 697 ? -42.706 -3.727 11.871 1.00 94.38 697 PRO A N 1
ATOM 5038 C CA . PRO A 1 697 ? -41.317 -3.591 11.427 1.00 94.38 697 PRO A CA 1
ATOM 5039 C C . PRO A 1 697 ? -40.273 -3.793 12.533 1.00 94.38 697 PRO A C 1
ATOM 5041 O O . PRO A 1 697 ? -39.142 -4.130 12.207 1.00 94.38 697 PRO A O 1
ATOM 5044 N N . PHE A 1 698 ? -40.621 -3.582 13.805 1.00 93.62 698 PHE A N 1
ATOM 5045 C CA . PHE A 1 698 ? -39.712 -3.663 14.961 1.00 93.62 698 PHE A CA 1
ATOM 5046 C C . PHE A 1 698 ? -39.808 -5.009 15.700 1.00 93.62 698 PHE A C 1
ATOM 5048 O O . PHE A 1 698 ? -39.119 -5.240 16.689 1.00 93.62 698 PHE A O 1
ATOM 5055 N N . GLN A 1 699 ? -40.651 -5.917 15.204 1.00 92.69 699 GLN A N 1
ATOM 5056 C CA . GLN A 1 699 ? -40.725 -7.299 15.667 1.00 92.69 699 GLN A CA 1
ATOM 5057 C C . GLN A 1 699 ? -39.706 -8.165 14.922 1.00 92.69 699 GLN A C 1
ATOM 5059 O O . GLN A 1 699 ? -39.454 -7.955 13.734 1.00 92.69 699 GLN A O 1
ATOM 5064 N N . ARG A 1 700 ? -39.159 -9.181 15.606 1.00 91.81 700 ARG A N 1
ATOM 5065 C CA . ARG A 1 700 ? -38.206 -10.132 15.009 1.00 91.81 700 ARG A CA 1
ATOM 5066 C C . ARG A 1 700 ? -38.755 -10.733 13.714 1.00 91.81 700 ARG A C 1
ATOM 5068 O O . ARG A 1 700 ? -39.853 -11.294 13.688 1.00 91.81 700 ARG A O 1
ATOM 5075 N N . ALA A 1 701 ? -37.955 -10.665 12.660 1.00 89.62 701 ALA A N 1
ATOM 5076 C CA . ALA A 1 701 ? -38.292 -11.180 11.347 1.00 89.62 701 ALA A CA 1
ATOM 5077 C C . ALA A 1 701 ? -37.760 -12.602 11.128 1.00 89.62 701 ALA A C 1
ATOM 5079 O O . ALA A 1 701 ? -36.886 -13.096 11.836 1.00 89.62 701 ALA A O 1
ATOM 5080 N N . ASN A 1 702 ? -38.279 -13.274 10.098 1.00 89.06 702 ASN A N 1
ATOM 5081 C CA . ASN A 1 702 ? -37.669 -14.517 9.628 1.00 89.06 702 ASN A CA 1
ATOM 5082 C C . ASN A 1 702 ? -36.400 -14.194 8.812 1.00 89.06 702 ASN A C 1
ATOM 5084 O O . ASN A 1 702 ? -36.424 -13.213 8.062 1.00 89.06 702 ASN A O 1
ATOM 5088 N N . PRO A 1 703 ? -35.345 -15.029 8.865 1.00 88.38 703 PRO A N 1
ATOM 5089 C CA . PRO A 1 703 ? -34.150 -14.841 8.047 1.00 88.38 703 PRO A CA 1
ATOM 5090 C C . PRO A 1 703 ? -34.455 -14.761 6.545 1.00 88.38 703 PRO A C 1
ATOM 5092 O O . PRO A 1 703 ? -35.137 -15.622 5.977 1.00 88.38 703 PRO A O 1
ATOM 5095 N N . GLY A 1 704 ? -33.929 -13.727 5.893 1.00 78.62 704 GLY A N 1
ATOM 5096 C CA . GLY A 1 704 ? -34.094 -13.468 4.468 1.00 78.62 704 GLY A CA 1
ATOM 5097 C C . GLY A 1 704 ? -33.440 -14.549 3.609 1.00 78.62 704 GLY A C 1
ATOM 5098 O O . GLY A 1 704 ? -32.232 -14.753 3.650 1.00 78.62 704 GLY A O 1
ATOM 5099 N N . ALA A 1 705 ? -34.233 -15.222 2.775 1.00 66.38 705 ALA A N 1
ATOM 5100 C CA . ALA A 1 705 ? -33.790 -16.364 1.967 1.00 66.38 705 ALA A CA 1
ATOM 5101 C C . ALA A 1 705 ? -33.058 -15.991 0.653 1.00 66.38 705 ALA A C 1
ATOM 5103 O O . ALA A 1 705 ? -33.074 -16.774 -0.297 1.00 66.38 705 ALA A O 1
ATOM 5104 N N . ALA A 1 706 ? -32.480 -14.790 0.558 1.00 72.81 706 ALA A N 1
ATOM 5105 C CA . ALA A 1 706 ? -31.848 -14.267 -0.655 1.00 72.81 706 ALA A CA 1
ATOM 5106 C C . ALA A 1 706 ? -30.429 -13.760 -0.370 1.00 72.81 706 ALA A C 1
ATOM 5108 O O . ALA A 1 706 ? -30.225 -13.034 0.599 1.00 72.81 706 ALA A O 1
ATOM 5109 N N . ASP A 1 707 ? -29.483 -14.050 -1.271 1.00 72.25 707 ASP A N 1
ATOM 5110 C CA . ASP A 1 707 ? -28.060 -13.669 -1.160 1.00 72.25 707 ASP A CA 1
ATOM 5111 C C . ASP A 1 707 ? -27.825 -12.153 -0.969 1.00 72.25 707 ASP A C 1
ATOM 5113 O O . ASP A 1 707 ? -26.768 -11.725 -0.505 1.00 72.25 707 ASP A O 1
ATOM 5117 N N . SER A 1 708 ? -28.817 -11.329 -1.327 1.00 83.31 708 SER A N 1
ATOM 5118 C CA . SER A 1 708 ? -28.840 -9.871 -1.169 1.00 83.31 708 SER A CA 1
ATOM 5119 C C . SER A 1 708 ? -29.245 -9.384 0.229 1.00 83.31 708 SER A C 1
ATOM 5121 O O . SER A 1 708 ? -29.399 -8.177 0.414 1.00 83.31 708 SER A O 1
ATOM 5123 N N . CYS A 1 709 ? -29.446 -10.283 1.193 1.00 90.25 709 CYS A N 1
ATOM 5124 C CA . CYS A 1 709 ? -29.820 -9.980 2.573 1.00 90.25 709 CYS A CA 1
ATOM 5125 C C . CYS A 1 709 ? -28.819 -10.587 3.563 1.00 90.25 709 CYS A C 1
ATOM 5127 O O . CYS A 1 709 ? -28.276 -11.662 3.321 1.00 90.25 709 CYS A O 1
ATOM 5129 N N . THR A 1 710 ? -28.613 -9.907 4.687 1.00 93.75 710 THR A N 1
ATOM 5130 C CA . THR A 1 710 ? -27.889 -10.409 5.860 1.00 93.75 710 THR A CA 1
ATOM 5131 C C . THR A 1 710 ? -28.852 -10.384 7.039 1.00 93.75 710 THR A C 1
ATOM 5133 O O . THR A 1 710 ? -29.420 -9.336 7.337 1.00 93.75 710 THR A O 1
ATOM 5136 N N . TYR A 1 711 ? -29.058 -11.525 7.696 1.00 93.50 711 TYR A N 1
ATOM 5137 C CA . TYR A 1 711 ? -29.854 -11.608 8.921 1.00 93.50 711 TYR A CA 1
ATOM 5138 C C . TYR A 1 711 ? -28.936 -11.494 10.138 1.00 93.50 711 TYR A C 1
ATOM 5140 O O . TYR A 1 711 ? -27.945 -12.218 10.233 1.00 93.50 711 TYR A O 1
ATOM 5148 N N . PHE A 1 712 ? -29.271 -10.600 11.064 1.00 93.38 712 PHE A N 1
ATOM 5149 C CA . PHE A 1 712 ? -28.519 -10.378 12.294 1.00 93.38 712 PHE A CA 1
ATOM 5150 C C . PHE A 1 712 ? -29.239 -11.040 13.465 1.00 93.38 712 PHE A C 1
ATOM 5152 O O . PHE A 1 712 ? -30.261 -10.548 13.932 1.00 93.38 712 PHE A O 1
ATOM 5159 N N . GLU A 1 713 ? -28.698 -12.154 13.959 1.00 90.69 713 GLU A N 1
ATOM 5160 C CA . GLU A 1 713 ? -29.315 -12.933 15.042 1.00 90.69 713 GLU A CA 1
ATOM 5161 C C . GLU A 1 713 ? -29.399 -12.164 16.373 1.00 90.69 713 GLU A C 1
ATOM 5163 O O . GLU A 1 713 ? -30.371 -12.330 17.109 1.00 90.69 713 GLU A O 1
ATOM 5168 N N . ALA A 1 714 ? -28.442 -11.263 16.629 1.00 88.75 714 ALA A N 1
ATOM 5169 C CA . ALA A 1 714 ? -28.392 -10.419 17.825 1.00 88.75 714 ALA A CA 1
ATOM 5170 C C . ALA A 1 714 ? -29.667 -9.576 18.027 1.00 88.75 714 ALA A C 1
ATOM 5172 O O . ALA A 1 714 ? -30.180 -9.483 19.141 1.00 88.75 714 ALA A O 1
ATOM 5173 N N . THR A 1 715 ? -30.209 -8.996 16.951 1.00 92.56 715 THR A N 1
ATOM 5174 C CA . THR A 1 715 ? -31.436 -8.182 16.994 1.00 92.56 715 THR A CA 1
ATOM 5175 C C . THR A 1 715 ? -32.655 -8.907 16.418 1.00 92.56 715 THR A C 1
ATOM 5177 O O . THR A 1 715 ? -33.784 -8.620 16.805 1.00 92.56 715 THR A O 1
ATOM 5180 N N . GLY A 1 716 ? -32.444 -9.898 15.550 1.00 93.44 716 GLY A N 1
ATOM 5181 C CA . GLY A 1 716 ? -33.491 -10.649 14.859 1.00 93.44 716 GLY A CA 1
ATOM 5182 C C . GLY A 1 716 ? -34.037 -9.956 13.607 1.00 93.44 716 GLY A C 1
ATOM 5183 O O . GLY A 1 716 ? -35.201 -10.167 13.266 1.00 93.44 716 GLY A O 1
ATOM 5184 N N . HIS A 1 717 ? -33.221 -9.135 12.937 1.00 96.06 717 HIS A N 1
ATOM 5185 C CA . HIS A 1 717 ? -33.623 -8.315 11.786 1.00 96.06 717 HIS A CA 1
ATOM 5186 C C . HIS A 1 717 ? -32.783 -8.558 10.527 1.00 96.06 717 HIS A C 1
ATOM 5188 O O . HIS A 1 717 ? -31.612 -8.946 10.591 1.00 96.06 717 HIS A O 1
ATOM 5194 N N . ASN A 1 718 ? -33.383 -8.303 9.364 1.00 94.88 718 ASN A N 1
ATOM 5195 C CA . ASN A 1 718 ? -32.740 -8.403 8.057 1.00 94.88 718 ASN A CA 1
ATOM 5196 C C . ASN A 1 718 ? -32.237 -7.048 7.563 1.00 94.88 718 ASN A C 1
ATOM 5198 O O . ASN A 1 718 ? -32.957 -6.056 7.582 1.00 94.88 718 ASN A O 1
ATOM 5202 N N . LEU A 1 719 ? -31.040 -7.033 6.989 1.00 95.25 719 LEU A N 1
ATOM 5203 C CA . LEU A 1 719 ? -30.496 -5.908 6.238 1.00 95.25 719 LEU A CA 1
ATOM 5204 C C . LEU A 1 719 ? -30.323 -6.318 4.776 1.00 95.25 719 LEU A C 1
ATOM 5206 O O . LEU A 1 719 ? -29.545 -7.228 4.477 1.00 95.25 719 LEU A O 1
ATOM 5210 N N . CYS A 1 720 ? -31.037 -5.665 3.861 1.00 93.00 720 CYS A N 1
ATOM 5211 C CA . CYS A 1 720 ? -31.118 -6.088 2.466 1.00 93.00 720 CYS A CA 1
ATOM 5212 C C . CYS A 1 720 ? -30.701 -4.993 1.469 1.00 93.00 720 CYS A C 1
ATOM 5214 O O . CYS A 1 720 ? -30.572 -3.809 1.787 1.00 93.00 720 CYS A O 1
ATOM 5216 N N . PHE A 1 721 ? -30.462 -5.427 0.228 1.00 89.44 721 PHE A N 1
ATOM 5217 C CA . PHE A 1 721 ? -30.349 -4.590 -0.971 1.00 89.44 721 PHE A CA 1
ATOM 5218 C C . PHE A 1 721 ? -29.453 -3.344 -0.792 1.00 89.44 721 PHE A C 1
ATOM 5220 O O . PHE A 1 721 ? -28.288 -3.460 -0.416 1.00 89.44 721 PHE A O 1
ATOM 5227 N N . GLY A 1 722 ? -29.971 -2.154 -1.117 1.00 86.62 722 GLY A N 1
ATOM 5228 C CA . GLY A 1 722 ? -29.204 -0.909 -1.124 1.00 86.62 722 GLY A CA 1
ATOM 5229 C C . GLY A 1 722 ? -28.775 -0.441 0.267 1.00 86.62 722 GLY A C 1
ATOM 5230 O O . GLY A 1 722 ? -27.669 0.079 0.405 1.00 86.62 722 GLY A O 1
ATOM 5231 N N . PHE A 1 723 ? -29.591 -0.674 1.301 1.00 91.94 723 PHE A N 1
ATOM 5232 C CA . PHE A 1 723 ? -29.215 -0.362 2.682 1.00 91.94 723 PHE A CA 1
ATOM 5233 C C . PHE A 1 723 ? -28.076 -1.257 3.163 1.00 91.94 723 PHE A C 1
ATOM 5235 O O . PHE A 1 723 ? -27.130 -0.746 3.759 1.00 91.94 723 PHE A O 1
ATOM 5242 N N . ARG A 1 724 ? -28.085 -2.550 2.810 1.00 92.12 724 ARG A N 1
ATOM 5243 C CA . ARG A 1 724 ? -26.956 -3.450 3.069 1.00 92.12 724 ARG A CA 1
ATOM 5244 C C . ARG A 1 724 ? -25.670 -2.957 2.414 1.00 92.12 724 ARG A C 1
ATOM 5246 O O . ARG A 1 724 ? -24.675 -2.772 3.108 1.00 92.12 724 ARG A O 1
ATOM 5253 N N . SER A 1 725 ? -25.695 -2.688 1.108 1.00 88.44 725 SER A N 1
ATOM 5254 C CA . SER A 1 725 ? -24.502 -2.220 0.391 1.00 88.44 725 SER A CA 1
ATOM 5255 C C . SER A 1 725 ? -23.985 -0.872 0.904 1.00 88.44 725 SER A C 1
ATOM 5257 O O . SER A 1 725 ? -22.778 -0.648 0.905 1.00 88.44 725 SER A O 1
ATOM 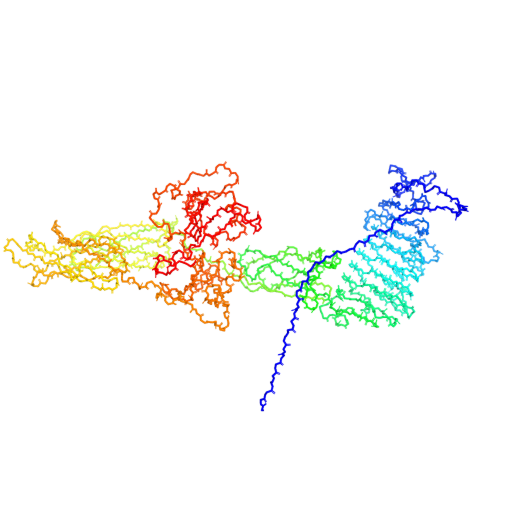5259 N N . TYR A 1 726 ? -24.868 0.025 1.357 1.00 88.00 726 TYR A N 1
ATOM 5260 C CA . TYR A 1 726 ? -24.459 1.290 1.970 1.00 88.00 726 TYR A CA 1
ATOM 5261 C C . TYR A 1 726 ? -23.836 1.082 3.358 1.00 88.00 726 TYR A C 1
ATOM 5263 O O . TYR A 1 726 ? -22.777 1.637 3.641 1.00 88.00 726 TYR A O 1
ATOM 5271 N N . TRP A 1 727 ? -24.459 0.257 4.206 1.00 91.31 727 TRP A N 1
ATOM 5272 C CA . TRP A 1 727 ? -23.957 -0.077 5.541 1.00 91.31 727 TRP A CA 1
ATOM 5273 C C . TRP A 1 727 ? -22.567 -0.722 5.457 1.00 91.31 727 TRP A C 1
ATOM 5275 O O . TRP A 1 727 ? -21.644 -0.244 6.110 1.00 91.31 727 TRP A O 1
ATOM 5285 N N . GLU A 1 728 ? -22.385 -1.723 4.587 1.00 88.94 728 GLU A N 1
ATOM 5286 C CA . GLU A 1 728 ? -21.096 -2.400 4.356 1.00 88.94 728 GLU A CA 1
ATOM 5287 C C . GLU A 1 728 ? -20.005 -1.432 3.854 1.00 88.94 728 GLU A C 1
ATOM 5289 O O . GLU A 1 728 ? -18.852 -1.548 4.261 1.00 88.94 728 GLU A O 1
ATOM 5294 N N . ALA A 1 729 ? -20.349 -0.464 2.995 1.00 84.06 729 ALA A N 1
ATOM 5295 C CA . ALA A 1 729 ? -19.373 0.425 2.357 1.00 84.06 729 ALA A CA 1
ATOM 5296 C C . ALA A 1 729 ? -19.024 1.700 3.150 1.00 84.06 729 ALA A C 1
ATOM 5298 O O . ALA A 1 729 ? -17.952 2.266 2.931 1.00 84.06 729 ALA A O 1
ATOM 5299 N N . PHE A 1 730 ? -19.915 2.193 4.020 1.00 79.38 730 PHE A N 1
ATOM 5300 C CA . PHE A 1 730 ? -19.819 3.551 4.583 1.00 79.38 730 PHE A CA 1
ATOM 5301 C C . PHE A 1 730 ? -19.881 3.632 6.117 1.00 79.38 730 PHE A C 1
ATOM 5303 O O . PHE A 1 730 ? -20.180 4.702 6.645 1.00 79.38 730 PHE A O 1
ATOM 5310 N N . GLY A 1 731 ? -19.609 2.545 6.847 1.00 77.81 731 GLY A N 1
ATOM 5311 C CA . GLY A 1 731 ? -19.383 2.619 8.303 1.00 77.81 731 GLY A CA 1
ATOM 5312 C C . GLY A 1 731 ? -19.695 1.359 9.115 1.00 77.81 731 GLY A C 1
ATOM 5313 O O . GLY A 1 731 ? -19.204 1.224 10.235 1.00 77.81 731 GLY A O 1
ATOM 5314 N N . GLY A 1 732 ? -20.473 0.428 8.561 1.00 88.44 732 GLY A N 1
ATOM 5315 C CA . GLY A 1 732 ? -20.777 -0.864 9.172 1.00 88.44 732 GLY A CA 1
ATOM 5316 C C . GLY A 1 732 ? -21.311 -0.778 10.604 1.00 88.44 732 GLY A C 1
ATOM 5317 O O . GLY A 1 732 ? -21.973 0.186 11.001 1.00 88.44 732 GLY A O 1
ATOM 5318 N N . LEU A 1 733 ? -20.974 -1.802 11.391 1.00 86.38 733 LEU A N 1
ATOM 5319 C CA . LEU A 1 733 ? -21.378 -1.936 12.790 1.00 86.38 733 LEU A CA 1
ATOM 5320 C C . LEU A 1 733 ? -20.870 -0.776 13.661 1.00 86.38 733 LEU A C 1
ATOM 5322 O O . LEU A 1 733 ? -21.617 -0.276 14.497 1.00 86.38 733 LEU A O 1
ATOM 5326 N N . ALA A 1 734 ? -19.636 -0.318 13.429 1.00 78.81 734 ALA A N 1
ATOM 5327 C CA . ALA A 1 734 ? -18.979 0.703 14.247 1.00 78.81 734 ALA A CA 1
ATOM 5328 C C . ALA A 1 734 ? -19.670 2.078 14.190 1.00 78.81 734 ALA A C 1
ATOM 5330 O O . ALA A 1 734 ? -19.675 2.800 15.184 1.00 78.81 734 ALA A O 1
ATOM 5331 N N . ILE A 1 735 ? -20.263 2.440 13.045 1.00 82.94 735 ILE A N 1
ATOM 5332 C CA . ILE A 1 735 ? -20.939 3.734 12.863 1.00 82.94 735 ILE A CA 1
ATOM 5333 C C . ILE A 1 735 ? -22.459 3.612 13.035 1.00 82.94 735 ILE A C 1
ATOM 5335 O O . ILE A 1 735 ? -23.076 4.448 13.691 1.00 82.94 735 ILE A O 1
ATOM 5339 N N . TYR A 1 736 ? -23.090 2.586 12.460 1.00 90.69 736 TYR A N 1
ATOM 5340 C CA . TYR A 1 736 ? -24.556 2.515 12.400 1.00 90.69 736 TYR A CA 1
ATOM 5341 C C . TYR A 1 736 ? -25.174 1.607 13.469 1.00 90.69 736 TYR A C 1
ATOM 5343 O O . TYR A 1 736 ? -26.335 1.801 13.836 1.00 90.69 736 TYR A O 1
ATOM 5351 N N . GLY A 1 737 ? -24.405 0.661 14.012 1.00 91.56 737 GLY A N 1
ATOM 5352 C CA . GLY A 1 737 ? -24.934 -0.418 14.841 1.00 91.56 737 GLY A CA 1
ATOM 5353 C C . GLY A 1 737 ? -25.677 -1.489 14.035 1.00 91.56 737 GLY A C 1
ATOM 5354 O O . GLY A 1 737 ? -25.692 -1.477 12.797 1.00 91.56 737 GLY A O 1
ATOM 5355 N N . TYR A 1 738 ? -26.302 -2.420 14.751 1.00 94.38 738 TYR A N 1
ATOM 5356 C CA . TYR A 1 738 ? -27.176 -3.440 14.165 1.00 94.38 738 TYR A CA 1
ATOM 5357 C C . TYR A 1 738 ? -28.513 -2.851 13.674 1.00 94.38 738 TYR A C 1
ATOM 5359 O O . TYR A 1 738 ? -28.971 -1.846 14.223 1.00 94.38 738 TYR A O 1
ATOM 5367 N N . PRO A 1 739 ? -29.178 -3.456 12.669 1.00 96.88 739 PRO A N 1
ATOM 5368 C CA . PRO A 1 739 ? -30.556 -3.110 12.324 1.00 96.88 739 PRO A CA 1
ATOM 5369 C C . PRO A 1 739 ? -31.507 -3.484 13.472 1.00 96.88 739 PRO A C 1
ATOM 5371 O O . PRO A 1 739 ? -31.403 -4.573 14.037 1.00 96.88 739 PRO A O 1
ATOM 5374 N N . ILE A 1 740 ? -32.444 -2.594 13.794 1.00 96.25 740 ILE A N 1
ATOM 5375 C CA . ILE A 1 740 ? -33.475 -2.764 14.841 1.00 96.25 740 ILE A CA 1
ATOM 5376 C C . ILE A 1 740 ? -34.904 -2.686 14.279 1.00 96.25 740 ILE A C 1
ATOM 5378 O O . ILE A 1 740 ? -35.875 -2.642 15.028 1.00 96.25 740 ILE A O 1
ATOM 5382 N N . SER A 1 741 ? -35.034 -2.629 12.953 1.00 97.06 741 SER A N 1
ATOM 5383 C CA . SER A 1 741 ? -36.292 -2.807 12.237 1.00 97.06 741 SER A CA 1
ATOM 5384 C C . SER A 1 741 ? -36.041 -3.514 10.908 1.00 97.06 741 SER A C 1
ATOM 5386 O O . SER A 1 741 ? -34.925 -3.488 10.390 1.00 97.06 741 SER A O 1
ATOM 5388 N N . GLU A 1 742 ? -37.085 -4.059 10.295 1.00 95.75 742 GLU A N 1
ATOM 5389 C CA . GLU A 1 742 ? -37.108 -4.349 8.857 1.00 95.75 742 GLU A CA 1
ATOM 5390 C C . GLU A 1 742 ? -37.202 -3.048 8.031 1.00 95.75 742 GLU A C 1
ATOM 5392 O O . GLU A 1 742 ? -37.419 -1.960 8.574 1.00 95.75 742 GLU A O 1
ATOM 5397 N N . GLU A 1 743 ? -37.078 -3.152 6.705 1.00 94.50 743 GLU A N 1
ATOM 5398 C CA . GLU A 1 743 ? -37.397 -2.058 5.777 1.00 94.50 743 GLU A CA 1
ATOM 5399 C C . GLU A 1 743 ? -38.917 -1.794 5.736 1.00 94.50 743 GLU A C 1
ATOM 5401 O O . GLU A 1 743 ? -39.710 -2.688 5.425 1.00 94.50 743 GLU A O 1
ATOM 5406 N N . PHE A 1 744 ? -39.349 -0.555 5.988 1.00 94.88 744 PHE A N 1
ATOM 5407 C CA . PHE A 1 744 ? -40.762 -0.157 5.903 1.00 94.88 744 PHE A CA 1
ATOM 5408 C C . PHE A 1 744 ? -40.942 1.264 5.361 1.00 94.88 744 PHE A C 1
ATOM 5410 O O . PHE A 1 744 ? -39.980 2.001 5.184 1.00 94.88 744 PHE A O 1
ATOM 5417 N N . VAL A 1 745 ? -42.181 1.660 5.051 1.00 93.31 745 VAL A N 1
ATOM 5418 C CA . VAL A 1 745 ? -42.477 3.007 4.537 1.00 93.31 745 VAL A CA 1
ATOM 5419 C C . VAL A 1 745 ? -42.915 3.923 5.675 1.00 93.31 745 VAL A C 1
ATOM 5421 O O . VAL A 1 745 ? -43.941 3.678 6.309 1.00 93.31 745 VAL A O 1
ATOM 5424 N N . GLU A 1 746 ? -42.180 5.012 5.886 1.00 91.00 746 GLU A N 1
ATOM 5425 C CA . GLU A 1 746 ? -42.434 6.003 6.935 1.00 91.00 746 GLU A CA 1
ATOM 5426 C C . GLU A 1 746 ? -42.474 7.422 6.350 1.00 91.00 746 GLU A C 1
ATOM 5428 O O . GLU A 1 746 ? -41.919 7.697 5.283 1.00 91.00 746 GLU A O 1
ATOM 5433 N N . ARG A 1 747 ? -43.148 8.347 7.044 1.00 85.50 747 ARG A N 1
ATOM 5434 C CA . ARG A 1 747 ? -43.146 9.765 6.671 1.00 85.50 747 ARG A CA 1
ATOM 5435 C C . ARG A 1 747 ? -41.911 10.449 7.247 1.00 85.50 747 ARG A C 1
ATOM 5437 O O . ARG A 1 747 ? -41.761 10.491 8.463 1.00 85.50 747 ARG A O 1
ATOM 5444 N N . ASN A 1 748 ? -41.067 11.020 6.394 1.00 82.94 748 ASN A N 1
ATOM 5445 C CA . ASN A 1 748 ? -39.971 11.880 6.840 1.00 82.94 748 ASN A CA 1
ATOM 5446 C C . ASN A 1 748 ? -40.558 13.178 7.454 1.00 82.94 748 ASN A C 1
ATOM 5448 O O . ASN A 1 748 ? -41.448 13.784 6.844 1.00 82.94 748 ASN A O 1
ATOM 5452 N N . PRO A 1 749 ? -40.105 13.603 8.651 1.00 74.88 749 PRO A N 1
ATOM 5453 C CA . PRO A 1 749 ? -40.675 14.755 9.352 1.00 74.88 749 PRO A CA 1
ATOM 5454 C C . PRO A 1 749 ? -40.330 16.106 8.700 1.00 74.88 749 PRO A C 1
ATOM 5456 O O . PRO A 1 749 ? -41.132 17.033 8.794 1.00 74.88 749 PRO A O 1
ATOM 5459 N N . ASP A 1 750 ? -39.194 16.207 8.001 1.00 76.75 750 ASP A N 1
ATOM 5460 C CA . ASP A 1 750 ? -38.684 17.448 7.393 1.00 76.75 750 ASP A CA 1
ATOM 5461 C C . ASP A 1 750 ? -39.495 17.867 6.155 1.00 76.75 750 ASP A C 1
ATOM 5463 O O . ASP A 1 750 ? -39.844 19.031 5.953 1.00 76.75 750 ASP A O 1
ATOM 5467 N N . THR A 1 751 ? -39.765 16.888 5.293 1.00 79.69 751 THR A N 1
ATOM 5468 C CA . THR A 1 751 ? -40.378 17.048 3.966 1.00 79.69 751 THR A CA 1
ATOM 5469 C C . THR A 1 751 ? -41.871 16.731 3.978 1.00 79.69 751 THR A C 1
ATOM 5471 O O . THR A 1 751 ? -42.626 17.218 3.135 1.00 79.69 751 THR A O 1
ATOM 5474 N N . GLY A 1 752 ? -42.308 15.886 4.915 1.00 81.75 752 GLY A N 1
ATOM 5475 C CA . GLY A 1 752 ? -43.632 15.279 4.913 1.00 81.75 752 GLY A CA 1
ATOM 5476 C C . GLY A 1 752 ? -43.834 14.217 3.824 1.00 81.75 752 GLY A C 1
ATOM 5477 O O . GLY A 1 752 ? -44.961 13.732 3.685 1.00 81.75 752 GLY A O 1
ATOM 5478 N N . GLU A 1 753 ? -42.805 13.844 3.058 1.00 84.62 753 GLU A N 1
ATOM 5479 C CA . GLU A 1 753 ? -42.871 12.796 2.031 1.00 84.62 753 GLU A CA 1
ATOM 5480 C C . GLU A 1 753 ? -42.731 11.388 2.641 1.00 84.62 753 GLU A C 1
ATOM 5482 O O . GLU A 1 753 ? -42.377 11.231 3.810 1.00 84.62 753 GLU A O 1
ATOM 5487 N N . LEU A 1 754 ? -43.095 10.355 1.873 1.00 87.06 754 LEU A N 1
ATOM 5488 C CA . LEU A 1 754 ? -42.978 8.953 2.286 1.00 87.06 754 LEU A CA 1
ATOM 5489 C C . LEU A 1 754 ? -41.733 8.336 1.651 1.00 87.06 754 LEU A C 1
ATOM 5491 O O . LEU A 1 754 ? -41.636 8.306 0.424 1.00 87.06 754 LEU A O 1
ATOM 5495 N N . TYR A 1 755 ? -40.852 7.780 2.476 1.00 91.19 755 TYR A N 1
ATOM 5496 C CA . TYR A 1 755 ? -39.648 7.072 2.043 1.00 91.19 755 TYR A CA 1
ATOM 5497 C C . TYR A 1 755 ? -39.666 5.639 2.570 1.00 91.19 755 TYR A C 1
ATOM 5499 O O . TYR A 1 755 ? -40.281 5.364 3.602 1.00 91.19 755 TYR A O 1
ATOM 5507 N N . THR A 1 756 ? -38.986 4.725 1.875 1.00 93.62 756 THR A N 1
ATOM 5508 C CA . THR A 1 756 ? -38.592 3.455 2.497 1.00 93.62 756 THR A CA 1
ATOM 5509 C C . THR A 1 756 ? -37.460 3.758 3.467 1.00 93.62 756 THR A C 1
ATOM 5511 O O . THR A 1 756 ? -36.527 4.476 3.107 1.00 93.62 756 THR A O 1
ATOM 5514 N N . VAL A 1 757 ? -37.555 3.255 4.690 1.00 95.00 757 VAL A N 1
ATOM 5515 C CA . VAL A 1 757 ? -36.620 3.522 5.780 1.00 95.00 757 VAL A CA 1
ATOM 5516 C C . VAL A 1 757 ? -36.300 2.247 6.542 1.00 95.00 757 VAL A C 1
ATOM 5518 O O . VAL A 1 757 ? -37.062 1.280 6.504 1.00 95.00 757 VAL A O 1
ATOM 5521 N N . GLN A 1 758 ? -35.181 2.272 7.255 1.00 96.75 758 GLN A N 1
ATOM 5522 C CA . GLN A 1 758 ? -34.804 1.240 8.211 1.00 96.75 758 GLN A CA 1
ATOM 5523 C C . GLN A 1 758 ? -34.086 1.887 9.396 1.00 96.75 758 GLN A C 1
ATOM 5525 O O . GLN A 1 758 ? -33.282 2.808 9.211 1.00 96.75 758 GLN A O 1
ATOM 5530 N N . TYR A 1 759 ? -34.392 1.423 10.606 1.00 96.31 759 TYR A N 1
ATOM 5531 C CA . TYR A 1 759 ? -33.724 1.858 11.827 1.00 96.31 759 TYR A CA 1
ATOM 5532 C C . TYR A 1 759 ? -32.598 0.891 12.193 1.00 96.31 759 TYR A C 1
ATOM 5534 O O . TYR A 1 759 ? -32.724 -0.329 12.083 1.00 96.31 759 TYR A O 1
ATOM 5542 N N . PHE A 1 760 ? -31.504 1.467 12.669 1.00 96.56 760 PHE A N 1
ATOM 5543 C CA . PHE A 1 760 ? -30.344 0.807 13.253 1.00 96.56 760 PHE A CA 1
ATOM 5544 C C . PHE A 1 760 ? -30.142 1.381 14.654 1.00 96.56 760 PHE A C 1
ATOM 5546 O O . PHE A 1 760 ? -30.677 2.445 14.944 1.00 96.56 760 PHE A O 1
ATOM 5553 N N . GLU A 1 761 ? -29.352 0.751 15.518 1.00 94.25 761 GLU A N 1
ATOM 5554 C CA . GLU A 1 761 ? -29.151 1.225 16.900 1.00 94.25 761 GLU A CA 1
ATOM 5555 C C . GLU A 1 761 ? -28.772 2.718 16.990 1.00 94.25 761 GLU A C 1
ATOM 5557 O O . GLU A 1 761 ? -29.237 3.421 17.887 1.00 94.25 761 GLU A O 1
ATOM 5562 N N . ARG A 1 762 ? -27.956 3.220 16.050 1.00 93.00 762 ARG A N 1
ATOM 5563 C CA . ARG A 1 762 ? -27.392 4.586 16.062 1.00 93.00 762 ARG A CA 1
ATOM 5564 C C . ARG A 1 762 ? -27.893 5.484 14.927 1.00 93.00 762 ARG A C 1
ATOM 5566 O O . ARG A 1 762 ? -27.569 6.668 14.905 1.00 93.00 762 ARG A O 1
ATOM 5573 N N . ALA A 1 763 ? -28.659 4.950 13.974 1.00 93.44 763 ALA A N 1
ATOM 5574 C CA . ALA A 1 763 ? -28.964 5.636 12.718 1.00 93.44 763 ALA A CA 1
ATOM 5575 C C . ALA A 1 763 ? -30.328 5.257 12.121 1.00 93.44 763 ALA A C 1
ATOM 5577 O O . ALA A 1 763 ? -30.920 4.234 12.450 1.00 93.44 763 ALA A O 1
ATOM 5578 N N . ARG A 1 764 ? -30.802 6.073 11.174 1.00 94.31 764 ARG A N 1
ATOM 5579 C CA . ARG A 1 764 ? -32.006 5.813 10.374 1.00 94.31 764 ARG A CA 1
ATOM 5580 C C . ARG A 1 764 ? -31.705 6.076 8.906 1.00 94.31 764 ARG A C 1
ATOM 5582 O O . ARG A 1 764 ? -31.380 7.207 8.539 1.00 94.31 764 ARG A O 1
ATOM 5589 N N . PHE A 1 765 ? -31.797 5.039 8.084 1.00 94.25 765 PHE A N 1
ATOM 5590 C CA . PHE A 1 765 ? -31.556 5.125 6.644 1.00 94.25 765 PHE A CA 1
ATOM 5591 C C . PHE A 1 765 ? -32.858 5.491 5.927 1.00 94.25 765 PHE A C 1
ATOM 5593 O O . PHE A 1 765 ? -33.941 5.091 6.350 1.00 94.25 765 PHE A O 1
ATOM 5600 N N . GLU A 1 766 ? -32.749 6.233 4.831 1.00 92.69 766 GLU A N 1
ATOM 5601 C CA . GLU A 1 766 ? -33.845 6.617 3.945 1.00 92.69 766 GLU A CA 1
ATOM 5602 C C . GLU A 1 766 ? -33.471 6.312 2.492 1.00 92.69 766 GLU A C 1
ATOM 5604 O O . GLU A 1 766 ? -32.364 6.624 2.051 1.00 92.69 766 GLU A O 1
ATOM 5609 N N . TRP A 1 767 ? -34.395 5.725 1.734 1.00 89.75 767 TRP A N 1
ATOM 5610 C CA . TRP A 1 767 ? -34.213 5.420 0.316 1.00 89.75 767 TRP A CA 1
ATOM 5611 C C . TRP A 1 767 ? -34.707 6.576 -0.564 1.00 89.75 767 TRP A C 1
ATOM 5613 O O . TRP A 1 767 ? -35.912 6.815 -0.668 1.00 89.75 767 TRP A O 1
ATOM 5623 N N . HIS A 1 768 ? -33.774 7.255 -1.229 1.00 85.75 768 HIS A N 1
ATOM 5624 C CA . HIS A 1 768 ? -33.959 8.459 -2.046 1.00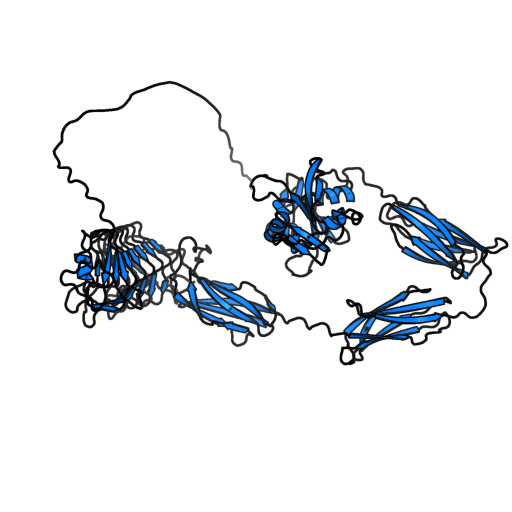 85.75 768 HIS A CA 1
ATOM 5625 C C . HIS A 1 768 ? -33.625 8.181 -3.526 1.00 85.75 768 HIS A C 1
ATOM 5627 O O . HIS A 1 768 ? -32.561 8.567 -4.014 1.00 85.75 768 HIS A O 1
ATOM 5633 N N . PRO A 1 769 ? -34.506 7.484 -4.273 1.00 69.06 769 PRO A N 1
ATOM 5634 C CA . PRO A 1 769 ? -34.176 6.956 -5.593 1.00 69.06 769 PRO A CA 1
ATOM 5635 C C . PRO A 1 769 ? -33.954 8.057 -6.637 1.00 69.06 769 PRO A C 1
ATOM 5637 O O . PRO A 1 769 ? -34.891 8.749 -7.046 1.00 69.06 769 PRO A O 1
ATOM 5640 N N . GLY A 1 770 ? -32.732 8.139 -7.161 1.00 65.25 770 GLY A N 1
ATOM 5641 C CA . GLY A 1 770 ? -32.358 9.020 -8.264 1.00 65.25 770 GLY A CA 1
ATOM 5642 C C . GLY A 1 770 ? -31.812 10.390 -7.858 1.00 65.25 770 GLY A C 1
ATOM 5643 O O . GLY A 1 770 ? -31.681 11.252 -8.734 1.00 65.25 770 GLY A O 1
ATOM 5644 N N . GLU A 1 771 ? -31.469 10.609 -6.586 1.00 62.66 771 GLU A N 1
ATOM 5645 C CA . GLU A 1 771 ? -30.692 11.791 -6.200 1.00 62.66 771 GLU A CA 1
ATOM 5646 C C . GLU A 1 771 ? -29.274 11.766 -6.801 1.00 62.66 771 GLU A C 1
ATOM 5648 O O . GLU A 1 771 ? -28.704 10.718 -7.113 1.00 62.66 771 GLU A O 1
ATOM 5653 N N . PHE A 1 772 ? -28.702 12.949 -7.055 1.00 45.50 772 PHE A N 1
ATOM 5654 C CA . PHE A 1 772 ? -27.415 13.065 -7.742 1.00 45.50 772 PHE A CA 1
ATOM 5655 C C . PHE A 1 772 ? -26.247 13.263 -6.756 1.00 45.50 772 PHE A C 1
ATOM 5657 O O . PHE A 1 772 ? -26.279 14.212 -5.972 1.00 45.50 772 PHE A O 1
ATOM 5664 N N . PRO A 1 773 ? -25.137 12.506 -6.889 1.00 48.22 773 PRO A N 1
ATOM 5665 C CA . PRO A 1 773 ? -24.900 11.464 -7.892 1.00 48.22 773 PRO A CA 1
ATOM 5666 C C . PRO A 1 773 ? -25.673 10.158 -7.594 1.00 48.22 773 PRO A C 1
ATOM 5668 O O . PRO A 1 773 ? -25.742 9.799 -6.421 1.00 48.22 773 PRO A O 1
ATOM 5671 N N . PRO A 1 774 ? -26.127 9.390 -8.620 1.00 49.78 774 PRO A N 1
ATOM 5672 C CA . PRO A 1 774 ? -26.945 8.158 -8.485 1.00 49.78 774 PRO A CA 1
ATOM 5673 C C . PRO A 1 774 ? -26.287 6.949 -7.787 1.00 49.78 774 PRO A C 1
ATOM 5675 O O . PRO A 1 774 ? -26.615 5.801 -8.061 1.00 49.78 774 PRO A O 1
ATOM 5678 N N . ARG A 1 775 ? -25.280 7.197 -6.952 1.00 53.19 775 ARG A N 1
ATOM 5679 C CA . ARG A 1 775 ? -24.606 6.243 -6.063 1.00 53.19 775 ARG A CA 1
ATOM 5680 C C . ARG A 1 775 ? -24.982 6.462 -4.590 1.00 53.19 775 ARG A C 1
ATOM 5682 O O . ARG A 1 775 ? -24.458 5.764 -3.734 1.00 53.19 775 ARG A O 1
ATOM 5689 N N . PHE A 1 776 ? -25.829 7.454 -4.308 1.00 61.31 776 PHE A N 1
ATOM 5690 C CA . PHE A 1 776 ? -26.324 7.798 -2.976 1.00 61.31 776 PHE A CA 1
ATOM 5691 C C . PHE A 1 776 ? -27.860 7.750 -2.940 1.00 61.31 776 PHE A C 1
ATOM 5693 O O . PHE A 1 776 ? -28.498 8.642 -2.396 1.00 61.31 776 PHE A O 1
ATOM 5700 N N . ASP A 1 777 ? -28.453 6.682 -3.488 1.00 77.62 777 ASP A N 1
ATOM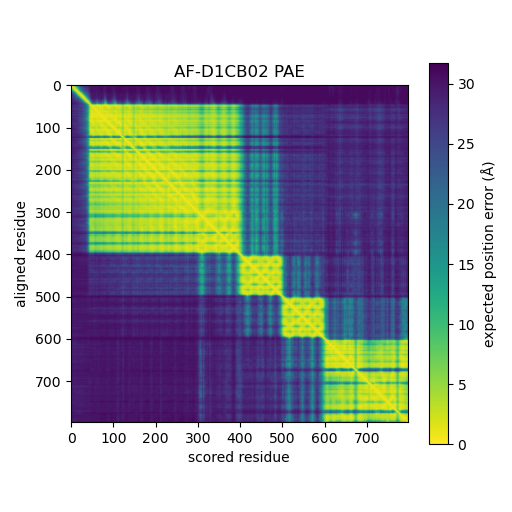 5701 C CA . ASP A 1 777 ? -29.886 6.381 -3.306 1.00 77.62 777 ASP A CA 1
ATOM 5702 C C . ASP A 1 777 ? -30.242 6.082 -1.825 1.00 77.62 777 ASP A C 1
ATOM 5704 O O . ASP A 1 777 ? -31.400 5.843 -1.497 1.00 77.62 777 ASP A O 1
ATOM 5708 N N . VAL A 1 778 ? -29.255 6.095 -0.921 1.00 86.88 778 VAL A N 1
ATOM 5709 C CA . VAL A 1 778 ? -29.410 6.012 0.534 1.00 86.88 778 VAL A CA 1
ATOM 5710 C C . VAL A 1 778 ? -28.909 7.314 1.154 1.00 86.88 778 VAL A C 1
ATOM 5712 O O . VAL A 1 778 ? -27.744 7.678 0.967 1.00 86.88 778 VAL A O 1
ATOM 5715 N N . LEU A 1 779 ? -29.769 7.983 1.921 1.00 87.00 779 LEU A N 1
ATOM 5716 C CA . LEU A 1 779 ? -29.403 9.097 2.797 1.00 87.00 779 LEU A CA 1
ATOM 5717 C C . LEU A 1 779 ? -29.680 8.737 4.257 1.00 87.00 779 LEU A C 1
ATOM 5719 O O . LEU A 1 779 ? -30.501 7.877 4.568 1.00 87.00 779 LEU A O 1
ATOM 5723 N N . LEU A 1 780 ? -29.008 9.437 5.163 1.00 88.62 780 LEU A N 1
ATOM 5724 C CA . LEU A 1 780 ? -29.252 9.346 6.598 1.00 88.62 780 LEU A CA 1
ATOM 5725 C C . LEU A 1 780 ? -30.246 10.426 7.030 1.00 88.62 780 LEU A C 1
ATOM 5727 O O . LEU A 1 780 ? -30.023 11.621 6.787 1.00 88.62 780 LEU A O 1
ATOM 5731 N N . GLY A 1 781 ? -31.326 9.995 7.685 1.00 88.31 781 GLY A N 1
ATOM 5732 C CA . GLY A 1 781 ? -32.353 10.874 8.238 1.00 88.31 781 GLY A CA 1
ATOM 5733 C C . GLY A 1 781 ? -31.814 11.738 9.380 1.00 88.31 781 GLY A C 1
ATOM 5734 O O . GLY A 1 781 ? -30.865 11.361 10.071 1.00 88.31 781 GLY A O 1
ATOM 5735 N N . ARG A 1 782 ? -32.427 12.907 9.606 1.00 91.19 782 ARG A N 1
ATOM 5736 C CA . ARG A 1 782 ? -31.972 13.914 10.586 1.00 91.19 782 ARG A CA 1
ATOM 5737 C C . ARG A 1 782 ? -32.366 13.559 12.032 1.00 91.19 782 ARG A C 1
ATOM 5739 O O . ARG A 1 782 ? -33.008 14.324 12.749 1.00 91.19 782 ARG A O 1
ATOM 5746 N N . ILE A 1 783 ? -31.992 12.351 12.455 1.00 91.06 783 ILE A N 1
ATOM 5747 C CA . ILE A 1 783 ? -32.383 11.758 13.739 1.00 91.06 783 ILE A CA 1
ATOM 5748 C C . ILE A 1 783 ? -31.772 12.482 14.950 1.00 91.06 783 ILE A C 1
ATOM 5750 O O . ILE A 1 783 ? -32.415 12.560 15.990 1.00 91.06 783 ILE A O 1
ATOM 5754 N N . GLY A 1 784 ? -30.593 13.097 14.806 1.00 91.56 784 GLY A N 1
ATOM 5755 C CA . GLY A 1 784 ? -29.988 13.923 15.858 1.00 91.56 784 GLY A CA 1
ATOM 5756 C C . GLY A 1 784 ? -30.729 15.244 16.072 1.00 91.56 784 GLY A C 1
ATOM 5757 O O . GLY A 1 784 ? -31.005 15.615 17.212 1.00 91.56 784 GLY A O 1
ATOM 5758 N N . ALA A 1 785 ? -31.163 15.905 14.994 1.00 89.69 785 ALA A N 1
ATOM 5759 C CA . ALA A 1 785 ? -32.028 17.083 15.091 1.00 89.69 785 ALA A CA 1
ATOM 5760 C C . ALA A 1 785 ? -33.399 16.745 15.710 1.00 89.69 785 ALA A C 1
ATOM 5762 O O . ALA A 1 785 ? -33.937 17.530 16.492 1.00 89.69 785 ALA A O 1
ATOM 5763 N N . TRP A 1 786 ? -33.947 15.564 15.400 1.00 87.56 786 TRP A N 1
ATOM 5764 C CA . TRP A 1 786 ? -35.213 15.099 15.968 1.00 87.56 786 TRP A CA 1
ATOM 5765 C C . TRP A 1 786 ? -35.104 14.758 17.459 1.00 87.56 786 TRP A C 1
ATOM 5767 O O . TRP A 1 786 ? -35.910 15.261 18.243 1.00 87.56 786 TRP A O 1
ATOM 5777 N N . ALA A 1 787 ? -34.078 14.009 17.867 1.00 88.31 787 ALA A N 1
ATOM 5778 C CA . ALA A 1 787 ? -33.815 13.708 19.273 1.00 88.31 787 ALA A CA 1
ATOM 5779 C C . ALA A 1 787 ? -33.624 14.989 20.104 1.00 88.31 787 ALA A C 1
ATOM 5781 O O . ALA A 1 787 ? -34.206 15.119 21.179 1.00 88.31 787 ALA A O 1
ATOM 5782 N N . LEU A 1 788 ? -32.889 15.976 19.576 1.00 88.12 788 LEU A N 1
ATOM 5783 C CA . LEU A 1 788 ? -32.711 17.282 20.219 1.00 88.12 788 LEU A CA 1
ATOM 5784 C C . LEU A 1 788 ? -34.045 18.036 20.382 1.00 88.12 788 LEU A C 1
ATOM 5786 O O . LEU A 1 788 ? -34.325 18.571 21.456 1.00 88.12 788 LEU A O 1
ATOM 5790 N N . HIS A 1 789 ? -34.886 18.050 19.339 1.00 84.31 789 HIS A N 1
ATOM 5791 C CA . HIS A 1 789 ? -36.216 18.665 19.387 1.00 84.31 789 HIS A CA 1
ATOM 5792 C C . HIS A 1 789 ? -37.106 18.017 20.454 1.00 84.31 789 HIS A C 1
ATOM 5794 O O . HIS A 1 789 ? -37.713 18.735 21.248 1.00 84.31 789 HIS A O 1
ATOM 5800 N N . GLN A 1 790 ? -37.155 16.683 20.493 1.00 82.50 790 GLN A N 1
ATOM 5801 C CA . GLN A 1 790 ? -37.977 15.937 21.444 1.00 82.50 790 GLN A CA 1
ATOM 5802 C C . GLN A 1 790 ? -37.476 16.092 22.887 1.00 82.50 790 GLN A C 1
ATOM 5804 O O . GLN A 1 790 ? -38.286 16.305 23.782 1.00 82.50 790 GLN A O 1
ATOM 5809 N N . ARG A 1 791 ? -36.157 16.043 23.114 1.00 83.12 791 ARG A N 1
ATOM 5810 C CA . ARG A 1 791 ? -35.551 16.110 24.455 1.00 83.12 791 ARG A CA 1
ATOM 5811 C C . ARG A 1 791 ? -35.538 17.517 25.061 1.00 83.12 791 ARG A C 1
ATOM 5813 O O . ARG A 1 791 ? -35.629 17.650 26.275 1.00 83.12 791 ARG A O 1
ATOM 5820 N N . TYR A 1 792 ? -35.421 18.568 24.241 1.00 81.44 792 TYR A N 1
ATOM 5821 C CA . TYR A 1 792 ? -35.175 19.935 24.731 1.00 81.44 792 TYR A CA 1
ATOM 5822 C C . TYR A 1 792 ? -36.124 21.016 24.194 1.00 81.44 792 TYR A C 1
ATOM 5824 O O . TYR A 1 792 ? -35.926 22.201 24.477 1.00 81.44 792 TYR A O 1
ATOM 5832 N N . GLY A 1 793 ? -37.133 20.660 23.392 1.00 75.94 793 GLY A N 1
ATOM 5833 C CA . GLY A 1 793 ? -38.085 21.627 22.829 1.00 75.94 793 GLY A CA 1
ATOM 5834 C C . GLY A 1 793 ? -37.438 22.678 21.915 1.00 75.94 793 GLY A C 1
ATOM 5835 O O . GLY A 1 793 ? -37.983 23.771 21.723 1.00 75.94 793 GLY A O 1
ATOM 5836 N N . THR A 1 794 ? -36.254 22.391 21.361 1.00 80.56 794 THR A N 1
ATOM 5837 C CA . THR A 1 794 ? -35.567 23.279 20.412 1.00 80.56 794 THR A CA 1
ATOM 5838 C C . THR A 1 794 ? -36.382 23.406 19.125 1.00 80.56 794 THR A C 1
ATOM 5840 O O . THR A 1 794 ? -37.031 22.440 18.733 1.00 80.56 794 THR A O 1
ATOM 5843 N N . PRO A 1 795 ? -36.363 24.545 18.410 1.00 71.00 795 PRO A N 1
ATOM 5844 C CA . PRO A 1 795 ? -36.958 24.610 17.077 1.00 71.00 795 PRO A CA 1
ATOM 5845 C C . PRO A 1 795 ? -36.347 23.537 16.167 1.00 71.00 795 PRO A C 1
ATOM 5847 O O . PRO A 1 795 ? -35.124 23.415 16.122 1.00 71.00 795 PRO A O 1
ATOM 5850 N N . TYR A 1 796 ? -37.181 22.772 15.460 1.00 69.50 796 TYR A N 1
ATOM 5851 C CA . TYR A 1 796 ? -36.694 21.805 14.475 1.00 69.50 796 TYR A CA 1
ATOM 5852 C C . TYR A 1 796 ? -36.029 22.579 13.309 1.00 69.50 796 TYR A C 1
ATOM 5854 O O . TYR A 1 796 ? -36.707 23.433 12.726 1.00 69.50 796 TYR A O 1
ATOM 5862 N N . PRO A 1 797 ? -34.729 22.362 13.016 1.00 57.94 797 PRO A N 1
ATOM 5863 C CA . PRO A 1 797 ? -33.915 23.256 12.179 1.00 57.94 797 PRO A CA 1
ATOM 5864 C C . PRO A 1 797 ? -34.066 23.051 10.665 1.00 57.94 797 PRO A C 1
ATOM 5866 O O . PRO A 1 797 ? -34.027 21.883 10.219 1.00 57.94 797 PRO A O 1
#

Nearest PDB structures (foldseek):
  6tpl-assembly2_B  TM=4.296E-01  e=1.940E-07  Escherichia coli
  5ldy-assembly1_A  TM=2.634E-01  e=2.942E-08  Yersinia pseudotuberculosis YPIII
  4u4j-assembly1_A  TM=2.450E-01  e=5.431E-08  Salmonella enterica subsp. enterica serovar Typhimurium str. LT2
  3hrz-assembly1_A  TM=2.295E-01  e=2.574E-07  Naja kaouthia
  8afo-assembly1_A  TM=2.777E-01  e=2.002E-03  Homo sapiens

Foldseek 3Di:
DDDDDDDDDDDDDDDDDDDDDDDDDDDDDDDDDDDDPPDPDPPDDAAEFEEEQPADLPPDLRRDPVGHHNAPQSVLVSGAAQHEYEYFFDEHAAQHENAQRNANYEYEYPAAVGAEYEYDPPDPAESYEAQYALYEYARYEYDYDPPHQHYEHYEYDQNHELYEYAHYEFEDALEHAEYEPNHENYEYAHYEQAHYLASYEYEAEYEQYEAAQYAQAQYNNCSNPVVTYASYEYAARYDYYNYAAAQEAQFHHPVLHRYEYNYQDEEENEAYHQLALVFAPDPLGRHYHDHYDYPWYWHWDWDWPDQEEEAFDKIKIKIFRQATNVGDGNLVVAHHHWFFKKAKDKPPVAAWDKVPRMDIDDSGMDIIMIHGHDFDKIWMWIHGRHDIDIDIHGYDYDPDPQPAWDAKDKDKPAQEEEAFDKIKIKIFTAHPVRQGDFQWKKKKAKDWPDGDIDIFTADPRRITMDMDGHRDFTKIKIKIDTPPDPHIDIDIHGYDYDDDDDAWDAKDKDKPAQEEEQFDKIKMKIAIAHPVRQADFQWKKKKAKAWPDGDIDIFTQDNRRITMDMDGHHDFIKIKMKIDTPPDPHIDIDIHTYDYPFDPAPPPQQQDQDDDDPQWDQDPVSNETDHDPSRVCLVPQAHCQQFNAWRGYWDDDPNWTWTFTQWWIWTQQQPDPPNSPSIATAQLLCVVCVPVCPPQFQDQDDDDPDPQWDADPVQNEIDGDLRVVCCVPRHHCRRQNAWRGYWDWDQQPPPRDIFTWTGHRTWIWTQQCPPPPRSCSIGTHRSRLVVCCVVRVYPSD

pLDDT: mean 86.15, std 16.66, range [25.28, 98.75]

InterPro domains:
  IPR003344 Big-1 (bacterial Ig-like domain 1) domain [PF02369] (420-494)
  IPR003344 Big-1 (bacterial Ig-like domain 1) domain [PF02369] (519-593)
  IPR003344 Big-1 (bacterial Ig-like domain 1) domain [PS51127] (407-496)
  IPR003344 Big-1 (bacterial Ig-like domain 1) domain [PS51127] (506-595)
  IPR003344 Big-1 (bacterial Ig-like domain 1) domain [SM00634] (406-492)
  IPR003344 Big-1 (bacterial Ig-like domain 1) domain [SM00634] (505-591)
  IPR006626 Parallel beta-helix repeat [SM00710] (132-158)
  IPR006626 Parallel beta-helix repeat [SM00710] (160-181)
  IPR006626 Parallel beta-helix repeat [SM00710] (183-204)
  IPR006626 Parallel beta-helix repeat [SM00710] (206-236)
  IPR006626 Parallel beta-helix repeat [SM00710] (240-261)
  IPR006626 Parallel beta-helix repeat [SM00710] (312-344)
  IPR008964 Invasin/intimin cell-adhesion fragments [SSF49373] (402-494)
  IPR008964 Invasin/intimin cell-adhesion fragments [SSF49373] (501-593)
  IPR011050 Pectin lyase fold/virulence factor [SSF51126] (47-278)
  IPR012334 Pectin lyase fold [G3DSA:2.160.20.10] (50-400)
  IPR013783 Immunoglobulin-like fold [G3DSA:2.60.40.10] (402-496)
  IPR013783 Immunoglobulin-like fold [G3DSA:2.60.40.10] (502-594)
  IPR022441 Parallel beta-helix repeat-2 [TIGR03804] (176-220)
  IPR039448 Right handed beta helix domain [PF13229] (132-267)

Solvent-accessible surface area (backbone atoms only — not comparable to full-atom values): 41589 Å² total; per-residue (Å²): 138,88,82,89,86,83,89,85,90,87,81,90,85,84,90,84,90,89,92,83,92,82,94,87,92,85,87,89,83,92,88,82,91,86,72,82,82,69,75,81,65,80,78,74,76,66,44,63,30,28,25,28,78,84,38,48,59,88,88,53,73,14,70,38,80,95,59,16,15,40,45,68,56,60,49,57,69,64,50,55,57,40,18,38,37,41,33,44,57,39,78,47,76,46,60,38,69,43,52,62,80,36,33,39,24,31,42,38,30,67,29,45,95,39,10,33,44,24,31,53,78,84,62,89,43,50,25,29,35,34,27,16,24,46,23,38,41,31,16,27,24,41,40,58,38,82,91,50,80,66,37,28,46,36,33,37,34,59,49,19,24,51,14,35,44,28,47,27,35,33,36,62,18,31,26,22,35,37,44,36,45,59,26,31,40,28,34,42,30,49,25,40,30,30,48,6,2,18,19,31,38,35,46,30,41,31,34,40,29,38,41,30,17,22,40,31,30,40,4,20,31,50,96,49,22,77,91,67,42,6,22,34,33,32,34,63,66,27,67,43,49,78,40,42,35,31,18,23,35,32,24,68,16,40,98,29,29,23,37,36,35,58,24,88,51,73,40,44,40,32,42,25,34,21,22,22,66,87,34,68,55,40,87,63,17,14,25,68,42,62,50,60,44,51,79,47,27,24,24,75,48,47,46,58,81,52,58,65,41,44,49,71,38,75,37,52,37,38,37,34,43,32,33,28,70,83,69,49,77,37,58,90,85,45,36,32,39,62,67,46,65,36,43,44,52,61,53,89,88,32,46,56,49,60,57,56,41,54,45,48,20,53,84,19,29,31,69,32,37,37,38,34,66,39,58,47,68,34,52,42,35,40,32,42,88,61,27,72,38,68,40,69,32,40,28,40,70,67,78,78,74,78,79,71,73,69,48,55,49,58,46,67,77,51,50,67,41,50,43,70,44,79,36,43,37,39,37,39,31,18,24,90,89,66,52,56,39,49,79,42,52,32,40,37,40,31,46,66,77,52,82,53,75,49,71,22,57,14,37,89,78,3,43,20,58,52,73,54,63,49,77,56,63,46,52,30,41,36,37,42,32,38,69,98,54,94,52,58,30,68,45,69,33,40,32,38,70,90,80,84,81,84,79,76,69,49,60,48,61,46,64,75,52,48,67,39,47,46,71,44,78,35,41,39,39,38,39,31,20,25,90,86,67,50,54,40,49,81,40,52,33,41,38,40,28,52,58,80,58,75,50,74,51,67,24,57,13,37,88,80,3,43,18,55,50,72,52,66,46,76,56,66,46,57,31,44,35,39,41,33,38,69,98,56,96,50,62,30,68,48,67,33,41,32,36,62,84,71,65,65,80,71,61,54,69,48,61,46,77,51,78,82,53,91,91,34,53,62,40,84,89,63,28,21,50,41,44,73,68,66,34,56,48,37,71,74,72,47,32,63,80,56,33,40,58,45,59,18,33,78,46,78,54,97,90,28,48,29,36,36,14,30,26,29,35,42,33,51,42,82,83,40,84,66,82,86,41,43,61,44,69,43,52,51,29,47,67,77,44,65,91,41,58,86,41,79,49,42,38,73,53,78,75,56,96,44,96,63,39,48,61,42,78,91,66,28,22,48,41,43,57,70,62,33,57,46,37,71,73,70,50,34,60,88,59,30,41,58,49,58,18,35,79,44,82,45,68,44,85,90,80,67,47,78,29,46,30,35,38,15,34,26,27,38,45,32,51,42,85,75,40,88,66,80,86,46,36,60,45,66,42,54,52,20,42,49,52,46,25,73,76,54,47,39,76,80,128

Mean predicted aligned error: 20.25 Å

Radius of gyration: 44.04 Å; Cα contacts (8 Å, |Δi|>4): 2117; chains: 1; bounding box: 102×83×135 Å

Organism: Sphaerobacter thermophilus (strain ATCC 49802 / DSM 20745 / KCCM 41009 / NCIMB 13125 / S 6022) (NCBI:txid479434)

Se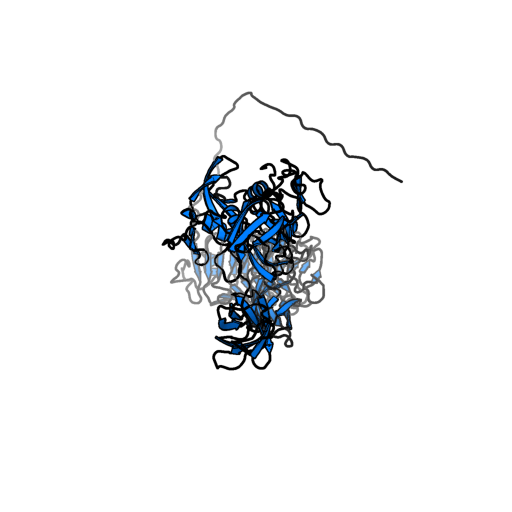condary structure (DSSP, 8-state):
----------------------------------S--PPPPPPPPPPEEEE-TT---TT--S--TTS-BS-HHHHHHHPPTT-EEEE-SEEE---EEE-TT-TT-EEEES-TTTEEEEPPTT--EEEEEE-STT-EEES-EEEPPTT-SSEEEEEE-TT-TT-EEES-EEES-SEEEEE-TT--S-EEES-EEES-SEEEEE-S---S-EEES-EEES---TTT-TT---SEEE-TT----S-EEES-EEES-GGGEEEEE-SSSPEE-TT-B-SSTT-TTSTTSPEEESSEE--S-B--EEEES-SEEETT-EEEEEEE--BBTTS-B-TTT--PPTT-EEEEEE-TTSSEEEETSEEE-BTTEEEEEEEE-SSEEEEEEEEETTEEEEEEEEEEPPPPPPP---EEEEEES-SSPBTT-EEEEEEEEE-TTS-B--S-EEEEEEESSS-EEEEEE--TTSEEEEEEE--SSEEEEEEEEETTSS-EEEEEEEEB-SSPPPP--EEEEEES-SSPBTT--EEEEEEEE-TTS-B--S-EEEEEEESSS-EEEEEE--TTSEEEEEE---SSEEEEEEEEETTSS-EEEEEEEEB--PPPTT--GGGSPPPPPTTSEEETTTTEEE-HHHHHHHHHHTHHHHT-SB-S--EEETTEEEEEBSS-EEEE-TTPSSTT-SEEEP-HHHHTTTT-TTSGGGSPPPPP-STTEEEETTTTEEEEHHHHHHHHHHTHHHHH-SB-S--EEEE-TTT--EEEEEEBSS-EEEE-TTPSSTT--EEE--HHHHHHHHHH-PPP-

Sequence (797 aa):
MVSSVRARRARRPSGVLARAIRLVSVLALIAALGAALVPAGPASAQADRWVAVGGDDDGNDCLDEDNPCATIQHAIDVAESGDTIHVGAGTYREDLTLPADKSGLTLSGAGVDRTSITGVAGNKSYTITLTSADTTIEGFTIRRPAGVENSIAIAWGYQGSGSTVRNTVITGYPTGIYVSSGVDGATITNNTISGNGNGILLEARADNVTIASNNITGNNVKSLEPEGGAGIRFLSEFTGSGNRIAFNRIAGNVDGMGINNQSTTVLDATNNWWGCNAGPGEDGCNTVAGPVNLDPWLTLTVTTDTAELESGEEATVTASLTTNSDGDDTSSDGTVPNGILVDFDVDPADAGTLDPANTSTAAGAATTTFTAEAAGEATISATVDAQTVETSVTIVSTPTPPPAVEAIELVASNTSPTAGEEVTLTATVTDAEGDPVADVTVQFDVDGIHDESGEGTTNEDGEATFSYTGSFAGTDTVTATVAGTDLSDSVEITWTVVSPPPAVEAIELVASNTSPTAGEEVTLTATVTDAEGDPVADVTVQFDVDGIHDESGEGTTNEDGEATFSYTGTYEGDDTVTATVAGTDLSDSVEITWTVVSPPPGQFPPAQPAEPKAGCIFFPQTQHNLCAGFRSYWENFGGLATFGYPVTEEFVENGLTVQYFERARFEWHPGVWPERYDVLLGLLGRDMTAGRGDEPPFQRANPGAADSCTYFEATGHNLCFGFRSYWEAFGGLAIYGYPISEEFVERNPDTGELYTVQYFERARFEWHPGEFPPRFDVLLGRIGAWALHQRYGTPYP